Protein AF-A0A178F5A3-F1 (afdb_monomer)

Secondary structure (DSSP, 8-state):
----------------PPPPPP--TTPPPHHHHHHHHHHS-B-PPPP-TT--GGGS--S-EEETTEEHHHHHHHHHEEEEEE-TT--EEEEEEEETTTTEEESSGGGEEEEESS-HHHHHHHTGGGS-HHHHHHHHT--SSTTEEEEEHHHHHHHTT--TTT---S-GGGHHHHHHHHHHHHHHTT--B-HHHHHHHHT---------------TTEEE-------HHHHHHHHHGGGS--SS--EEEEE--TTSHHHHHHHHHH--SEEEEE-TTHHHHHHHHHHHHHSTT--EEEE---TTSTTHHHHHHHTTS-TTS---TT---SEEEEEEEEEETT----SSS-SSHHHHHHHHHHHTT-GGGGGSEEEEEEEEEHHHHHHHS-SSGGG--HHHHHHHHHEEEEEEEEE-TT--HHHHHH-HHHHHHHHHHHHHHTTTS-EEE-TT-SPPPPPBPPPPPPBTTB-------B--HHHHHHHHHHHHHHHHHTT--TTSPPPHHHHHHHHHHHHHHHHHHHHHHHHHHHHHHHHHHHHHHHHHHHHHHHHTTSSPPPPHHHHHHHHHHHHHHHHHHHHHHHTS-HHHHHHTHHHHHHHHHHHT--TT-TT---SSGGGG-SSPPEE--GGGSSSSS-EEEEEEEE-TT-HHHHHHHHHHHTT-HHHHHHHHHHHHHHHHTTTT-TT-BHHHHHHHHSTT--GGGHHHHSGGGTTTS--EEES-TTGGGG-EEEEEETTTTEEEEE-TTTTSS-BGGGS-HHHHHHHHHHHHHHHHHTT----HHHHH-GGGSHHHHHHHHTT-

Foldseek 3Di:
DDDDDDDDDDDDDDPPDPDDQQAAPDLDDLVVLVVLLVVFAADFFADLPPDDPVLQDAQPDPDDLGTLFLVQCVRRWAPFDADPNSHTPWTWHQALLARDIDTDCVQKDWAQLQDLSSQCRQPCVPPHSVLSNCSNRPRNARRIHIHGPVQRVVCHNDALLVDGRPNPVCQLSSLSRVSRSCSVSSGHDHPSNSCSSVVDDDDDDDDFPFLPPLQFEDEDPDDPDPPLVLLCVLCQVPAQAPDAAEEEEAACQLCPNVVSCCVRNVHQAYEAAHLPCVNNVVRVVCQVPPVVRRYDYDNHHLQDQCRLVVCVVVCVPVVQDQDPVFDLAEDSRYAYEEEPDDDDDDDDDLQVRLLCLLVCLLVCDRVSRSPHHWYKYKDFPVSVLDQFNPALVSDALNQLSLLQWFPAKAQAAFALVDCPRCQLQDDVLVSLLQNLLSVLSNVPHNYFYPPQDRDGFDWQDAQDQDPNDDADDDTGGDDPLSVVLVVLVVVLVVQVVVDDPVDDRDPVNVVSVVSNVVSSVVNRLVRLQVVLLVVLLVLVLVLLLLQVVLLCCLVPVDPQDFPVVLVVSVVSNVVSVVSSVVSVVVHDPCCSVPRSVSNNLSCCQQCNRPNCRVRHRQGSSSVHNHDHGYDAQCVDVVSGTMTIITTHTDSPRPLNVVCVVCVVVVNNVLSVQLVVQLSLLSNCRPPFQFAWPLVLCCLLPPPDAPQCCCVLQVLCSSQFGKDKDQDPVVCVQWPSWDDDPVRRIIIGGHRCRRVNHGNSRDRSVSSSSVSNSSSVVCVVVVHDPCSCVSSPVVSCPVPVVVVVVVD

InterPro domains:
  IPR011089 GmrSD restriction endonucleases, C-terminal domain [PF07510] (105-194)
  IPR029063 S-adenosyl-L-methionine-dependent methyltransferase superfamily [G3DSA:3.40.50.150] (225-450)

Organism: Trichophyton rubrum (NCBI:txid5551)

Mean predicted aligned error: 15.57 Å

Radius of gyration: 31.47 Å; Cα contacts (8 Å, |Δi|>4): 1248; chains: 1; bounding box: 114×74×81 Å

Sequence (807 aa):
MKYTFLAVLSAVTVLATPAPVPTPPNIPSASTAQSLLSGLTVRPQGPQDGYSRDKFPHWITISGTCNTRETVLRRDGTNVQVDGSCAAISGSWFSPYDGATWTAASDVDIDHVVPLSNAWKSGAASWTTSQRQSFANDLSNPQLIAVTDNVNQAKGDQGPESWKPPLQSYWCTYSRMWIKVKSVYKLSVTSAEKIGASGTYVPMGLDSYTLPPTSGYTINPGHALDERDDVLERLAPTLPNDKPVDIIDSYPGLGIWSSHFHEYVRPRRHILLEPNFRTYEAHLKPLLQSPGSRYVHVPLDPALDRTFSDLFKKGYLPEQTERTEGSTEVNDTLLVLANMTLLRSATKLRATDSRKYFESMLDQSYFHRYGLVRIIAIFPSSNLDAILPKSISRRRRTQALLECVASEANEVAGDTSETTHLTRRGLPVVQSSAERAAKRNEGVVVKVPPGREPIPLELAPKPVVVNGAQHSYVPRPIHDWHHEYIRAHRDLKKEEQKIDTTNPIPAKLKDLRKTFAALQKRYLYESSQIRSAHEADDRQCDIDNIEADLRKVMNGTLPVPSRRKAGKIIKNLALLKEERDIILSSLGKQFIRHHYPLFVNERRCVAGSQSSPSVEPLLLWDKRAYEPLHVEKHEFSPKTPCSIVDIRPNPNSYIFDAQRQYKAANESFKYISVLTTFRALLRMFIPYPKKSIEQVLRLLFASRPMADFPSAIPSLAEYATPKITVDAKEAASWKHVKTNNRRGVFVGYDMDCLAEATLQRIPSKLFWDIAVEWERWRHEKNLPDTLSKSLGGAFISDMNEAFEARR

Solvent-accessible surface area (backbone atoms only — not comparable to full-atom values): 44864 Å² total; per-residue (Å²): 141,82,88,80,86,81,82,81,81,83,81,79,80,76,82,76,73,78,75,82,73,61,68,56,40,75,62,51,54,72,69,56,27,50,55,44,51,69,69,40,54,72,42,76,72,45,70,69,78,89,71,52,73,78,60,32,55,58,57,52,72,74,55,89,62,27,24,40,60,42,50,42,49,52,59,36,25,46,81,56,40,59,52,94,64,35,48,66,76,39,36,37,34,59,12,65,41,68,73,47,75,43,55,54,63,86,56,45,32,74,38,46,64,64,20,70,64,40,41,32,18,24,52,51,68,80,47,53,55,70,56,32,22,50,62,61,56,33,76,72,43,33,33,48,43,50,27,45,36,69,62,48,60,72,42,59,61,57,48,56,56,81,40,71,53,80,26,64,90,36,43,66,56,50,30,24,20,41,38,45,44,30,49,78,70,68,26,41,34,29,68,59,38,48,31,38,48,68,72,62,89,77,90,81,87,76,83,72,60,71,70,76,82,58,63,42,61,48,74,57,95,73,79,94,62,61,82,71,50,57,60,47,62,71,46,50,91,74,52,67,75,91,57,77,25,35,34,45,28,32,44,47,61,65,30,63,69,54,49,58,52,40,69,70,55,57,41,71,31,37,35,36,27,33,61,61,42,82,84,27,36,90,50,42,47,60,54,50,67,38,89,88,44,42,46,41,83,39,81,39,46,77,85,44,87,57,37,50,53,49,42,55,78,70,54,77,53,77,89,57,64,76,38,93,85,41,42,57,49,74,27,72,48,42,40,34,41,34,48,63,59,75,80,73,72,99,70,91,75,85,66,55,64,68,39,50,58,54,50,22,58,78,66,23,31,64,77,17,21,55,10,34,49,38,37,40,34,37,32,34,49,89,51,34,40,43,52,60,25,83,32,62,91,46,57,33,44,52,25,42,53,41,64,51,46,30,71,44,51,34,52,58,30,22,49,44,81,72,56,72,50,51,68,57,36,35,58,71,47,52,51,54,38,50,51,50,14,26,58,68,26,56,93,44,82,48,75,42,56,79,90,22,62,57,59,76,61,53,54,45,75,75,75,80,70,57,96,82,48,84,72,86,71,64,86,38,71,51,51,76,66,51,59,49,43,54,49,35,48,54,52,36,54,62,50,60,73,66,65,56,96,88,56,83,83,53,69,69,53,56,51,31,51,52,52,34,51,52,44,49,50,49,50,53,48,54,35,48,46,53,51,44,47,50,56,26,42,52,35,48,44,54,49,47,28,52,37,52,52,46,48,31,28,59,74,61,81,34,76,70,58,52,57,71,54,42,55,50,51,52,52,48,51,52,48,39,51,50,55,24,51,56,42,54,69,75,41,54,69,68,46,58,74,65,46,47,61,39,40,50,49,34,38,50,41,54,58,34,33,87,78,45,69,82,50,72,40,70,44,54,52,54,63,24,57,63,82,39,31,33,46,60,28,79,84,40,88,70,70,44,52,36,29,35,34,44,36,35,55,28,56,85,17,71,66,48,50,46,47,54,51,26,48,77,69,74,35,52,68,58,46,53,52,30,53,49,45,26,57,57,58,46,55,46,38,74,89,40,42,79,40,30,45,42,66,52,47,53,44,69,45,68,92,59,64,56,33,54,43,37,71,77,36,60,81,46,41,84,56,37,51,52,48,73,46,65,48,67,75,72,51,66,78,36,30,77,63,40,64,36,89,92,65,51,29,38,34,28,24,37,77,63,24,32,58,87,29,31,56,59,79,53,58,50,66,55,48,43,51,49,18,49,47,47,58,50,50,34,59,78,66,72,49,75,98,44,64,46,62,53,75,42,59,85,80,41,67,78,54,53,62,67,50,65,76,70,110

Structure (mmCIF, N/CA/C/O backbone):
data_AF-A0A178F5A3-F1
#
_entry.id   AF-A0A178F5A3-F1
#
loop_
_atom_site.group_PDB
_atom_site.id
_atom_site.type_symbol
_atom_site.label_atom_id
_atom_site.label_alt_id
_atom_site.label_comp_id
_atom_site.label_asym_id
_atom_site.label_entity_id
_atom_site.label_seq_id
_atom_site.pdbx_PDB_ins_code
_atom_site.Cartn_x
_atom_site.Cartn_y
_atom_site.Cartn_z
_atom_site.occupancy
_atom_site.B_iso_or_equiv
_atom_site.auth_seq_id
_atom_site.auth_comp_id
_atom_site.auth_asym_id
_atom_site.auth_atom_id
_atom_site.pdbx_PDB_model_num
ATOM 1 N N . MET A 1 1 ? -75.100 -25.385 -7.638 1.00 44.16 1 MET A N 1
ATOM 2 C CA . MET A 1 1 ? -74.394 -25.880 -8.843 1.00 44.16 1 MET A CA 1
ATOM 3 C C . MET A 1 1 ? -73.766 -24.707 -9.570 1.00 44.16 1 MET A C 1
ATOM 5 O O . MET A 1 1 ? -74.512 -23.882 -10.072 1.00 44.16 1 MET A O 1
ATOM 9 N N . LYS A 1 2 ? -72.433 -24.620 -9.592 1.00 28.00 2 LYS A N 1
ATOM 10 C CA . LYS A 1 2 ? -71.625 -23.931 -10.613 1.00 28.00 2 LYS A CA 1
ATOM 11 C C . LYS A 1 2 ? -70.174 -24.372 -10.388 1.00 28.00 2 LYS A C 1
ATOM 13 O O . LYS A 1 2 ? -69.589 -24.062 -9.359 1.00 28.00 2 LYS A O 1
ATOM 18 N N . TYR A 1 3 ? -69.681 -25.201 -11.303 1.00 34.19 3 TYR A N 1
ATOM 19 C CA . TYR A 1 3 ? -68.307 -25.694 -11.357 1.00 34.19 3 TYR A CA 1
ATOM 20 C C . TYR A 1 3 ? -67.391 -24.568 -11.843 1.00 34.19 3 TYR A C 1
ATOM 22 O O . TYR A 1 3 ? -67.700 -23.938 -12.854 1.00 34.19 3 TYR A O 1
ATOM 30 N N . THR A 1 4 ? -66.263 -24.345 -11.171 1.00 36.75 4 THR A N 1
ATOM 31 C CA . THR A 1 4 ? -65.211 -23.436 -11.644 1.00 36.75 4 THR A CA 1
ATOM 32 C C . THR A 1 4 ? -64.006 -24.275 -12.059 1.00 36.75 4 THR A C 1
ATOM 34 O O . THR A 1 4 ? -63.312 -24.841 -11.219 1.00 36.75 4 THR A O 1
ATOM 37 N N . PHE A 1 5 ? -63.796 -24.395 -13.370 1.00 33.50 5 PHE A N 1
ATOM 38 C CA . PHE A 1 5 ? -62.590 -24.959 -13.976 1.00 33.50 5 PHE A CA 1
ATOM 39 C C . PHE A 1 5 ? -61.409 -24.003 -13.735 1.00 33.50 5 PHE A C 1
ATOM 41 O O . PHE A 1 5 ? -61.463 -22.850 -14.162 1.00 33.50 5 PHE A O 1
ATOM 48 N N . LEU A 1 6 ? -60.336 -24.472 -13.088 1.00 34.62 6 LEU A N 1
ATOM 49 C CA . LEU A 1 6 ? -59.034 -23.802 -13.127 1.00 34.62 6 LEU A CA 1
ATOM 50 C C . LEU A 1 6 ? -58.280 -24.275 -14.376 1.00 34.62 6 LEU A C 1
ATOM 52 O O . LEU A 1 6 ? -57.932 -25.448 -14.493 1.00 34.62 6 LEU A O 1
ATOM 56 N N . ALA A 1 7 ? -58.029 -23.353 -15.304 1.00 32.69 7 ALA A N 1
ATOM 57 C CA . ALA A 1 7 ? -57.145 -23.574 -16.439 1.00 32.69 7 ALA A CA 1
ATOM 58 C C . ALA A 1 7 ? -55.680 -23.557 -15.968 1.00 32.69 7 ALA A C 1
ATOM 60 O O . ALA A 1 7 ? -55.217 -22.583 -15.376 1.00 32.69 7 ALA A O 1
ATOM 61 N N . VAL A 1 8 ? -54.950 -24.639 -16.240 1.00 37.78 8 VAL A N 1
ATOM 62 C CA . VAL A 1 8 ? -53.498 -24.725 -16.048 1.00 37.78 8 VAL A CA 1
ATOM 63 C C . VAL A 1 8 ? -52.826 -24.016 -17.224 1.00 37.78 8 VAL A C 1
ATOM 65 O O . VAL A 1 8 ? -52.883 -24.497 -18.353 1.00 37.78 8 VAL A O 1
ATOM 68 N N . LEU A 1 9 ? -52.196 -22.867 -16.971 1.00 33.69 9 LEU A N 1
ATOM 69 C CA . LEU A 1 9 ? -51.326 -22.202 -17.942 1.00 33.69 9 LEU A CA 1
ATOM 70 C C . LEU A 1 9 ? -49.911 -22.788 -17.807 1.00 33.69 9 LEU A C 1
ATOM 72 O O . LEU A 1 9 ? -49.177 -22.462 -16.875 1.00 33.69 9 LEU A O 1
ATOM 76 N N . SER A 1 10 ? -49.522 -23.674 -18.722 1.00 33.84 10 SER A N 1
ATOM 77 C CA . SER A 1 10 ? -48.134 -24.126 -18.851 1.00 33.84 10 SER A CA 1
ATOM 78 C C . SER A 1 10 ? -47.282 -22.995 -19.433 1.00 33.84 10 SER A C 1
ATOM 80 O O . SER A 1 10 ? -47.349 -22.707 -20.626 1.00 33.84 10 SER A O 1
ATOM 82 N N . ALA A 1 11 ? -46.478 -22.341 -18.594 1.00 36.28 11 ALA A N 1
ATOM 83 C CA . ALA A 1 11 ? -45.467 -21.393 -19.047 1.00 36.28 11 ALA A CA 1
ATOM 84 C C . ALA A 1 11 ? -44.292 -22.161 -19.673 1.00 36.28 11 ALA A C 1
ATOM 86 O O . ALA A 1 11 ? -43.476 -22.756 -18.972 1.00 36.28 11 ALA A O 1
ATOM 87 N N . VAL A 1 12 ? -44.215 -22.158 -21.004 1.00 32.97 12 VAL A N 1
ATOM 88 C CA . VAL A 1 12 ? -43.033 -22.604 -21.747 1.00 32.97 12 VAL A CA 1
ATOM 89 C C . VAL A 1 12 ? -41.945 -21.544 -21.566 1.00 32.97 12 VAL A C 1
ATOM 91 O O . VAL A 1 12 ? -42.019 -20.458 -22.140 1.00 32.97 12 VAL A O 1
ATOM 94 N N . THR A 1 13 ? -40.935 -21.832 -20.748 1.00 38.12 13 THR A N 1
ATOM 95 C CA . THR A 1 13 ? -39.711 -21.029 -20.664 1.00 38.12 13 THR A CA 1
ATOM 96 C C . THR A 1 13 ? -38.868 -21.270 -21.910 1.00 38.12 13 THR A C 1
ATOM 98 O O . THR A 1 13 ? -38.119 -22.238 -22.011 1.00 38.12 13 THR A O 1
ATOM 101 N N . VAL A 1 14 ? -38.980 -20.364 -22.879 1.00 32.25 14 VAL A N 1
ATOM 102 C CA . VAL A 1 14 ? -38.004 -20.257 -23.966 1.00 32.25 14 VAL A CA 1
ATOM 103 C C . VAL A 1 14 ? -36.686 -19.789 -23.343 1.00 32.25 14 VAL A C 1
ATOM 105 O O . VAL A 1 14 ? -36.593 -18.666 -22.848 1.00 32.25 14 VAL A O 1
ATOM 108 N N . LEU A 1 15 ? -35.671 -20.657 -23.325 1.00 34.97 15 LEU A N 1
ATOM 109 C CA . LEU A 1 15 ? -34.290 -20.270 -23.034 1.00 34.97 15 LEU A CA 1
ATOM 110 C C . LEU A 1 15 ? -33.861 -19.258 -24.102 1.00 34.97 15 LEU A C 1
ATOM 112 O O . LEU A 1 15 ? -33.563 -19.631 -25.235 1.00 34.97 15 LEU A O 1
ATOM 116 N N . ALA A 1 16 ? -33.864 -17.974 -23.751 1.00 32.50 16 ALA A N 1
ATOM 117 C CA . ALA A 1 16 ? -33.280 -16.943 -24.591 1.00 32.50 16 ALA A CA 1
ATOM 118 C C . ALA A 1 16 ? -31.773 -17.208 -24.681 1.00 32.50 16 ALA A C 1
ATOM 120 O O . ALA A 1 16 ? -31.032 -17.021 -23.716 1.00 32.50 16 ALA A O 1
ATOM 121 N N . THR A 1 17 ? -31.316 -17.681 -25.838 1.00 31.41 17 THR A N 1
ATOM 122 C CA . THR A 1 17 ? -29.893 -17.695 -26.174 1.00 31.41 17 THR A CA 1
ATOM 123 C C . THR A 1 17 ? -29.376 -16.256 -26.082 1.00 31.41 17 THR A C 1
ATOM 125 O O . THR A 1 17 ? -30.000 -15.381 -26.692 1.00 31.41 17 THR A O 1
ATOM 128 N N . PRO A 1 18 ? -28.291 -15.967 -25.336 1.00 39.22 18 PRO A N 1
ATOM 129 C CA . PRO A 1 18 ? -27.741 -14.618 -25.282 1.00 39.22 18 PRO A CA 1
ATOM 130 C C . PRO A 1 18 ? -27.441 -14.152 -26.706 1.00 39.22 18 PRO A C 1
ATOM 132 O O . PRO A 1 18 ? -26.820 -14.880 -27.483 1.00 39.22 18 PRO A O 1
ATOM 135 N N . ALA A 1 19 ? -27.939 -12.965 -27.057 1.00 40.47 19 ALA A N 1
ATOM 136 C CA . ALA A 1 19 ? -27.693 -12.384 -28.366 1.00 40.47 19 ALA A CA 1
ATOM 137 C C . ALA A 1 19 ? -26.170 -12.305 -28.598 1.00 40.47 19 ALA A C 1
ATOM 139 O O . ALA A 1 19 ? -25.441 -11.917 -27.677 1.00 40.47 19 ALA A O 1
ATOM 140 N N . PRO A 1 20 ? -25.668 -12.699 -29.781 1.00 49.00 20 PRO A N 1
ATOM 141 C CA . PRO A 1 20 ? -24.248 -12.618 -30.078 1.00 49.00 20 PRO A CA 1
ATOM 142 C C . PRO A 1 20 ? -23.786 -11.167 -29.934 1.00 49.00 20 PRO A C 1
ATOM 144 O O . PRO A 1 20 ? -24.318 -10.267 -30.582 1.00 49.00 20 PRO A O 1
ATOM 147 N N . VAL A 1 21 ? -22.814 -10.946 -29.048 1.00 58.41 21 VAL A N 1
ATOM 148 C CA . VAL A 1 21 ? -22.187 -9.636 -28.858 1.00 58.41 21 VAL A CA 1
ATOM 149 C C . VAL A 1 21 ? -21.535 -9.231 -30.184 1.00 58.41 21 VAL A C 1
ATOM 151 O O . VAL A 1 21 ? -20.854 -10.068 -30.784 1.00 58.41 21 VAL A O 1
ATOM 154 N N . PRO A 1 22 ? -21.715 -7.988 -30.660 1.00 70.44 22 PRO A N 1
ATOM 155 C CA . PRO A 1 22 ? -20.997 -7.501 -31.828 1.00 70.44 22 PRO A CA 1
ATOM 156 C C . PRO A 1 22 ? -19.481 -7.639 -31.624 1.00 70.44 22 PRO A C 1
ATOM 158 O O . PRO A 1 22 ? -18.924 -7.124 -30.657 1.00 70.44 22 PRO A O 1
ATOM 161 N N . THR A 1 23 ? -18.806 -8.373 -32.509 1.00 74.94 23 THR A N 1
ATOM 162 C CA . THR A 1 23 ? -17.352 -8.596 -32.444 1.00 74.94 23 THR A CA 1
ATOM 163 C C . THR A 1 23 ? -16.684 -8.227 -33.764 1.00 74.94 23 THR A C 1
ATOM 165 O O . THR A 1 23 ? -17.307 -8.390 -34.818 1.00 74.94 23 THR A O 1
ATOM 168 N N . PRO A 1 24 ? -15.397 -7.830 -33.752 1.00 90.38 24 PRO A N 1
ATOM 169 C CA . PRO A 1 24 ? -14.644 -7.601 -34.978 1.00 90.38 24 PRO A CA 1
ATOM 170 C C . PRO A 1 24 ? -14.670 -8.819 -35.919 1.00 90.38 24 PRO A C 1
ATOM 172 O O . PRO A 1 24 ? -14.669 -9.963 -35.452 1.00 90.38 24 PRO A O 1
ATOM 175 N N . PRO A 1 25 ? -14.662 -8.610 -37.245 1.00 91.19 25 PRO A N 1
ATOM 176 C CA . PRO A 1 25 ? -14.792 -9.700 -38.203 1.00 91.19 25 PRO A CA 1
ATOM 177 C C . PRO A 1 25 ? -13.531 -10.571 -38.281 1.00 91.19 25 PRO A C 1
ATOM 179 O O . PRO A 1 25 ? -12.417 -10.142 -37.976 1.00 91.19 25 PRO A O 1
ATOM 182 N N . ASN A 1 26 ? -13.705 -11.804 -38.765 1.00 94.12 26 ASN A N 1
ATOM 183 C CA . ASN A 1 26 ? -12.620 -12.707 -39.175 1.00 94.12 26 ASN A CA 1
ATOM 184 C C . ASN A 1 26 ? -11.582 -13.062 -38.086 1.00 94.12 26 ASN A C 1
ATOM 186 O O . ASN A 1 26 ? -10.402 -13.283 -38.386 1.00 94.12 26 ASN A O 1
ATOM 190 N N . ILE A 1 27 ? -12.015 -13.186 -36.826 1.00 93.88 27 ILE A N 1
ATOM 191 C CA . ILE A 1 27 ? -11.194 -13.752 -35.743 1.00 93.88 27 ILE A CA 1
ATOM 192 C C . ILE A 1 27 ? -10.958 -15.252 -36.031 1.00 93.88 27 ILE A C 1
ATOM 194 O O . ILE A 1 27 ? -11.916 -16.027 -36.048 1.00 93.88 27 ILE A O 1
ATOM 198 N N . PRO A 1 28 ? -9.710 -15.712 -36.248 1.00 92.75 28 PRO A N 1
ATOM 199 C CA . PRO A 1 28 ? -9.427 -17.099 -36.635 1.00 92.75 28 PRO A CA 1
ATOM 200 C C . PRO A 1 28 ? -9.714 -18.055 -35.483 1.00 92.75 28 PRO A C 1
ATOM 202 O O . PRO A 1 28 ? -9.618 -17.632 -34.337 1.00 92.75 28 PRO A O 1
ATOM 205 N N . SER A 1 29 ? -9.990 -19.339 -35.739 1.00 89.38 29 SER A N 1
ATOM 206 C CA . SER A 1 29 ? -10.063 -20.370 -34.684 1.00 89.38 29 SER A CA 1
ATOM 207 C C . SER A 1 29 ? -8.754 -20.460 -33.873 1.00 89.38 29 SER A C 1
ATOM 209 O O . SER A 1 29 ? -7.717 -19.949 -34.299 1.00 89.38 29 SER A O 1
ATOM 211 N N . ALA A 1 30 ? -8.776 -21.104 -32.701 1.00 75.50 30 ALA A N 1
ATOM 212 C CA . ALA A 1 30 ? -7.571 -21.258 -31.8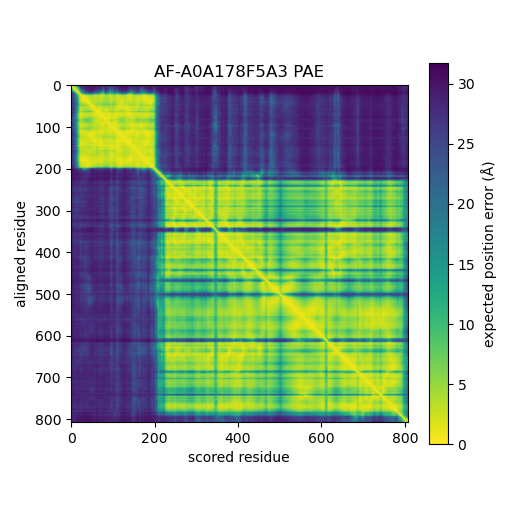81 1.00 75.50 30 ALA A CA 1
ATOM 213 C C . ALA A 1 30 ? -6.465 -22.054 -32.603 1.00 75.50 30 ALA A C 1
ATOM 215 O O . ALA A 1 30 ? -5.314 -21.623 -32.605 1.00 75.50 30 ALA A O 1
ATOM 216 N N . SER A 1 31 ? -6.815 -23.156 -33.275 1.00 77.88 31 SER A N 1
ATOM 217 C CA . SER A 1 31 ? -5.856 -23.965 -34.040 1.00 77.88 31 SER A CA 1
ATOM 218 C C . SER A 1 31 ? -5.288 -23.191 -35.228 1.00 77.88 31 SER A C 1
ATOM 220 O O . SER A 1 31 ? -4.077 -23.162 -35.427 1.00 77.88 31 SER A O 1
ATOM 222 N N . THR A 1 32 ? -6.137 -22.465 -35.965 1.00 89.94 32 THR A N 1
ATOM 223 C CA . THR A 1 32 ? -5.682 -21.581 -37.045 1.00 89.94 32 THR A CA 1
ATOM 224 C C . THR A 1 32 ? -4.741 -20.502 -36.511 1.00 89.94 32 THR A C 1
ATOM 226 O O . THR A 1 32 ? -3.692 -20.270 -37.101 1.00 89.94 32 THR A O 1
ATOM 229 N N . ALA A 1 33 ? -5.065 -19.857 -35.386 1.00 89.62 33 ALA A N 1
ATOM 230 C CA . ALA A 1 33 ? -4.193 -18.854 -34.780 1.00 89.62 33 ALA A CA 1
ATOM 231 C C . ALA A 1 33 ? -2.833 -19.441 -34.372 1.00 89.62 33 ALA A C 1
ATOM 233 O O . ALA A 1 33 ? -1.812 -18.806 -34.608 1.00 89.62 33 ALA A O 1
ATOM 234 N N . GLN A 1 34 ? -2.785 -20.660 -33.835 1.00 83.12 34 GLN A N 1
ATOM 235 C CA . GLN A 1 34 ? -1.518 -21.331 -33.527 1.00 83.12 34 GLN A CA 1
ATOM 236 C C . GLN A 1 34 ? -0.681 -21.583 -34.788 1.00 83.12 34 GLN A C 1
ATOM 238 O O . GLN A 1 34 ? 0.507 -21.263 -34.800 1.00 83.12 34 GLN A O 1
ATOM 243 N N . SER A 1 35 ? -1.287 -22.069 -35.876 1.00 90.44 35 SER A N 1
ATOM 244 C CA . SER A 1 35 ? -0.587 -22.238 -37.157 1.00 90.44 35 SER A CA 1
ATOM 245 C C . SER A 1 35 ? -0.064 -20.907 -37.708 1.00 90.44 35 SER A C 1
ATOM 247 O O . SER A 1 35 ? 1.090 -20.827 -38.130 1.00 90.44 35 SER A O 1
ATOM 249 N N . LEU A 1 36 ? -0.878 -19.845 -37.650 1.00 93.25 36 LEU A N 1
ATOM 250 C CA . LEU A 1 36 ? -0.469 -18.501 -38.068 1.00 93.25 36 LEU A CA 1
ATOM 251 C C . LEU A 1 36 ? 0.695 -17.987 -37.211 1.00 93.25 36 LEU A C 1
ATOM 253 O O . LEU A 1 36 ? 1.677 -17.502 -37.765 1.00 93.25 36 LEU A O 1
ATOM 257 N N . LEU A 1 37 ? 0.628 -18.140 -35.883 1.00 91.19 37 LEU A N 1
ATOM 258 C CA . LEU A 1 37 ? 1.678 -17.733 -34.944 1.00 91.19 37 LEU A CA 1
ATOM 259 C C . LEU A 1 37 ? 2.999 -18.464 -35.203 1.00 91.19 37 LEU A C 1
ATOM 261 O O . LEU A 1 37 ? 4.067 -17.847 -35.163 1.00 91.19 37 LEU A O 1
ATOM 265 N N . SER A 1 38 ? 2.939 -19.763 -35.499 1.00 87.00 38 SER A N 1
ATOM 266 C CA . SER A 1 38 ? 4.109 -20.553 -35.889 1.00 87.00 38 SER A CA 1
ATOM 267 C C . SER A 1 38 ? 4.771 -19.994 -37.148 1.00 87.00 38 SER A C 1
ATOM 269 O O . SER A 1 38 ? 5.995 -19.884 -37.169 1.00 87.00 38 SER A O 1
ATOM 271 N N . GLY A 1 39 ? 3.972 -19.554 -38.126 1.00 89.38 39 GLY A N 1
ATOM 272 C CA . GLY A 1 39 ? 4.436 -18.944 -39.375 1.00 89.38 39 GLY A CA 1
ATOM 273 C C . GLY A 1 39 ? 4.874 -17.476 -39.282 1.00 89.38 39 GLY A C 1
ATOM 274 O O . GLY A 1 39 ? 5.460 -16.966 -40.236 1.00 89.38 39 GLY A O 1
ATOM 275 N N . LEU A 1 40 ? 4.624 -16.775 -38.167 1.00 94.94 40 LEU A N 1
ATOM 276 C CA . LEU A 1 40 ? 5.084 -15.392 -38.004 1.00 94.94 40 LEU A CA 1
ATOM 277 C C . LEU A 1 40 ? 6.609 -15.330 -37.900 1.00 94.94 40 LEU A C 1
ATOM 279 O O . LEU A 1 40 ? 7.228 -16.031 -37.092 1.00 94.94 40 LEU A O 1
ATOM 283 N N . THR A 1 41 ? 7.204 -14.416 -38.668 1.00 94.94 41 THR A N 1
ATOM 284 C CA . THR A 1 41 ? 8.630 -14.105 -38.575 1.00 94.94 41 THR A CA 1
ATOM 285 C C . THR A 1 41 ? 8.947 -13.550 -37.193 1.00 94.94 41 THR A C 1
ATOM 287 O O . THR A 1 41 ? 8.464 -12.479 -36.814 1.00 94.94 41 THR A O 1
ATOM 290 N N . VAL A 1 42 ? 9.791 -14.271 -36.456 1.00 92.69 42 VAL A N 1
ATOM 291 C CA . VAL A 1 42 ? 10.281 -13.828 -35.153 1.00 92.69 42 VAL A CA 1
ATOM 292 C C . VAL A 1 42 ? 11.510 -12.954 -35.355 1.00 92.69 42 VAL A C 1
ATOM 294 O O . VAL A 1 42 ? 12.534 -13.430 -35.842 1.00 92.69 42 VAL A O 1
ATOM 297 N N . ARG A 1 43 ? 11.421 -11.679 -34.988 1.00 81.56 43 ARG A N 1
ATOM 298 C CA . ARG A 1 43 ? 12.562 -10.754 -34.957 1.00 81.56 43 ARG A CA 1
ATOM 299 C C . ARG A 1 43 ? 12.317 -9.645 -33.932 1.00 81.56 43 ARG A C 1
ATOM 301 O O . ARG A 1 43 ? 11.163 -9.393 -33.585 1.00 81.56 43 ARG A O 1
ATOM 308 N N . PRO A 1 44 ? 13.372 -8.975 -33.445 1.00 78.94 44 PRO A N 1
ATOM 309 C CA . PRO A 1 44 ? 13.216 -7.783 -32.620 1.00 78.94 44 PRO A CA 1
ATOM 310 C C . PRO A 1 44 ? 12.325 -6.729 -33.290 1.00 78.94 44 PRO A C 1
ATOM 312 O O . PRO A 1 44 ? 12.229 -6.672 -34.520 1.00 78.94 44 PRO A O 1
ATOM 315 N N . GLN A 1 45 ? 11.693 -5.889 -32.469 1.00 85.31 45 GLN A N 1
ATOM 316 C CA . GLN A 1 45 ? 11.014 -4.694 -32.957 1.00 85.31 45 GLN A CA 1
ATOM 317 C C . GLN A 1 45 ? 12.033 -3.800 -33.679 1.00 85.31 45 GLN A C 1
ATOM 319 O O . GLN A 1 45 ? 13.152 -3.599 -33.210 1.00 85.31 45 GLN A O 1
ATOM 324 N N . GLY A 1 46 ? 11.655 -3.293 -34.844 1.00 82.19 46 GLY A N 1
ATOM 325 C CA . GLY A 1 46 ? 12.399 -2.285 -35.584 1.00 82.19 46 GLY A CA 1
ATOM 326 C C . GLY A 1 46 ? 12.374 -0.922 -34.882 1.00 82.19 46 GLY A C 1
ATOM 327 O O . GLY A 1 46 ? 11.631 -0.721 -33.918 1.00 82.19 46 GLY A O 1
ATOM 328 N N . PRO A 1 47 ? 13.189 0.033 -35.352 1.00 84.12 47 PRO A N 1
ATOM 329 C CA . PRO A 1 47 ? 13.292 1.349 -34.735 1.00 84.12 47 PRO A CA 1
ATOM 330 C C . PRO A 1 47 ? 11.982 2.143 -34.845 1.00 84.12 47 PRO A C 1
ATOM 332 O O . PRO A 1 47 ? 11.224 2.012 -35.805 1.00 84.12 47 PRO A O 1
ATOM 335 N N . GLN A 1 48 ? 11.758 3.034 -33.877 1.00 88.75 48 GLN A N 1
ATOM 336 C CA . GLN A 1 48 ? 10.659 4.009 -33.893 1.00 88.75 48 GLN A CA 1
ATOM 337 C C . GLN A 1 48 ? 10.984 5.237 -34.771 1.00 88.75 48 GLN A C 1
ATOM 339 O O . GLN A 1 48 ? 10.135 6.098 -34.982 1.00 88.75 48 GLN A O 1
ATOM 344 N N . ASP A 1 49 ? 12.210 5.337 -35.291 1.00 86.69 49 ASP A N 1
ATOM 345 C CA . ASP A 1 49 ? 12.678 6.485 -36.068 1.00 86.69 49 ASP A CA 1
ATOM 346 C C . ASP A 1 49 ? 11.733 6.799 -37.234 1.00 86.69 49 ASP A C 1
ATOM 348 O O . ASP A 1 49 ? 11.333 5.925 -38.006 1.00 86.69 49 ASP A O 1
ATOM 352 N N . GLY A 1 50 ? 11.363 8.075 -37.352 1.00 87.12 50 GLY A N 1
ATOM 353 C CA . GLY A 1 50 ? 10.465 8.549 -38.398 1.00 87.12 50 GLY A CA 1
ATOM 354 C C . GLY A 1 50 ? 9.003 8.132 -38.228 1.00 87.12 50 GLY A C 1
ATOM 355 O O . GLY A 1 50 ? 8.201 8.478 -39.099 1.00 87.12 50 GLY A O 1
ATOM 356 N N . TYR A 1 51 ? 8.630 7.443 -37.147 1.00 94.25 51 TYR A N 1
ATOM 357 C CA . TYR A 1 51 ? 7.229 7.224 -36.817 1.00 94.25 51 TYR A CA 1
ATOM 358 C C . TYR A 1 51 ? 6.545 8.562 -36.518 1.00 94.25 51 TYR A C 1
ATOM 360 O O . TYR A 1 51 ? 6.988 9.342 -35.680 1.00 94.25 51 TYR A O 1
ATOM 368 N N . SER A 1 52 ? 5.429 8.798 -37.194 1.00 93.38 52 SER A N 1
ATOM 369 C CA . SER A 1 52 ? 4.402 9.744 -36.775 1.00 93.38 52 SER A CA 1
ATOM 370 C C . SER A 1 52 ? 3.063 9.072 -37.026 1.00 93.38 52 SER A C 1
ATOM 372 O O . SER A 1 52 ? 2.899 8.376 -38.035 1.00 93.38 52 SER A O 1
ATOM 374 N N . ARG A 1 53 ? 2.107 9.283 -36.120 1.00 91.88 53 ARG A N 1
ATOM 375 C CA . ARG A 1 53 ? 0.743 8.775 -36.286 1.00 91.88 53 ARG A CA 1
ATOM 376 C C . ARG A 1 53 ? 0.115 9.297 -37.584 1.00 91.88 53 ARG A C 1
ATOM 378 O O . ARG A 1 53 ? -0.590 8.547 -38.249 1.00 91.88 53 ARG A O 1
ATOM 385 N N . ASP A 1 54 ? 0.477 10.507 -38.010 1.00 92.81 54 ASP A N 1
ATOM 386 C CA . ASP A 1 54 ? -0.012 11.143 -39.243 1.00 92.81 54 ASP A CA 1
ATOM 387 C C . ASP A 1 54 ? 0.426 10.401 -40.516 1.00 92.81 54 ASP A C 1
ATOM 389 O O . ASP A 1 54 ? -0.192 10.530 -41.570 1.00 92.81 54 ASP A O 1
ATOM 393 N N . LYS A 1 55 ? 1.469 9.559 -40.434 1.00 94.94 55 LYS A N 1
ATOM 394 C CA . LYS A 1 55 ? 1.896 8.696 -41.552 1.00 94.94 55 LYS A CA 1
ATOM 395 C C . LYS A 1 55 ? 0.971 7.505 -41.785 1.00 94.94 55 LYS A C 1
ATOM 397 O O . LYS A 1 55 ? 1.145 6.794 -42.779 1.00 94.94 55 LYS A O 1
ATOM 402 N N . PHE A 1 56 ? 0.021 7.282 -40.885 1.00 97.88 56 PHE A N 1
ATOM 403 C CA . PHE A 1 56 ? -1.083 6.350 -41.027 1.00 97.88 56 PHE A CA 1
ATOM 404 C C . PHE A 1 56 ? -2.361 7.176 -41.175 1.00 97.88 56 PHE A C 1
ATOM 406 O O . PHE A 1 56 ? -3.027 7.398 -40.168 1.00 97.88 56 PHE A O 1
ATOM 413 N N . PRO A 1 57 ? -2.715 7.670 -42.377 1.00 97.50 57 PRO A N 1
ATOM 414 C CA . PRO A 1 57 ? -3.984 8.364 -42.559 1.00 97.50 57 PRO A CA 1
ATOM 415 C C . PRO A 1 57 ? -5.121 7.485 -42.032 1.00 97.50 57 PRO A C 1
ATOM 417 O O . PRO A 1 57 ? -5.320 6.369 -42.513 1.00 97.50 57 PRO A O 1
ATOM 420 N N . HIS A 1 58 ? -5.804 7.939 -40.985 1.00 91.69 58 HIS A N 1
ATOM 421 C CA . HIS A 1 58 ? -6.834 7.164 -40.309 1.00 91.69 58 HIS A CA 1
ATOM 422 C C . HIS A 1 58 ? -8.034 8.022 -39.966 1.00 91.69 58 HIS A C 1
ATOM 424 O O . HIS A 1 58 ? -7.941 9.239 -39.825 1.00 91.69 58 HIS A O 1
ATOM 430 N N . TRP A 1 59 ? -9.155 7.313 -39.916 1.00 95.62 59 TRP A N 1
ATOM 431 C CA . TRP A 1 59 ? -10.520 7.809 -40.008 1.00 95.62 59 TRP A CA 1
ATOM 432 C C . TRP A 1 59 ? -10.827 8.378 -41.394 1.00 95.62 59 TRP A C 1
ATOM 434 O O . TRP A 1 59 ? -11.398 9.455 -41.533 1.00 95.62 59 TRP A O 1
ATOM 444 N N . ILE A 1 60 ? -10.482 7.615 -42.440 1.00 96.44 60 ILE A N 1
ATOM 445 C CA . ILE A 1 60 ? -10.929 7.932 -43.803 1.00 96.44 60 ILE A CA 1
ATOM 446 C C . ILE A 1 60 ? -12.437 7.715 -43.932 1.00 96.44 60 ILE A C 1
ATOM 448 O O . ILE A 1 60 ? -13.019 6.896 -43.211 1.00 96.44 60 ILE A O 1
ATOM 452 N N . THR A 1 61 ? -13.054 8.429 -44.872 1.00 97.31 61 THR A N 1
ATOM 453 C CA . THR A 1 61 ? -14.457 8.216 -45.247 1.00 97.31 61 THR A CA 1
ATOM 454 C C . THR A 1 61 ? -14.619 6.834 -45.879 1.00 97.31 61 THR A C 1
ATOM 456 O O . THR A 1 61 ? -13.910 6.509 -46.829 1.00 97.31 61 THR A O 1
ATOM 459 N N . ILE A 1 62 ? -15.531 6.024 -45.340 1.00 96.25 62 ILE A N 1
ATOM 460 C CA . ILE A 1 62 ? -15.853 4.681 -45.844 1.00 96.25 62 ILE A CA 1
ATOM 461 C C . ILE A 1 62 ? -17.061 4.737 -46.780 1.00 96.25 62 ILE A C 1
ATOM 463 O O . ILE A 1 62 ? -17.047 4.131 -47.847 1.00 96.25 62 ILE A O 1
ATOM 467 N N . SER A 1 63 ? -18.105 5.471 -46.391 1.00 92.69 63 SER A N 1
ATOM 468 C CA . SER A 1 63 ? -19.312 5.678 -47.194 1.00 92.69 63 SER A CA 1
ATOM 469 C C . SER A 1 63 ? -20.043 6.937 -46.732 1.00 92.69 63 SER A C 1
ATOM 471 O O . SER A 1 63 ? -20.169 7.168 -45.529 1.00 92.69 63 SER A O 1
ATOM 473 N N . GLY A 1 64 ? -20.536 7.748 -47.673 1.00 93.31 64 GLY A N 1
ATOM 474 C CA . GLY A 1 64 ? -21.226 9.004 -47.363 1.00 93.31 64 GLY A CA 1
ATOM 475 C C . GLY A 1 64 ? -20.357 9.938 -46.516 1.00 93.31 64 GLY A C 1
ATOM 476 O O . GLY A 1 64 ? -19.235 10.248 -46.897 1.00 93.31 64 GLY A O 1
ATOM 477 N N . THR A 1 65 ? -20.868 10.364 -45.359 1.00 93.25 65 THR A N 1
ATOM 478 C CA . THR A 1 65 ? -20.135 11.163 -44.358 1.00 93.25 65 THR A CA 1
ATOM 479 C C . THR A 1 65 ? -19.478 10.311 -43.263 1.00 93.25 65 THR A C 1
ATOM 481 O O . THR A 1 65 ? -18.750 10.835 -42.425 1.00 93.25 65 THR A O 1
ATOM 484 N N . CYS A 1 66 ? -19.687 8.989 -43.266 1.00 94.44 66 CYS A N 1
ATOM 485 C CA . CYS A 1 66 ? -19.192 8.093 -42.227 1.00 94.44 66 CYS A CA 1
ATOM 486 C C . CYS A 1 66 ? -17.711 7.780 -42.414 1.00 94.44 66 CYS A C 1
ATOM 488 O O . CYS A 1 66 ? -17.304 7.124 -43.381 1.00 94.44 66 CYS A O 1
ATOM 490 N N . ASN A 1 67 ? -16.901 8.194 -41.444 1.00 97.19 67 ASN A N 1
ATOM 491 C CA . ASN A 1 67 ? -15.510 7.782 -41.374 1.00 97.19 67 ASN A CA 1
ATOM 492 C C . ASN A 1 67 ? -15.362 6.378 -40.756 1.00 97.19 67 ASN A C 1
ATOM 494 O O . ASN A 1 67 ? -16.318 5.753 -40.289 1.00 97.19 67 ASN A O 1
ATOM 498 N N . THR A 1 68 ? -14.138 5.862 -40.762 1.00 97.38 68 THR A N 1
ATOM 499 C CA . THR A 1 68 ? -13.836 4.525 -40.235 1.00 97.38 68 THR A CA 1
ATOM 500 C C . THR A 1 68 ? -14.154 4.395 -38.738 1.00 97.38 68 THR A C 1
ATOM 502 O O . THR A 1 68 ? -14.683 3.360 -38.340 1.00 97.38 68 THR A O 1
ATOM 505 N N . ARG A 1 69 ? -13.899 5.425 -37.914 1.00 96.50 69 ARG A N 1
ATOM 506 C CA . ARG A 1 69 ? -14.228 5.409 -36.475 1.00 96.50 69 ARG A CA 1
ATOM 507 C C . ARG A 1 69 ? -15.729 5.223 -36.270 1.00 96.50 69 ARG A C 1
ATOM 509 O O . ARG A 1 69 ? -16.135 4.298 -35.572 1.00 96.50 69 ARG A O 1
ATOM 516 N N . GLU A 1 70 ? -16.537 6.039 -36.940 1.00 96.31 70 GLU A N 1
ATOM 517 C CA . GLU A 1 70 ? -18.000 5.977 -36.838 1.00 96.31 70 GLU A CA 1
ATOM 518 C C . GLU A 1 70 ? -18.559 4.660 -37.392 1.00 96.31 70 GLU A C 1
ATOM 520 O O . GLU A 1 70 ? -19.522 4.103 -36.865 1.00 96.31 70 GLU A O 1
ATOM 525 N N . THR A 1 71 ? -17.903 4.097 -38.410 1.00 96.38 71 THR A N 1
ATOM 526 C CA . THR A 1 71 ? -18.249 2.773 -38.943 1.00 96.38 71 THR A CA 1
ATOM 527 C C . THR A 1 71 ? -18.034 1.673 -37.899 1.00 96.38 71 THR A C 1
ATOM 529 O O . THR A 1 71 ? -18.889 0.800 -37.751 1.00 96.38 71 THR A O 1
ATOM 532 N N . VAL A 1 72 ? -16.933 1.717 -37.137 1.00 96.56 72 VAL A N 1
ATOM 533 C CA . VAL A 1 72 ? -16.672 0.747 -36.058 1.00 96.56 72 VAL A CA 1
ATOM 534 C C . VAL A 1 72 ? -17.611 0.965 -34.876 1.00 96.56 72 VAL A C 1
ATOM 536 O O . VAL A 1 72 ? -18.146 -0.012 -34.362 1.00 96.56 72 VAL A O 1
ATOM 539 N N . LEU A 1 73 ? -17.880 2.214 -34.481 1.00 95.06 73 LEU A N 1
ATOM 540 C CA . LEU A 1 73 ? -18.851 2.506 -33.421 1.00 95.06 73 LEU A CA 1
ATOM 541 C C . LEU A 1 73 ? -20.238 1.965 -33.775 1.00 95.06 73 LEU A C 1
ATOM 543 O O . LEU A 1 73 ? -20.889 1.364 -32.927 1.00 95.06 73 LEU A O 1
ATOM 547 N N . ARG A 1 74 ? -20.683 2.100 -35.027 1.00 93.75 74 ARG A N 1
ATOM 548 C CA . ARG A 1 74 ? -21.951 1.505 -35.467 1.00 93.75 74 ARG A CA 1
ATOM 549 C C . ARG A 1 74 ? -21.908 -0.025 -35.501 1.00 93.75 74 ARG A C 1
ATOM 551 O O . ARG A 1 74 ? -22.908 -0.651 -35.176 1.00 93.75 74 ARG A O 1
ATOM 558 N N . ARG A 1 75 ? -20.780 -0.618 -35.908 1.00 94.38 75 ARG A N 1
ATOM 559 C CA . ARG A 1 75 ? -20.599 -2.077 -35.991 1.00 94.38 75 ARG A CA 1
ATOM 560 C C . ARG A 1 75 ? -20.616 -2.736 -34.613 1.00 94.38 75 ARG A C 1
ATOM 562 O O . ARG A 1 75 ? -21.265 -3.761 -34.454 1.00 94.38 75 ARG A O 1
ATOM 569 N N . ASP A 1 76 ? -19.890 -2.163 -33.658 1.00 94.69 76 ASP A N 1
ATOM 570 C CA . ASP A 1 76 ? -19.668 -2.756 -32.334 1.00 94.69 76 ASP A CA 1
ATOM 571 C C . ASP A 1 76 ? -20.701 -2.285 -31.291 1.00 94.69 76 ASP A C 1
ATOM 573 O O . ASP A 1 76 ? -20.739 -2.789 -30.169 1.00 94.69 76 ASP A O 1
ATOM 577 N N . GLY A 1 77 ? -21.545 -1.314 -31.650 1.00 91.19 77 GLY A N 1
ATOM 578 C CA . GLY A 1 77 ? -22.610 -0.788 -30.806 1.00 91.19 77 GLY A CA 1
ATOM 579 C C . GLY A 1 77 ? -23.988 -1.364 -31.131 1.00 91.19 77 GLY A C 1
ATOM 580 O O . GLY A 1 77 ? -24.285 -1.781 -32.246 1.00 91.19 77 GLY A O 1
ATOM 581 N N . THR A 1 78 ? -24.874 -1.336 -30.143 1.00 93.38 78 THR A N 1
ATOM 582 C CA . THR A 1 78 ? -26.292 -1.691 -30.258 1.00 93.38 78 THR A CA 1
ATOM 583 C C . THR A 1 78 ? -27.138 -0.421 -30.232 1.00 93.38 78 THR A C 1
ATOM 585 O O . THR A 1 78 ? -26.871 0.484 -29.442 1.00 93.38 78 THR A O 1
ATOM 588 N N . ASN A 1 79 ? -28.172 -0.347 -31.078 1.00 93.06 79 ASN A N 1
ATOM 589 C CA . ASN A 1 79 ? -29.088 0.801 -31.180 1.00 93.06 79 ASN A CA 1
ATOM 590 C C . ASN A 1 79 ? -28.387 2.152 -31.424 1.00 93.06 79 ASN A C 1
ATOM 592 O O . ASN A 1 79 ? -28.841 3.184 -30.932 1.00 93.06 79 ASN A O 1
ATOM 596 N N . VAL A 1 80 ? -27.282 2.150 -32.175 1.00 94.00 80 VAL A N 1
ATOM 597 C CA . VAL A 1 80 ? -26.505 3.366 -32.440 1.00 94.00 80 VAL A CA 1
ATOM 598 C C . VAL A 1 80 ? -27.278 4.307 -33.363 1.00 94.00 80 VAL A C 1
ATOM 600 O O . VAL A 1 80 ? -27.565 3.957 -34.508 1.00 94.00 80 VAL A O 1
ATOM 603 N N . GLN A 1 81 ? -27.578 5.510 -32.878 1.00 94.00 81 GLN A N 1
ATOM 604 C CA . GLN A 1 81 ? -28.114 6.614 -33.675 1.00 94.00 81 GLN A CA 1
ATOM 605 C C . GLN A 1 81 ? -26.990 7.585 -34.015 1.00 94.00 81 GLN A C 1
ATOM 607 O O . GLN A 1 81 ? -26.136 7.874 -33.173 1.00 94.00 81 GLN A O 1
ATOM 612 N N . VAL A 1 82 ? -27.011 8.112 -35.238 1.00 94.88 82 VAL A N 1
ATOM 613 C CA . VAL A 1 82 ? -26.024 9.082 -35.722 1.00 94.88 82 VAL A CA 1
ATOM 614 C C . VAL A 1 82 ? -26.691 10.376 -36.175 1.00 94.88 82 VAL A C 1
ATOM 616 O O . VAL A 1 82 ? -27.870 10.373 -36.529 1.00 94.88 82 VAL A O 1
ATOM 619 N N . ASP A 1 83 ? -25.934 11.468 -36.202 1.00 92.19 83 ASP A N 1
ATOM 620 C CA . ASP A 1 83 ? -26.364 12.725 -36.819 1.00 92.19 83 ASP A CA 1
ATOM 621 C C . ASP A 1 83 ? -26.060 12.788 -38.335 1.00 92.19 83 ASP A C 1
ATOM 623 O O . ASP A 1 83 ? -25.586 11.825 -38.946 1.00 92.19 83 ASP A O 1
ATOM 627 N N . GLY A 1 84 ? -26.322 13.941 -38.966 1.00 88.75 84 GLY A N 1
ATOM 628 C CA . GLY A 1 84 ? -26.056 14.167 -40.395 1.00 88.75 84 GLY A CA 1
ATOM 629 C C . GLY A 1 84 ? -24.572 14.103 -40.796 1.00 88.75 84 GLY A C 1
ATOM 630 O O . GLY A 1 84 ? -24.258 13.894 -41.969 1.00 88.75 84 GLY A O 1
ATOM 631 N N . SER A 1 85 ? -23.652 14.224 -39.835 1.00 90.31 85 SER A N 1
ATOM 632 C CA . SER A 1 85 ? -22.207 14.031 -40.024 1.00 90.31 85 SER A CA 1
ATOM 633 C C . SER A 1 85 ? -21.757 12.583 -39.784 1.00 90.31 85 SER A C 1
ATOM 635 O O . SER A 1 85 ? -20.574 12.277 -39.897 1.00 90.31 85 SER A O 1
ATOM 637 N N . CYS A 1 86 ? -22.709 11.684 -39.509 1.00 94.75 86 CYS A N 1
ATOM 638 C CA . CYS A 1 86 ? -22.500 10.295 -39.121 1.00 94.75 86 CYS A CA 1
ATOM 639 C C . CYS A 1 86 ? -21.836 10.105 -37.745 1.00 94.75 86 CYS A C 1
ATOM 641 O O . CYS A 1 86 ? -21.483 8.979 -37.398 1.00 94.75 86 CYS A O 1
ATOM 643 N N . ALA A 1 87 ? -21.721 11.158 -36.933 1.00 92.81 87 ALA A N 1
ATOM 644 C CA . ALA A 1 87 ? -21.221 11.036 -35.571 1.00 92.81 87 ALA A CA 1
ATOM 645 C C . ALA A 1 87 ? -22.250 10.313 -34.691 1.00 92.81 87 ALA A C 1
ATOM 647 O O . ALA A 1 87 ? -23.437 10.652 -34.711 1.00 92.81 87 ALA A O 1
ATOM 648 N N . ALA A 1 88 ? -21.814 9.315 -33.921 1.00 92.19 88 ALA A N 1
ATOM 649 C CA . ALA A 1 88 ? -22.674 8.622 -32.966 1.00 92.19 88 ALA A CA 1
ATOM 650 C C . ALA A 1 88 ? -23.159 9.570 -31.851 1.00 92.19 88 ALA A C 1
ATOM 652 O O . ALA A 1 88 ? -22.363 10.075 -31.062 1.00 92.19 88 ALA A O 1
ATOM 653 N N . ILE A 1 89 ? -24.478 9.770 -31.760 1.00 92.75 89 ILE A N 1
ATOM 654 C CA . ILE A 1 89 ? -25.123 10.632 -30.750 1.00 92.75 89 ILE A CA 1
ATOM 655 C C . ILE A 1 89 ? -25.773 9.835 -29.615 1.00 92.75 89 ILE A C 1
ATOM 657 O O . ILE A 1 89 ? -25.963 10.354 -28.519 1.00 92.75 89 ILE A O 1
ATOM 661 N N . SER A 1 90 ? -26.121 8.570 -29.858 1.00 91.75 90 SER A N 1
ATOM 662 C CA . SER A 1 90 ? -26.581 7.639 -28.823 1.00 91.75 90 SER A CA 1
ATOM 663 C C . SER A 1 90 ? -26.351 6.196 -29.260 1.00 91.75 90 SER A C 1
ATOM 665 O O . SER A 1 90 ? -26.171 5.928 -30.446 1.00 91.75 90 SER A O 1
ATOM 667 N N . GLY A 1 91 ? -26.335 5.272 -28.306 1.00 93.25 91 GLY A N 1
ATOM 668 C CA . GLY A 1 91 ? -26.132 3.847 -28.541 1.00 93.25 91 GLY A CA 1
ATOM 669 C C . GLY A 1 91 ? -25.734 3.135 -27.254 1.00 93.25 91 GLY A C 1
ATOM 670 O O . GLY A 1 91 ? -25.761 3.722 -26.173 1.00 93.25 91 GLY A O 1
ATOM 671 N N . SER A 1 92 ? -25.371 1.862 -27.367 1.00 93.31 92 SER A N 1
ATOM 672 C CA . SER A 1 92 ? -24.799 1.081 -26.273 1.00 93.31 92 SER A CA 1
ATOM 673 C C . SER A 1 92 ? -23.635 0.236 -26.783 1.00 93.31 92 SER A C 1
ATOM 675 O O . SER A 1 92 ? -23.798 -0.514 -27.740 1.00 93.31 92 SER A O 1
ATOM 677 N N . TRP A 1 93 ? -22.467 0.349 -26.158 1.00 94.25 93 TRP A N 1
ATOM 678 C CA . TRP A 1 93 ? -21.231 -0.318 -26.561 1.00 94.25 93 TRP A CA 1
ATOM 679 C C . TRP A 1 93 ? -20.718 -1.197 -25.436 1.00 94.25 93 TRP A C 1
ATOM 681 O O . TRP A 1 93 ? -20.381 -0.703 -24.361 1.00 94.25 93 TRP A O 1
ATOM 691 N N . PHE A 1 94 ? -20.635 -2.498 -25.688 1.00 91.75 94 PHE A N 1
ATOM 692 C CA . PHE A 1 94 ? -19.979 -3.433 -24.786 1.00 91.75 94 PHE A CA 1
ATOM 693 C C . PHE A 1 94 ? -18.481 -3.463 -25.097 1.00 91.75 94 PHE A C 1
ATOM 695 O O . PHE A 1 94 ? -18.090 -3.794 -26.212 1.00 91.75 94 PHE A O 1
ATOM 702 N N . SER A 1 95 ? -17.645 -3.138 -24.114 1.00 92.62 95 SER A N 1
ATOM 703 C CA . SER A 1 95 ? -16.191 -3.222 -24.212 1.00 92.62 95 SER A CA 1
ATOM 704 C C . SER A 1 95 ? -15.733 -4.623 -23.791 1.00 92.62 95 SER A C 1
ATOM 706 O O . SER A 1 95 ? -15.759 -4.967 -22.605 1.00 92.62 95 SER A O 1
ATOM 708 N N . PRO A 1 96 ? -15.257 -5.463 -24.724 1.00 89.69 96 PRO A N 1
ATOM 709 C CA . PRO A 1 96 ? -14.806 -6.806 -24.379 1.00 89.69 96 PRO A CA 1
ATOM 710 C C . PRO A 1 96 ? -13.464 -6.816 -23.640 1.00 89.69 96 PRO A C 1
ATOM 712 O O . PRO A 1 96 ? -13.031 -7.871 -23.180 1.00 89.69 96 PRO A O 1
ATOM 715 N N . TYR A 1 97 ? -12.784 -5.671 -23.514 1.00 87.25 97 TYR A N 1
ATOM 716 C CA . TYR A 1 97 ? -11.526 -5.603 -22.779 1.00 87.25 97 TYR A CA 1
ATOM 717 C C . TYR A 1 97 ? -11.705 -5.606 -21.265 1.00 87.25 97 TYR A C 1
ATOM 719 O O . TYR A 1 97 ? -10.816 -6.073 -20.562 1.00 87.25 97 TYR A O 1
ATOM 727 N N . ASP A 1 98 ? -12.827 -5.114 -20.757 1.00 82.25 98 ASP A N 1
ATOM 728 C CA . ASP A 1 98 ? -13.124 -5.006 -19.325 1.00 82.25 98 ASP A CA 1
ATOM 729 C C . ASP A 1 98 ? -14.518 -5.537 -18.955 1.00 82.25 98 ASP A C 1
ATOM 731 O O . ASP A 1 98 ? -14.832 -5.648 -17.769 1.00 82.25 98 ASP A O 1
ATOM 735 N N . GLY A 1 99 ? -15.330 -5.915 -19.947 1.00 82.88 99 GLY A N 1
ATOM 736 C CA . GLY A 1 99 ? -16.675 -6.455 -19.766 1.00 82.88 99 GLY A CA 1
ATOM 737 C C . GLY A 1 99 ? -17.715 -5.403 -19.377 1.00 82.88 99 GLY A C 1
ATOM 738 O O . GLY A 1 99 ? -18.787 -5.770 -18.894 1.00 82.88 99 GLY A O 1
ATOM 739 N N . ALA A 1 100 ? -17.405 -4.112 -19.532 1.00 78.94 100 ALA A N 1
ATOM 740 C CA . ALA A 1 100 ? -18.310 -3.010 -19.217 1.00 78.94 100 ALA A CA 1
ATOM 741 C C . ALA A 1 100 ? -19.145 -2.593 -20.438 1.00 78.94 100 ALA A C 1
ATOM 743 O O . ALA A 1 100 ? -18.770 -2.841 -21.580 1.00 78.94 100 ALA A O 1
ATOM 744 N N . THR A 1 101 ? -20.294 -1.957 -20.197 1.00 88.31 101 THR A N 1
ATOM 745 C CA . THR A 1 101 ? -21.152 -1.388 -21.249 1.00 88.31 101 THR A CA 1
ATOM 746 C C . THR A 1 101 ? -21.290 0.114 -21.051 1.00 88.31 101 THR A C 1
ATOM 748 O O . THR A 1 101 ? -21.562 0.558 -19.936 1.00 88.31 101 THR A O 1
ATOM 751 N N . TRP A 1 102 ? -21.151 0.876 -22.131 1.00 87.38 102 TRP A N 1
ATOM 752 C CA . TRP A 1 102 ? -21.200 2.337 -22.144 1.00 87.38 102 TRP A CA 1
ATOM 753 C C . TRP A 1 102 ? -22.303 2.833 -23.068 1.00 87.38 102 TRP A C 1
ATOM 755 O O . TRP A 1 102 ? -22.588 2.206 -24.084 1.00 87.38 102 TRP A O 1
ATOM 765 N N . THR A 1 103 ? -22.927 3.958 -22.730 1.00 90.00 103 THR A N 1
ATOM 766 C CA . THR A 1 103 ? -23.970 4.589 -23.561 1.00 90.00 103 THR A CA 1
ATOM 767 C C . THR A 1 103 ? -23.562 5.952 -24.110 1.00 90.00 103 THR A C 1
ATOM 769 O O . THR A 1 103 ? -24.231 6.485 -24.992 1.00 90.00 103 THR A O 1
ATOM 772 N N . ALA A 1 104 ? -22.463 6.520 -23.610 1.00 83.12 104 ALA A N 1
ATOM 773 C CA . ALA A 1 104 ? -21.850 7.718 -24.160 1.00 83.12 104 ALA A CA 1
ATOM 774 C C . ALA A 1 104 ? -20.726 7.316 -25.123 1.00 83.12 104 ALA A C 1
ATOM 776 O O . ALA A 1 104 ? -19.799 6.607 -24.739 1.00 83.12 104 ALA A O 1
ATOM 777 N N . ALA A 1 105 ? -20.786 7.793 -26.369 1.00 84.19 105 ALA A N 1
ATOM 778 C CA . ALA A 1 105 ? -19.760 7.504 -27.374 1.00 84.19 105 ALA A CA 1
ATOM 779 C C . ALA A 1 105 ? -18.378 8.089 -27.011 1.00 84.19 105 ALA A C 1
ATOM 781 O O . ALA A 1 105 ? -17.362 7.615 -27.513 1.00 84.19 105 ALA A O 1
ATOM 782 N N . SER A 1 106 ? -18.328 9.104 -26.137 1.00 83.38 106 SER A N 1
ATOM 783 C CA . SER A 1 106 ? -17.085 9.706 -25.633 1.00 83.38 106 SER A CA 1
ATOM 784 C C . SER A 1 106 ? -16.285 8.790 -24.707 1.00 83.38 106 SER A C 1
ATOM 786 O O . SER A 1 106 ? -15.076 8.960 -24.617 1.00 83.38 106 SER A O 1
ATOM 788 N N . ASP A 1 107 ? -16.940 7.827 -24.051 1.00 86.44 107 ASP A N 1
ATOM 789 C CA . ASP A 1 107 ? -16.301 6.881 -23.120 1.00 86.44 107 ASP A CA 1
ATOM 790 C C . ASP A 1 107 ? -15.765 5.632 -23.853 1.00 86.44 107 ASP A C 1
ATOM 792 O O . ASP A 1 107 ? -15.249 4.690 -23.245 1.00 86.44 107 ASP A O 1
ATOM 796 N N . VAL A 1 108 ? -15.906 5.613 -25.183 1.00 92.06 108 VAL A N 1
ATOM 797 C CA . VAL A 1 108 ? -15.546 4.500 -26.058 1.00 92.06 108 VAL A CA 1
ATOM 798 C C . VAL A 1 108 ? -14.504 4.966 -27.065 1.00 92.06 108 VAL A C 1
ATOM 800 O O . VAL A 1 108 ? -14.704 5.910 -27.832 1.00 92.06 108 VAL A O 1
ATOM 803 N N . ASP A 1 109 ? -13.391 4.249 -27.114 1.00 95.19 109 ASP A N 1
ATOM 804 C CA . ASP A 1 109 ? -12.369 4.402 -28.135 1.00 95.19 109 ASP A CA 1
ATOM 805 C C . ASP A 1 109 ? -12.378 3.246 -29.124 1.00 95.19 109 ASP A C 1
ATOM 807 O O . ASP A 1 109 ? -12.759 2.123 -28.809 1.00 95.19 109 ASP A O 1
ATOM 811 N N . ILE A 1 110 ? -11.895 3.524 -30.335 1.00 97.12 110 ILE A N 1
ATOM 812 C CA . ILE A 1 110 ? -11.582 2.482 -31.307 1.00 97.12 110 ILE A CA 1
ATOM 813 C C . ILE A 1 110 ? -10.107 2.119 -31.155 1.00 97.12 110 ILE A C 1
ATOM 815 O O . ILE A 1 110 ? -9.230 2.883 -31.569 1.00 97.12 110 ILE A O 1
ATOM 819 N N . ASP A 1 111 ? -9.842 0.965 -30.548 1.00 97.25 111 ASP A N 1
ATOM 820 C CA . ASP A 1 111 ? -8.496 0.419 -30.413 1.00 97.25 111 ASP A CA 1
ATOM 821 C C . ASP A 1 111 ? -8.011 -0.160 -31.742 1.00 97.25 111 ASP A C 1
ATOM 823 O O . ASP A 1 111 ? -8.728 -0.890 -32.431 1.00 97.25 111 ASP A O 1
ATOM 827 N N . HIS A 1 112 ? -6.748 0.125 -32.051 1.00 98.12 112 HIS A N 1
ATOM 828 C CA . HIS A 1 112 ? -5.961 -0.635 -33.011 1.00 98.12 112 HIS A CA 1
ATOM 829 C C . HIS A 1 112 ? -5.359 -1.832 -32.276 1.00 98.12 112 HIS A C 1
ATOM 831 O O . HIS A 1 112 ? -4.339 -1.694 -31.595 1.00 98.12 112 HIS A O 1
ATOM 837 N N . VAL A 1 113 ? -5.964 -3.010 -32.439 1.00 97.38 113 VAL A N 1
ATOM 838 C CA . VAL A 1 113 ? -5.596 -4.249 -31.735 1.00 97.38 113 VAL A CA 1
ATOM 839 C C . VAL A 1 113 ? -4.093 -4.472 -31.797 1.00 97.38 113 VAL A C 1
ATOM 841 O O . VAL A 1 113 ? -3.477 -4.614 -30.746 1.00 97.38 113 VAL A O 1
ATOM 844 N N . VAL A 1 114 ? -3.484 -4.366 -32.984 1.00 98.12 114 VAL A N 1
ATOM 845 C CA . VAL A 1 114 ? -2.048 -4.079 -33.117 1.00 98.12 114 VAL A CA 1
ATOM 846 C C . VAL A 1 114 ? -1.862 -2.559 -33.250 1.00 98.12 114 VAL A C 1
ATOM 848 O O . VAL A 1 114 ? -2.208 -2.011 -34.301 1.00 98.12 114 VAL A O 1
ATOM 851 N N . PRO A 1 115 ? -1.291 -1.857 -32.250 1.00 98.06 115 PRO A N 1
ATOM 852 C CA . PRO A 1 115 ? -1.135 -0.404 -32.294 1.00 98.06 115 PRO A CA 1
ATOM 853 C C . PRO A 1 115 ? -0.346 0.065 -33.516 1.00 98.06 115 PRO A C 1
ATOM 855 O O . PRO A 1 115 ? 0.616 -0.588 -33.922 1.00 98.06 115 PRO A O 1
ATOM 858 N N . LEU A 1 116 ? -0.672 1.245 -34.054 1.00 97.94 116 LEU A N 1
ATOM 859 C CA . LEU A 1 116 ? 0.024 1.825 -35.217 1.00 97.94 116 LEU A CA 1
ATOM 860 C C . LEU A 1 116 ? 1.546 1.922 -35.003 1.00 97.94 116 LEU A C 1
ATOM 862 O O . LEU A 1 116 ? 2.330 1.617 -35.902 1.00 97.94 116 LEU A O 1
ATOM 866 N N . SER A 1 117 ? 1.974 2.273 -33.787 1.00 96.75 117 SER A N 1
ATOM 867 C CA . SER A 1 117 ? 3.394 2.286 -33.425 1.00 96.75 117 SER A CA 1
ATOM 868 C C . SER A 1 117 ? 4.002 0.882 -33.361 1.00 96.75 117 SER A C 1
ATOM 870 O O . SER A 1 117 ? 5.127 0.685 -33.818 1.00 96.75 117 SER A O 1
ATOM 872 N N . ASN A 1 118 ? 3.281 -0.114 -32.844 1.00 97.56 118 ASN A N 1
ATOM 873 C CA . ASN A 1 118 ? 3.759 -1.495 -32.858 1.00 97.56 118 ASN A CA 1
ATOM 874 C C . ASN A 1 118 ? 3.876 -2.011 -34.304 1.00 97.56 118 ASN A C 1
ATOM 876 O O . ASN A 1 118 ? 4.874 -2.635 -34.666 1.00 97.56 118 ASN A O 1
ATOM 880 N N . ALA A 1 119 ? 2.912 -1.687 -35.169 1.00 97.88 119 ALA A N 1
ATOM 881 C CA . ALA A 1 119 ? 2.961 -2.007 -36.591 1.00 97.88 119 ALA A CA 1
ATOM 882 C C . ALA A 1 119 ? 4.173 -1.368 -37.281 1.00 97.88 119 ALA A C 1
ATOM 884 O O . ALA A 1 119 ? 4.874 -2.054 -38.021 1.00 97.88 119 ALA A O 1
ATOM 885 N N . TRP A 1 120 ? 4.471 -0.093 -36.995 1.00 98.12 120 TRP A N 1
ATOM 886 C CA . TRP A 1 120 ? 5.665 0.597 -37.503 1.00 98.12 120 TRP A CA 1
ATOM 887 C C . TRP A 1 120 ? 6.937 -0.191 -37.206 1.00 98.12 120 TRP A C 1
ATOM 889 O O . TRP A 1 120 ? 7.651 -0.587 -38.131 1.00 98.12 120 TRP A O 1
ATOM 899 N N . LYS A 1 121 ? 7.146 -0.498 -35.923 1.00 96.31 121 LYS A N 1
ATOM 900 C CA . LYS A 1 121 ? 8.302 -1.246 -35.430 1.00 96.31 121 LYS A CA 1
ATOM 901 C C . LYS A 1 121 ? 8.343 -2.674 -35.999 1.00 96.31 121 LYS A C 1
ATOM 903 O O . LYS A 1 121 ? 9.408 -3.188 -36.317 1.00 96.31 121 LYS A O 1
ATOM 908 N N . SER A 1 122 ? 7.201 -3.311 -36.244 1.00 95.75 122 SER A N 1
ATOM 909 C CA . SER A 1 122 ? 7.163 -4.700 -36.727 1.00 95.75 122 SER A CA 1
ATOM 910 C C . SER A 1 122 ? 7.163 -4.875 -38.251 1.00 95.75 122 SER A C 1
ATOM 912 O O . SER A 1 122 ? 7.251 -6.007 -38.737 1.00 95.75 122 SER A O 1
ATOM 914 N N . GLY A 1 123 ? 7.142 -3.791 -39.032 1.00 96.06 123 GLY A N 1
ATOM 915 C CA . GLY A 1 123 ? 7.305 -3.858 -40.490 1.00 96.06 123 GLY A CA 1
ATOM 916 C C . GLY A 1 123 ? 6.668 -2.723 -41.288 1.00 96.06 123 GLY A C 1
ATOM 917 O O . GLY A 1 123 ? 7.027 -2.543 -42.447 1.00 96.06 123 GLY A O 1
ATOM 918 N N . ALA A 1 124 ? 5.774 -1.928 -40.697 1.00 97.56 124 ALA A N 1
ATOM 919 C CA . ALA A 1 124 ? 5.052 -0.876 -41.415 1.00 97.56 124 ALA A CA 1
ATOM 920 C C . ALA A 1 124 ? 5.886 0.380 -41.725 1.00 97.56 124 ALA A C 1
ATOM 922 O O . ALA A 1 124 ? 5.447 1.249 -42.485 1.00 97.56 124 ALA A O 1
ATOM 923 N N . ALA A 1 125 ? 7.099 0.484 -41.175 1.00 96.44 125 ALA A N 1
ATOM 924 C CA . ALA A 1 125 ? 8.034 1.555 -41.510 1.00 96.44 125 ALA A CA 1
ATOM 925 C C . ALA A 1 125 ? 8.409 1.570 -43.005 1.00 96.44 125 ALA A C 1
ATOM 927 O O . ALA A 1 125 ? 8.530 2.642 -43.594 1.00 96.44 125 ALA A O 1
ATOM 928 N N . SER A 1 126 ? 8.531 0.397 -43.640 1.00 95.25 126 SER A N 1
ATOM 929 C CA . SER A 1 126 ? 8.865 0.271 -45.069 1.00 95.25 126 SER A CA 1
ATOM 930 C C . SER A 1 126 ? 7.651 0.333 -45.997 1.00 95.25 126 SER A C 1
ATOM 932 O O . SER A 1 126 ? 7.800 0.275 -47.216 1.00 95.25 126 SER A O 1
ATOM 934 N N . TRP A 1 127 ? 6.444 0.435 -45.444 1.00 98.12 127 TRP A N 1
ATOM 935 C CA . TRP A 1 127 ? 5.228 0.485 -46.241 1.00 98.12 127 TRP A CA 1
ATOM 936 C C . TRP A 1 127 ? 5.078 1.820 -46.975 1.00 98.12 127 TRP A C 1
ATOM 938 O O . TRP A 1 127 ? 5.557 2.873 -46.546 1.00 98.12 127 TRP A O 1
ATOM 948 N N . THR A 1 128 ? 4.332 1.793 -48.070 1.00 97.88 128 THR A N 1
ATOM 949 C CA . THR A 1 128 ? 3.769 3.002 -48.672 1.00 97.88 128 THR A CA 1
ATOM 950 C C . THR A 1 128 ? 2.713 3.612 -47.742 1.00 97.88 128 THR A C 1
ATOM 952 O O . THR A 1 128 ? 2.140 2.936 -46.881 1.00 97.88 128 THR A O 1
ATOM 955 N N . THR A 1 129 ? 2.406 4.899 -47.914 1.00 97.12 129 THR A N 1
ATOM 956 C CA . THR A 1 129 ? 1.330 5.551 -47.146 1.00 97.12 129 THR A CA 1
ATOM 957 C C . THR A 1 129 ? -0.022 4.873 -47.375 1.00 97.12 129 THR A C 1
ATOM 959 O O . THR A 1 129 ? -0.763 4.687 -46.416 1.00 97.12 129 THR A O 1
ATOM 962 N N . SER A 1 130 ? -0.301 4.394 -48.594 1.00 97.12 130 SER A N 1
ATOM 963 C CA . SER A 1 130 ? -1.529 3.645 -48.902 1.00 97.12 130 SER A CA 1
ATOM 964 C C . SER A 1 130 ? -1.650 2.347 -48.095 1.00 97.12 130 SER A C 1
ATOM 966 O O . SER A 1 130 ? -2.730 2.012 -47.617 1.00 97.12 130 SER A O 1
ATOM 968 N N . GLN A 1 131 ? -0.549 1.618 -47.893 1.00 97.94 131 GLN A N 1
ATOM 969 C CA . GLN A 1 131 ? -0.534 0.406 -47.064 1.00 97.94 131 GLN A CA 1
ATOM 970 C C . GLN A 1 131 ? -0.758 0.726 -45.579 1.00 97.94 131 GLN A C 1
ATOM 972 O O . GLN A 1 131 ? -1.537 0.044 -44.917 1.00 97.94 131 GLN A O 1
ATOM 977 N N . ARG A 1 132 ? -0.140 1.797 -45.060 1.00 98.44 132 ARG A N 1
ATOM 978 C CA . ARG A 1 132 ? -0.383 2.276 -43.686 1.00 98.44 132 ARG A CA 1
ATOM 979 C C . ARG A 1 132 ? -1.821 2.748 -43.476 1.00 98.44 132 ARG A C 1
ATOM 981 O O . ARG A 1 132 ? -2.418 2.404 -42.462 1.00 98.44 132 ARG A O 1
ATOM 988 N N . GLN A 1 133 ? -2.385 3.475 -44.439 1.00 98.19 133 GLN A N 1
ATOM 989 C CA . GLN A 1 133 ? -3.798 3.857 -44.443 1.00 98.19 133 GLN A CA 1
ATOM 990 C C . GLN A 1 133 ? -4.698 2.616 -44.458 1.00 98.19 133 GLN A C 1
ATOM 992 O O . GLN A 1 133 ? -5.634 2.532 -43.672 1.00 98.19 133 GLN A O 1
ATOM 997 N N . SER A 1 134 ? -4.387 1.618 -45.289 1.00 97.69 134 SER A N 1
ATOM 998 C CA . SER A 1 134 ? -5.164 0.372 -45.348 1.00 97.69 134 SER A CA 1
ATOM 999 C C . SER A 1 134 ? -5.131 -0.393 -44.020 1.00 97.69 134 SER A C 1
ATOM 1001 O O . SER A 1 134 ? -6.155 -0.902 -43.590 1.00 97.69 134 SER A O 1
ATOM 1003 N N . PHE A 1 135 ? -3.982 -0.442 -43.340 1.00 98.31 135 PHE A N 1
ATOM 1004 C CA . PHE A 1 135 ? -3.851 -1.046 -42.007 1.00 98.31 135 PHE A CA 1
ATOM 1005 C C . PHE A 1 135 ? -4.627 -0.289 -40.928 1.00 98.31 135 PHE A C 1
ATOM 1007 O O . PHE A 1 135 ? -5.301 -0.889 -40.094 1.00 98.31 135 PHE A O 1
ATOM 1014 N N . ALA A 1 136 ? -4.530 1.041 -40.927 1.00 98.00 136 ALA A N 1
ATOM 1015 C CA . ALA A 1 136 ? -5.147 1.860 -39.894 1.00 98.00 136 ALA A CA 1
ATOM 1016 C C . ALA A 1 136 ? -6.676 1.947 -40.019 1.00 98.00 136 ALA A C 1
ATOM 1018 O O . ALA A 1 136 ? -7.331 2.300 -39.039 1.00 98.00 136 ALA A O 1
ATOM 1019 N N . ASN A 1 137 ? -7.226 1.612 -41.192 1.00 98.25 137 ASN A N 1
ATOM 1020 C CA . ASN A 1 137 ? -8.662 1.602 -41.465 1.00 98.25 137 ASN A CA 1
ATOM 1021 C C . ASN A 1 137 ? -9.193 0.202 -41.829 1.00 98.25 137 ASN A C 1
ATOM 1023 O O . ASN A 1 137 ? -10.192 0.079 -42.535 1.00 98.25 137 ASN A O 1
ATOM 1027 N N . ASP A 1 138 ? -8.521 -0.861 -41.378 1.00 98.00 138 ASP A N 1
ATOM 1028 C CA . ASP A 1 138 ? -8.918 -2.233 -41.694 1.00 98.00 138 ASP A CA 1
ATOM 1029 C C . ASP A 1 138 ? -10.211 -2.636 -40.975 1.00 98.00 138 ASP A C 1
ATOM 1031 O O . ASP A 1 138 ? -10.236 -2.878 -39.767 1.00 98.00 138 ASP A O 1
ATOM 1035 N N . LEU A 1 139 ? -11.288 -2.733 -41.755 1.00 97.06 139 LEU A N 1
ATOM 1036 C CA . LEU A 1 139 ? -12.594 -3.227 -41.319 1.00 97.06 139 LEU A CA 1
ATOM 1037 C C . LEU A 1 139 ? -12.830 -4.700 -41.680 1.00 97.06 139 LEU A C 1
ATOM 1039 O O . LEU A 1 139 ? -13.866 -5.242 -41.312 1.00 97.06 139 LEU A O 1
ATOM 1043 N N . SER A 1 140 ? -11.910 -5.343 -42.406 1.00 96.62 140 SER A N 1
ATOM 1044 C CA . SER A 1 140 ? -12.044 -6.729 -42.872 1.00 96.62 140 SER A CA 1
ATOM 1045 C C . SER A 1 140 ? -11.393 -7.740 -41.928 1.00 96.62 140 SER A C 1
ATOM 1047 O O . SER A 1 140 ? -11.811 -8.895 -41.905 1.00 96.62 140 SER A O 1
ATOM 1049 N N . ASN A 1 141 ? -10.393 -7.347 -41.138 1.00 97.62 141 ASN A N 1
ATOM 1050 C CA . ASN A 1 141 ? -9.767 -8.195 -40.114 1.00 97.62 141 ASN A CA 1
ATOM 1051 C C . ASN A 1 141 ? -9.993 -7.608 -38.709 1.00 97.62 141 ASN A C 1
ATOM 1053 O O . ASN A 1 141 ? -10.468 -6.475 -38.586 1.00 97.62 141 ASN A O 1
ATOM 1057 N N . PRO A 1 142 ? -9.655 -8.332 -37.621 1.00 96.81 142 PRO A N 1
ATOM 1058 C CA . PRO A 1 142 ? -9.955 -7.868 -36.274 1.00 96.81 142 PRO A CA 1
ATOM 1059 C C . PRO A 1 142 ? -8.893 -6.878 -35.777 1.00 96.81 142 PRO A C 1
ATOM 1061 O O . PRO A 1 142 ? -8.255 -7.107 -34.754 1.00 96.81 142 PRO A O 1
ATOM 1064 N N . GLN A 1 143 ? -8.665 -5.810 -36.543 1.00 97.94 143 GLN A N 1
ATOM 1065 C CA . GLN A 1 143 ? -7.692 -4.763 -36.246 1.00 97.94 143 GLN A CA 1
ATOM 1066 C C . GLN A 1 143 ? -8.309 -3.584 -35.497 1.00 97.94 143 GLN A C 1
ATOM 1068 O O . GLN A 1 143 ? -7.620 -2.963 -34.698 1.00 97.94 143 GLN A O 1
ATOM 1073 N N . LEU A 1 144 ? -9.585 -3.282 -35.735 1.00 98.06 144 LEU A N 1
ATOM 1074 C CA . LEU A 1 144 ? -10.301 -2.200 -35.062 1.00 98.06 144 LEU A CA 1
ATOM 1075 C C . LEU A 1 144 ? -11.390 -2.764 -34.160 1.00 98.06 144 LEU A C 1
ATOM 1077 O O . LEU A 1 144 ? -12.149 -3.628 -34.607 1.00 98.06 144 LEU A O 1
ATOM 1081 N N . ILE A 1 145 ? -11.486 -2.270 -32.927 1.00 97.56 145 ILE A N 1
ATOM 1082 C CA . ILE A 1 145 ? -12.501 -2.688 -31.952 1.00 97.56 145 ILE A CA 1
ATOM 1083 C C . ILE A 1 145 ? -12.911 -1.534 -31.034 1.00 97.56 145 ILE A C 1
ATOM 1085 O O . ILE A 1 145 ? -12.051 -0.789 -30.571 1.00 97.56 145 ILE A O 1
ATOM 1089 N N . ALA A 1 146 ? -14.208 -1.391 -30.762 1.00 96.50 146 ALA A N 1
ATOM 1090 C CA . ALA A 1 146 ? -14.713 -0.447 -29.767 1.00 96.50 146 ALA A CA 1
ATOM 1091 C C . ALA A 1 146 ? -14.472 -0.968 -28.337 1.00 96.50 146 ALA A C 1
ATOM 1093 O O . ALA A 1 146 ? -14.901 -2.068 -27.984 1.00 96.50 146 ALA A O 1
ATOM 1094 N N . VAL A 1 147 ? -13.771 -0.192 -27.513 1.00 95.00 147 VAL A N 1
ATOM 1095 C CA . VAL A 1 147 ? -13.382 -0.546 -26.137 1.00 95.00 147 VAL A CA 1
ATOM 1096 C C . VAL A 1 147 ? -13.421 0.685 -25.232 1.00 95.00 147 VAL A C 1
ATOM 1098 O O . VAL A 1 147 ? -13.412 1.812 -25.716 1.00 95.00 147 VAL A O 1
ATOM 1101 N N . THR A 1 148 ? -13.437 0.485 -23.915 1.00 90.94 148 THR A N 1
ATOM 1102 C CA . THR A 1 148 ? -13.388 1.584 -22.937 1.00 90.94 148 THR A CA 1
ATOM 1103 C C . THR A 1 148 ? -12.145 2.459 -23.141 1.00 90.94 148 THR A C 1
ATOM 1105 O O . THR A 1 148 ? -11.024 1.945 -23.244 1.00 90.94 148 THR A O 1
ATOM 1108 N N . ASP A 1 149 ? -12.336 3.778 -23.156 1.00 79.62 149 ASP A N 1
ATOM 1109 C CA . ASP A 1 149 ? -11.305 4.785 -23.434 1.00 79.62 149 ASP A CA 1
ATOM 1110 C C . ASP A 1 149 ? -10.046 4.647 -22.552 1.00 79.62 149 ASP A C 1
ATOM 1112 O O . ASP A 1 149 ? -8.921 4.551 -23.045 1.00 79.62 149 ASP A O 1
ATOM 1116 N N . ASN A 1 150 ? -10.207 4.553 -21.235 1.00 69.75 150 ASN A N 1
ATOM 1117 C CA . ASN A 1 150 ? -9.113 4.504 -20.273 1.00 69.75 150 ASN A CA 1
ATOM 1118 C C . ASN A 1 150 ? -8.362 3.161 -20.312 1.00 69.75 150 ASN A C 1
ATOM 1120 O O . ASN A 1 150 ? -7.159 3.120 -20.045 1.00 69.75 150 ASN A O 1
ATOM 1124 N N . VAL A 1 151 ? -9.036 2.073 -20.698 1.00 75.44 151 VAL A N 1
ATOM 1125 C CA . VAL A 1 151 ? -8.434 0.749 -20.896 1.00 75.44 151 VAL A CA 1
ATOM 1126 C C . VAL A 1 151 ? -7.577 0.755 -22.159 1.00 75.44 151 VAL A C 1
ATOM 1128 O O . VAL A 1 151 ? -6.458 0.240 -22.141 1.00 75.44 151 VAL A O 1
ATOM 1131 N N . ASN A 1 152 ? -8.054 1.397 -23.227 1.00 89.56 152 ASN A N 1
ATOM 1132 C CA . ASN A 1 152 ? -7.283 1.612 -24.448 1.00 89.56 152 ASN A CA 1
ATOM 1133 C C . ASN A 1 152 ? -6.067 2.528 -24.217 1.00 89.56 152 ASN A C 1
ATOM 1135 O O . ASN A 1 152 ? -4.959 2.237 -24.665 1.00 89.56 152 ASN A O 1
ATOM 1139 N N . GLN A 1 153 ? -6.232 3.603 -23.443 1.00 80.88 153 GLN A N 1
ATOM 1140 C CA . GLN A 1 153 ? -5.120 4.475 -23.049 1.00 80.88 153 GLN A CA 1
ATOM 1141 C C . GLN A 1 153 ? -4.077 3.728 -22.207 1.00 80.88 153 GLN A C 1
ATOM 1143 O O . GLN A 1 153 ? -2.880 3.931 -22.403 1.00 80.88 153 GLN A O 1
ATOM 1148 N N . ALA A 1 154 ? -4.515 2.837 -21.310 1.00 64.00 154 ALA A N 1
ATOM 1149 C CA . ALA A 1 154 ? -3.622 1.993 -20.519 1.00 64.00 154 ALA A CA 1
ATOM 1150 C C . ALA A 1 154 ? -2.836 0.987 -21.378 1.00 64.00 154 ALA A C 1
ATOM 1152 O O . ALA A 1 154 ? -1.698 0.687 -21.032 1.00 64.00 154 ALA A O 1
ATOM 1153 N N . LYS A 1 155 ? -3.415 0.492 -22.482 1.00 88.50 155 LYS A N 1
ATOM 1154 C CA . LYS A 1 155 ? -2.733 -0.360 -23.473 1.00 88.50 155 LYS A CA 1
ATOM 1155 C C . LYS A 1 155 ? -1.635 0.388 -24.226 1.00 88.50 155 LYS A C 1
ATOM 1157 O O . LYS A 1 155 ? -0.550 -0.148 -24.441 1.00 88.50 155 LYS A O 1
ATOM 1162 N N . GLY A 1 156 ? -1.919 1.609 -24.679 1.00 89.88 156 GLY A N 1
ATOM 1163 C CA . GLY A 1 156 ? -0.973 2.403 -25.464 1.00 89.88 156 GLY A CA 1
ATOM 1164 C C . GLY A 1 156 ? -0.434 1.650 -26.692 1.00 89.88 156 GLY A C 1
ATOM 1165 O O . GLY A 1 156 ? -1.195 1.118 -27.500 1.00 89.88 156 GLY A O 1
ATOM 1166 N N . ASP A 1 157 ? 0.894 1.608 -26.852 1.00 86.44 157 ASP A N 1
ATOM 1167 C CA . ASP A 1 157 ? 1.573 0.882 -27.936 1.00 86.44 157 ASP A CA 1
ATOM 1168 C C . ASP A 1 157 ? 2.110 -0.507 -27.533 1.00 86.44 157 ASP A C 1
ATOM 1170 O O . ASP A 1 157 ? 2.878 -1.117 -28.291 1.00 86.44 157 ASP A O 1
ATOM 1174 N N . GLN A 1 158 ? 1.712 -1.003 -26.358 1.00 83.62 158 GLN A N 1
ATOM 1175 C CA . GLN A 1 158 ? 2.208 -2.245 -25.773 1.00 83.62 158 GLN A CA 1
ATOM 1176 C C . GLN A 1 158 ? 1.702 -3.482 -26.530 1.00 83.62 158 GLN A C 1
ATOM 1178 O O . GLN A 1 158 ? 0.584 -3.514 -27.052 1.00 83.62 158 GLN A O 1
ATOM 1183 N N . GLY A 1 159 ? 2.547 -4.513 -26.591 1.00 85.31 159 GLY A N 1
ATOM 1184 C CA . GLY A 1 159 ? 2.182 -5.832 -27.100 1.00 85.31 159 GLY A CA 1
ATOM 1185 C C . GLY A 1 159 ? 1.581 -6.752 -26.026 1.00 85.31 159 GLY A C 1
ATOM 1186 O O . GLY A 1 159 ? 1.586 -6.409 -24.840 1.00 85.31 159 GLY A O 1
ATOM 1187 N N . PRO A 1 160 ? 1.065 -7.936 -26.418 1.00 83.94 160 PRO A N 1
ATOM 1188 C CA . PRO A 1 160 ? 0.429 -8.916 -25.531 1.00 83.94 160 PRO A CA 1
ATOM 1189 C C . PRO A 1 160 ? 1.336 -9.466 -24.416 1.00 83.94 160 PRO A C 1
ATOM 1191 O O . PRO A 1 160 ? 0.845 -10.151 -23.519 1.00 83.94 160 PRO A O 1
ATOM 1194 N N . GLU A 1 161 ? 2.642 -9.243 -24.499 1.00 77.50 161 GLU A N 1
ATOM 1195 C CA . GLU A 1 161 ? 3.674 -9.559 -23.511 1.00 77.50 161 GLU A CA 1
ATOM 1196 C C . GLU A 1 161 ? 3.749 -8.540 -22.371 1.00 77.50 161 GLU A C 1
ATOM 1198 O O . GLU A 1 161 ? 4.063 -8.922 -21.251 1.00 77.50 161 GLU A O 1
ATOM 1203 N N . SER A 1 162 ? 3.431 -7.271 -22.638 1.00 61.06 162 SER A N 1
ATOM 1204 C CA . SER A 1 162 ? 3.500 -6.184 -21.652 1.00 61.06 162 SER A CA 1
ATOM 1205 C C . SER A 1 162 ? 2.122 -5.709 -21.198 1.00 61.06 162 SER A C 1
ATOM 1207 O O . SER A 1 162 ? 2.002 -5.094 -20.140 1.00 61.06 162 SER A O 1
ATOM 1209 N N . TRP A 1 163 ? 1.082 -5.978 -21.989 1.00 87.81 163 TRP A N 1
ATOM 1210 C CA . TRP A 1 163 ? -0.290 -5.606 -21.677 1.00 87.81 163 TRP A CA 1
ATOM 1211 C C . TRP A 1 163 ? -1.281 -6.622 -22.239 1.00 87.81 163 TRP A C 1
ATOM 1213 O O . TRP A 1 163 ? -1.169 -7.073 -23.379 1.00 87.81 163 TRP A O 1
ATOM 1223 N N . LYS A 1 164 ? -2.299 -6.961 -21.451 1.00 81.81 164 LYS A N 1
ATOM 1224 C CA . LYS A 1 164 ? -3.454 -7.748 -21.893 1.00 81.81 164 LYS A CA 1
ATOM 1225 C C . LYS A 1 164 ? -4.733 -7.073 -21.406 1.00 81.81 164 LYS A C 1
ATOM 1227 O O . LYS A 1 164 ? -4.684 -6.383 -20.385 1.00 81.81 164 LYS A O 1
ATOM 1232 N N . PRO A 1 165 ? -5.875 -7.310 -22.075 1.00 85.19 165 PRO A N 1
ATOM 1233 C CA . PRO A 1 165 ? -7.148 -6.789 -21.606 1.00 85.19 165 PRO A CA 1
ATOM 1234 C C . PRO A 1 165 ? -7.412 -7.162 -20.139 1.00 85.19 165 PRO A C 1
ATOM 1236 O O . PRO A 1 165 ? -7.162 -8.310 -19.767 1.00 85.19 165 PRO A O 1
ATOM 1239 N N . PRO A 1 166 ? -7.921 -6.247 -19.296 1.00 72.88 166 PRO A N 1
ATOM 1240 C CA . PRO A 1 166 ? -8.273 -6.558 -17.909 1.00 72.88 166 PRO A CA 1
ATOM 1241 C C . PRO A 1 166 ? -9.206 -7.772 -17.751 1.00 72.88 166 PRO A C 1
ATOM 1243 O O . PRO A 1 166 ? -9.097 -8.519 -16.779 1.00 72.88 166 PRO A O 1
ATOM 1246 N N . LEU A 1 167 ? -10.099 -8.004 -18.716 1.00 73.94 167 LEU A N 1
ATOM 1247 C CA . LEU A 1 167 ? -10.980 -9.163 -18.769 1.00 73.94 167 LEU A CA 1
ATOM 1248 C C . LEU A 1 167 ? -10.220 -10.397 -19.278 1.00 73.94 167 LEU A C 1
ATOM 1250 O O . LEU A 1 167 ? -10.040 -10.605 -20.480 1.00 73.94 167 LEU A O 1
ATOM 1254 N N . GLN A 1 168 ? -9.813 -11.258 -18.345 1.00 68.62 168 GLN A N 1
ATOM 1255 C CA . GLN A 1 168 ? -9.000 -12.442 -18.637 1.00 68.62 168 GLN A CA 1
ATOM 1256 C C . GLN A 1 168 ? -9.670 -13.443 -19.585 1.00 68.62 168 GLN A C 1
ATOM 1258 O O . GLN A 1 168 ? -8.994 -14.047 -20.420 1.00 68.62 168 GLN A O 1
ATOM 1263 N N . SER A 1 169 ? -10.996 -13.597 -19.515 1.00 71.75 169 SER A N 1
ATOM 1264 C CA . SER A 1 169 ? -11.738 -14.468 -20.438 1.00 71.75 169 SER A CA 1
ATOM 1265 C C . SER A 1 169 ? -11.606 -14.028 -21.901 1.00 71.75 169 SER A C 1
ATOM 1267 O O . SER A 1 169 ? -11.761 -14.851 -22.802 1.00 71.75 169 SER A O 1
ATOM 1269 N N . TYR A 1 170 ? -11.245 -12.765 -22.154 1.00 85.69 170 TYR A N 1
ATOM 1270 C CA . TYR A 1 170 ? -11.018 -12.242 -23.495 1.00 85.69 170 TYR A CA 1
ATOM 1271 C C . TYR A 1 170 ? -9.583 -12.445 -24.006 1.00 85.69 170 TYR A C 1
ATOM 1273 O O . TYR A 1 170 ? -9.321 -12.221 -25.186 1.00 85.69 170 TYR A O 1
ATOM 1281 N N . TRP A 1 171 ? -8.640 -12.914 -23.180 1.00 83.69 171 TRP A N 1
ATOM 1282 C CA . TRP A 1 171 ? -7.225 -13.035 -23.566 1.00 83.69 171 TRP A CA 1
ATOM 1283 C C . TRP A 1 171 ? -7.000 -13.942 -24.766 1.00 83.69 171 TRP A C 1
ATOM 1285 O O . TRP A 1 171 ? -6.237 -13.591 -25.662 1.00 83.69 171 TRP A O 1
ATOM 1295 N N . CYS A 1 172 ? -7.665 -15.097 -24.813 1.00 82.75 172 CYS A N 1
ATOM 1296 C CA . CYS A 1 172 ? -7.529 -16.009 -25.945 1.00 82.75 172 CYS A CA 1
ATOM 1297 C C . CYS A 1 172 ? -8.033 -15.358 -27.236 1.00 82.75 172 CYS A C 1
ATOM 1299 O O . CYS A 1 172 ? -7.382 -15.465 -28.273 1.00 82.75 172 CYS A O 1
ATOM 1301 N N . THR A 1 173 ? -9.165 -14.656 -27.172 1.00 89.19 173 THR A N 1
ATOM 1302 C CA . THR A 1 173 ? -9.727 -13.923 -28.310 1.00 89.19 173 THR A CA 1
ATOM 1303 C C . THR A 1 173 ? -8.793 -12.794 -28.740 1.00 89.19 173 THR A C 1
ATOM 1305 O O . THR A 1 173 ? -8.410 -12.747 -29.905 1.00 89.19 173 THR A O 1
ATOM 1308 N N . TYR A 1 174 ? -8.319 -11.971 -27.803 1.00 91.50 174 TYR A N 1
ATOM 1309 C CA . TYR A 1 174 ? -7.355 -10.899 -28.056 1.00 91.50 174 TYR A CA 1
ATOM 1310 C C . TYR A 1 174 ? -6.054 -11.411 -28.690 1.00 91.50 174 TYR A C 1
ATOM 1312 O O . TYR A 1 174 ? -5.625 -10.885 -29.715 1.00 91.50 174 TYR A O 1
ATOM 1320 N N . SER A 1 175 ? -5.463 -12.490 -28.165 1.00 90.88 175 SER A N 1
ATOM 1321 C CA . SER A 1 175 ? -4.276 -13.114 -28.763 1.00 90.88 175 SER A CA 1
ATOM 1322 C C . SER A 1 175 ? -4.551 -13.603 -30.186 1.00 90.88 175 SER A C 1
ATOM 1324 O O . SER A 1 175 ? -3.746 -13.359 -31.081 1.00 90.88 175 SER A O 1
ATOM 1326 N N . ARG A 1 176 ? -5.702 -14.241 -30.442 1.00 96.12 176 ARG A N 1
ATOM 1327 C CA . ARG A 1 176 ? -6.097 -14.690 -31.792 1.00 96.12 176 ARG A CA 1
ATOM 1328 C C . ARG A 1 176 ? -6.233 -13.514 -32.760 1.00 96.12 176 ARG A C 1
ATOM 1330 O O . ARG A 1 176 ? -5.790 -13.624 -33.903 1.00 96.12 176 ARG A O 1
ATOM 1337 N N . MET A 1 177 ? -6.798 -12.397 -32.305 1.00 97.19 177 MET A N 1
ATOM 1338 C CA . MET A 1 177 ? -6.909 -11.163 -33.086 1.00 97.19 177 MET A CA 1
ATOM 1339 C C . MET A 1 177 ? -5.527 -10.570 -33.386 1.00 97.19 177 MET A C 1
ATOM 1341 O O . MET A 1 177 ? -5.206 -10.335 -34.549 1.00 97.19 177 MET A O 1
ATOM 1345 N N . TRP A 1 178 ? -4.669 -10.432 -32.369 1.00 97.38 178 TRP A N 1
ATOM 1346 C CA . TRP A 1 178 ? -3.293 -9.948 -32.515 1.00 97.38 178 TRP A CA 1
ATOM 1347 C C . TRP A 1 178 ? -2.503 -10.773 -33.536 1.00 97.38 178 TRP A C 1
ATOM 1349 O O . TRP A 1 178 ? -1.912 -10.230 -34.470 1.00 97.38 178 TRP A O 1
ATOM 1359 N N . ILE A 1 179 ? -2.543 -12.103 -33.407 1.00 97.25 179 ILE A N 1
ATOM 1360 C CA . ILE A 1 179 ? -1.871 -13.037 -34.318 1.00 97.25 179 ILE A CA 1
ATOM 1361 C C . ILE A 1 179 ? -2.415 -12.898 -35.742 1.00 97.25 179 ILE A C 1
ATOM 1363 O O . ILE A 1 179 ? -1.634 -12.849 -36.696 1.00 97.25 179 ILE A O 1
ATOM 1367 N N . LYS A 1 180 ? -3.744 -12.821 -35.898 1.00 97.88 180 LYS A N 1
ATOM 1368 C CA . LYS A 1 180 ? -4.394 -12.663 -37.203 1.00 97.88 180 LYS A CA 1
ATOM 1369 C C . LYS A 1 180 ? -3.916 -11.404 -37.905 1.00 97.88 180 LYS A C 1
ATOM 1371 O O . LYS A 1 180 ? -3.483 -11.492 -39.051 1.00 97.88 180 LYS A O 1
ATOM 1376 N N . VAL A 1 181 ? -3.961 -10.263 -37.220 1.00 98.31 181 VAL A N 1
ATOM 1377 C CA . VAL A 1 181 ? -3.534 -8.978 -37.781 1.00 98.31 181 VAL A CA 1
ATOM 1378 C C . VAL A 1 181 ? -2.059 -9.031 -38.162 1.00 98.31 181 VAL A C 1
ATOM 1380 O O . VAL A 1 181 ? -1.703 -8.706 -39.295 1.00 98.31 181 VAL A O 1
ATOM 1383 N N . LYS A 1 182 ? -1.192 -9.504 -37.257 1.00 97.88 182 LYS A N 1
ATOM 1384 C CA . LYS A 1 182 ? 0.241 -9.641 -37.543 1.00 97.88 182 LYS A CA 1
ATOM 1385 C C . LYS A 1 182 ? 0.495 -10.502 -38.778 1.00 97.88 182 LYS A C 1
ATOM 1387 O O . LYS A 1 182 ? 1.327 -10.148 -39.609 1.00 97.88 182 LYS A O 1
ATOM 1392 N N . SER A 1 183 ? -0.255 -11.590 -38.931 1.00 97.81 183 SER A N 1
ATOM 1393 C CA . SER A 1 183 ? -0.114 -12.507 -40.060 1.00 97.81 183 SER A CA 1
ATOM 1394 C C . SER A 1 183 ? -0.582 -11.896 -41.381 1.00 97.81 183 SER A C 1
ATOM 1396 O O . SER A 1 183 ? 0.174 -11.914 -42.351 1.00 97.81 183 SER A O 1
ATOM 1398 N N . VAL A 1 184 ? -1.778 -11.298 -41.414 1.00 97.69 184 VAL A N 1
ATOM 1399 C CA . VAL A 1 184 ? -2.354 -10.671 -42.620 1.00 97.69 184 VAL A CA 1
ATOM 1400 C C . VAL A 1 184 ? -1.423 -9.603 -43.180 1.00 97.69 184 VAL A C 1
ATOM 1402 O O . VAL A 1 184 ? -1.148 -9.571 -44.379 1.00 97.69 184 VAL A O 1
ATOM 1405 N N . TYR A 1 185 ? -0.881 -8.768 -42.298 1.00 97.88 185 TYR A N 1
ATOM 1406 C CA . TYR A 1 185 ? -0.014 -7.664 -42.685 1.00 97.88 185 TYR A CA 1
ATOM 1407 C C . TYR A 1 185 ? 1.465 -8.042 -42.783 1.00 97.88 185 TYR A C 1
ATOM 1409 O O . TYR A 1 185 ? 2.302 -7.174 -43.024 1.00 97.88 185 TYR A O 1
ATOM 1417 N N . LYS A 1 186 ? 1.805 -9.328 -42.619 1.00 96.94 186 LYS A N 1
ATOM 1418 C CA . LYS A 1 186 ? 3.190 -9.830 -42.645 1.00 96.94 186 LYS A CA 1
ATOM 1419 C C . LYS A 1 186 ? 4.110 -9.051 -41.692 1.00 96.94 186 LYS A C 1
ATOM 1421 O O . LYS A 1 186 ? 5.280 -8.806 -41.987 1.00 96.94 186 LYS A O 1
ATOM 1426 N N . LEU A 1 187 ? 3.561 -8.639 -40.552 1.00 97.44 187 LEU A N 1
ATOM 1427 C CA . LEU A 1 187 ? 4.288 -7.980 -39.478 1.00 97.44 187 LEU A CA 1
ATOM 1428 C C . LEU A 1 187 ? 5.016 -9.033 -38.646 1.00 97.44 187 LEU A C 1
ATOM 1430 O O . LEU A 1 187 ? 4.496 -10.120 -38.385 1.00 97.44 187 LEU A O 1
ATOM 1434 N N . SER A 1 188 ? 6.214 -8.699 -38.185 1.00 96.19 188 SER A N 1
ATOM 1435 C CA . SER A 1 188 ? 6.951 -9.576 -37.286 1.00 96.19 188 SER A CA 1
ATOM 1436 C C . SER A 1 188 ? 6.420 -9.543 -35.857 1.00 96.19 188 SER A C 1
ATOM 1438 O O . SER A 1 188 ? 5.743 -8.600 -35.430 1.00 96.19 188 SER A O 1
ATOM 1440 N N . VAL A 1 189 ? 6.808 -10.559 -35.096 1.00 91.75 189 VAL A N 1
ATOM 1441 C CA . VAL A 1 189 ? 6.664 -10.595 -33.638 1.00 91.75 189 VAL A CA 1
ATOM 1442 C C . VAL A 1 189 ? 8.029 -10.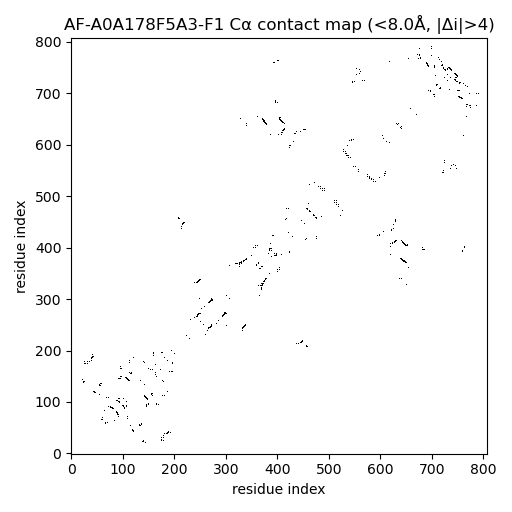763 -32.989 1.00 91.75 189 VAL A C 1
ATOM 1444 O O . VAL A 1 189 ? 8.908 -11.418 -33.547 1.00 91.75 189 VAL A O 1
ATOM 1447 N N . THR A 1 190 ? 8.222 -10.208 -31.802 1.00 87.12 190 THR A N 1
ATOM 1448 C CA . THR A 1 190 ? 9.368 -10.574 -30.964 1.00 87.12 190 THR A CA 1
ATOM 1449 C C . THR A 1 190 ? 9.170 -11.957 -30.350 1.00 87.12 190 THR A C 1
ATOM 1451 O O . THR A 1 190 ? 8.065 -12.499 -30.339 1.00 87.12 190 THR A O 1
ATOM 1454 N N . SER A 1 191 ? 10.233 -12.546 -29.799 1.00 71.81 191 SER A N 1
ATOM 1455 C CA . SER A 1 191 ? 10.097 -13.788 -29.029 1.00 71.81 191 SER A CA 1
ATOM 1456 C C . SER A 1 191 ? 9.175 -13.603 -27.819 1.00 71.81 191 SER A C 1
ATOM 1458 O O . SER A 1 191 ? 8.375 -14.488 -27.545 1.00 71.81 191 SER A O 1
ATOM 1460 N N . ALA A 1 192 ? 9.244 -12.450 -27.143 1.00 63.28 192 ALA A N 1
ATOM 1461 C CA . ALA A 1 192 ? 8.379 -12.125 -26.009 1.00 63.28 192 ALA A CA 1
ATOM 1462 C C . ALA A 1 192 ? 6.921 -11.933 -26.448 1.00 63.28 192 ALA A C 1
ATOM 1464 O O . ALA A 1 192 ? 6.036 -12.513 -25.837 1.00 63.28 192 ALA A O 1
ATOM 1465 N N . GLU A 1 193 ? 6.668 -11.232 -27.558 1.00 78.19 193 GLU A N 1
ATOM 1466 C CA . GLU A 1 193 ? 5.332 -11.109 -28.165 1.00 78.19 193 GLU A CA 1
ATOM 1467 C C . GLU A 1 193 ? 4.781 -12.473 -28.587 1.00 78.19 193 GLU A C 1
ATOM 1469 O O . GLU A 1 193 ? 3.606 -12.755 -28.368 1.00 78.19 193 GLU A O 1
ATOM 1474 N N . LYS A 1 194 ? 5.616 -13.340 -29.179 1.00 80.81 194 LYS A N 1
ATOM 1475 C CA . LYS A 1 194 ? 5.224 -14.701 -29.575 1.00 80.81 194 LYS A CA 1
ATOM 1476 C C . LYS A 1 194 ? 4.871 -15.543 -28.352 1.00 80.81 194 LYS A C 1
ATOM 1478 O O . LYS A 1 194 ? 3.840 -16.208 -28.370 1.00 80.81 194 LYS A O 1
ATOM 1483 N N . ILE A 1 195 ? 5.662 -15.448 -27.283 1.00 66.75 195 ILE A N 1
ATOM 1484 C CA . ILE A 1 195 ? 5.396 -16.073 -25.981 1.00 66.75 195 ILE A CA 1
ATOM 1485 C C . ILE A 1 195 ? 4.097 -15.528 -25.372 1.00 66.75 195 ILE A C 1
ATOM 1487 O O . ILE A 1 195 ? 3.178 -16.300 -25.101 1.00 66.75 195 ILE A O 1
ATOM 1491 N N . GLY A 1 196 ? 3.965 -14.208 -25.252 1.00 62.97 196 GLY A N 1
ATOM 1492 C CA . GLY A 1 196 ? 2.783 -13.526 -24.732 1.00 62.97 196 GLY A CA 1
ATOM 1493 C C . GLY A 1 196 ? 1.519 -13.843 -25.532 1.00 62.97 196 GLY A C 1
ATOM 1494 O O . GLY A 1 196 ? 0.452 -14.005 -24.941 1.00 62.97 196 GLY A O 1
ATOM 1495 N N . ALA A 1 197 ? 1.627 -13.999 -26.853 1.00 72.75 197 ALA A N 1
ATOM 1496 C CA . ALA A 1 197 ? 0.533 -14.422 -27.723 1.00 72.75 197 ALA A CA 1
ATOM 1497 C C . ALA A 1 197 ? 0.222 -15.930 -27.614 1.00 72.75 197 ALA A C 1
ATOM 1499 O O . ALA A 1 197 ? -0.939 -16.308 -27.761 1.00 72.75 197 ALA A O 1
ATOM 1500 N N . SER A 1 198 ? 1.224 -16.776 -27.331 1.00 65.62 198 SER A N 1
ATOM 1501 C CA . SER A 1 198 ? 1.080 -18.236 -27.164 1.00 65.62 198 SER A CA 1
ATOM 1502 C C . SER A 1 198 ? 0.603 -18.681 -25.775 1.00 65.62 198 SER A C 1
ATOM 1504 O O . SER A 1 198 ? 0.028 -19.758 -25.653 1.00 65.62 198 SER A O 1
ATOM 1506 N N . GLY A 1 199 ? 0.811 -17.865 -24.736 1.00 53.75 199 GLY A N 1
ATOM 1507 C CA . GLY A 1 199 ? 0.401 -18.165 -23.360 1.00 53.75 199 GLY A CA 1
ATOM 1508 C C . GLY A 1 199 ? 1.329 -19.098 -22.567 1.00 53.75 199 GLY A C 1
ATOM 1509 O O . GLY A 1 199 ? 0.972 -19.459 -21.451 1.00 53.75 199 GLY A O 1
ATOM 1510 N N . THR A 1 200 ? 2.502 -19.474 -23.090 1.00 36.12 200 THR A N 1
ATOM 1511 C CA . THR A 1 200 ? 3.476 -20.359 -22.416 1.00 36.12 200 THR A CA 1
ATOM 1512 C C . THR A 1 200 ? 4.660 -19.575 -21.849 1.00 36.12 200 THR A C 1
ATOM 1514 O O . THR A 1 200 ? 5.481 -19.076 -22.615 1.00 36.12 200 THR A O 1
ATOM 1517 N N . TYR A 1 201 ? 4.776 -19.480 -20.524 1.00 26.91 201 TYR A N 1
ATOM 1518 C CA . TYR A 1 201 ? 5.941 -18.898 -19.849 1.00 26.91 201 TYR A CA 1
ATOM 1519 C C . TYR A 1 201 ? 7.047 -19.958 -19.701 1.00 26.91 201 TYR A C 1
ATOM 1521 O O . TYR A 1 201 ? 6.777 -21.054 -19.221 1.00 26.91 201 TYR A O 1
ATOM 1529 N N . VAL A 1 202 ? 8.279 -19.645 -20.116 1.00 25.20 202 VAL A N 1
ATOM 1530 C CA . VAL A 1 202 ? 9.490 -20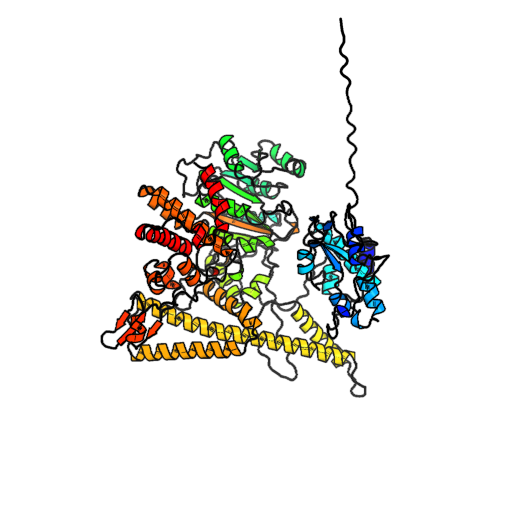.423 -19.791 1.00 25.20 202 VAL A CA 1
ATOM 1531 C C . VAL A 1 202 ? 10.602 -19.423 -19.462 1.00 25.20 202 VAL A C 1
ATOM 1533 O O . VAL A 1 202 ? 10.967 -18.640 -20.346 1.00 25.20 202 VAL A 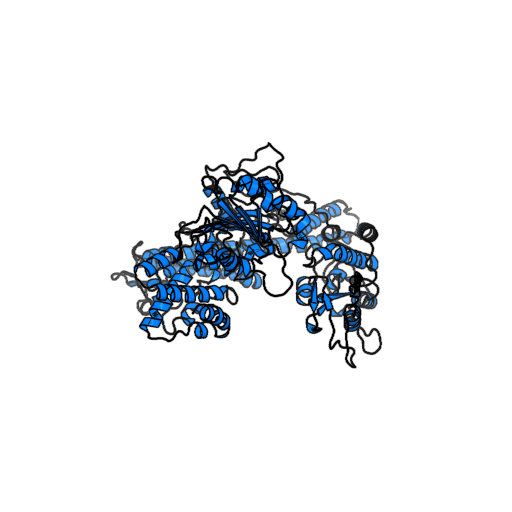O 1
ATOM 1536 N N . PRO A 1 203 ? 11.166 -19.422 -18.242 1.00 30.50 203 PRO A N 1
ATOM 1537 C CA . PRO A 1 203 ? 12.346 -18.629 -17.938 1.00 30.50 203 PRO A CA 1
ATOM 1538 C C . PRO A 1 203 ? 13.585 -19.299 -18.546 1.00 30.50 203 PRO A C 1
ATOM 1540 O O . PRO A 1 203 ? 13.864 -20.471 -18.302 1.00 30.50 203 PRO A O 1
ATOM 1543 N N . MET A 1 204 ? 14.339 -18.548 -19.347 1.00 24.33 204 MET A N 1
ATOM 1544 C CA . MET A 1 204 ? 15.673 -18.937 -19.805 1.00 24.33 204 MET A CA 1
ATOM 1545 C C . MET A 1 204 ? 16.684 -18.226 -18.903 1.00 24.33 204 MET A C 1
ATOM 1547 O O . MET A 1 204 ? 16.741 -16.999 -18.910 1.00 24.33 204 MET A O 1
ATOM 1551 N N . GLY A 1 205 ? 17.425 -19.000 -18.111 1.00 30.08 205 GLY A N 1
ATOM 1552 C CA . GLY A 1 205 ? 18.263 -18.488 -17.029 1.00 30.08 205 GLY A CA 1
ATOM 1553 C C . GLY A 1 205 ? 19.514 -17.720 -17.455 1.00 30.08 205 GLY A C 1
ATOM 1554 O O . GLY A 1 205 ? 19.963 -17.820 -18.597 1.00 30.08 205 GLY A O 1
ATOM 1555 N N . LEU A 1 206 ? 20.073 -17.005 -16.475 1.00 25.66 206 LEU A N 1
ATOM 1556 C CA . LEU A 1 206 ? 21.486 -16.675 -16.267 1.00 25.66 206 LEU A CA 1
ATOM 1557 C C . LEU A 1 206 ? 21.658 -16.234 -14.797 1.00 25.66 206 LEU A C 1
ATOM 1559 O O . LEU A 1 206 ? 20.848 -15.463 -14.295 1.00 25.66 206 LEU A O 1
ATOM 1563 N N . ASP A 1 207 ? 22.692 -16.763 -14.137 1.00 30.09 207 ASP A N 1
ATOM 1564 C CA . ASP A 1 207 ? 23.257 -16.416 -12.822 1.00 30.09 207 ASP A CA 1
ATOM 1565 C C . ASP A 1 207 ? 22.356 -15.643 -11.842 1.00 30.09 207 ASP A C 1
ATOM 1567 O O . ASP A 1 207 ? 22.361 -14.411 -11.763 1.00 30.09 207 ASP A O 1
ATOM 1571 N N . SER A 1 208 ? 21.637 -16.402 -11.013 1.00 32.44 208 SER A N 1
ATOM 1572 C CA . SER A 1 208 ? 20.928 -15.890 -9.847 1.00 32.44 208 SER A CA 1
ATOM 1573 C C . SER A 1 208 ? 21.924 -15.393 -8.799 1.00 32.44 208 SER A C 1
ATOM 1575 O O . SER A 1 208 ? 22.626 -16.184 -8.166 1.00 32.44 208 SER A O 1
ATOM 1577 N N . TYR A 1 209 ? 21.941 -14.088 -8.551 1.00 34.34 209 TYR A N 1
ATOM 1578 C CA . TYR A 1 209 ? 22.324 -13.604 -7.232 1.00 34.34 209 TYR A CA 1
ATOM 1579 C C . TYR A 1 209 ? 21.145 -13.879 -6.307 1.00 34.34 209 TYR A C 1
ATOM 1581 O O . TYR A 1 209 ? 20.131 -13.185 -6.350 1.00 34.34 209 TYR A O 1
ATOM 1589 N N . THR A 1 210 ? 21.267 -14.913 -5.485 1.00 35.03 210 THR A N 1
ATOM 1590 C CA . THR A 1 210 ? 20.379 -15.106 -4.348 1.00 35.03 210 THR A CA 1
ATOM 1591 C C . THR A 1 210 ? 20.482 -13.876 -3.447 1.00 35.03 210 THR A C 1
ATOM 1593 O O . THR A 1 210 ? 21.577 -13.433 -3.089 1.00 35.03 210 THR A O 1
ATOM 1596 N N . LEU A 1 211 ? 19.329 -13.308 -3.073 1.00 39.22 211 LEU A N 1
ATOM 1597 C CA . LEU A 1 211 ? 19.237 -12.525 -1.838 1.00 39.22 211 LEU A CA 1
ATOM 1598 C C . LEU A 1 211 ? 19.901 -13.356 -0.720 1.00 39.22 211 LEU A C 1
ATOM 1600 O O . LEU A 1 211 ? 19.857 -14.588 -0.815 1.00 39.22 211 LEU A O 1
ATOM 1604 N N . PRO A 1 212 ? 20.567 -12.734 0.273 1.00 34.44 212 PRO A N 1
ATOM 1605 C CA . PRO A 1 212 ? 21.322 -13.472 1.285 1.00 34.44 212 PRO A CA 1
ATOM 1606 C C . PRO A 1 212 ? 20.491 -14.655 1.792 1.00 34.44 212 PRO A C 1
ATOM 1608 O O . PRO A 1 212 ? 19.289 -14.463 2.010 1.00 34.44 212 PRO A O 1
ATOM 1611 N N . PRO A 1 213 ? 21.076 -15.866 1.921 1.00 35.16 213 PRO A N 1
ATOM 1612 C CA . PRO A 1 213 ? 20.338 -17.009 2.424 1.00 35.16 213 PRO A CA 1
ATOM 1613 C C . PRO A 1 213 ? 19.683 -16.572 3.721 1.00 35.16 213 PRO A C 1
ATOM 1615 O O . PRO A 1 213 ? 20.342 -16.092 4.647 1.00 35.16 213 PRO A O 1
ATOM 1618 N N . THR A 1 214 ? 18.363 -16.656 3.736 1.00 40.44 214 THR A N 1
ATOM 1619 C CA . THR A 1 214 ? 17.566 -16.351 4.901 1.00 40.44 214 THR A CA 1
ATOM 1620 C C . THR A 1 214 ? 17.937 -17.365 5.977 1.00 40.44 214 THR A C 1
ATOM 1622 O O . THR A 1 214 ? 17.438 -18.490 5.984 1.00 40.44 214 THR A O 1
ATOM 1625 N N . SER A 1 215 ? 18.876 -16.993 6.843 1.00 37.06 215 SER A N 1
ATOM 1626 C CA . SER A 1 215 ? 19.204 -17.734 8.057 1.00 37.06 215 SER A CA 1
ATOM 1627 C C . SER A 1 215 ? 17.896 -17.956 8.825 1.00 37.06 215 SER A C 1
ATOM 1629 O O . SER A 1 215 ? 17.293 -16.986 9.275 1.00 37.06 215 SER A O 1
ATOM 1631 N N . GLY A 1 216 ? 17.393 -19.197 8.866 1.00 42.56 216 GLY A N 1
ATOM 1632 C CA . GLY A 1 216 ? 16.149 -19.554 9.571 1.00 42.56 216 GLY A CA 1
ATOM 1633 C C . GLY A 1 216 ? 15.140 -20.434 8.817 1.00 42.56 216 GLY A C 1
ATOM 1634 O O . GLY A 1 216 ? 14.201 -20.925 9.440 1.00 42.56 216 GLY A O 1
ATOM 1635 N N . TYR A 1 217 ? 15.314 -20.685 7.515 1.00 48.88 217 TYR A N 1
ATOM 1636 C CA . TYR A 1 217 ? 14.383 -21.528 6.747 1.00 48.88 217 TYR A CA 1
ATOM 1637 C C . TYR A 1 217 ? 14.952 -22.928 6.511 1.00 48.88 217 TYR A C 1
ATOM 1639 O O . TYR A 1 217 ? 16.119 -23.084 6.155 1.00 48.88 217 TYR A O 1
ATOM 1647 N N . THR A 1 218 ? 14.116 -23.951 6.690 1.00 47.19 218 THR A N 1
ATOM 1648 C CA . THR A 1 218 ? 14.457 -25.344 6.363 1.00 47.19 218 THR A CA 1
ATOM 1649 C C . THR A 1 218 ? 13.487 -25.875 5.316 1.00 47.19 218 THR A C 1
ATOM 1651 O O . THR A 1 218 ? 12.273 -25.689 5.429 1.00 47.19 218 THR A O 1
ATOM 1654 N N . ILE A 1 219 ? 14.045 -26.509 4.283 1.00 47.12 219 ILE A N 1
ATOM 1655 C CA . ILE A 1 219 ? 13.297 -27.209 3.237 1.00 47.12 219 ILE A CA 1
ATOM 1656 C C . ILE A 1 219 ? 13.118 -28.651 3.716 1.00 47.12 219 ILE A C 1
ATOM 1658 O O . ILE A 1 219 ? 14.111 -29.325 3.990 1.00 47.12 219 ILE A O 1
ATOM 1662 N N . ASN A 1 220 ? 11.876 -29.125 3.831 1.00 47.19 220 ASN A N 1
ATOM 1663 C CA . ASN A 1 220 ? 11.586 -30.511 4.207 1.00 47.19 220 ASN A CA 1
ATOM 1664 C C . ASN A 1 220 ? 11.334 -31.364 2.955 1.00 47.19 220 ASN A C 1
ATOM 1666 O O . ASN A 1 220 ? 10.315 -31.175 2.293 1.00 47.19 220 ASN A O 1
ATOM 1670 N N . PRO A 1 221 ? 12.206 -32.333 2.628 1.00 38.41 221 PRO A N 1
ATOM 1671 C CA . PRO A 1 221 ? 11.947 -33.297 1.570 1.00 38.41 221 PRO A CA 1
ATOM 1672 C C . PRO A 1 221 ? 11.030 -34.403 2.109 1.00 38.41 221 PRO A C 1
ATOM 1674 O O . PRO A 1 221 ? 11.492 -35.449 2.558 1.00 38.41 221 PRO A O 1
ATOM 1677 N N . GLY A 1 222 ? 9.718 -34.175 2.118 1.00 34.44 222 GLY A N 1
ATOM 1678 C CA . GLY A 1 222 ? 8.774 -35.208 2.533 1.00 34.44 222 GLY A CA 1
ATOM 1679 C C . GLY A 1 222 ? 7.330 -34.730 2.567 1.00 34.44 222 GLY A C 1
ATOM 1680 O O . GLY A 1 222 ? 7.025 -33.788 3.283 1.00 34.44 222 GLY A O 1
ATOM 1681 N N . HIS A 1 223 ? 6.478 -35.479 1.862 1.00 34.72 223 HIS A N 1
ATOM 1682 C CA . HIS A 1 223 ? 5.023 -35.355 1.705 1.00 34.72 223 HIS A CA 1
ATOM 1683 C C . HIS A 1 223 ? 4.536 -34.391 0.612 1.00 34.72 223 HIS A C 1
ATOM 1685 O O . HIS A 1 223 ? 4.590 -33.177 0.739 1.00 34.72 223 HIS A O 1
ATOM 1691 N N . ALA A 1 224 ? 3.984 -34.983 -0.453 1.00 32.19 224 ALA A N 1
ATOM 1692 C CA . ALA A 1 224 ? 3.046 -34.327 -1.354 1.00 32.19 224 ALA A CA 1
ATOM 1693 C C . ALA A 1 224 ? 1.700 -34.203 -0.622 1.00 32.19 224 ALA A C 1
ATOM 1695 O O . ALA A 1 224 ? 0.863 -35.103 -0.695 1.00 32.19 224 ALA A O 1
ATOM 1696 N N . LEU A 1 225 ? 1.547 -33.152 0.179 1.00 40.00 225 LEU A N 1
ATOM 1697 C CA . LEU A 1 225 ? 0.235 -32.698 0.644 1.00 40.00 225 LEU A CA 1
ATOM 1698 C C . LEU A 1 225 ? -0.373 -31.807 -0.449 1.00 40.00 225 LEU A C 1
ATOM 1700 O O . LEU A 1 225 ? 0.351 -31.359 -1.341 1.00 40.00 225 LEU A O 1
ATOM 1704 N N . ASP A 1 226 ? -1.697 -31.621 -0.456 1.00 56.66 226 ASP A N 1
ATOM 1705 C CA . ASP A 1 226 ? -2.326 -30.696 -1.407 1.00 56.66 226 ASP A CA 1
ATOM 1706 C C . ASP A 1 226 ? -1.635 -29.340 -1.253 1.00 56.66 226 ASP A C 1
ATOM 1708 O O . ASP A 1 226 ? -1.394 -28.878 -0.144 1.00 56.66 226 ASP A O 1
ATOM 1712 N N . GLU A 1 227 ? -1.325 -28.701 -2.369 1.00 56.06 227 GLU A N 1
ATOM 1713 C CA . GLU A 1 227 ? -0.778 -27.353 -2.464 1.00 56.06 227 GLU A CA 1
ATOM 1714 C C . GLU A 1 227 ? -1.430 -26.358 -1.458 1.00 56.06 227 GLU A C 1
ATOM 1716 O O . GLU A 1 227 ? -0.780 -25.499 -0.857 1.00 56.06 227 GLU A O 1
ATOM 1721 N N . ARG A 1 228 ? -2.722 -26.525 -1.170 1.00 65.31 228 ARG A N 1
ATOM 1722 C CA . ARG A 1 228 ? -3.479 -25.705 -0.206 1.00 65.31 228 ARG A CA 1
ATOM 1723 C C . ARG A 1 228 ? -3.218 -26.022 1.275 1.00 65.31 228 ARG A C 1
ATOM 1725 O O . ARG A 1 228 ? -3.416 -25.145 2.121 1.00 65.31 228 ARG A O 1
ATOM 1732 N N . ASP A 1 229 ? -2.750 -27.223 1.598 1.00 74.12 229 ASP A N 1
ATOM 1733 C CA . ASP A 1 229 ? -2.408 -27.647 2.960 1.00 74.12 229 ASP A CA 1
ATOM 1734 C C . ASP A 1 229 ? -1.144 -26.946 3.473 1.00 74.12 229 ASP A C 1
ATOM 1736 O O . ASP A 1 229 ? -1.049 -26.663 4.667 1.00 74.12 229 ASP A O 1
ATOM 1740 N N . ASP A 1 230 ? -0.231 -26.553 2.580 1.00 86.19 230 ASP A N 1
ATOM 1741 C CA . ASP A 1 230 ? 0.997 -25.816 2.915 1.00 86.19 230 ASP A CA 1
ATOM 1742 C C . ASP A 1 230 ? 0.702 -24.480 3.617 1.00 86.19 230 ASP A C 1
ATOM 1744 O O . ASP A 1 230 ? 1.348 -24.091 4.598 1.00 86.19 230 ASP A O 1
ATOM 1748 N N . VAL A 1 231 ? -0.311 -23.759 3.125 1.00 87.62 231 VAL A N 1
ATOM 1749 C CA . VAL A 1 231 ? -0.749 -22.482 3.705 1.00 87.62 231 VAL A CA 1
ATOM 1750 C C . VAL A 1 231 ? -1.356 -22.705 5.087 1.00 87.62 231 VAL A C 1
ATOM 1752 O O . VAL A 1 231 ? -1.101 -21.925 6.011 1.00 87.62 231 VAL A O 1
ATOM 1755 N N . LEU A 1 232 ? -2.144 -23.770 5.250 1.00 87.50 232 LEU A N 1
ATOM 1756 C CA . LEU A 1 232 ? -2.697 -24.125 6.549 1.00 87.50 232 LEU A CA 1
ATOM 1757 C C . LEU A 1 232 ? -1.623 -24.583 7.527 1.00 87.50 232 LEU A C 1
ATOM 1759 O O . LEU A 1 232 ? -1.676 -24.150 8.671 1.00 87.50 232 LEU A O 1
ATOM 1763 N N . GLU A 1 233 ? -0.627 -25.368 7.112 1.00 87.25 233 GLU A N 1
ATOM 1764 C CA . GLU A 1 233 ? 0.496 -25.749 7.977 1.00 87.25 233 GLU A CA 1
ATOM 1765 C C . GLU A 1 233 ? 1.272 -24.508 8.445 1.00 87.25 233 GLU A C 1
ATOM 1767 O O . GLU A 1 233 ? 1.688 -24.427 9.603 1.00 87.25 233 GLU A O 1
ATOM 1772 N N . ARG A 1 234 ? 1.410 -23.486 7.590 1.00 88.94 234 ARG A N 1
ATOM 1773 C CA . ARG A 1 234 ? 2.026 -22.207 7.978 1.00 88.94 234 ARG A CA 1
ATOM 1774 C C . ARG A 1 234 ? 1.204 -21.449 9.026 1.00 88.94 234 ARG A C 1
ATOM 1776 O O . ARG A 1 234 ? 1.778 -20.810 9.907 1.00 88.94 234 ARG A O 1
ATOM 1783 N N . LEU A 1 235 ? -0.123 -21.488 8.932 1.00 90.31 235 LEU A N 1
ATOM 1784 C CA . LEU A 1 235 ? -1.039 -20.796 9.850 1.00 90.31 235 LEU A CA 1
ATOM 1785 C C . LEU A 1 235 ? -1.274 -21.560 11.157 1.00 90.31 235 LEU A C 1
ATOM 1787 O O . LEU A 1 235 ? -1.422 -20.943 12.218 1.00 90.31 235 LEU A O 1
ATOM 1791 N N . ALA A 1 236 ? -1.286 -22.886 11.064 1.00 88.31 236 ALA A N 1
ATOM 1792 C CA . ALA A 1 236 ? -1.627 -23.875 12.075 1.00 88.31 236 ALA A CA 1
ATOM 1793 C C . ALA A 1 236 ? -1.106 -23.563 13.486 1.00 88.31 236 ALA A C 1
ATOM 1795 O O . ALA A 1 236 ? -1.931 -23.518 14.399 1.00 88.31 236 ALA A O 1
ATOM 1796 N N . PRO A 1 237 ? 0.193 -23.248 13.694 1.00 86.94 237 PRO A N 1
ATOM 1797 C CA . PRO A 1 237 ? 0.738 -22.990 15.031 1.00 86.94 237 PRO A CA 1
ATOM 1798 C C . PRO A 1 237 ? 0.085 -21.820 15.769 1.00 86.94 237 PRO A C 1
ATOM 1800 O O . PRO A 1 237 ? 0.273 -21.660 16.969 1.00 86.94 237 PRO A O 1
ATOM 1803 N N . THR A 1 238 ? -0.629 -20.965 15.042 1.00 87.00 238 THR A N 1
ATOM 1804 C CA . THR A 1 238 ? -1.224 -19.744 15.580 1.00 87.00 238 THR A CA 1
ATOM 1805 C C . THR A 1 238 ? -2.742 -19.757 15.537 1.00 87.00 238 THR A C 1
ATOM 1807 O O . THR A 1 238 ? -3.349 -18.828 16.061 1.00 87.00 238 THR A O 1
ATOM 1810 N N . LEU A 1 239 ? -3.371 -20.730 14.869 1.00 87.88 239 LEU A N 1
ATOM 1811 C CA . LEU A 1 239 ? -4.829 -20.831 14.824 1.00 87.88 239 LEU A CA 1
ATOM 1812 C C . LEU A 1 239 ? -5.367 -21.226 16.210 1.00 87.88 239 LEU A C 1
ATOM 1814 O O . LEU A 1 239 ? -4.702 -21.984 16.915 1.00 87.88 239 LEU A O 1
ATOM 1818 N N . PRO A 1 240 ? -6.553 -20.736 16.615 1.00 79.88 240 PRO A N 1
ATOM 1819 C CA . PRO A 1 240 ? -7.117 -21.113 17.904 1.00 79.88 240 PRO A CA 1
ATOM 1820 C C . PRO A 1 240 ? -7.459 -22.609 17.892 1.00 79.88 240 PRO A C 1
ATOM 1822 O O . PRO A 1 240 ? -8.167 -23.073 16.996 1.00 79.88 240 PRO A O 1
ATOM 1825 N N . ASN A 1 241 ? -6.928 -23.363 18.857 1.00 76.81 241 ASN A N 1
ATOM 1826 C CA . ASN A 1 241 ? -7.088 -24.821 18.941 1.00 76.81 241 ASN A CA 1
ATOM 1827 C C . ASN A 1 241 ? -7.381 -25.341 20.362 1.00 76.81 241 ASN A C 1
ATOM 1829 O O . ASN A 1 241 ? -7.689 -26.519 20.529 1.00 76.81 241 ASN A O 1
ATOM 1833 N N . ASP A 1 242 ? -7.314 -24.477 21.374 1.00 82.06 242 ASP A N 1
ATOM 1834 C CA . ASP A 1 242 ? -7.538 -24.785 22.789 1.00 82.06 242 ASP A CA 1
ATOM 1835 C C . ASP A 1 242 ? -8.996 -24.566 23.221 1.00 82.06 242 ASP A C 1
ATOM 1837 O O . ASP A 1 242 ? -9.433 -25.082 24.252 1.00 82.06 242 ASP A O 1
ATOM 1841 N N . LYS A 1 243 ? -9.766 -23.818 22.425 1.00 84.88 243 LYS A N 1
ATOM 1842 C CA . LYS A 1 243 ? -11.163 -23.469 22.698 1.00 84.88 243 LYS A CA 1
ATOM 1843 C C . LYS A 1 243 ? -12.062 -23.800 21.509 1.00 84.88 243 LYS A C 1
ATOM 1845 O O . LYS A 1 243 ? -11.619 -23.750 20.364 1.00 84.88 243 LYS A O 1
ATOM 1850 N N . PRO A 1 244 ? -13.352 -24.093 21.744 1.00 91.56 244 PRO A N 1
ATOM 1851 C CA . PRO A 1 244 ? -14.318 -24.219 20.663 1.00 91.56 244 PRO A CA 1
ATOM 1852 C C . PRO A 1 244 ? -14.493 -22.886 19.905 1.00 91.56 244 PRO A C 1
ATOM 1854 O O . PRO A 1 244 ? -14.832 -21.871 20.512 1.00 91.56 244 PRO A O 1
ATOM 1857 N N . VAL A 1 245 ? -14.296 -22.904 18.582 1.00 94.69 245 VAL A N 1
ATOM 1858 C CA . VAL A 1 245 ? -14.334 -21.716 17.701 1.00 94.69 245 VAL A CA 1
ATOM 1859 C C . VAL A 1 245 ? -15.567 -21.730 16.800 1.00 94.69 245 VAL A C 1
ATOM 1861 O O . VAL A 1 245 ? -15.936 -22.781 16.282 1.00 94.69 245 VAL A O 1
ATOM 1864 N N . ASP A 1 246 ? -16.177 -20.573 16.555 1.00 96.31 246 ASP A N 1
ATOM 1865 C CA . ASP A 1 246 ? -17.094 -20.355 15.431 1.00 96.31 246 ASP A CA 1
ATOM 1866 C C . ASP A 1 246 ? -16.360 -19.684 14.262 1.00 96.31 246 ASP A C 1
ATOM 1868 O O . ASP A 1 246 ? -15.493 -18.834 14.466 1.00 96.31 246 ASP A O 1
ATOM 1872 N N . ILE A 1 247 ? -16.716 -20.036 13.027 1.00 97.44 247 ILE A N 1
ATOM 1873 C CA . ILE A 1 247 ? -16.179 -19.404 11.817 1.00 97.44 247 ILE A CA 1
ATOM 1874 C C . ILE A 1 247 ? -17.291 -18.636 11.108 1.00 97.44 247 ILE A C 1
ATOM 1876 O O . ILE A 1 247 ? -18.358 -19.189 10.839 1.00 97.44 247 ILE A O 1
ATOM 1880 N N . ILE A 1 248 ? -17.020 -17.376 10.768 1.00 97.25 248 ILE A N 1
ATOM 1881 C CA . ILE A 1 248 ? -17.781 -16.616 9.773 1.00 97.25 248 ILE A CA 1
ATOM 1882 C C . ILE A 1 248 ? -16.962 -16.609 8.486 1.00 97.25 248 ILE A C 1
ATOM 1884 O O . ILE A 1 248 ? -15.904 -15.988 8.433 1.00 97.25 248 ILE A O 1
ATOM 1888 N N . ASP A 1 249 ? -17.460 -17.269 7.448 1.00 96.25 249 ASP A N 1
ATOM 1889 C CA . ASP A 1 249 ? -16.821 -17.339 6.139 1.00 96.25 249 ASP A CA 1
ATOM 1890 C C . ASP A 1 249 ? -17.573 -16.458 5.141 1.00 96.25 249 ASP A C 1
ATOM 1892 O O . ASP A 1 249 ? -18.706 -16.739 4.735 1.00 96.25 249 ASP A O 1
ATOM 1896 N N . SER A 1 250 ? -16.956 -15.327 4.810 1.00 93.00 250 SER A N 1
ATOM 1897 C CA . SER A 1 250 ? -17.498 -14.327 3.901 1.00 93.00 250 SER A CA 1
ATOM 1898 C C . SER A 1 250 ? -17.088 -14.643 2.471 1.00 93.00 250 SER A C 1
ATOM 1900 O O . SER A 1 250 ? -15.909 -14.550 2.128 1.00 93.00 250 SER A O 1
ATOM 1902 N N . TYR A 1 251 ? -18.085 -14.931 1.632 1.00 89.81 251 TYR A N 1
ATOM 1903 C CA . TYR A 1 251 ? -17.916 -15.310 0.229 1.00 89.81 251 TYR A CA 1
ATOM 1904 C C . TYR A 1 251 ? -17.094 -16.590 -0.017 1.00 89.81 251 TYR A C 1
ATOM 1906 O O . TYR A 1 251 ? -16.129 -16.583 -0.789 1.00 89.81 251 TYR A O 1
ATOM 1914 N N . PRO A 1 252 ? -17.487 -17.727 0.570 1.00 88.31 252 PRO A N 1
ATOM 1915 C CA . PRO A 1 252 ? -16.755 -18.984 0.419 1.00 88.31 252 PRO A CA 1
ATOM 1916 C C . PRO A 1 252 ? -16.639 -19.454 -1.044 1.00 88.31 252 PRO A C 1
ATOM 1918 O O . PRO A 1 252 ? -15.724 -20.213 -1.381 1.00 88.31 252 PRO A O 1
ATOM 1921 N N . GLY A 1 253 ? -17.531 -19.014 -1.945 1.00 84.94 253 GLY A N 1
ATOM 1922 C CA . GLY A 1 253 ? -17.510 -19.398 -3.354 1.00 84.94 253 GLY A CA 1
ATOM 1923 C C . GLY A 1 253 ? -17.612 -20.914 -3.516 1.00 84.94 253 GLY A C 1
ATOM 1924 O O . GLY A 1 253 ? -18.581 -21.525 -3.080 1.00 84.94 253 GLY A O 1
ATOM 1925 N N . LEU A 1 254 ? -16.591 -21.543 -4.108 1.00 84.81 254 LEU A N 1
ATOM 1926 C CA . LEU A 1 254 ? -16.535 -23.005 -4.258 1.00 84.81 254 LEU A CA 1
ATOM 1927 C C . LEU A 1 254 ? -16.398 -23.763 -2.922 1.00 84.81 254 LEU A C 1
ATOM 1929 O O . LEU A 1 254 ? -16.505 -24.982 -2.919 1.00 84.81 254 LEU A O 1
ATOM 1933 N N . GLY A 1 255 ? -16.122 -23.082 -1.806 1.00 84.25 255 GLY A N 1
ATOM 1934 C CA . GLY A 1 255 ? -15.992 -23.711 -0.488 1.00 84.25 255 GLY A CA 1
ATOM 1935 C C . GLY A 1 255 ? -14.704 -24.509 -0.281 1.00 84.25 255 GLY A C 1
ATOM 1936 O O . GLY A 1 255 ? -14.576 -25.189 0.729 1.00 84.25 255 GLY A O 1
ATOM 1937 N N . ILE A 1 256 ? -13.747 -24.418 -1.211 1.00 82.56 256 ILE A N 1
ATOM 1938 C CA . ILE A 1 256 ? -12.459 -25.124 -1.135 1.00 82.56 256 ILE A CA 1
ATOM 1939 C C . ILE A 1 256 ? -11.685 -24.675 0.109 1.00 82.56 256 ILE A C 1
ATOM 1941 O O . ILE A 1 256 ? -11.327 -25.483 0.949 1.00 82.56 256 ILE A O 1
ATOM 1945 N N . TRP A 1 257 ? -11.472 -23.372 0.289 1.00 84.88 257 TRP A N 1
ATOM 1946 C CA . TRP A 1 257 ? -10.802 -22.875 1.496 1.00 84.88 257 TRP A CA 1
ATOM 1947 C C . TRP A 1 257 ? -11.610 -23.174 2.763 1.00 84.88 257 TRP A C 1
ATOM 1949 O O . TRP A 1 257 ? -11.048 -23.550 3.792 1.00 84.88 257 TRP A O 1
ATOM 1959 N N . SER A 1 258 ? -12.936 -23.087 2.666 1.00 89.31 258 SER A N 1
ATOM 1960 C CA . SER A 1 258 ? -13.858 -23.393 3.757 1.00 89.31 258 SER A CA 1
ATOM 1961 C C . SER A 1 258 ? -13.735 -24.841 4.243 1.00 89.31 258 SER A C 1
ATOM 1963 O O . SER A 1 258 ? -13.849 -25.074 5.446 1.00 89.31 258 SER A O 1
ATOM 1965 N N . SER A 1 259 ? -13.515 -25.820 3.355 1.00 89.31 259 SER A N 1
ATOM 1966 C CA . SER A 1 259 ? -13.339 -27.234 3.729 1.00 89.31 259 SER A CA 1
ATOM 1967 C C . SER A 1 259 ? -12.043 -27.472 4.486 1.00 89.31 259 SER A C 1
ATOM 1969 O O . SER A 1 259 ? -12.082 -27.978 5.606 1.00 89.31 259 SER A O 1
ATOM 1971 N N . HIS A 1 260 ? -10.923 -26.986 3.957 1.00 87.25 260 HIS A N 1
ATOM 1972 C CA . HIS A 1 260 ? -9.616 -27.170 4.587 1.00 87.25 260 HIS A CA 1
ATOM 1973 C C . HIS A 1 260 ? -9.561 -26.519 5.987 1.00 87.25 260 HIS A C 1
ATOM 1975 O O . HIS A 1 260 ? -9.168 -27.159 6.966 1.00 87.25 260 HIS A O 1
ATOM 1981 N N . PHE A 1 261 ? -10.035 -25.272 6.140 1.00 89.38 261 PHE A N 1
ATOM 1982 C CA . PHE A 1 261 ? -10.085 -24.624 7.462 1.00 89.38 261 PHE A CA 1
ATOM 1983 C C . PHE A 1 261 ? -11.029 -25.339 8.433 1.00 89.38 261 PHE A C 1
ATOM 1985 O O . PHE A 1 261 ? -10.735 -25.417 9.625 1.00 89.38 261 PHE A O 1
ATOM 1992 N N . HIS A 1 262 ? -12.162 -25.861 7.957 1.00 91.44 262 HIS A N 1
ATOM 1993 C CA . HIS A 1 262 ? -13.096 -26.592 8.811 1.00 91.44 262 HIS A CA 1
ATOM 1994 C C . HIS A 1 262 ? -12.493 -27.884 9.352 1.00 91.44 262 HIS A C 1
ATOM 1996 O O . HIS A 1 262 ? -12.671 -28.188 10.531 1.00 91.44 262 HIS A O 1
ATOM 2002 N N . GLU A 1 263 ? -11.807 -28.647 8.505 1.00 88.44 263 GLU A N 1
ATOM 2003 C CA . GLU A 1 263 ? -11.168 -29.905 8.893 1.00 88.44 263 GLU A CA 1
ATOM 2004 C C . GLU A 1 263 ? -10.069 -29.675 9.930 1.00 88.44 263 GLU A C 1
ATOM 2006 O O . GLU A 1 263 ? -9.990 -30.416 10.916 1.00 88.44 263 GLU A O 1
ATOM 2011 N N . TYR A 1 264 ? -9.288 -28.605 9.750 1.00 87.50 264 TYR A N 1
ATOM 2012 C CA . TYR A 1 264 ? -8.204 -28.243 10.655 1.00 87.50 264 TYR A CA 1
ATOM 2013 C C . TYR A 1 264 ? -8.707 -27.659 11.985 1.00 87.50 264 TYR A C 1
ATOM 2015 O O . TYR A 1 264 ? -8.419 -28.199 13.051 1.00 87.50 264 TYR A O 1
ATOM 2023 N N . VAL A 1 265 ? -9.487 -26.571 11.939 1.00 89.81 265 VAL A N 1
ATOM 2024 C CA . VAL A 1 265 ? -9.952 -25.834 13.135 1.00 89.81 265 VAL A CA 1
ATOM 2025 C C . VAL A 1 265 ? -11.018 -26.617 13.901 1.00 89.81 265 VAL A C 1
ATOM 2027 O O . VAL A 1 265 ? -11.189 -26.442 15.104 1.00 89.81 265 VAL A O 1
ATOM 2030 N N . ARG A 1 266 ? -11.760 -27.485 13.207 1.00 91.38 266 ARG A N 1
ATOM 2031 C CA . ARG A 1 266 ? -12.901 -28.237 13.736 1.00 91.38 266 ARG A CA 1
ATOM 2032 C C . ARG A 1 266 ? -13.888 -27.339 14.503 1.00 91.38 266 ARG A C 1
ATOM 2034 O O . ARG A 1 266 ? -14.185 -27.624 15.666 1.00 91.38 266 ARG A O 1
ATOM 2041 N N . PRO A 1 267 ? -14.456 -26.306 13.862 1.00 94.88 267 PRO A N 1
ATOM 2042 C CA . PRO A 1 267 ? -15.242 -25.285 14.547 1.00 94.88 267 PRO A CA 1
ATOM 2043 C C . PRO A 1 267 ? -16.564 -25.830 15.096 1.00 94.88 267 PRO A C 1
ATOM 2045 O O . PRO A 1 267 ? -17.160 -26.714 14.492 1.00 94.88 267 PRO A O 1
ATOM 2048 N N . ARG A 1 268 ? -17.090 -25.261 16.185 1.00 95.31 268 ARG A N 1
ATOM 2049 C CA . ARG A 1 268 ? -18.467 -25.519 16.654 1.00 95.31 268 ARG A CA 1
ATOM 2050 C C . ARG A 1 268 ? -19.486 -25.283 15.545 1.00 95.31 268 ARG A C 1
ATOM 2052 O O . ARG A 1 268 ? -20.402 -26.082 15.373 1.00 95.31 268 ARG A O 1
ATOM 2059 N N . ARG A 1 269 ? -19.293 -24.196 14.795 1.00 95.44 269 ARG A N 1
ATOM 2060 C CA . ARG A 1 269 ? -20.143 -23.761 13.690 1.00 95.44 269 ARG A CA 1
ATOM 2061 C C . ARG A 1 269 ? -19.305 -23.084 12.618 1.00 95.44 269 ARG A C 1
ATOM 2063 O O . ARG A 1 269 ? -18.420 -22.295 12.930 1.00 95.44 269 ARG A O 1
ATOM 2070 N N . HIS A 1 270 ? -19.614 -23.356 11.358 1.00 97.62 270 HIS A N 1
ATOM 2071 C CA . HIS A 1 270 ? -18.984 -22.716 10.209 1.00 97.62 270 HIS A CA 1
ATOM 2072 C C . HIS A 1 270 ? -20.064 -22.062 9.340 1.00 97.62 270 HIS A C 1
ATOM 2074 O O . HIS A 1 270 ? -20.746 -22.725 8.560 1.00 97.62 270 HIS A O 1
ATOM 2080 N N . ILE A 1 271 ? -20.251 -20.756 9.503 1.00 97.81 271 ILE A N 1
ATOM 2081 C CA . ILE A 1 271 ? -21.266 -19.979 8.791 1.00 97.81 271 ILE A CA 1
ATOM 2082 C C . ILE A 1 271 ? -20.736 -19.599 7.408 1.00 97.81 271 ILE A C 1
ATOM 2084 O O . ILE A 1 271 ? -19.742 -18.891 7.305 1.00 97.81 271 ILE A O 1
ATOM 2088 N N . LEU A 1 272 ? -21.433 -20.021 6.359 1.00 96.38 272 LEU A N 1
ATOM 2089 C CA . LEU A 1 272 ? -21.146 -19.702 4.963 1.00 96.38 272 LEU A CA 1
ATOM 2090 C C . LEU A 1 272 ? -22.036 -18.529 4.518 1.00 96.38 272 LEU A C 1
ATOM 2092 O O . LEU A 1 272 ? -23.226 -18.723 4.252 1.00 96.38 272 LEU A O 1
ATOM 2096 N N . LEU A 1 273 ? -21.478 -17.316 4.435 1.00 93.25 273 LEU A N 1
ATOM 2097 C CA . LEU A 1 273 ? -22.170 -16.125 3.926 1.00 93.25 273 LEU A CA 1
ATOM 2098 C C . LEU A 1 273 ? -22.000 -16.017 2.409 1.00 93.25 273 LEU A C 1
ATOM 2100 O O . LEU A 1 273 ? -21.131 -15.297 1.911 1.00 93.25 273 LEU A O 1
ATOM 2104 N N . GLU A 1 274 ? -22.836 -16.753 1.680 1.00 88.38 274 GLU A N 1
ATOM 2105 C CA . GLU A 1 274 ? -22.809 -16.792 0.217 1.00 88.38 274 GLU A CA 1
ATOM 2106 C C . GLU A 1 274 ? -24.148 -16.312 -0.365 1.00 88.38 274 GLU A C 1
ATOM 2108 O O . GLU A 1 274 ? -25.117 -17.085 -0.394 1.00 88.38 274 GLU A O 1
ATOM 2113 N N . PRO A 1 275 ? -24.241 -15.053 -0.839 1.00 84.25 275 PRO A N 1
ATOM 2114 C CA . PRO A 1 275 ? -25.465 -14.548 -1.453 1.00 84.25 275 PRO A CA 1
ATOM 2115 C C . PRO A 1 275 ? -25.752 -15.198 -2.817 1.00 84.25 275 PRO A C 1
ATOM 2117 O O . PRO A 1 275 ? -26.914 -15.300 -3.204 1.00 84.25 275 PRO A O 1
ATOM 2120 N N . ASN A 1 276 ? -24.735 -15.700 -3.529 1.00 81.25 276 ASN A N 1
ATOM 2121 C CA . ASN A 1 276 ? -24.885 -16.357 -4.830 1.00 81.25 276 ASN A CA 1
ATOM 2122 C C . ASN A 1 276 ? -24.944 -17.885 -4.704 1.00 81.25 276 ASN A C 1
ATOM 2124 O O . ASN A 1 276 ? -24.383 -18.606 -5.528 1.00 81.25 276 ASN A O 1
ATOM 2128 N N . PHE A 1 277 ? -25.636 -18.399 -3.682 1.00 81.19 277 PHE A N 1
ATOM 2129 C CA . PHE A 1 277 ? -25.632 -19.829 -3.355 1.00 81.19 277 PHE A CA 1
ATOM 2130 C C . PHE A 1 277 ? -25.971 -20.734 -4.541 1.00 81.19 277 PHE A C 1
ATOM 2132 O O . PHE A 1 277 ? -25.306 -21.741 -4.732 1.00 81.19 277 PHE A O 1
ATOM 2139 N N . ARG A 1 278 ? -26.936 -20.357 -5.392 1.00 79.06 278 ARG A N 1
ATOM 2140 C CA . ARG A 1 278 ? -27.308 -21.144 -6.586 1.00 79.06 278 ARG A CA 1
ATOM 2141 C C . ARG A 1 278 ? -26.130 -21.397 -7.530 1.00 79.06 278 ARG A C 1
ATOM 2143 O O . ARG A 1 278 ? -26.039 -22.471 -8.110 1.00 79.06 278 ARG A O 1
ATOM 2150 N N . THR A 1 279 ? -25.226 -20.429 -7.669 1.00 77.62 279 THR A N 1
ATOM 2151 C CA . THR A 1 279 ? -24.024 -20.554 -8.509 1.00 77.62 279 THR A CA 1
ATOM 2152 C C . THR A 1 279 ? -23.055 -21.592 -7.948 1.00 77.62 279 THR A C 1
ATOM 2154 O O . THR A 1 279 ? -22.392 -22.299 -8.702 1.00 77.62 279 THR A O 1
ATOM 2157 N N . TYR A 1 280 ? -22.985 -21.702 -6.623 1.00 82.44 280 TYR A N 1
ATOM 2158 C CA . TYR A 1 280 ? -22.029 -22.551 -5.916 1.00 82.44 280 TYR A CA 1
ATOM 2159 C C . TYR A 1 280 ? -22.664 -23.799 -5.290 1.00 82.44 280 TYR A C 1
ATOM 2161 O O . TYR A 1 280 ? -21.969 -24.581 -4.643 1.00 82.44 280 TYR A O 1
ATOM 2169 N N . GLU A 1 281 ? -23.962 -24.021 -5.508 1.00 81.94 281 GLU A N 1
ATOM 2170 C CA . GLU A 1 281 ? -24.757 -25.044 -4.822 1.00 81.94 281 GLU A CA 1
ATOM 2171 C C . GLU A 1 281 ? -24.133 -26.431 -4.972 1.00 81.94 281 GLU A C 1
ATOM 2173 O O . GLU A 1 281 ? -23.999 -27.147 -3.984 1.00 81.94 281 GLU A O 1
ATOM 2178 N N . ALA A 1 282 ? -23.679 -26.781 -6.178 1.00 82.12 282 ALA A N 1
ATOM 2179 C CA . ALA A 1 282 ? -23.053 -28.073 -6.455 1.00 82.12 282 ALA A CA 1
ATOM 2180 C C . ALA A 1 282 ? -21.829 -28.371 -5.564 1.00 82.12 282 ALA A C 1
ATOM 2182 O O . ALA A 1 282 ? -21.538 -29.535 -5.311 1.00 82.12 282 ALA A O 1
ATOM 2183 N N . HIS A 1 283 ? -21.142 -27.335 -5.071 1.00 86.69 283 HIS A N 1
ATOM 2184 C CA . HIS A 1 283 ? -19.944 -27.461 -4.240 1.00 86.69 283 HIS A CA 1
ATOM 2185 C C . HIS A 1 283 ? -20.247 -27.292 -2.745 1.00 86.69 283 HIS A C 1
ATOM 2187 O O . HIS A 1 283 ? -19.709 -28.023 -1.919 1.00 86.69 283 HIS A O 1
ATOM 2193 N N . LEU A 1 284 ? -21.140 -26.365 -2.381 1.00 88.06 284 LEU A N 1
ATOM 2194 C CA . LEU A 1 284 ? -21.450 -26.073 -0.977 1.00 88.06 284 LEU A CA 1
ATOM 2195 C C . LEU A 1 284 ? -22.474 -27.039 -0.370 1.00 88.06 284 LEU A C 1
ATOM 2197 O O . LEU A 1 284 ? -22.430 -27.323 0.825 1.00 88.06 284 LEU A O 1
ATOM 2201 N N . LYS A 1 285 ? -23.401 -27.571 -1.172 1.00 92.62 285 LYS A N 1
ATOM 2202 C CA . LYS A 1 285 ? -24.445 -28.487 -0.696 1.00 92.62 285 LYS A CA 1
ATOM 2203 C C . LYS A 1 285 ? -23.883 -29.796 -0.122 1.00 92.62 285 LYS A C 1
ATOM 2205 O O . LYS A 1 285 ? -24.352 -30.173 0.950 1.00 92.62 285 LYS A O 1
ATOM 2210 N N . PRO A 1 286 ? -22.863 -30.444 -0.724 1.00 92.81 286 PRO A N 1
ATOM 2211 C CA . PRO A 1 286 ? -22.191 -31.583 -0.097 1.00 92.81 286 PRO A CA 1
ATOM 2212 C C . PRO A 1 286 ? -21.629 -31.275 1.299 1.00 92.81 286 PRO A C 1
ATOM 2214 O O . PRO A 1 286 ? -21.774 -32.092 2.204 1.00 92.81 286 PRO A O 1
ATOM 2217 N N . LEU A 1 287 ? -21.052 -30.083 1.502 1.00 92.69 287 LEU A N 1
ATOM 2218 C CA . LEU A 1 287 ? -20.535 -29.659 2.809 1.00 92.69 287 LEU A CA 1
ATOM 2219 C C . LEU A 1 287 ? -21.663 -29.491 3.832 1.00 92.69 287 LEU A C 1
ATOM 2221 O O . LEU A 1 287 ? -21.528 -29.912 4.976 1.00 92.69 287 LEU A O 1
ATOM 2225 N N . LEU A 1 288 ? -22.790 -28.906 3.423 1.00 95.12 288 LEU A N 1
ATOM 2226 C CA . LEU A 1 288 ? -23.957 -28.674 4.284 1.00 95.12 288 LEU A CA 1
ATOM 2227 C C . LEU A 1 288 ? -24.699 -29.962 4.661 1.00 95.12 288 LEU A C 1
ATOM 2229 O O . LEU A 1 288 ? -25.285 -30.039 5.734 1.00 95.12 288 LEU A O 1
ATOM 2233 N N . GLN A 1 289 ? -24.713 -30.953 3.769 1.00 94.38 289 GLN A N 1
ATOM 2234 C CA . GLN A 1 289 ? -25.501 -32.180 3.924 1.00 94.38 289 GLN A CA 1
ATOM 2235 C C . GLN A 1 289 ? -24.703 -33.360 4.482 1.00 94.38 289 GLN A C 1
ATOM 2237 O O . GLN A 1 289 ? -25.279 -34.425 4.709 1.00 94.38 289 GLN A O 1
ATOM 2242 N N . SER A 1 290 ? -23.396 -33.200 4.695 1.00 90.94 290 SER A N 1
ATOM 2243 C CA . SER A 1 290 ? -22.577 -34.261 5.274 1.00 90.94 290 SER A CA 1
ATOM 2244 C C . SER A 1 290 ? -23.083 -34.643 6.680 1.00 90.94 290 SER A C 1
ATOM 2246 O O . SER A 1 290 ? -23.544 -33.781 7.437 1.00 90.94 290 SER A O 1
ATOM 2248 N N . PRO A 1 291 ? -23.052 -35.935 7.061 1.00 92.38 291 PRO A N 1
ATOM 2249 C CA . PRO A 1 291 ? -23.490 -36.360 8.387 1.00 92.38 291 PRO A CA 1
ATOM 2250 C C . PRO A 1 291 ? -22.726 -35.630 9.497 1.00 92.38 291 PRO A C 1
ATOM 2252 O O . PRO A 1 291 ? -21.498 -35.626 9.511 1.00 92.38 291 PRO A O 1
ATOM 2255 N N . GLY A 1 292 ? -23.453 -35.005 10.427 1.00 89.69 292 GLY A N 1
ATOM 2256 C CA . GLY A 1 292 ? -22.847 -34.211 11.501 1.00 89.69 292 GLY A CA 1
ATOM 2257 C C . GLY A 1 292 ? -22.231 -32.885 11.037 1.00 89.69 292 GLY A C 1
ATOM 2258 O O . GLY A 1 292 ? -21.436 -32.304 11.776 1.00 89.69 292 GLY A O 1
ATOM 2259 N N . SER A 1 293 ? -22.577 -32.408 9.834 1.00 93.31 293 SER A N 1
ATOM 2260 C CA . SER A 1 293 ? -22.096 -31.131 9.315 1.00 93.31 293 SER A CA 1
ATOM 2261 C C . SER A 1 293 ? -22.339 -29.994 10.302 1.00 93.31 293 SER A C 1
ATOM 2263 O O . SER A 1 293 ? -23.440 -29.808 10.821 1.00 93.31 293 SER A O 1
ATOM 2265 N N . ARG A 1 294 ? -21.292 -29.199 10.525 1.00 95.88 294 ARG A N 1
ATOM 2266 C CA . ARG A 1 294 ? -21.352 -27.955 11.308 1.00 95.88 294 ARG A CA 1
ATOM 2267 C C . ARG A 1 294 ? -21.414 -26.722 10.409 1.00 95.88 294 ARG A C 1
ATOM 2269 O O . ARG A 1 294 ? -21.305 -25.597 10.898 1.00 95.88 294 ARG A O 1
ATOM 2276 N N . TYR A 1 295 ? -21.545 -26.923 9.097 1.00 97.50 295 TYR A N 1
ATOM 2277 C CA . TYR A 1 295 ? -21.735 -25.835 8.154 1.00 97.50 295 TYR A CA 1
ATOM 2278 C C . TYR A 1 295 ? -23.162 -25.307 8.218 1.00 97.50 295 TYR A C 1
ATOM 2280 O O . TYR A 1 295 ? -24.125 -26.068 8.245 1.00 97.50 295 TYR A O 1
ATOM 2288 N N . VAL A 1 296 ? -23.296 -23.985 8.186 1.00 96.44 296 VAL A N 1
ATOM 2289 C CA . VAL A 1 296 ? -24.589 -23.303 8.146 1.00 96.44 296 VAL A CA 1
ATOM 2290 C C . VAL A 1 296 ? -24.544 -22.284 7.024 1.00 96.44 296 VAL A C 1
ATOM 2292 O O . VAL A 1 296 ? -23.792 -21.317 7.094 1.00 96.44 296 VAL A O 1
ATOM 2295 N N . HIS A 1 297 ? -25.346 -22.477 5.980 1.00 95.56 297 HIS A N 1
ATOM 2296 C CA . HIS A 1 297 ? -25.480 -21.461 4.941 1.00 95.56 297 HIS A CA 1
ATOM 2297 C C . HIS A 1 297 ? -26.425 -20.358 5.395 1.00 95.56 297 HIS A C 1
ATOM 2299 O O . HIS A 1 297 ? -27.536 -20.617 5.857 1.00 95.56 297 HIS A O 1
ATOM 2305 N N . VAL A 1 298 ? -25.974 -19.118 5.234 1.00 93.81 298 VAL A N 1
ATOM 2306 C CA . VAL A 1 298 ? -26.771 -17.929 5.494 1.00 93.81 298 VAL A CA 1
ATOM 2307 C C . VAL A 1 298 ? -26.763 -17.075 4.223 1.00 93.81 298 VAL A C 1
ATOM 2309 O O . VAL A 1 298 ? -25.709 -16.559 3.850 1.00 93.81 298 VAL A O 1
ATOM 2312 N N . PRO A 1 299 ? -27.914 -16.883 3.548 1.00 86.06 299 PRO A N 1
ATOM 2313 C CA . PRO A 1 299 ? -28.005 -16.160 2.277 1.00 86.06 299 PRO A CA 1
ATOM 2314 C C . PRO A 1 299 ? -27.988 -14.637 2.487 1.00 86.06 299 PRO A C 1
ATOM 2316 O O . PRO A 1 299 ? -28.842 -13.910 1.981 1.00 86.06 299 PRO A O 1
ATOM 2319 N N . LEU A 1 300 ? -27.052 -14.147 3.298 1.00 86.12 300 LEU A N 1
ATOM 2320 C CA . LEU A 1 300 ? -26.813 -12.726 3.504 1.00 86.12 300 LEU A CA 1
ATOM 2321 C C . LEU A 1 300 ? -25.566 -12.301 2.737 1.00 86.12 300 LEU A C 1
ATOM 2323 O O . LEU A 1 300 ? -24.668 -13.094 2.476 1.00 86.12 300 LEU A O 1
ATOM 2327 N N . ASP A 1 301 ? -25.531 -11.026 2.379 1.00 86.44 301 ASP A N 1
ATOM 2328 C CA . ASP A 1 301 ? -24.486 -10.439 1.555 1.00 86.44 301 ASP A CA 1
ATOM 2329 C C . ASP A 1 301 ? -23.458 -9.704 2.435 1.00 86.44 301 ASP A C 1
ATOM 2331 O O . ASP A 1 301 ? -23.796 -8.642 2.970 1.00 86.44 301 ASP A O 1
ATOM 2335 N N . PRO A 1 302 ? -22.211 -10.193 2.580 1.00 85.94 302 PRO A N 1
ATOM 2336 C CA . PRO A 1 302 ? -21.199 -9.543 3.417 1.00 85.94 302 PRO A CA 1
ATOM 2337 C C . PRO A 1 302 ? -20.874 -8.083 3.056 1.00 85.94 302 PRO A C 1
ATOM 2339 O O . PRO A 1 302 ? -20.273 -7.391 3.875 1.00 85.94 302 PRO A O 1
ATOM 2342 N N . ALA A 1 303 ? -21.237 -7.596 1.860 1.00 79.94 303 ALA A N 1
ATOM 2343 C CA . ALA A 1 303 ? -21.013 -6.201 1.463 1.00 79.94 303 ALA A CA 1
ATOM 2344 C C . ALA A 1 303 ? -22.036 -5.215 2.063 1.00 79.94 303 ALA A C 1
ATOM 2346 O O . ALA A 1 303 ? -21.780 -4.004 2.100 1.00 79.94 303 ALA A O 1
ATOM 2347 N N . LEU A 1 304 ? -23.194 -5.705 2.520 1.00 83.31 304 LEU A N 1
ATOM 2348 C CA . LEU A 1 304 ? -24.249 -4.876 3.105 1.00 83.31 304 LEU A CA 1
ATOM 2349 C C . LEU A 1 304 ? -23.992 -4.621 4.593 1.00 83.31 304 LEU A C 1
ATOM 2351 O O . LEU A 1 304 ? -23.811 -5.556 5.370 1.00 83.31 304 LEU A O 1
ATOM 2355 N N . ASP A 1 305 ? -24.104 -3.361 5.018 1.00 79.19 305 ASP A N 1
ATOM 2356 C CA . ASP A 1 305 ? -23.794 -2.954 6.398 1.00 79.19 305 ASP A CA 1
ATOM 2357 C C . ASP A 1 305 ? -24.670 -3.650 7.453 1.00 79.19 305 ASP A C 1
ATOM 2359 O O . ASP A 1 305 ? -24.244 -3.868 8.588 1.00 79.19 305 ASP A O 1
ATOM 2363 N N . ARG A 1 306 ? -25.897 -4.034 7.080 1.00 85.12 306 ARG A N 1
ATOM 2364 C CA . ARG A 1 306 ? -26.834 -4.732 7.971 1.00 85.12 306 ARG A CA 1
ATOM 2365 C C . ARG A 1 306 ? -26.519 -6.214 8.173 1.00 85.12 306 ARG A C 1
ATOM 2367 O O . ARG A 1 306 ? -26.996 -6.776 9.150 1.00 85.12 306 ARG A O 1
ATOM 2374 N N . THR A 1 307 ? -25.728 -6.850 7.308 1.00 88.25 307 THR A N 1
ATOM 2375 C CA . THR A 1 307 ? -25.574 -8.317 7.281 1.00 88.25 307 THR A CA 1
ATOM 2376 C C . THR A 1 307 ? -25.104 -8.892 8.609 1.00 88.25 307 THR A C 1
ATOM 2378 O O . THR A 1 307 ? -25.711 -9.825 9.128 1.00 88.25 307 THR A O 1
ATOM 2381 N N . PHE A 1 308 ? -24.079 -8.299 9.216 1.00 89.19 308 PHE A N 1
ATOM 2382 C CA . PHE A 1 308 ? -23.570 -8.770 10.505 1.00 89.19 308 PHE A CA 1
ATOM 2383 C C . PHE A 1 308 ? -24.520 -8.458 11.670 1.00 89.19 308 PHE A C 1
ATOM 2385 O O . PHE A 1 308 ? -24.603 -9.228 12.622 1.00 89.19 308 PHE A O 1
ATOM 2392 N N . SER A 1 309 ? -25.290 -7.369 11.572 1.00 86.38 309 SER A N 1
ATOM 2393 C CA . SER A 1 309 ? -26.367 -7.066 12.524 1.00 86.38 309 SER A CA 1
ATOM 2394 C C . SER A 1 309 ? -27.495 -8.098 12.425 1.00 86.38 309 SER A C 1
ATOM 2396 O O . SER A 1 309 ? -27.995 -8.569 13.442 1.00 86.38 309 SER A O 1
ATOM 2398 N N . ASP A 1 310 ? -27.856 -8.508 11.209 1.00 89.75 310 ASP A N 1
ATOM 2399 C CA . ASP A 1 310 ? -28.877 -9.525 10.962 1.00 89.75 310 ASP A CA 1
ATOM 2400 C C . ASP A 1 310 ? -28.419 -10.918 11.416 1.00 89.75 310 ASP A C 1
ATOM 2402 O O . ASP A 1 310 ? -29.240 -11.671 11.936 1.00 89.75 310 ASP A O 1
ATOM 2406 N N . LEU A 1 311 ? -27.129 -11.256 11.282 1.00 89.94 311 LEU A N 1
ATOM 2407 C CA . LEU A 1 311 ? -26.569 -12.495 11.842 1.00 89.94 311 LEU A CA 1
ATOM 2408 C C . LEU A 1 311 ? -26.792 -12.586 13.351 1.00 89.94 311 LEU A C 1
ATOM 2410 O O . LEU A 1 311 ? -27.229 -13.620 13.857 1.00 89.94 311 LEU A O 1
ATOM 2414 N N . PHE A 1 312 ? -26.521 -11.484 14.050 1.00 86.31 312 PHE A N 1
ATOM 2415 C CA . PHE A 1 312 ? -26.749 -11.370 15.484 1.00 86.31 312 PHE A CA 1
ATOM 2416 C C . PHE A 1 312 ? -28.240 -11.453 15.829 1.00 86.31 312 PHE A C 1
ATOM 2418 O O . PHE A 1 312 ? -28.649 -12.335 16.579 1.00 86.31 312 PHE A O 1
ATOM 2425 N N . LYS A 1 313 ? -29.073 -10.582 15.240 1.00 88.06 313 LYS A N 1
ATOM 2426 C CA . LYS A 1 313 ? -30.513 -10.497 15.550 1.00 88.06 313 LYS A CA 1
ATOM 2427 C C . LYS A 1 313 ? -31.259 -11.805 15.298 1.00 88.06 313 LYS A C 1
ATOM 2429 O O . LYS A 1 313 ? -32.267 -12.067 15.942 1.00 88.06 313 LYS A O 1
ATOM 2434 N N . LYS A 1 314 ? -30.782 -12.608 14.346 1.00 90.31 314 LYS A N 1
ATOM 2435 C CA . LYS A 1 314 ? -31.355 -13.916 14.005 1.00 90.31 314 LYS A CA 1
ATOM 2436 C C . LYS A 1 314 ? -30.761 -15.073 14.815 1.00 90.31 314 LYS A C 1
ATOM 2438 O O . LYS A 1 314 ? -31.133 -16.213 14.568 1.00 90.31 314 LYS A O 1
ATOM 2443 N N . GLY A 1 315 ? -29.861 -14.799 15.760 1.00 89.69 315 GLY A N 1
ATOM 2444 C CA . GLY A 1 315 ? -29.331 -15.797 16.687 1.00 89.69 315 GLY A CA 1
ATOM 2445 C C . GLY A 1 315 ? -28.413 -16.834 16.040 1.00 89.69 315 GLY A C 1
ATOM 2446 O O . GLY A 1 315 ? -28.369 -17.965 16.508 1.00 89.69 315 GLY A O 1
ATOM 2447 N N . TYR A 1 316 ? -27.677 -16.485 14.976 1.00 92.50 316 TYR A N 1
ATOM 2448 C CA . TYR A 1 316 ? -26.758 -17.430 14.316 1.00 92.50 316 TYR A CA 1
ATOM 2449 C C . TYR A 1 316 ? -25.480 -17.725 15.119 1.00 92.50 316 TYR A C 1
ATOM 2451 O O . TYR A 1 316 ? -24.754 -18.661 14.789 1.00 92.50 316 TYR A O 1
ATOM 2459 N N . LEU A 1 317 ? -25.197 -16.928 16.151 1.00 93.19 317 LEU A N 1
ATOM 2460 C CA . LEU A 1 317 ? -24.015 -17.035 17.010 1.00 93.19 317 LEU A CA 1
ATOM 2461 C C . LEU A 1 317 ? -24.416 -16.977 18.500 1.00 93.19 317 LEU A C 1
ATOM 2463 O O . LEU A 1 317 ? -24.025 -16.041 19.193 1.00 93.19 317 LEU A O 1
ATOM 2467 N N . PRO A 1 318 ? -25.231 -17.923 19.004 1.00 92.25 318 PRO A N 1
ATOM 2468 C CA . PRO A 1 318 ? -25.783 -17.857 20.360 1.00 92.25 318 PRO A CA 1
ATOM 2469 C C . PRO A 1 318 ? -24.730 -18.011 21.470 1.00 92.25 318 PRO A C 1
ATOM 2471 O O . PRO A 1 318 ? -24.968 -17.589 22.595 1.00 92.25 318 PRO A O 1
ATOM 2474 N N . GLU A 1 319 ? -23.566 -18.592 21.170 1.00 92.38 319 GLU A N 1
ATOM 2475 C CA . GLU A 1 319 ? -22.441 -18.730 22.102 1.00 92.38 319 GLU A CA 1
ATOM 2476 C C . GLU A 1 319 ? -21.565 -17.469 22.176 1.00 92.38 319 GLU A C 1
ATOM 2478 O O . GLU A 1 319 ? -20.677 -17.389 23.025 1.00 92.38 319 GLU A O 1
ATOM 2483 N N . GLN A 1 320 ? -21.780 -16.496 21.284 1.00 91.31 320 GLN A N 1
ATOM 2484 C CA . GLN A 1 320 ? -21.052 -15.232 21.287 1.00 91.31 320 GLN A CA 1
ATOM 2485 C C . GLN A 1 320 ? -21.801 -14.211 22.149 1.00 91.31 320 GLN A C 1
ATOM 2487 O O . GLN A 1 320 ? -22.944 -13.850 21.869 1.00 91.31 320 GLN A O 1
ATOM 2492 N N . THR A 1 321 ? -21.142 -13.708 23.191 1.00 86.25 321 THR A N 1
ATOM 2493 C CA . THR A 1 321 ? -21.737 -12.714 24.092 1.00 86.25 321 THR A CA 1
ATOM 2494 C C . THR A 1 321 ? -21.543 -11.311 23.537 1.00 86.25 321 THR A C 1
ATOM 2496 O O . THR A 1 321 ? -20.415 -10.818 23.444 1.00 86.25 321 THR A O 1
ATOM 2499 N N . GLU A 1 322 ? -22.646 -10.653 23.175 1.00 80.44 322 GLU A N 1
ATOM 2500 C CA . GLU A 1 322 ? -22.629 -9.239 22.805 1.00 80.44 322 GLU A CA 1
ATOM 2501 C C . GLU A 1 322 ? -22.099 -8.402 23.972 1.00 80.44 322 GLU A C 1
ATOM 2503 O O . GLU A 1 322 ? -22.581 -8.491 25.102 1.00 80.44 322 GLU A O 1
ATOM 2508 N N . ARG A 1 323 ? -21.099 -7.565 23.695 1.00 79.19 323 ARG A N 1
ATOM 2509 C CA . ARG A 1 323 ? -20.531 -6.663 24.693 1.00 79.19 323 ARG A CA 1
ATOM 2510 C C . ARG A 1 323 ? -21.201 -5.301 24.515 1.00 79.19 323 ARG A C 1
ATOM 2512 O O . ARG A 1 323 ? -20.910 -4.587 23.559 1.00 79.19 323 ARG A O 1
ATOM 2519 N N . THR A 1 324 ? -22.127 -4.967 25.414 1.00 66.44 324 THR A N 1
ATOM 2520 C CA . THR A 1 324 ? -23.037 -3.801 25.338 1.00 66.44 324 THR A CA 1
ATOM 2521 C C . THR A 1 324 ? -22.333 -2.452 25.186 1.00 66.44 324 THR A C 1
ATOM 2523 O O . THR A 1 324 ? -22.879 -1.543 24.571 1.00 66.44 324 THR A O 1
ATOM 2526 N N . GLU A 1 325 ? -21.105 -2.322 25.685 1.00 66.12 325 GLU A N 1
ATOM 2527 C CA . GLU A 1 325 ? -20.295 -1.102 25.568 1.00 66.12 325 GLU A CA 1
ATOM 2528 C C . GLU A 1 325 ? -19.130 -1.244 24.569 1.00 66.12 325 GLU A C 1
ATOM 2530 O O . GLU A 1 325 ? -18.173 -0.466 24.614 1.00 66.12 325 GLU A O 1
ATOM 2535 N N . GLY A 1 326 ? -19.179 -2.265 23.705 1.00 71.38 326 GLY A N 1
ATOM 2536 C CA . GLY A 1 326 ? -18.050 -2.703 22.888 1.00 71.38 326 GLY A CA 1
ATOM 2537 C C . GLY A 1 326 ? -16.914 -3.291 23.732 1.00 71.38 326 GLY A C 1
ATOM 2538 O O . GLY A 1 326 ? -16.903 -3.222 24.964 1.00 71.38 326 GLY A O 1
ATOM 2539 N N . SER A 1 327 ? -15.923 -3.898 23.080 1.00 81.88 327 SER A N 1
ATOM 2540 C CA . SER A 1 327 ? -14.700 -4.310 23.765 1.00 81.88 327 SER A CA 1
ATOM 2541 C C . SER A 1 327 ? -13.488 -4.280 22.862 1.00 81.88 327 SER A C 1
ATOM 2543 O O . SER A 1 327 ? -13.559 -4.545 21.665 1.00 81.88 327 SER A O 1
ATOM 2545 N N . THR A 1 328 ? -12.368 -3.966 23.494 1.00 88.62 328 THR A N 1
ATOM 2546 C CA . THR A 1 328 ? -11.043 -3.888 22.891 1.00 88.62 328 THR A CA 1
ATOM 2547 C C . THR A 1 328 ? -10.185 -5.108 23.227 1.00 88.62 328 THR A C 1
ATOM 2549 O O . THR A 1 328 ? -9.008 -5.142 22.882 1.00 88.62 328 THR A O 1
ATOM 2552 N N . GLU A 1 329 ? -10.760 -6.114 23.892 1.00 91.12 329 GLU A N 1
ATOM 2553 C CA . GLU A 1 329 ? -10.119 -7.410 24.113 1.00 91.12 329 GLU A CA 1
ATOM 2554 C C . GLU A 1 329 ? -10.248 -8.293 22.874 1.00 91.12 329 GLU A C 1
ATOM 2556 O O . GLU A 1 329 ? -11.222 -8.191 22.127 1.00 91.12 329 GLU A O 1
ATOM 2561 N N . VAL A 1 330 ? -9.287 -9.192 22.680 1.00 93.56 330 VAL A N 1
ATOM 2562 C CA . VAL A 1 330 ? -9.330 -10.182 21.599 1.00 93.56 330 VAL A CA 1
ATOM 2563 C C . VAL A 1 330 ? -10.405 -11.231 21.891 1.00 93.56 330 VAL A C 1
ATOM 2565 O O . VAL A 1 330 ? -10.532 -11.705 23.017 1.00 93.56 330 VAL A O 1
ATOM 2568 N N . ASN A 1 331 ? -11.166 -11.600 20.864 1.00 93.50 331 ASN A N 1
ATOM 2569 C CA . ASN A 1 331 ? -12.054 -12.752 20.863 1.00 93.50 331 ASN A CA 1
ATOM 2570 C C . ASN A 1 331 ? -11.382 -13.892 20.086 1.00 93.50 331 ASN A C 1
ATOM 2572 O O . ASN A 1 331 ? -11.266 -13.836 18.863 1.00 93.50 331 ASN A O 1
ATOM 2576 N N . ASP A 1 332 ? -10.940 -14.914 20.815 1.00 92.12 332 ASP A N 1
ATOM 2577 C CA . ASP A 1 332 ? -10.293 -16.122 20.293 1.00 92.12 332 ASP A CA 1
ATOM 2578 C C . ASP A 1 332 ? -11.274 -17.282 20.041 1.00 92.12 332 ASP A C 1
ATOM 2580 O O . ASP A 1 332 ? -10.877 -18.338 19.559 1.00 92.12 332 ASP A O 1
ATOM 2584 N N . THR A 1 333 ? -12.568 -17.074 20.303 1.00 94.31 333 THR A N 1
ATOM 2585 C CA . THR A 1 333 ? -13.643 -18.049 20.047 1.00 94.31 333 THR A CA 1
ATOM 2586 C C . THR A 1 333 ? -14.366 -17.814 18.718 1.00 94.31 333 THR A C 1
ATOM 2588 O O . THR A 1 333 ? -15.307 -18.536 18.387 1.00 94.31 333 THR A O 1
ATOM 2591 N N . LEU A 1 334 ? -13.949 -16.800 17.957 1.00 95.25 334 LEU A N 1
ATOM 2592 C CA . LEU A 1 334 ? -14.512 -16.432 16.663 1.00 95.25 334 LEU A CA 1
ATOM 2593 C C . LEU A 1 334 ? -13.374 -16.183 15.665 1.00 95.25 334 LEU A C 1
ATOM 2595 O O . LEU A 1 334 ? -12.407 -15.491 15.977 1.00 95.25 334 LEU A O 1
ATOM 2599 N N . LEU A 1 335 ? -13.499 -16.726 14.457 1.00 96.56 335 LEU A N 1
ATOM 2600 C CA . LEU A 1 335 ? -12.574 -16.509 13.345 1.00 96.56 335 LEU A CA 1
ATOM 2601 C C . LEU A 1 335 ? -13.350 -16.027 12.118 1.00 96.56 335 LEU A C 1
ATOM 2603 O O . LEU A 1 335 ? -14.420 -16.551 11.806 1.00 96.56 335 LEU A O 1
ATOM 2607 N N . VAL A 1 336 ? -12.802 -15.047 11.400 1.00 96.81 336 VAL A N 1
ATOM 2608 C CA . VAL A 1 336 ? -13.364 -14.596 10.123 1.00 96.81 336 VAL A CA 1
ATOM 2609 C C . VAL A 1 336 ? -12.474 -15.057 8.979 1.00 96.81 336 VAL A C 1
ATOM 2611 O O . VAL A 1 336 ? -11.303 -14.681 8.909 1.00 96.81 336 VAL A O 1
ATOM 2614 N N . LEU A 1 337 ? -13.055 -15.828 8.065 1.00 95.50 337 LEU A N 1
ATOM 2615 C CA . LEU A 1 337 ? -12.500 -16.078 6.740 1.00 95.50 337 LEU A CA 1
ATOM 2616 C C . LEU A 1 337 ? -13.165 -15.116 5.757 1.00 95.50 337 LEU A C 1
ATOM 2618 O O . LEU A 1 337 ? -14.366 -14.853 5.846 1.00 95.50 337 LEU A O 1
ATOM 2622 N N . ALA A 1 338 ? -12.390 -14.546 4.841 1.00 92.31 338 ALA A N 1
ATOM 2623 C CA . ALA A 1 338 ? -12.934 -13.613 3.867 1.00 92.31 338 ALA A CA 1
ATOM 2624 C C . ALA A 1 338 ? -12.296 -13.760 2.490 1.00 92.31 338 ALA A C 1
ATOM 2626 O O . ALA A 1 338 ? -11.120 -13.457 2.282 1.00 92.31 338 ALA A O 1
ATOM 2627 N N . ASN A 1 339 ? -13.102 -14.137 1.509 1.00 88.94 339 ASN A N 1
ATOM 2628 C CA . ASN A 1 339 ? -12.685 -14.114 0.123 1.00 88.94 339 ASN A CA 1
ATOM 2629 C C . ASN A 1 339 ? -13.007 -12.752 -0.510 1.00 88.94 339 ASN A C 1
ATOM 2631 O O . ASN A 1 339 ? -14.138 -12.463 -0.900 1.00 88.94 339 ASN A O 1
ATOM 2635 N N . MET A 1 340 ? -11.988 -11.908 -0.646 1.00 84.81 340 MET A N 1
ATOM 2636 C CA . MET A 1 340 ? -12.104 -10.554 -1.196 1.00 84.81 340 MET A CA 1
ATOM 2637 C C . MET A 1 340 ? -11.778 -10.512 -2.700 1.00 84.81 340 MET A C 1
ATOM 2639 O O . MET A 1 340 ? -11.456 -9.453 -3.243 1.00 84.81 340 MET A O 1
ATOM 2643 N N . THR A 1 341 ? -11.836 -11.662 -3.386 1.00 75.69 341 THR A N 1
ATOM 2644 C CA . THR A 1 341 ? -11.545 -11.787 -4.828 1.00 75.69 341 THR A CA 1
ATOM 2645 C C . THR A 1 341 ? -12.753 -11.558 -5.734 1.00 75.69 341 THR A C 1
ATOM 2647 O O . THR A 1 341 ? -12.590 -11.398 -6.945 1.00 75.69 341 THR A O 1
ATOM 2650 N N . LEU A 1 342 ? -13.967 -11.512 -5.176 1.00 62.28 342 LEU A N 1
ATOM 2651 C CA . LEU A 1 342 ? -15.187 -11.324 -5.955 1.00 62.28 342 LEU A CA 1
ATOM 2652 C C . LEU A 1 342 ? -15.221 -9.955 -6.644 1.00 62.28 342 LEU A C 1
ATOM 2654 O O . LEU A 1 342 ? -15.401 -8.906 -6.027 1.00 62.28 342 LEU A O 1
ATOM 2658 N N . LEU A 1 343 ? -15.117 -9.995 -7.973 1.00 49.47 343 LEU A N 1
ATOM 2659 C CA . LEU A 1 343 ? -15.440 -8.897 -8.874 1.00 49.47 343 LEU A CA 1
ATOM 2660 C C . LEU A 1 343 ? -16.958 -8.675 -8.865 1.00 49.47 343 LEU A C 1
ATOM 2662 O O . LEU A 1 343 ? -17.683 -9.246 -9.678 1.00 49.47 343 LEU A O 1
ATOM 2666 N N . ARG A 1 344 ? -17.461 -7.816 -7.974 1.00 44.62 344 ARG A N 1
ATOM 2667 C CA . ARG A 1 344 ? -18.755 -7.171 -8.228 1.00 44.62 344 ARG A CA 1
ATOM 2668 C C . ARG A 1 344 ? -18.558 -6.138 -9.336 1.00 44.62 344 ARG A C 1
ATOM 2670 O O . ARG A 1 344 ? -17.617 -5.346 -9.293 1.00 44.62 344 ARG A O 1
ATOM 2677 N N . SER A 1 345 ? -19.401 -6.222 -10.361 1.00 32.88 345 SER A N 1
ATOM 2678 C CA . SER A 1 345 ? -19.366 -5.432 -11.596 1.00 32.88 345 SER A CA 1
ATOM 2679 C C . SER A 1 345 ? -18.991 -3.962 -11.385 1.00 32.88 345 SER A C 1
ATOM 2681 O O . SER A 1 345 ? -19.479 -3.357 -10.439 1.00 32.88 345 SER A O 1
ATOM 2683 N N . ALA A 1 346 ? -18.172 -3.432 -12.303 1.00 32.84 346 ALA A N 1
ATOM 2684 C CA . ALA A 1 346 ? -17.929 -2.058 -12.793 1.00 32.84 346 ALA A CA 1
ATOM 2685 C C . ALA A 1 346 ? -18.385 -0.767 -12.051 1.00 32.84 346 ALA A C 1
ATOM 2687 O O . ALA A 1 346 ? -18.060 0.319 -12.519 1.00 32.84 346 ALA A O 1
ATOM 2688 N N . THR A 1 347 ? -19.025 -0.791 -10.886 1.00 31.95 347 THR A N 1
ATOM 2689 C CA . THR A 1 347 ? -19.431 0.399 -10.132 1.00 31.95 347 THR A CA 1
ATOM 2690 C C . THR A 1 347 ? -19.008 0.281 -8.660 1.00 31.95 347 THR A C 1
ATOM 2692 O O . THR A 1 347 ? -19.706 -0.282 -7.826 1.00 31.95 347 THR A O 1
ATOM 2695 N N . LYS A 1 348 ? -17.847 0.878 -8.347 1.00 36.16 348 LYS A N 1
ATOM 2696 C CA . LYS A 1 348 ? -17.477 1.473 -7.040 1.00 36.16 348 LYS A CA 1
ATOM 2697 C C . LYS A 1 348 ? -17.175 0.609 -5.787 1.00 36.16 348 LYS A C 1
ATOM 2699 O O . LYS A 1 348 ? -17.180 1.185 -4.706 1.00 36.16 348 LYS A O 1
ATOM 2704 N N . LEU A 1 349 ? -16.770 -0.666 -5.850 1.00 42.53 349 LEU A N 1
ATOM 2705 C CA . LEU A 1 349 ? -16.352 -1.409 -4.627 1.00 42.53 349 LEU A CA 1
ATOM 2706 C C . LEU A 1 349 ? -15.008 -2.161 -4.752 1.00 42.53 349 LEU A C 1
ATOM 2708 O O . LEU A 1 349 ? -14.957 -3.380 -4.703 1.00 42.53 349 LEU A O 1
ATOM 2712 N N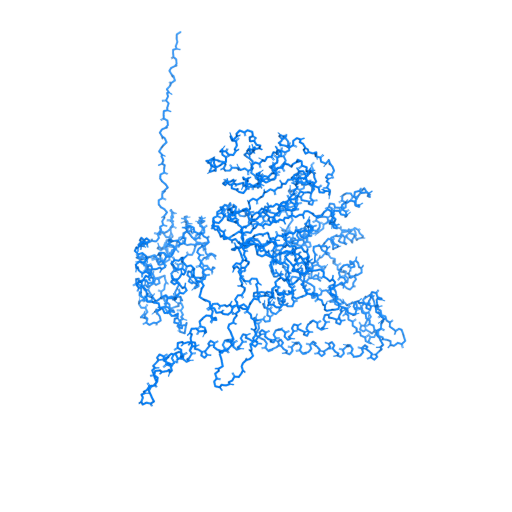 . ARG A 1 350 ? -13.885 -1.442 -4.935 1.00 49.03 350 ARG A N 1
ATOM 2713 C CA . ARG A 1 350 ? -12.539 -2.053 -5.130 1.00 49.03 350 ARG A CA 1
ATOM 2714 C C . ARG A 1 350 ? -11.553 -1.909 -3.950 1.00 49.03 350 ARG A C 1
ATOM 2716 O O . ARG A 1 350 ? -10.453 -2.440 -4.008 1.00 49.03 350 ARG A O 1
ATOM 2723 N N . ALA A 1 351 ? -11.933 -1.218 -2.872 1.00 47.91 351 ALA A N 1
ATOM 2724 C CA . ALA A 1 351 ? -11.141 -1.084 -1.629 1.00 47.91 351 ALA A CA 1
ATOM 2725 C C . ALA A 1 351 ? -11.998 -0.775 -0.381 1.00 47.91 351 ALA A C 1
ATOM 2727 O O . ALA A 1 351 ? -11.482 -0.593 0.721 1.00 47.91 351 ALA A O 1
ATOM 2728 N N . THR A 1 352 ? -13.309 -0.638 -0.567 1.00 55.50 352 THR A N 1
ATOM 2729 C CA . THR A 1 352 ? -14.266 -0.208 0.453 1.00 55.50 352 THR A CA 1
ATOM 2730 C C . THR A 1 352 ? -14.624 -1.332 1.416 1.00 55.50 352 THR A C 1
ATOM 2732 O O . THR A 1 352 ? -14.786 -1.048 2.595 1.00 55.50 352 THR A O 1
ATOM 2735 N N . ASP A 1 353 ? -14.674 -2.587 0.964 1.00 67.38 353 ASP A N 1
ATOM 2736 C CA . ASP A 1 353 ? -15.169 -3.702 1.786 1.00 67.38 353 ASP A CA 1
ATOM 2737 C C . ASP A 1 353 ? -14.162 -4.167 2.843 1.00 67.38 353 ASP A C 1
ATOM 2739 O O . ASP A 1 353 ? -14.509 -4.268 4.018 1.00 67.38 353 ASP A O 1
ATOM 2743 N N . SER A 1 354 ? -12.882 -4.322 2.487 1.00 78.62 354 SER A N 1
ATOM 2744 C CA . SER A 1 354 ? -11.831 -4.594 3.481 1.00 78.62 354 SER A CA 1
ATOM 2745 C C . SER A 1 354 ? -11.657 -3.433 4.461 1.00 78.62 354 SER A C 1
ATOM 2747 O O . SER A 1 354 ? -11.460 -3.647 5.656 1.00 78.62 354 SER A O 1
ATOM 2749 N N . ARG A 1 355 ? -11.821 -2.189 3.985 1.00 84.31 355 ARG A N 1
ATOM 2750 C CA . ARG A 1 355 ? -11.827 -1.014 4.860 1.00 84.31 355 ARG A CA 1
ATOM 2751 C C . ARG A 1 355 ? -12.962 -1.082 5.880 1.00 84.31 355 ARG A C 1
ATOM 2753 O O . ARG A 1 355 ? -12.698 -0.768 7.031 1.00 84.31 355 ARG A O 1
ATOM 2760 N N . LYS A 1 356 ? -14.176 -1.509 5.506 1.00 85.62 356 LYS A N 1
ATOM 2761 C CA . LYS A 1 356 ? -15.289 -1.669 6.463 1.00 85.62 356 LYS A CA 1
ATOM 2762 C C . LYS A 1 356 ? -14.926 -2.640 7.584 1.00 85.62 356 LYS A C 1
ATOM 2764 O O . LYS A 1 356 ? -15.213 -2.347 8.737 1.00 85.62 356 LYS A O 1
ATOM 2769 N N . TYR A 1 357 ? -14.245 -3.743 7.266 1.00 89.44 357 TYR A N 1
ATOM 2770 C CA . TYR A 1 357 ? -13.826 -4.725 8.272 1.00 89.44 357 TYR A CA 1
ATOM 2771 C C . TYR A 1 357 ? -12.842 -4.076 9.258 1.00 89.44 357 TYR A C 1
ATOM 2773 O O . TYR A 1 357 ? -13.037 -4.149 10.468 1.00 89.44 357 TYR A O 1
ATOM 2781 N N . PHE A 1 358 ? -11.856 -3.323 8.764 1.00 91.12 358 PHE A N 1
ATOM 2782 C CA . PHE A 1 358 ? -10.899 -2.616 9.625 1.00 91.12 358 PHE A CA 1
ATOM 2783 C C . PHE A 1 358 ? -11.538 -1.447 10.399 1.00 91.12 358 PHE A C 1
ATOM 2785 O O . PHE A 1 358 ? -11.239 -1.245 11.572 1.00 91.12 358 PHE A O 1
ATOM 2792 N N . GLU A 1 359 ? -12.445 -0.681 9.783 1.00 90.50 359 GLU A N 1
ATOM 2793 C CA . GLU A 1 359 ? -13.185 0.403 10.452 1.00 90.50 359 GLU A CA 1
ATOM 2794 C C . GLU A 1 359 ? -14.106 -0.157 11.540 1.00 90.50 359 GLU A C 1
ATOM 2796 O O . GLU A 1 359 ? -14.238 0.464 12.596 1.00 90.50 359 GLU A O 1
ATOM 2801 N N . SER A 1 360 ? -14.664 -1.354 11.336 1.00 91.12 360 SER A N 1
ATOM 2802 C CA . SER A 1 360 ? -15.512 -2.014 12.327 1.00 91.12 360 SER A CA 1
ATOM 2803 C C . SER A 1 360 ? -14.759 -2.438 13.593 1.00 91.12 360 SER A C 1
ATOM 2805 O O . SER A 1 360 ? -15.388 -2.503 14.647 1.00 91.12 360 SER A O 1
ATOM 2807 N N . MET A 1 361 ? -13.426 -2.613 13.545 1.00 92.62 361 MET A N 1
ATOM 2808 C CA . MET A 1 361 ? -12.595 -2.775 14.752 1.00 92.62 361 MET A CA 1
ATOM 2809 C C . MET A 1 361 ? -12.588 -1.505 15.608 1.00 92.62 361 MET A C 1
ATOM 2811 O O . MET A 1 361 ? -12.626 -1.600 16.831 1.00 92.62 361 MET A O 1
ATOM 2815 N N . LEU A 1 362 ? -12.558 -0.322 14.977 1.00 90.19 362 LEU A N 1
ATOM 2816 C CA . LEU A 1 362 ? -12.588 0.973 15.670 1.00 90.19 362 LEU A CA 1
ATOM 2817 C C . LEU A 1 362 ? -13.959 1.269 16.280 1.00 90.19 362 LEU A C 1
ATOM 2819 O O . LEU A 1 362 ? -14.024 1.839 17.361 1.00 90.19 362 LEU A O 1
ATOM 2823 N N . ASP A 1 363 ? -15.031 0.883 15.584 1.00 86.19 363 ASP A N 1
ATOM 2824 C CA . ASP A 1 363 ? -16.413 1.085 16.039 1.00 86.19 363 ASP A CA 1
ATOM 2825 C C . ASP A 1 363 ? -16.930 -0.036 16.956 1.00 86.19 363 ASP A C 1
ATOM 2827 O O . ASP A 1 363 ? -18.077 0.035 17.392 1.00 86.19 363 ASP A O 1
ATOM 2831 N N . GLN A 1 364 ? -16.147 -1.105 17.163 1.00 88.06 364 GLN A N 1
ATOM 2832 C CA . GLN A 1 364 ? -16.581 -2.360 17.800 1.00 88.06 364 GLN A CA 1
ATOM 2833 C C . GLN A 1 364 ? -17.945 -2.834 17.261 1.00 88.06 364 GLN A C 1
ATOM 2835 O O . GLN A 1 364 ? -18.867 -3.191 17.995 1.00 88.06 364 GLN A O 1
ATOM 2840 N N . SER A 1 365 ? -18.074 -2.804 15.933 1.00 88.56 365 SER A N 1
ATOM 2841 C CA . SER A 1 365 ? -19.286 -3.171 15.200 1.00 88.56 365 SER A CA 1
ATOM 2842 C C . SER A 1 365 ? -19.081 -4.458 14.398 1.00 88.56 365 SER A C 1
ATOM 2844 O O . SER A 1 365 ? -18.030 -5.089 14.468 1.00 88.56 365 SER A O 1
ATOM 2846 N N . TYR A 1 366 ? -20.103 -4.888 13.654 1.00 91.19 366 TYR A N 1
ATOM 2847 C CA . TYR A 1 366 ? -20.101 -6.166 12.931 1.00 91.19 366 TYR A CA 1
ATOM 2848 C C . TYR A 1 366 ? -19.730 -7.333 13.864 1.00 91.19 366 TYR A C 1
ATOM 2850 O O . TYR A 1 366 ? -20.233 -7.408 14.983 1.00 91.19 366 TYR A O 1
ATOM 2858 N N . PHE A 1 367 ? -18.851 -8.234 13.428 1.00 90.94 367 PHE A N 1
ATOM 2859 C CA . PHE A 1 367 ? -18.333 -9.335 14.237 1.00 90.94 367 PHE A CA 1
ATOM 2860 C C . PHE A 1 367 ? -17.378 -8.874 15.352 1.00 90.94 367 PHE A C 1
ATOM 2862 O O . PHE A 1 367 ? -17.146 -9.638 16.284 1.00 90.94 367 PHE A O 1
ATOM 2869 N N . HIS A 1 368 ? -16.891 -7.623 15.336 1.00 93.25 368 HIS A N 1
ATOM 2870 C CA . HIS A 1 368 ? -16.087 -7.069 16.434 1.00 93.25 368 HIS A CA 1
ATOM 2871 C C . HIS A 1 368 ? -16.898 -6.658 17.663 1.00 93.25 368 HIS A C 1
ATOM 2873 O O . HIS A 1 368 ? -16.331 -6.321 18.703 1.00 93.25 368 HIS A O 1
ATOM 2879 N N . ARG A 1 369 ? -18.230 -6.722 17.585 1.00 89.12 369 ARG A N 1
ATOM 2880 C CA . ARG A 1 369 ? -19.100 -6.476 18.739 1.00 89.12 369 ARG A CA 1
ATOM 2881 C C . ARG A 1 369 ? -18.901 -7.496 19.870 1.00 89.12 369 ARG A C 1
ATOM 2883 O O . ARG A 1 369 ? -19.177 -7.207 21.031 1.00 89.12 369 ARG A O 1
ATOM 2890 N N . TYR A 1 370 ? -18.379 -8.673 19.539 1.00 90.25 370 TYR A N 1
ATOM 2891 C CA . TYR A 1 370 ? -18.056 -9.730 20.498 1.00 90.25 370 TYR A CA 1
ATOM 2892 C C . TYR A 1 370 ? -16.623 -9.622 21.060 1.00 90.25 370 TYR A C 1
ATOM 2894 O O . TYR A 1 370 ? -16.201 -10.481 21.832 1.00 90.25 370 TYR A O 1
ATOM 2902 N N . GLY A 1 371 ? -15.867 -8.585 20.679 1.00 92.88 371 GLY A N 1
ATOM 2903 C CA . GLY A 1 371 ? -14.425 -8.433 20.910 1.00 92.88 371 GLY A CA 1
ATOM 2904 C C . GLY A 1 371 ? -13.652 -8.359 19.588 1.00 92.88 371 GLY A C 1
ATOM 2905 O O . GLY A 1 371 ? -14.210 -8.576 18.518 1.00 92.88 371 GLY A O 1
ATOM 2906 N N . LEU A 1 372 ? -12.361 -8.041 19.623 1.00 94.94 372 LEU A N 1
ATOM 2907 C CA . LEU A 1 372 ? -11.529 -7.931 18.426 1.00 94.94 372 LEU A CA 1
ATOM 2908 C C . LEU A 1 372 ? -11.265 -9.318 17.820 1.00 94.94 372 LEU A C 1
ATOM 2910 O O . LEU A 1 372 ? -10.749 -10.203 18.490 1.00 94.94 372 LEU A O 1
ATOM 2914 N N . VAL A 1 373 ? -11.584 -9.503 16.540 1.00 94.94 373 VAL A N 1
ATOM 2915 C CA . VAL A 1 373 ? -11.616 -10.817 15.874 1.00 94.94 373 VAL A CA 1
ATOM 2916 C C . VAL A 1 373 ? -10.484 -10.900 14.856 1.00 94.94 373 VAL A C 1
ATOM 2918 O O . VAL A 1 373 ? -10.220 -9.930 14.144 1.00 94.94 373 VAL A O 1
ATOM 2921 N N . ARG A 1 374 ? -9.823 -12.055 14.771 1.00 95.88 374 ARG A N 1
ATOM 2922 C CA . ARG A 1 374 ? -8.811 -12.335 13.744 1.00 95.88 374 ARG A CA 1
ATOM 2923 C C . ARG A 1 374 ? -9.460 -12.546 12.376 1.00 95.88 374 ARG A C 1
ATOM 2925 O O . ARG A 1 374 ? -10.484 -13.219 12.273 1.00 95.88 374 ARG A O 1
ATOM 2932 N N . ILE A 1 375 ? -8.839 -11.999 11.332 1.00 96.25 375 ILE A N 1
ATOM 2933 C CA . ILE A 1 375 ? -9.328 -12.091 9.952 1.00 96.25 375 ILE A CA 1
ATOM 2934 C C . ILE A 1 375 ? -8.252 -12.746 9.089 1.00 96.25 375 ILE A C 1
ATOM 2936 O O . ILE A 1 375 ? -7.129 -12.250 9.027 1.00 96.25 375 ILE A O 1
ATOM 2940 N N . ILE A 1 376 ? -8.603 -13.815 8.380 1.00 95.81 376 ILE A N 1
ATOM 2941 C CA . ILE A 1 376 ? -7.764 -14.404 7.332 1.00 95.81 376 ILE A CA 1
ATOM 2942 C C . ILE A 1 376 ? -8.465 -14.163 6.003 1.00 95.81 376 ILE A C 1
ATOM 2944 O O . ILE A 1 376 ? -9.606 -14.584 5.807 1.00 95.81 376 ILE A O 1
ATOM 2948 N N . ALA A 1 377 ? -7.805 -13.440 5.102 1.00 93.31 377 ALA A N 1
ATOM 2949 C CA . ALA A 1 377 ? -8.441 -12.955 3.887 1.00 93.31 377 ALA A CA 1
ATOM 2950 C C . ALA A 1 377 ? -7.620 -13.225 2.627 1.00 93.31 377 ALA A C 1
ATOM 2952 O O . ALA A 1 377 ? -6.398 -13.089 2.621 1.00 93.31 377 ALA A O 1
ATOM 2953 N N . ILE A 1 378 ? -8.320 -13.552 1.543 1.00 90.44 378 ILE A N 1
ATOM 2954 C CA . ILE A 1 378 ? -7.746 -13.718 0.207 1.00 90.44 378 ILE A CA 1
ATOM 2955 C C . ILE A 1 378 ? -7.999 -12.441 -0.583 1.00 90.44 378 ILE A C 1
ATOM 2957 O O . ILE A 1 378 ? -9.148 -12.041 -0.767 1.00 90.44 378 ILE A O 1
ATOM 2961 N N . PHE A 1 379 ? -6.941 -11.819 -1.088 1.00 88.44 379 PHE A N 1
ATOM 2962 C CA . PHE A 1 379 ? -7.012 -10.625 -1.924 1.00 88.44 379 PHE A CA 1
ATOM 2963 C C . PHE A 1 379 ? -6.458 -10.913 -3.318 1.00 88.44 379 PHE A C 1
ATOM 2965 O O . PHE A 1 379 ? -5.458 -11.616 -3.431 1.00 88.44 379 PHE A O 1
ATOM 2972 N N . PRO A 1 380 ? -7.016 -10.326 -4.391 1.00 85.69 380 PRO A N 1
ATOM 2973 C CA . PRO A 1 380 ? -6.294 -10.216 -5.652 1.00 85.69 380 PRO A CA 1
ATOM 2974 C C . PRO A 1 380 ? -4.973 -9.476 -5.419 1.00 85.69 380 PRO A C 1
ATOM 2976 O O . PRO A 1 380 ? -4.971 -8.420 -4.775 1.00 85.69 380 PRO A O 1
ATOM 2979 N N . SER A 1 381 ? -3.863 -9.971 -5.971 1.00 82.38 381 SER A N 1
ATOM 2980 C CA . SER A 1 381 ? -2.541 -9.352 -5.777 1.00 82.38 381 SER A CA 1
ATOM 2981 C C . SER A 1 381 ? -2.517 -7.892 -6.255 1.00 82.38 381 SER A C 1
ATOM 2983 O O . SER A 1 381 ? -1.864 -7.047 -5.649 1.00 82.38 381 SER A O 1
ATOM 2985 N N . SER A 1 382 ? -3.333 -7.545 -7.260 1.00 77.06 382 SER A N 1
ATOM 2986 C CA . SER A 1 382 ? -3.525 -6.164 -7.734 1.00 77.06 382 SER A CA 1
ATOM 2987 C C . SER A 1 382 ? -4.069 -5.201 -6.672 1.00 77.06 382 SER A C 1
ATOM 2989 O O . SER A 1 382 ? -3.825 -3.996 -6.746 1.00 77.06 382 SER A O 1
ATOM 2991 N N . ASN A 1 383 ? -4.828 -5.714 -5.700 1.00 79.31 383 ASN A N 1
ATOM 2992 C CA . ASN A 1 383 ? -5.477 -4.923 -4.656 1.00 79.31 383 ASN A CA 1
ATOM 2993 C C . ASN A 1 383 ? -4.667 -4.917 -3.356 1.00 79.31 383 ASN A C 1
ATOM 2995 O O . ASN A 1 383 ? -4.813 -3.986 -2.558 1.00 79.31 383 ASN A O 1
ATOM 2999 N N . LEU A 1 384 ? -3.804 -5.919 -3.151 1.00 84.25 384 LEU A N 1
ATOM 3000 C CA . LEU A 1 384 ? -2.973 -6.030 -1.954 1.00 84.25 384 LEU A CA 1
ATOM 3001 C C . LEU A 1 384 ? -2.104 -4.784 -1.751 1.00 84.25 384 LEU A C 1
ATOM 3003 O O . LEU A 1 384 ? -1.962 -4.314 -0.629 1.00 84.25 384 LEU A O 1
ATOM 3007 N N . ASP A 1 385 ? -1.633 -4.176 -2.838 1.00 80.81 385 ASP A N 1
ATOM 3008 C CA . ASP A 1 385 ? -0.855 -2.934 -2.854 1.00 80.81 385 ASP A CA 1
ATOM 3009 C C . ASP A 1 385 ? -1.498 -1.775 -2.061 1.00 80.81 385 ASP A C 1
ATOM 3011 O O . ASP A 1 385 ? -0.797 -0.897 -1.564 1.00 80.81 385 ASP A O 1
ATOM 3015 N N . ALA A 1 386 ? -2.831 -1.735 -1.944 1.00 78.94 386 ALA A N 1
ATOM 3016 C CA . ALA A 1 386 ? -3.545 -0.708 -1.180 1.00 78.94 386 ALA A CA 1
ATOM 3017 C C . ALA A 1 386 ? -3.741 -1.067 0.307 1.00 78.94 386 ALA A C 1
ATOM 3019 O O . ALA A 1 386 ? -4.026 -0.176 1.114 1.00 78.94 386 ALA A O 1
ATOM 3020 N N . ILE A 1 387 ? -3.615 -2.350 0.655 1.00 85.69 387 ILE A N 1
ATOM 3021 C CA . ILE A 1 387 ? -3.904 -2.929 1.976 1.00 85.69 387 ILE A CA 1
ATOM 3022 C C . ILE A 1 387 ? -2.599 -3.208 2.727 1.00 85.69 387 ILE A C 1
ATOM 3024 O O . ILE A 1 387 ? -2.406 -2.708 3.832 1.00 85.69 387 ILE A O 1
ATOM 3028 N N . LEU A 1 388 ? -1.695 -3.954 2.092 1.00 91.06 388 LEU A N 1
ATOM 3029 C CA . LEU A 1 388 ? -0.365 -4.322 2.566 1.00 91.06 388 LEU A CA 1
ATOM 3030 C C . LEU A 1 388 ? 0.701 -3.954 1.502 1.00 91.06 388 LEU A C 1
ATOM 3032 O O . LEU A 1 388 ? 1.356 -4.830 0.943 1.00 91.06 388 LEU A O 1
ATOM 3036 N N . PRO A 1 389 ? 0.868 -2.656 1.168 1.00 90.12 389 PRO A N 1
ATOM 3037 C CA . PRO A 1 389 ? 1.897 -2.161 0.258 1.00 90.12 389 PRO A CA 1
ATOM 3038 C C . PRO A 1 389 ? 3.298 -2.624 0.656 1.00 90.12 389 PRO A C 1
ATOM 3040 O O . PRO A 1 389 ? 3.730 -2.431 1.792 1.00 90.12 389 PRO A O 1
ATOM 3043 N N . LYS A 1 390 ? 4.054 -3.083 -0.343 1.00 89.69 390 LYS A N 1
ATOM 3044 C CA . LYS A 1 390 ? 5.489 -3.382 -0.228 1.00 89.69 390 LYS A CA 1
ATOM 3045 C C . LYS A 1 390 ? 6.377 -2.163 -0.494 1.00 89.69 390 LYS A C 1
ATOM 3047 O O . LYS A 1 390 ? 7.587 -2.290 -0.488 1.00 89.69 390 LYS A O 1
ATOM 3052 N N . SER A 1 391 ? 5.804 -0.991 -0.785 1.00 88.06 391 SER A N 1
ATOM 3053 C CA . SER A 1 391 ? 6.523 0.257 -1.088 1.00 88.06 391 SER A CA 1
ATOM 3054 C C . SER A 1 391 ? 5.788 1.448 -0.486 1.00 88.06 391 SER A C 1
ATOM 3056 O O . SER A 1 391 ? 4.562 1.555 -0.608 1.00 88.06 391 SER A O 1
ATOM 3058 N N . ILE A 1 392 ? 6.531 2.396 0.093 1.00 86.06 392 ILE A N 1
ATOM 3059 C CA . ILE A 1 392 ? 5.956 3.587 0.725 1.00 86.06 392 ILE A CA 1
ATOM 3060 C C . ILE A 1 392 ? 5.128 4.389 -0.273 1.00 86.06 392 ILE A C 1
ATOM 3062 O O . ILE A 1 392 ? 4.058 4.874 0.074 1.00 86.06 392 ILE A O 1
ATOM 3066 N N . SER A 1 393 ? 5.548 4.424 -1.543 1.00 83.75 393 SER A N 1
ATOM 3067 C CA . SER A 1 393 ? 4.861 5.105 -2.648 1.00 83.75 393 SER A CA 1
ATOM 3068 C C . SER A 1 393 ? 3.425 4.608 -2.884 1.00 83.75 393 SER A C 1
ATOM 3070 O O . SER A 1 393 ? 2.569 5.353 -3.387 1.00 83.75 393 SER A O 1
ATOM 3072 N N . ARG A 1 394 ? 3.141 3.364 -2.482 1.00 86.25 394 ARG A N 1
ATOM 3073 C CA . ARG A 1 394 ? 1.844 2.688 -2.600 1.00 86.25 394 ARG A CA 1
ATOM 3074 C C . ARG A 1 394 ? 1.028 2.742 -1.313 1.00 86.25 394 ARG A C 1
ATOM 3076 O O . ARG A 1 394 ? -0.135 2.376 -1.343 1.00 86.25 394 ARG A O 1
ATOM 3083 N N . ARG A 1 395 ? 1.563 3.309 -0.226 1.00 87.31 395 ARG A N 1
ATOM 3084 C CA . ARG A 1 395 ? 0.822 3.542 1.020 1.00 87.31 395 ARG A CA 1
ATOM 3085 C C . ARG A 1 395 ? -0.407 4.427 0.801 1.00 87.31 395 ARG A C 1
ATOM 3087 O O . ARG A 1 395 ? -0.308 5.496 0.188 1.00 87.31 395 ARG A O 1
ATOM 3094 N N . ARG A 1 396 ? -1.567 3.966 1.278 1.00 83.56 396 ARG A N 1
ATOM 3095 C CA . ARG A 1 396 ? -2.889 4.612 1.163 1.00 83.56 396 ARG A CA 1
ATOM 3096 C C . ARG A 1 396 ? -3.633 4.554 2.501 1.00 83.56 396 ARG A C 1
ATOM 3098 O O . ARG A 1 396 ? -3.183 3.906 3.440 1.00 83.56 396 ARG A O 1
ATOM 3105 N N . ARG A 1 397 ? -4.818 5.179 2.546 1.00 86.50 397 ARG A N 1
ATOM 3106 C CA . ARG A 1 397 ? -5.722 5.204 3.711 1.00 86.50 397 ARG A CA 1
ATOM 3107 C C . ARG A 1 397 ? -5.967 3.825 4.326 1.00 86.50 397 ARG A C 1
ATOM 3109 O O . ARG A 1 397 ? -5.965 3.717 5.543 1.00 86.50 397 ARG A O 1
ATOM 3116 N N . THR A 1 398 ? -6.216 2.802 3.508 1.00 86.62 398 THR A N 1
ATOM 3117 C CA . THR A 1 398 ? -6.565 1.464 4.009 1.00 86.62 398 THR A CA 1
ATOM 3118 C C . THR A 1 398 ? -5.417 0.843 4.798 1.00 86.62 398 THR A C 1
ATOM 3120 O O . THR A 1 398 ? -5.650 0.338 5.889 1.00 86.62 398 THR A O 1
ATOM 3123 N N . GLN A 1 399 ? -4.179 0.962 4.312 1.00 88.81 399 GLN A N 1
ATOM 3124 C CA . GLN A 1 399 ? -3.010 0.520 5.067 1.00 88.81 399 GLN A CA 1
ATOM 3125 C C . GLN A 1 399 ? -2.788 1.361 6.335 1.00 88.81 399 GLN A C 1
ATOM 3127 O O . GLN A 1 399 ? -2.539 0.786 7.388 1.00 88.81 399 GLN A O 1
ATOM 3132 N N . ALA A 1 400 ? -2.934 2.691 6.272 1.00 88.69 400 ALA A N 1
ATOM 3133 C CA . ALA A 1 400 ? -2.774 3.543 7.456 1.00 88.69 400 ALA A CA 1
ATOM 3134 C C . ALA A 1 400 ? -3.810 3.213 8.545 1.00 88.69 400 ALA A C 1
ATOM 3136 O O . ALA A 1 400 ? -3.507 3.271 9.728 1.00 88.69 400 ALA A O 1
ATOM 3137 N N . LEU A 1 401 ? -5.026 2.831 8.146 1.00 91.62 401 LEU A N 1
ATOM 3138 C CA . LEU A 1 401 ? -6.043 2.310 9.053 1.00 91.62 401 LEU A CA 1
ATOM 3139 C C . LEU A 1 401 ? -5.646 0.943 9.628 1.00 91.62 401 LEU A C 1
ATOM 3141 O O . LEU A 1 401 ? -5.799 0.724 10.826 1.00 91.62 401 LEU A O 1
ATOM 3145 N N . LEU A 1 402 ? -5.135 0.038 8.789 1.00 92.50 402 LEU A N 1
ATOM 3146 C CA . LEU A 1 402 ? -4.698 -1.290 9.215 1.00 92.50 402 LEU A CA 1
ATOM 3147 C C . LEU A 1 402 ? -3.570 -1.208 10.259 1.00 92.50 402 LEU A C 1
ATOM 3149 O O . LEU A 1 402 ? -3.629 -1.925 11.249 1.00 92.50 402 LEU A O 1
ATOM 3153 N N . GLU A 1 403 ? -2.617 -0.276 10.106 1.00 89.50 403 GLU A N 1
ATOM 3154 C CA . GLU A 1 403 ? -1.577 0.021 11.114 1.00 89.50 403 GLU A CA 1
ATOM 3155 C C . GLU A 1 403 ? -2.156 0.345 12.499 1.00 89.50 403 GLU A C 1
ATOM 3157 O O . GLU A 1 403 ? -1.503 0.103 13.510 1.00 89.50 403 GLU A O 1
ATOM 3162 N N . CYS A 1 404 ? -3.347 0.949 12.561 1.00 91.00 404 CYS A N 1
ATOM 3163 C CA . CYS A 1 404 ? -3.970 1.305 13.833 1.00 91.00 404 CYS A CA 1
ATOM 3164 C C . CYS A 1 404 ? -4.543 0.092 14.545 1.00 91.00 404 CYS A C 1
ATOM 3166 O O . CYS A 1 404 ? -4.502 0.030 15.767 1.00 91.00 404 CYS A O 1
ATOM 3168 N N . VAL A 1 405 ? -5.179 -0.805 13.798 1.00 93.31 405 VAL A N 1
ATOM 3169 C CA . VAL A 1 405 ? -6.067 -1.819 14.376 1.00 93.31 405 VAL A CA 1
ATOM 3170 C C . VAL A 1 405 ? -5.447 -3.207 14.402 1.00 93.31 405 VAL A C 1
ATOM 3172 O O . VAL A 1 405 ? -5.904 -4.043 15.176 1.00 93.31 405 VAL A O 1
ATOM 3175 N N . ALA A 1 406 ? -4.405 -3.447 13.604 1.00 94.00 406 ALA A N 1
ATOM 3176 C CA . ALA A 1 406 ? -3.710 -4.722 13.532 1.00 94.00 406 ALA A CA 1
ATOM 3177 C C . ALA A 1 406 ? -2.315 -4.644 14.159 1.00 94.00 406 ALA A C 1
ATOM 3179 O O . ALA A 1 406 ? -1.592 -3.663 13.985 1.00 94.00 406 ALA A O 1
ATOM 3180 N N . SER A 1 407 ? -1.942 -5.685 14.902 1.00 90.38 407 SER A N 1
ATOM 3181 C CA . SER A 1 407 ? -0.593 -5.836 15.464 1.00 90.38 407 SER A CA 1
ATOM 3182 C C . SER A 1 407 ? 0.323 -6.434 14.407 1.00 90.38 407 SER A C 1
ATOM 3184 O O . SER A 1 407 ? 1.479 -6.043 14.273 1.00 90.38 407 SER A O 1
ATOM 3186 N N . GLU A 1 408 ? -0.245 -7.338 13.611 1.00 90.00 408 GLU A N 1
ATOM 3187 C CA . GLU A 1 408 ? 0.406 -8.048 12.528 1.00 90.00 408 GLU A CA 1
ATOM 3188 C C . GLU A 1 408 ? -0.550 -8.162 11.337 1.00 90.00 408 GLU A C 1
ATOM 3190 O O . GLU A 1 408 ? -1.747 -8.421 11.491 1.00 90.00 408 GLU A O 1
ATOM 3195 N N . ALA A 1 409 ? 0.005 -7.993 10.139 1.00 93.69 409 ALA A N 1
ATOM 3196 C CA . ALA A 1 409 ? -0.643 -8.327 8.878 1.00 93.69 409 ALA A CA 1
ATOM 3197 C C . ALA A 1 409 ? 0.387 -9.056 8.010 1.00 93.69 409 ALA A C 1
ATOM 3199 O O . ALA A 1 409 ? 1.224 -8.419 7.368 1.00 93.69 409 ALA A O 1
ATOM 3200 N N . ASN A 1 410 ? 0.369 -10.387 8.053 1.00 92.94 410 ASN A N 1
ATOM 3201 C CA . ASN A 1 410 ? 1.357 -11.223 7.375 1.00 92.94 410 ASN A CA 1
ATOM 3202 C C . ASN A 1 410 ? 0.777 -11.743 6.058 1.00 92.94 410 ASN A C 1
ATOM 3204 O O . ASN A 1 410 ? -0.273 -12.383 6.057 1.00 92.94 410 ASN A O 1
ATOM 3208 N N . GLU A 1 411 ? 1.463 -11.491 4.941 1.00 94.38 411 GLU A N 1
ATOM 3209 C CA . GLU A 1 411 ? 1.208 -12.220 3.695 1.00 94.38 411 GLU A CA 1
ATOM 3210 C C . GLU A 1 411 ? 1.739 -13.645 3.887 1.00 94.38 411 GLU A C 1
ATOM 3212 O O . GLU A 1 411 ? 2.945 -13.875 3.931 1.00 94.38 411 GLU A O 1
ATOM 3217 N N . VAL A 1 412 ? 0.832 -14.594 4.094 1.00 93.94 412 VAL A N 1
ATOM 3218 C CA . VAL A 1 412 ? 1.159 -16.000 4.361 1.00 93.94 412 VAL A CA 1
ATOM 3219 C C . VAL A 1 412 ? 1.617 -16.680 3.079 1.00 93.94 412 VAL A C 1
ATOM 3221 O O . VAL A 1 412 ? 2.594 -17.427 3.071 1.00 93.94 412 VAL A O 1
ATOM 3224 N N . ALA A 1 413 ? 0.902 -16.386 1.999 1.00 93.00 413 ALA A N 1
ATOM 3225 C CA . ALA A 1 413 ? 1.092 -16.943 0.674 1.00 93.00 413 ALA A CA 1
ATOM 3226 C C . ALA A 1 413 ? 0.743 -15.866 -0.361 1.00 93.00 413 ALA A C 1
ATOM 3228 O O . ALA A 1 413 ? -0.202 -15.104 -0.143 1.00 93.00 413 ALA A O 1
ATOM 3229 N N . GLY A 1 414 ? 1.471 -15.785 -1.470 1.00 91.94 414 GLY A N 1
ATOM 3230 C CA . GLY A 1 414 ? 1.216 -14.793 -2.513 1.00 91.94 414 GLY A CA 1
ATOM 3231 C C . GLY A 1 414 ? 2.015 -15.037 -3.787 1.00 91.94 414 GLY A C 1
ATOM 3232 O O . GLY A 1 414 ? 3.020 -15.746 -3.781 1.00 91.94 414 GLY A O 1
ATOM 3233 N N . ASP A 1 415 ? 1.561 -14.450 -4.893 1.00 86.75 415 ASP A N 1
ATOM 3234 C CA . ASP A 1 415 ? 2.312 -14.463 -6.150 1.00 86.75 415 ASP A CA 1
ATOM 3235 C C . ASP A 1 415 ? 3.595 -13.626 -5.997 1.00 86.75 415 ASP A C 1
ATOM 3237 O O . ASP A 1 415 ? 3.589 -12.392 -6.061 1.00 86.75 415 ASP A O 1
ATOM 3241 N N . THR A 1 416 ? 4.714 -14.313 -5.766 1.00 85.56 416 THR A N 1
ATOM 3242 C CA . THR A 1 416 ? 6.033 -13.686 -5.603 1.00 85.56 416 THR A CA 1
ATOM 3243 C C . THR A 1 416 ? 6.740 -13.394 -6.932 1.00 85.56 416 THR A C 1
ATOM 3245 O O . THR A 1 416 ? 7.900 -12.992 -6.906 1.00 85.56 416 THR A O 1
ATOM 3248 N N . SER A 1 417 ? 6.098 -13.607 -8.088 1.00 78.12 417 SER A N 1
ATOM 3249 C CA . SER A 1 417 ? 6.668 -13.239 -9.397 1.00 78.12 417 SER A CA 1
ATOM 3250 C C . SER A 1 417 ? 6.604 -11.728 -9.658 1.00 78.12 417 SER A C 1
ATOM 3252 O O . SER A 1 417 ? 7.336 -11.196 -10.496 1.00 78.12 417 SER A O 1
ATOM 3254 N N . GLU A 1 418 ? 5.746 -11.013 -8.924 1.00 72.94 418 GLU A N 1
ATOM 3255 C CA . GLU A 1 418 ? 5.595 -9.564 -9.007 1.00 72.94 418 GLU A CA 1
ATOM 3256 C C . GLU A 1 418 ? 6.839 -8.859 -8.451 1.00 72.94 418 GLU A C 1
ATOM 3258 O O . GLU A 1 418 ? 7.147 -8.938 -7.262 1.00 72.94 418 GLU A O 1
ATOM 3263 N N . THR A 1 419 ? 7.544 -8.118 -9.305 1.00 70.75 419 THR A N 1
ATOM 3264 C CA . THR A 1 419 ? 8.808 -7.457 -8.946 1.00 70.75 419 THR A CA 1
ATOM 3265 C C . THR A 1 419 ? 8.774 -5.933 -9.077 1.00 70.75 419 THR A C 1
ATOM 3267 O O . THR A 1 419 ? 9.770 -5.269 -8.780 1.00 70.75 419 THR A O 1
ATOM 3270 N N . THR A 1 420 ? 7.646 -5.316 -9.455 1.00 72.00 420 THR A N 1
ATOM 3271 C CA . THR A 1 420 ? 7.574 -3.860 -9.688 1.00 72.00 420 THR A CA 1
ATOM 3272 C C . THR A 1 420 ? 7.898 -3.068 -8.426 1.00 72.00 420 THR A C 1
ATOM 3274 O O . THR A 1 420 ? 8.494 -1.987 -8.493 1.00 72.00 420 THR A O 1
ATOM 3277 N N . HIS A 1 421 ? 7.517 -3.580 -7.254 1.00 78.56 421 HIS A N 1
ATOM 3278 C CA . HIS A 1 421 ? 7.856 -2.941 -5.987 1.00 78.56 421 HIS A CA 1
ATOM 3279 C C . HIS A 1 421 ? 9.376 -2.892 -5.745 1.00 78.56 421 HIS A C 1
ATOM 3281 O O . HIS A 1 421 ? 9.857 -1.890 -5.218 1.00 78.56 421 HIS A O 1
ATOM 3287 N N . LEU A 1 422 ? 10.146 -3.885 -6.205 1.00 80.25 422 LEU A N 1
ATOM 3288 C CA . LEU A 1 422 ? 11.601 -3.954 -6.018 1.00 80.25 422 LEU A CA 1
ATOM 3289 C C . LEU A 1 422 ? 12.316 -2.766 -6.670 1.00 80.25 422 LEU A C 1
ATOM 3291 O O . LEU A 1 422 ? 13.176 -2.139 -6.051 1.00 80.25 422 LEU A O 1
ATOM 3295 N N . THR A 1 423 ? 11.902 -2.389 -7.882 1.00 75.12 423 THR A N 1
ATOM 3296 C CA . THR A 1 423 ? 12.442 -1.213 -8.582 1.00 75.12 423 THR A CA 1
ATOM 3297 C C . THR A 1 423 ? 12.116 0.089 -7.849 1.00 75.12 423 THR A C 1
ATOM 3299 O O . THR A 1 423 ? 12.951 0.989 -7.798 1.00 75.12 423 THR A O 1
ATOM 3302 N N . ARG A 1 424 ? 10.924 0.198 -7.243 1.00 79.19 424 ARG A N 1
ATOM 3303 C CA . ARG A 1 424 ? 10.516 1.394 -6.478 1.00 79.19 424 ARG A CA 1
ATOM 3304 C C . ARG A 1 424 ? 11.293 1.539 -5.172 1.00 79.19 424 ARG A C 1
ATOM 3306 O O . ARG A 1 424 ? 11.593 2.663 -4.782 1.00 79.19 424 ARG A O 1
ATOM 3313 N N . ARG A 1 425 ? 11.584 0.419 -4.504 1.00 82.31 425 ARG A N 1
ATOM 3314 C CA . ARG A 1 425 ? 12.303 0.401 -3.223 1.00 82.31 425 ARG A CA 1
ATOM 3315 C C . ARG A 1 425 ? 13.800 0.615 -3.367 1.00 82.31 425 ARG A C 1
ATOM 3317 O O . ARG A 1 425 ? 14.411 1.232 -2.503 1.00 82.31 425 ARG A O 1
ATOM 3324 N N . GLY A 1 426 ? 14.378 0.087 -4.441 1.00 79.25 426 GLY A N 1
ATOM 3325 C CA . GLY A 1 426 ? 15.821 -0.066 -4.554 1.00 79.25 426 GLY A CA 1
ATOM 3326 C C . GLY A 1 426 ? 16.317 -1.288 -3.778 1.00 79.25 426 GLY A C 1
ATOM 3327 O O . GLY A 1 426 ? 15.806 -1.642 -2.712 1.00 79.25 426 GLY A O 1
ATOM 3328 N N . LEU A 1 427 ? 17.335 -1.944 -4.333 1.00 80.06 427 LEU A N 1
ATOM 3329 C CA . LEU A 1 427 ? 17.852 -3.211 -3.818 1.00 80.06 427 LEU A CA 1
ATOM 3330 C C . LEU A 1 427 ? 18.331 -3.147 -2.350 1.00 80.06 427 LEU A C 1
ATOM 3332 O O . LEU A 1 427 ? 17.984 -4.065 -1.608 1.00 80.06 427 LEU A O 1
ATOM 3336 N N . PRO A 1 428 ? 19.027 -2.087 -1.880 1.00 79.06 428 PRO A N 1
ATOM 3337 C CA . PRO A 1 428 ? 19.466 -2.017 -0.483 1.00 79.06 428 PRO A CA 1
ATOM 3338 C C . PRO A 1 428 ? 18.309 -2.052 0.526 1.00 79.06 428 PRO A C 1
ATOM 3340 O O . PRO A 1 428 ? 18.397 -2.713 1.558 1.00 79.06 428 PRO A O 1
ATOM 3343 N N . VAL A 1 429 ? 17.192 -1.383 0.219 1.00 83.25 429 VAL A N 1
ATOM 3344 C CA . VAL A 1 429 ? 16.007 -1.368 1.093 1.00 83.25 429 VAL A CA 1
ATOM 3345 C C . VAL A 1 429 ? 15.309 -2.727 1.084 1.00 83.25 429 VAL A C 1
ATOM 3347 O O . VAL A 1 429 ? 14.871 -3.199 2.133 1.00 83.25 429 VAL A O 1
ATOM 3350 N N . VAL A 1 430 ? 15.228 -3.379 -0.081 1.00 85.44 430 VAL A N 1
ATOM 3351 C CA . VAL A 1 430 ? 14.690 -4.744 -0.204 1.00 85.44 430 VAL A CA 1
ATOM 3352 C C . VAL A 1 430 ? 15.500 -5.716 0.653 1.00 85.44 430 VAL A C 1
ATOM 3354 O O . VAL A 1 430 ? 14.916 -6.450 1.446 1.00 85.44 430 VAL A O 1
ATOM 3357 N N . GLN A 1 431 ? 16.829 -5.680 0.535 1.00 83.38 431 GLN A N 1
ATOM 3358 C CA . GLN A 1 431 ? 17.736 -6.531 1.308 1.00 83.38 431 GLN A CA 1
ATOM 3359 C C . GLN A 1 431 ? 17.595 -6.274 2.808 1.00 83.38 431 GLN A C 1
ATOM 3361 O O . GLN A 1 431 ? 17.330 -7.209 3.555 1.00 83.38 431 GLN A O 1
ATOM 3366 N N . SER A 1 432 ? 17.636 -5.009 3.239 1.00 83.94 432 SER A N 1
ATOM 3367 C CA . SER A 1 432 ? 17.459 -4.655 4.653 1.00 83.94 432 SER A CA 1
ATOM 3368 C C . SER A 1 432 ? 16.106 -5.118 5.212 1.00 83.94 432 SER A C 1
ATOM 3370 O O . SER A 1 432 ? 16.025 -5.595 6.344 1.00 83.94 432 SER A O 1
ATOM 3372 N N . SER A 1 433 ? 15.031 -5.014 4.426 1.00 86.75 433 SER A N 1
ATOM 3373 C CA . SER A 1 433 ? 13.704 -5.503 4.816 1.00 86.75 433 SER A CA 1
ATOM 3374 C C . SER A 1 433 ? 13.675 -7.028 4.979 1.00 86.75 433 SER A C 1
ATOM 3376 O O . SER A 1 433 ? 13.128 -7.527 5.963 1.00 86.75 433 SER A O 1
ATOM 3378 N N . ALA A 1 434 ? 14.276 -7.772 4.045 1.00 85.94 434 ALA A N 1
ATOM 3379 C CA . ALA A 1 434 ? 14.376 -9.232 4.105 1.00 85.94 434 ALA A CA 1
ATOM 3380 C C . ALA A 1 434 ? 15.249 -9.712 5.278 1.00 85.94 434 ALA A C 1
ATOM 3382 O O . ALA A 1 434 ? 14.852 -10.610 6.016 1.00 85.94 434 ALA A O 1
ATOM 3383 N N . GLU A 1 435 ? 16.391 -9.065 5.521 1.00 85.00 435 GLU A N 1
ATOM 3384 C CA . GLU A 1 435 ? 17.270 -9.348 6.665 1.00 85.00 435 GLU A CA 1
ATOM 3385 C C . GLU A 1 435 ? 16.556 -9.126 8.003 1.00 85.00 435 GLU A C 1
ATOM 3387 O O . GLU A 1 435 ? 16.704 -9.922 8.928 1.00 85.00 435 GLU A O 1
ATOM 3392 N N . ARG A 1 436 ? 15.732 -8.074 8.110 1.00 85.69 436 ARG A N 1
ATOM 3393 C CA . ARG A 1 436 ? 14.909 -7.820 9.304 1.00 85.69 436 ARG A CA 1
ATOM 3394 C C . ARG A 1 436 ? 13.884 -8.927 9.534 1.00 85.69 436 ARG A C 1
ATOM 3396 O O . ARG A 1 436 ? 13.711 -9.332 10.679 1.00 85.69 436 ARG A O 1
ATOM 3403 N N . ALA A 1 437 ? 13.223 -9.409 8.482 1.00 86.06 437 ALA A N 1
ATOM 3404 C CA . ALA A 1 437 ? 12.307 -10.544 8.586 1.00 86.06 437 ALA A CA 1
ATOM 3405 C C . ALA A 1 437 ? 13.055 -11.819 9.016 1.00 86.06 437 ALA A C 1
ATOM 3407 O O . ALA A 1 437 ? 12.673 -12.455 9.993 1.00 86.06 437 ALA A O 1
ATOM 3408 N N . ALA A 1 438 ? 14.187 -12.134 8.376 1.00 84.12 438 ALA A N 1
ATOM 3409 C CA . ALA A 1 438 ? 15.021 -13.280 8.747 1.00 84.12 438 ALA A CA 1
ATOM 3410 C C . ALA A 1 438 ? 15.472 -13.217 10.216 1.00 84.12 438 ALA A C 1
ATOM 3412 O O . ALA A 1 438 ? 15.319 -14.191 10.945 1.00 84.12 438 ALA A O 1
ATOM 3413 N N . LYS A 1 439 ? 15.925 -12.047 10.685 1.00 84.50 439 LYS A N 1
ATOM 3414 C CA . LYS A 1 439 ? 16.328 -11.835 12.082 1.00 84.50 439 LYS A CA 1
ATOM 3415 C C . LYS A 1 439 ? 15.181 -12.041 13.077 1.00 84.50 439 LYS A C 1
ATOM 3417 O O . LYS A 1 439 ? 15.414 -12.548 14.166 1.00 84.50 439 LYS A O 1
ATOM 3422 N N . ARG A 1 440 ? 13.941 -11.664 12.734 1.00 83.31 440 ARG A N 1
ATOM 3423 C CA . ARG A 1 440 ? 12.776 -11.915 13.609 1.00 83.31 440 ARG A CA 1
ATOM 3424 C C . ARG A 1 440 ? 12.484 -13.403 13.787 1.00 83.31 440 ARG A C 1
ATOM 3426 O O . ARG A 1 440 ? 11.972 -13.778 14.835 1.00 83.31 440 ARG A O 1
ATOM 3433 N N . ASN A 1 441 ? 12.820 -14.223 12.794 1.00 78.56 441 ASN A N 1
ATOM 3434 C CA . ASN A 1 441 ? 12.667 -15.677 12.858 1.00 78.56 441 ASN A CA 1
ATOM 3435 C C . ASN A 1 441 ? 13.943 -16.397 13.300 1.00 78.56 441 ASN A C 1
ATOM 3437 O O . ASN A 1 441 ? 14.006 -17.621 13.214 1.00 78.56 441 ASN A O 1
ATOM 3441 N N . GLU A 1 442 ? 14.977 -15.688 13.746 1.00 78.69 442 GLU A N 1
ATOM 3442 C CA . GLU A 1 442 ? 16.191 -16.342 14.221 1.00 78.69 442 GLU A CA 1
ATOM 3443 C C . GLU A 1 442 ? 15.844 -17.245 15.420 1.00 78.69 442 GLU A C 1
ATOM 3445 O O . GLU A 1 442 ? 15.294 -16.793 16.422 1.00 78.69 442 GLU A O 1
ATOM 3450 N N . GLY A 1 443 ? 16.093 -18.552 15.288 1.00 68.00 443 GLY A N 1
ATOM 3451 C CA . GLY A 1 443 ? 15.703 -19.561 16.284 1.00 68.00 443 GLY A CA 1
ATOM 3452 C C . GLY A 1 443 ? 14.278 -20.121 16.146 1.00 68.00 443 GLY A C 1
ATOM 3453 O O . GLY A 1 443 ? 13.941 -21.074 16.846 1.00 68.00 443 GLY A O 1
ATOM 3454 N N . VAL A 1 444 ? 13.460 -19.605 15.222 1.00 71.56 444 VAL A N 1
ATOM 3455 C CA . VAL A 1 444 ? 12.149 -20.164 14.855 1.00 71.56 444 VAL A CA 1
ATOM 3456 C C . VAL A 1 444 ? 12.261 -20.813 13.479 1.00 71.56 444 VAL A C 1
ATOM 3458 O O . VAL A 1 444 ? 12.540 -20.149 12.486 1.00 71.56 444 VAL A O 1
ATOM 3461 N N . VAL A 1 445 ? 12.018 -22.122 13.397 1.00 67.06 445 VAL A N 1
ATOM 3462 C CA . VAL A 1 445 ? 12.061 -22.837 12.116 1.00 67.06 445 VAL A CA 1
ATOM 3463 C C . VAL A 1 445 ? 10.818 -22.492 11.299 1.00 67.06 445 VAL A C 1
ATOM 3465 O O . VAL A 1 445 ? 9.753 -23.085 11.484 1.00 67.06 445 VAL A O 1
ATOM 3468 N N . VAL A 1 446 ? 10.945 -21.539 10.375 1.00 76.50 446 VAL A N 1
ATOM 3469 C CA . VAL A 1 446 ? 9.895 -21.271 9.388 1.00 76.50 446 VAL A CA 1
ATOM 3470 C C . VAL A 1 446 ? 10.039 -22.278 8.255 1.00 76.50 446 VAL A C 1
ATOM 3472 O O . VAL A 1 446 ? 10.965 -22.216 7.447 1.00 76.50 446 VAL A O 1
ATOM 3475 N N . LYS A 1 447 ? 9.116 -23.237 8.212 1.00 81.56 447 LYS A N 1
ATOM 3476 C CA . LYS A 1 447 ? 9.065 -24.256 7.163 1.00 81.56 447 LYS A CA 1
ATOM 3477 C C . LYS A 1 447 ? 8.619 -23.643 5.840 1.00 81.56 447 LYS A C 1
ATOM 3479 O O . LYS A 1 447 ? 7.599 -22.948 5.791 1.00 81.56 447 LYS A O 1
ATOM 3484 N N . VAL A 1 448 ? 9.356 -23.928 4.772 1.00 85.56 448 VAL A N 1
ATOM 3485 C CA . VAL A 1 448 ? 8.943 -23.658 3.388 1.00 85.56 448 VAL A CA 1
ATOM 3486 C C . VAL A 1 448 ? 8.886 -25.007 2.674 1.00 85.56 448 VAL A C 1
ATOM 3488 O O . VAL A 1 448 ? 9.931 -25.645 2.525 1.00 85.56 448 VAL A O 1
ATOM 3491 N N . PRO A 1 449 ? 7.685 -25.481 2.307 1.00 84.31 449 PRO A N 1
ATOM 3492 C CA . PRO A 1 449 ? 7.537 -26.705 1.532 1.00 84.31 449 PRO A CA 1
ATOM 3493 C C . PRO A 1 449 ? 8.247 -26.599 0.172 1.00 84.31 449 PRO A C 1
ATOM 3495 O O . PRO A 1 449 ? 8.284 -25.507 -0.405 1.00 84.31 449 PRO A O 1
ATOM 3498 N N . PRO A 1 450 ? 8.810 -27.702 -0.354 1.00 82.38 450 PRO A N 1
ATOM 3499 C CA . PRO A 1 450 ? 9.410 -27.709 -1.685 1.00 82.38 450 PRO A CA 1
ATOM 3500 C C . PRO A 1 450 ? 8.419 -27.241 -2.757 1.00 82.38 450 PRO A C 1
ATOM 3502 O O . PRO A 1 450 ? 7.294 -27.729 -2.814 1.00 82.38 450 PRO A O 1
ATOM 3505 N N . GLY A 1 451 ? 8.836 -26.318 -3.625 1.00 82.69 451 GLY A N 1
ATOM 3506 C CA . GLY A 1 451 ? 7.987 -25.726 -4.665 1.00 82.69 451 GLY A CA 1
ATOM 3507 C C . GLY A 1 451 ? 7.225 -24.474 -4.219 1.00 82.69 451 GLY A C 1
ATOM 3508 O O . GLY A 1 451 ? 6.598 -23.819 -5.049 1.00 82.69 451 GLY A O 1
ATOM 3509 N N . ARG A 1 452 ? 7.303 -24.107 -2.933 1.00 86.50 452 ARG A N 1
ATOM 3510 C CA . ARG A 1 452 ? 6.714 -22.881 -2.369 1.00 86.50 452 ARG A CA 1
ATOM 3511 C C . ARG A 1 452 ? 7.736 -21.782 -2.101 1.00 86.50 452 ARG A C 1
ATOM 3513 O O . ARG A 1 452 ? 7.405 -20.778 -1.463 1.00 86.50 452 ARG A O 1
ATOM 3520 N N . GLU A 1 453 ? 8.981 -21.960 -2.522 1.00 87.25 453 GLU A N 1
ATOM 3521 C CA . GLU A 1 453 ? 10.023 -20.962 -2.340 1.00 87.25 453 GLU A CA 1
ATOM 3522 C C . GLU A 1 453 ? 9.676 -19.669 -3.096 1.00 87.25 453 GLU A C 1
ATOM 3524 O O . GLU A 1 453 ? 9.229 -19.728 -4.244 1.00 87.25 453 GLU A O 1
ATOM 3529 N N . PRO A 1 454 ? 9.908 -18.484 -2.500 1.00 84.69 454 PRO A N 1
ATOM 3530 C CA . PRO A 1 454 ? 9.782 -17.231 -3.229 1.00 84.69 454 PRO A CA 1
ATOM 3531 C C . PRO A 1 454 ? 10.638 -17.241 -4.499 1.00 84.69 454 PRO A C 1
ATOM 3533 O O . PRO A 1 454 ? 11.822 -17.586 -4.457 1.00 84.69 454 PRO A O 1
ATOM 3536 N N . ILE A 1 455 ? 10.053 -16.808 -5.617 1.00 83.12 455 ILE A N 1
ATOM 3537 C CA . ILE A 1 455 ? 10.768 -16.663 -6.891 1.00 83.12 455 ILE A CA 1
ATOM 3538 C C . ILE A 1 455 ? 12.003 -15.765 -6.687 1.00 83.12 455 ILE A C 1
ATOM 3540 O O . ILE A 1 455 ? 11.857 -14.617 -6.251 1.00 83.12 455 ILE A O 1
ATOM 3544 N N . PRO A 1 456 ? 13.219 -16.251 -7.006 1.00 77.88 456 PRO A N 1
ATOM 3545 C CA . PRO A 1 456 ? 14.437 -15.472 -6.836 1.00 77.88 456 PRO A CA 1
ATOM 3546 C C . PRO A 1 456 ? 14.433 -14.182 -7.660 1.00 77.88 456 PRO A C 1
ATOM 3548 O O . PRO A 1 456 ? 14.025 -14.162 -8.821 1.00 77.88 456 PRO A O 1
ATOM 3551 N N . LEU A 1 457 ? 14.962 -13.105 -7.075 1.00 76.81 457 LEU A N 1
ATOM 3552 C CA . LEU A 1 457 ? 15.159 -11.846 -7.784 1.00 76.81 457 LEU A CA 1
ATOM 3553 C C . LEU A 1 457 ? 16.233 -11.994 -8.869 1.00 76.81 457 LEU A C 1
ATOM 3555 O O . LEU A 1 457 ? 17.414 -12.167 -8.569 1.00 76.81 457 LEU A O 1
ATOM 3559 N N . GLU A 1 458 ? 15.839 -11.831 -10.129 1.00 79.25 458 GLU A N 1
ATOM 3560 C CA . GLU A 1 458 ? 16.782 -11.739 -11.242 1.00 79.25 458 GLU A CA 1
ATOM 3561 C C . GLU A 1 458 ? 17.374 -10.320 -11.338 1.00 79.25 458 GLU A C 1
ATOM 3563 O O . GLU A 1 458 ? 16.658 -9.312 -11.378 1.00 79.25 458 GLU A O 1
ATOM 3568 N N . LEU A 1 459 ? 18.707 -10.227 -11.364 1.00 83.12 459 LEU A N 1
ATOM 3569 C CA . LEU A 1 459 ? 19.423 -8.956 -11.471 1.00 83.12 459 LEU A CA 1
ATOM 3570 C C . LEU A 1 459 ? 19.774 -8.622 -12.920 1.00 83.12 459 LEU A C 1
ATOM 3572 O O . LEU A 1 459 ? 20.000 -9.489 -13.760 1.00 83.12 459 LEU A O 1
ATOM 3576 N N . ALA A 1 460 ? 19.889 -7.326 -13.199 1.00 84.62 460 ALA A N 1
ATOM 3577 C CA . ALA A 1 460 ? 20.437 -6.841 -14.453 1.00 84.62 460 ALA A CA 1
ATOM 3578 C C . ALA A 1 460 ? 21.836 -7.441 -14.705 1.00 84.62 460 ALA A C 1
ATOM 3580 O O . ALA A 1 460 ? 22.668 -7.462 -13.795 1.00 84.62 460 ALA A O 1
ATOM 3581 N N . PRO A 1 461 ? 22.146 -7.867 -15.942 1.00 87.50 461 PRO A N 1
ATOM 3582 C CA . PRO A 1 461 ? 23.447 -8.438 -16.276 1.00 87.50 461 PRO A CA 1
ATOM 3583 C C . PRO A 1 461 ? 24.548 -7.401 -16.069 1.00 87.50 461 PRO A C 1
ATOM 3585 O O . PRO A 1 461 ? 24.302 -6.205 -16.239 1.00 87.50 461 PRO A O 1
ATOM 3588 N N . LYS A 1 462 ? 25.780 -7.833 -15.782 1.00 87.25 462 LYS A N 1
ATOM 3589 C CA . LYS A 1 462 ? 26.933 -6.918 -15.758 1.00 87.25 462 LYS A CA 1
ATOM 3590 C C . LYS A 1 462 ? 27.116 -6.248 -17.131 1.00 87.25 462 LYS A C 1
ATOM 3592 O O . LYS A 1 462 ? 26.872 -6.894 -18.155 1.00 87.25 462 LYS A O 1
ATOM 3597 N N . PRO A 1 463 ? 27.551 -4.973 -17.179 1.00 86.44 463 PRO A N 1
ATOM 3598 C CA . PRO A 1 463 ? 27.848 -4.323 -18.443 1.00 86.44 463 PRO A CA 1
ATOM 3599 C C . PRO A 1 463 ? 28.954 -5.096 -19.162 1.00 86.44 463 PRO A C 1
ATOM 3601 O O . PRO A 1 463 ? 29.985 -5.436 -18.583 1.00 86.44 463 PRO A O 1
ATOM 3604 N N . VAL A 1 464 ? 28.730 -5.364 -20.440 1.00 85.38 464 VAL A N 1
ATOM 3605 C CA . VAL A 1 464 ? 29.717 -5.946 -21.341 1.00 85.38 464 VAL A CA 1
ATOM 3606 C C . VAL A 1 464 ? 30.921 -5.013 -21.434 1.00 85.38 464 VAL A C 1
ATOM 3608 O O . VAL A 1 464 ? 30.776 -3.820 -21.714 1.00 85.38 464 VAL A O 1
ATOM 3611 N N . VAL A 1 465 ? 32.109 -5.584 -21.251 1.00 80.75 465 VAL A N 1
ATOM 3612 C CA . VAL A 1 465 ? 33.388 -4.905 -21.468 1.00 80.75 465 VAL A CA 1
ATOM 3613 C C . VAL A 1 465 ? 33.650 -4.811 -22.969 1.00 80.75 465 VAL A C 1
ATOM 3615 O O . VAL A 1 465 ? 33.718 -5.829 -23.659 1.00 80.75 465 VAL A O 1
ATOM 3618 N N . VAL A 1 466 ? 33.806 -3.588 -23.474 1.00 72.69 466 VAL A N 1
ATOM 3619 C CA . VAL A 1 466 ? 34.159 -3.307 -24.873 1.00 72.69 466 VAL A CA 1
ATOM 3620 C C . VAL A 1 466 ? 35.520 -2.624 -24.885 1.00 72.69 466 VAL A C 1
ATOM 3622 O O . VAL A 1 466 ? 35.721 -1.658 -24.156 1.00 72.69 466 VAL A O 1
ATOM 3625 N N . ASN A 1 467 ? 36.461 -3.126 -25.690 1.00 71.06 467 ASN A N 1
ATOM 3626 C CA . ASN A 1 467 ? 37.815 -2.565 -25.834 1.00 71.06 467 ASN A CA 1
ATOM 3627 C C . ASN A 1 467 ? 38.576 -2.384 -24.503 1.00 71.06 467 ASN A C 1
ATOM 3629 O O . ASN A 1 467 ? 39.323 -1.425 -24.339 1.00 71.06 467 ASN A O 1
ATOM 3633 N N . GLY A 1 468 ? 38.349 -3.266 -23.524 1.00 70.88 468 GLY A N 1
ATOM 3634 C CA . GLY A 1 468 ? 38.976 -3.168 -22.201 1.00 70.88 468 GLY A CA 1
ATOM 3635 C C . GLY A 1 468 ? 38.432 -2.045 -21.306 1.00 70.88 468 GLY A C 1
ATOM 3636 O O . GLY A 1 468 ? 38.934 -1.867 -20.199 1.00 70.88 468 GLY A O 1
ATOM 3637 N N . ALA A 1 469 ? 37.399 -1.307 -21.731 1.00 72.25 469 ALA A N 1
ATOM 3638 C CA . ALA A 1 469 ? 36.778 -0.275 -20.909 1.00 72.25 469 ALA A CA 1
ATOM 3639 C C . ALA A 1 469 ? 36.029 -0.908 -19.727 1.00 72.25 469 ALA A C 1
ATOM 3641 O O . ALA A 1 469 ? 35.028 -1.610 -19.897 1.00 72.25 469 ALA A O 1
ATOM 3642 N N . GLN A 1 470 ? 36.514 -0.650 -18.514 1.00 70.62 470 GLN A N 1
ATOM 3643 C CA . GLN A 1 470 ? 35.860 -1.099 -17.294 1.00 70.62 470 GLN A CA 1
ATOM 3644 C C . GLN A 1 470 ? 34.680 -0.174 -16.974 1.00 70.62 470 GLN A C 1
ATOM 3646 O O . GLN A 1 470 ? 34.837 1.032 -16.790 1.00 70.62 470 GLN A O 1
ATOM 3651 N N . HIS A 1 471 ? 33.480 -0.744 -16.907 1.00 76.19 471 HIS A N 1
ATOM 3652 C CA . HIS A 1 471 ? 32.262 -0.017 -16.570 1.00 76.19 471 HIS A CA 1
ATOM 3653 C C . HIS A 1 471 ? 31.798 -0.382 -15.160 1.00 76.19 471 HIS A C 1
ATOM 3655 O O . HIS A 1 471 ? 31.766 -1.554 -14.789 1.00 76.19 471 HIS A O 1
ATOM 3661 N N . SER A 1 472 ? 31.410 0.623 -14.374 1.00 74.25 472 SER A N 1
ATOM 3662 C CA . SER A 1 472 ? 30.835 0.405 -13.044 1.00 74.25 472 SER A CA 1
ATOM 3663 C C . SER A 1 472 ? 29.467 -0.278 -13.171 1.00 74.25 472 SER A C 1
ATOM 3665 O O . SER A 1 472 ? 28.580 0.195 -13.885 1.00 74.25 472 SER A O 1
ATOM 3667 N N . TYR A 1 473 ? 29.325 -1.415 -12.491 1.00 83.25 473 TYR A N 1
ATOM 3668 C CA . TYR A 1 473 ? 28.089 -2.181 -12.383 1.00 83.25 473 TYR A CA 1
ATOM 3669 C C . TYR A 1 473 ? 27.318 -1.742 -11.139 1.00 83.25 473 TYR A C 1
ATOM 3671 O O . TYR A 1 473 ? 27.879 -1.715 -10.045 1.00 83.25 473 TYR A O 1
ATOM 3679 N N . VAL A 1 474 ? 26.031 -1.439 -11.310 1.00 82.69 474 VAL A N 1
ATOM 3680 C CA . VAL A 1 474 ? 25.109 -1.177 -10.202 1.00 82.69 474 VAL A CA 1
ATOM 3681 C C . VAL A 1 474 ? 24.047 -2.279 -10.191 1.00 82.69 474 VAL A C 1
ATOM 3683 O O . VAL A 1 474 ? 23.237 -2.323 -11.130 1.00 82.69 474 VAL A O 1
ATOM 3686 N N . PRO A 1 475 ? 24.048 -3.161 -9.170 1.00 82.69 475 PRO A N 1
ATOM 3687 C CA . PRO A 1 475 ? 23.029 -4.190 -9.001 1.00 82.69 475 PRO A CA 1
ATOM 3688 C C . PRO A 1 475 ? 21.625 -3.585 -8.948 1.00 82.69 475 PRO A C 1
ATOM 3690 O O . PRO A 1 475 ? 21.367 -2.649 -8.190 1.00 82.69 475 PRO A O 1
ATOM 3693 N N . ARG A 1 476 ? 20.715 -4.114 -9.766 1.00 80.44 476 ARG A N 1
ATOM 3694 C CA . ARG A 1 476 ? 19.313 -3.680 -9.844 1.00 80.44 476 ARG A CA 1
ATOM 3695 C C . ARG A 1 476 ? 18.445 -4.797 -10.424 1.00 80.44 476 ARG A C 1
ATOM 3697 O O . ARG A 1 476 ? 18.996 -5.618 -11.157 1.00 80.44 476 ARG A O 1
ATOM 3704 N N . PRO A 1 477 ? 17.128 -4.814 -10.158 1.00 80.12 477 PRO A N 1
ATOM 3705 C CA . PRO A 1 477 ? 16.216 -5.751 -10.804 1.00 80.12 477 PRO A CA 1
ATOM 3706 C C . PRO A 1 477 ? 16.350 -5.726 -12.329 1.00 80.12 477 PRO A C 1
ATOM 3708 O O . PRO A 1 477 ? 16.518 -4.658 -12.944 1.00 80.12 477 PRO A O 1
ATOM 3711 N N . ILE A 1 478 ? 16.287 -6.904 -12.943 1.00 79.88 478 ILE A N 1
ATOM 3712 C CA . ILE A 1 478 ? 16.267 -7.015 -14.396 1.00 79.88 478 ILE A CA 1
ATOM 3713 C C . ILE A 1 478 ? 15.012 -6.332 -14.966 1.00 79.88 478 ILE A C 1
ATOM 3715 O O . ILE A 1 478 ? 14.025 -6.093 -14.284 1.00 79.88 478 ILE A O 1
ATOM 3719 N N . HIS A 1 479 ? 15.100 -5.929 -16.225 1.00 78.69 479 HIS A N 1
ATOM 3720 C CA . HIS A 1 479 ? 14.055 -5.240 -16.977 1.00 78.69 479 HIS A CA 1
ATOM 3721 C C . HIS A 1 479 ? 14.103 -5.819 -18.389 1.00 78.69 479 HIS A C 1
ATOM 3723 O O . HIS A 1 479 ? 15.184 -6.206 -18.838 1.00 78.69 479 HIS A O 1
ATOM 3729 N N . ASP A 1 480 ? 12.993 -5.800 -19.123 1.00 77.62 480 ASP A N 1
ATOM 3730 C CA . ASP A 1 480 ? 12.892 -6.445 -20.443 1.00 77.62 480 ASP A CA 1
ATOM 3731 C C . ASP A 1 480 ? 14.001 -6.036 -21.427 1.00 77.62 480 ASP A C 1
ATOM 3733 O O . ASP A 1 480 ? 14.551 -6.861 -22.164 1.00 77.62 480 ASP A O 1
ATOM 3737 N N . TRP A 1 481 ? 14.398 -4.761 -21.398 1.00 83.12 481 TRP A N 1
ATOM 3738 C CA . TRP A 1 481 ? 15.450 -4.226 -22.264 1.00 83.12 481 TRP A CA 1
ATOM 3739 C C . TRP A 1 481 ? 16.847 -4.785 -21.933 1.00 83.12 481 TRP A C 1
ATOM 3741 O O . TRP A 1 481 ? 17.716 -4.825 -22.803 1.00 83.12 481 TRP A O 1
ATOM 3751 N N . HIS A 1 482 ? 17.086 -5.271 -20.711 1.00 86.06 482 HIS A N 1
ATOM 3752 C CA . HIS A 1 482 ? 18.331 -5.962 -20.373 1.00 86.06 482 HIS A CA 1
ATOM 3753 C C . HIS A 1 482 ? 18.452 -7.289 -21.135 1.00 86.06 482 HIS A C 1
ATOM 3755 O O . HIS A 1 482 ? 19.535 -7.616 -21.620 1.00 86.06 482 HIS A O 1
ATOM 3761 N N . HIS A 1 483 ? 17.354 -8.031 -21.322 1.00 85.44 483 HIS A N 1
ATOM 3762 C CA . HIS A 1 483 ? 17.377 -9.231 -22.163 1.00 85.44 483 HIS A CA 1
ATOM 3763 C C . HIS A 1 483 ? 17.673 -8.882 -23.629 1.00 85.44 483 HIS A C 1
ATOM 3765 O O . HIS A 1 483 ? 18.362 -9.632 -24.325 1.00 85.44 483 HIS A O 1
ATOM 3771 N N . GLU A 1 484 ? 17.188 -7.733 -24.108 1.00 87.31 484 GLU A N 1
ATOM 3772 C CA . GLU A 1 484 ? 17.551 -7.198 -25.424 1.00 87.31 484 GLU A CA 1
ATOM 3773 C C . GLU A 1 484 ? 19.043 -6.856 -25.509 1.00 87.31 484 GLU A C 1
ATOM 3775 O O . GLU A 1 484 ? 19.696 -7.252 -26.470 1.00 87.31 484 GLU A O 1
ATOM 3780 N N . TYR A 1 485 ? 19.609 -6.219 -24.481 1.00 87.81 485 TYR A N 1
ATOM 3781 C CA . TYR A 1 485 ? 21.040 -5.921 -24.384 1.00 87.81 485 TYR A CA 1
ATOM 3782 C C . TYR A 1 485 ? 21.914 -7.183 -24.467 1.00 87.81 485 TYR A C 1
ATOM 3784 O O . TYR A 1 485 ? 22.864 -7.225 -25.253 1.00 87.81 485 TYR A O 1
ATOM 3792 N N . ILE A 1 486 ? 21.556 -8.242 -23.728 1.00 87.50 486 ILE A N 1
ATOM 3793 C CA . ILE A 1 486 ? 22.262 -9.536 -23.765 1.00 87.50 486 ILE A CA 1
ATOM 3794 C C . ILE A 1 486 ? 22.170 -10.164 -25.159 1.00 87.50 486 ILE A C 1
ATOM 3796 O O . ILE A 1 486 ? 23.180 -10.626 -25.699 1.00 87.50 486 ILE A O 1
ATOM 3800 N N . ARG A 1 487 ? 20.971 -10.183 -25.760 1.00 89.56 487 ARG A N 1
ATOM 3801 C CA . ARG A 1 487 ? 20.770 -10.721 -27.115 1.00 89.56 487 ARG A CA 1
ATOM 3802 C C . ARG A 1 487 ? 21.571 -9.944 -28.155 1.00 89.56 487 ARG A C 1
ATOM 3804 O O . ARG A 1 487 ? 22.306 -10.565 -28.914 1.00 89.56 487 ARG A O 1
ATOM 3811 N N . ALA A 1 488 ? 21.498 -8.614 -28.139 1.00 88.69 488 ALA A N 1
ATOM 3812 C CA . ALA A 1 488 ? 22.221 -7.753 -29.070 1.00 88.69 488 ALA A CA 1
ATOM 3813 C C . ALA A 1 488 ? 23.737 -7.979 -28.991 1.00 88.69 488 ALA A C 1
ATOM 3815 O O . ALA A 1 488 ? 24.392 -8.079 -30.026 1.00 88.69 488 ALA A O 1
ATOM 3816 N N . HIS A 1 489 ? 24.294 -8.137 -27.784 1.00 90.31 489 HIS A N 1
ATOM 3817 C CA . HIS A 1 489 ? 25.711 -8.462 -27.619 1.00 90.31 489 HIS A CA 1
ATOM 3818 C C . HIS A 1 489 ? 26.077 -9.836 -28.195 1.00 90.31 489 HIS A C 1
ATOM 3820 O O . HIS A 1 489 ? 27.082 -9.984 -28.892 1.00 90.31 489 HIS A O 1
ATOM 3826 N N . ARG A 1 490 ? 25.261 -10.852 -27.896 1.00 91.06 490 ARG A N 1
ATOM 3827 C CA . ARG A 1 490 ? 25.470 -12.224 -28.371 1.00 91.06 490 ARG A CA 1
ATOM 3828 C C . ARG A 1 490 ? 25.440 -12.292 -29.896 1.00 91.06 490 ARG A C 1
ATOM 3830 O O . ARG A 1 490 ? 26.309 -12.925 -30.491 1.00 91.06 490 ARG A O 1
ATOM 3837 N N . ASP A 1 491 ? 24.458 -11.646 -30.512 1.00 89.94 491 ASP A N 1
ATOM 3838 C CA . ASP A 1 491 ? 24.292 -11.631 -31.963 1.00 89.94 491 ASP A CA 1
ATOM 3839 C C . ASP A 1 491 ? 25.406 -10.825 -32.638 1.00 89.94 491 ASP A C 1
ATOM 3841 O O . ASP A 1 491 ? 25.940 -11.272 -33.652 1.00 89.94 491 ASP A O 1
ATOM 3845 N N . LEU A 1 492 ? 25.828 -9.705 -32.036 1.00 89.75 492 LEU A N 1
ATOM 3846 C CA . LEU A 1 492 ? 26.990 -8.941 -32.488 1.00 89.75 492 LEU A CA 1
ATOM 3847 C C . LEU A 1 492 ? 28.250 -9.818 -32.529 1.00 89.75 492 LEU A C 1
ATOM 3849 O O . LEU A 1 492 ? 28.864 -9.927 -33.585 1.00 89.75 492 LEU A O 1
ATOM 3853 N N . LYS A 1 493 ? 28.581 -10.522 -31.437 1.00 89.00 493 LYS A N 1
ATOM 3854 C CA . LYS A 1 493 ? 29.744 -11.429 -31.393 1.00 89.00 493 LYS A CA 1
ATOM 3855 C C . LYS A 1 493 ? 29.690 -12.516 -32.466 1.00 89.00 493 LYS A C 1
ATOM 3857 O O . LYS A 1 493 ? 30.701 -12.802 -33.101 1.00 89.00 493 LYS A O 1
ATOM 3862 N N . LYS A 1 494 ? 28.518 -13.121 -32.674 1.00 89.19 494 LYS A N 1
ATOM 3863 C CA . LYS A 1 494 ? 28.329 -14.170 -33.687 1.00 89.19 494 LYS A CA 1
ATOM 3864 C C . LYS A 1 494 ? 28.542 -13.662 -35.110 1.00 89.19 494 LYS A C 1
ATOM 3866 O O . LYS A 1 494 ? 29.035 -14.411 -35.943 1.00 89.19 494 LYS A O 1
ATOM 3871 N N . GLU A 1 495 ? 28.133 -12.433 -35.412 1.00 87.62 495 GLU A N 1
ATOM 3872 C CA . GLU A 1 495 ? 28.345 -11.843 -36.738 1.00 87.62 495 GLU A CA 1
ATOM 3873 C C . GLU A 1 495 ? 29.775 -11.311 -36.909 1.00 87.62 495 GLU A C 1
ATOM 3875 O O . GLU A 1 495 ? 30.321 -11.407 -38.003 1.00 87.62 495 GLU A O 1
ATOM 3880 N N . GLU A 1 496 ? 30.424 -10.831 -35.843 1.00 86.94 496 GLU A N 1
ATOM 3881 C CA . GLU A 1 496 ? 31.833 -10.412 -35.887 1.00 86.94 496 GLU A CA 1
ATOM 3882 C C . GLU A 1 496 ? 32.792 -11.573 -36.174 1.00 86.94 496 GLU A C 1
ATOM 3884 O O . GLU A 1 496 ? 33.787 -11.390 -36.868 1.00 86.94 496 GLU A O 1
ATOM 3889 N N . GLN A 1 497 ? 32.461 -12.785 -35.727 1.00 85.38 497 GLN A N 1
ATOM 3890 C CA . GLN A 1 497 ? 33.227 -13.999 -36.033 1.00 85.38 497 GLN A CA 1
ATOM 3891 C C . GLN A 1 497 ? 33.166 -14.423 -37.508 1.00 85.38 497 GLN A C 1
ATOM 3893 O O . GLN A 1 497 ? 33.984 -15.226 -37.941 1.00 85.38 497 GLN A O 1
ATOM 3898 N N . LYS A 1 498 ? 32.201 -13.910 -38.280 1.00 82.88 498 LYS A N 1
ATOM 3899 C CA . LYS A 1 498 ? 32.032 -14.231 -39.707 1.00 82.88 498 LYS A CA 1
ATOM 3900 C C . LYS A 1 498 ? 32.755 -13.245 -40.626 1.00 82.88 498 LYS A C 1
ATOM 3902 O O . LYS A 1 498 ? 32.619 -13.350 -41.842 1.00 82.88 498 LYS A O 1
ATOM 3907 N N . ILE A 1 499 ? 33.449 -12.251 -40.063 1.00 77.81 499 ILE A N 1
ATOM 3908 C CA . ILE A 1 499 ? 34.137 -11.224 -40.843 1.00 77.81 499 ILE A CA 1
ATOM 3909 C C . ILE A 1 499 ? 35.360 -11.843 -41.521 1.00 77.81 499 ILE A C 1
ATOM 3911 O O . ILE A 1 499 ? 36.303 -12.263 -40.857 1.00 77.81 499 ILE A O 1
ATOM 3915 N N . ASP A 1 500 ? 35.349 -11.819 -42.849 1.00 72.88 500 ASP A N 1
ATOM 3916 C CA . ASP A 1 500 ? 36.538 -11.950 -43.685 1.00 72.88 500 ASP A CA 1
ATOM 3917 C C . ASP A 1 500 ? 37.097 -10.540 -43.945 1.00 72.88 500 ASP A C 1
ATOM 3919 O O . ASP A 1 500 ? 36.356 -9.641 -44.356 1.00 72.88 500 ASP A O 1
ATOM 3923 N N . THR A 1 501 ? 38.388 -10.321 -43.678 1.00 64.62 501 THR A N 1
ATOM 3924 C CA . THR A 1 501 ? 39.064 -9.013 -43.787 1.00 64.62 501 THR A CA 1
ATOM 3925 C C . THR A 1 501 ? 39.139 -8.476 -45.217 1.00 64.62 501 THR A C 1
ATOM 3927 O O . THR A 1 501 ? 39.513 -7.320 -45.413 1.00 64.62 501 THR A O 1
ATOM 3930 N N . THR A 1 502 ? 38.766 -9.283 -46.210 1.00 64.81 502 THR A N 1
ATOM 3931 C CA . THR A 1 502 ? 38.806 -8.933 -47.634 1.00 64.81 502 THR A CA 1
ATOM 3932 C C . THR A 1 502 ? 37.494 -8.363 -48.192 1.00 64.81 502 THR A C 1
ATOM 3934 O O . THR A 1 502 ? 37.501 -7.816 -49.293 1.00 64.81 502 THR A O 1
ATOM 3937 N N . ASN A 1 503 ? 36.378 -8.422 -47.447 1.00 69.06 503 ASN A N 1
ATOM 3938 C CA . ASN A 1 503 ? 35.046 -8.028 -47.931 1.00 69.06 503 ASN A CA 1
ATOM 3939 C C . ASN A 1 50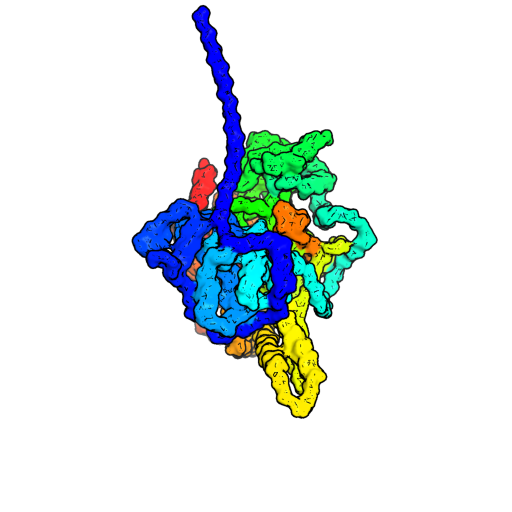3 ? 34.436 -6.815 -47.190 1.00 69.06 503 ASN A C 1
ATOM 3941 O O . ASN A 1 503 ? 34.761 -6.557 -46.028 1.00 69.06 503 ASN A O 1
ATOM 3945 N N . PRO A 1 504 ? 33.496 -6.072 -47.819 1.00 70.81 504 PRO A N 1
ATOM 3946 C CA . PRO A 1 504 ? 32.766 -4.989 -47.160 1.00 70.81 504 PRO A CA 1
ATOM 3947 C C . PRO A 1 504 ? 31.978 -5.477 -45.936 1.00 70.81 504 PRO A C 1
ATOM 3949 O O . PRO A 1 504 ? 31.335 -6.525 -45.968 1.00 70.81 504 PRO A O 1
ATOM 3952 N N . ILE A 1 505 ? 31.976 -4.675 -44.866 1.00 73.56 505 ILE A N 1
ATOM 3953 C CA . ILE A 1 505 ? 31.273 -4.983 -43.610 1.00 73.56 505 ILE A CA 1
ATOM 3954 C C . ILE A 1 505 ? 29.772 -5.220 -43.888 1.00 73.56 505 ILE A C 1
ATOM 3956 O O . ILE A 1 505 ? 29.106 -4.309 -44.393 1.00 73.56 505 ILE A O 1
ATOM 3960 N N . PRO A 1 506 ? 29.195 -6.380 -43.510 1.00 79.81 506 PRO A N 1
ATOM 3961 C CA . PRO A 1 506 ? 27.779 -6.666 -43.737 1.00 79.81 506 PRO A CA 1
ATOM 3962 C C . PRO A 1 506 ? 26.844 -5.633 -43.084 1.00 79.81 506 PRO A C 1
ATOM 3964 O O . PRO A 1 506 ? 27.037 -5.251 -41.928 1.00 79.81 506 PRO A O 1
ATOM 3967 N N . ALA A 1 507 ? 25.768 -5.234 -43.773 1.00 82.06 507 ALA A N 1
ATOM 3968 C CA . ALA A 1 507 ? 24.779 -4.276 -43.249 1.00 82.06 507 ALA A CA 1
ATOM 3969 C C . ALA A 1 507 ? 24.188 -4.715 -41.893 1.00 82.06 507 ALA A C 1
ATOM 3971 O O . ALA A 1 507 ? 24.091 -3.918 -40.963 1.00 82.06 507 ALA A O 1
ATOM 3972 N N . LYS A 1 508 ? 23.918 -6.019 -41.744 1.00 84.56 508 LYS A N 1
ATOM 3973 C CA . LYS A 1 508 ? 23.464 -6.636 -40.488 1.00 84.56 508 LYS A CA 1
ATOM 3974 C C . LYS A 1 508 ? 24.427 -6.379 -39.321 1.00 84.56 508 LYS A C 1
ATOM 3976 O O . LYS A 1 508 ? 23.984 -6.110 -38.208 1.00 84.56 508 LYS A O 1
ATOM 3981 N N . LEU A 1 509 ? 25.737 -6.440 -39.567 1.00 85.31 509 LEU A N 1
ATOM 3982 C CA . LEU A 1 509 ? 26.756 -6.176 -38.551 1.00 85.31 509 LEU A CA 1
ATOM 3983 C C . LEU A 1 509 ? 26.782 -4.688 -38.162 1.00 85.31 509 LEU A C 1
ATOM 3985 O O . LEU A 1 509 ? 26.906 -4.362 -36.982 1.00 85.31 509 LEU A O 1
ATOM 3989 N N . LYS A 1 510 ? 26.602 -3.778 -39.127 1.00 86.12 510 LYS A N 1
ATOM 3990 C CA . LYS A 1 510 ? 26.479 -2.335 -38.858 1.00 86.12 510 LYS A CA 1
ATOM 3991 C C . LYS A 1 510 ? 25.266 -2.024 -37.971 1.00 86.12 510 LYS A C 1
ATOM 3993 O O . LYS A 1 510 ? 25.398 -1.264 -37.011 1.00 86.12 510 LYS A O 1
ATOM 3998 N N . ASP A 1 511 ? 24.123 -2.647 -38.250 1.00 88.75 511 ASP A N 1
ATOM 3999 C CA . ASP A 1 511 ? 22.900 -2.474 -37.461 1.00 88.75 511 ASP A CA 1
ATOM 4000 C C . ASP A 1 511 ? 23.049 -3.043 -36.046 1.00 88.75 511 ASP A C 1
ATOM 4002 O O . ASP A 1 511 ? 22.724 -2.361 -35.075 1.00 88.75 511 ASP A O 1
ATOM 4006 N N . LEU A 1 512 ? 23.626 -4.242 -35.901 1.00 89.69 512 LEU A N 1
ATOM 4007 C CA . LEU A 1 512 ? 23.911 -4.835 -34.590 1.00 89.69 512 LEU A CA 1
ATOM 4008 C C . LEU A 1 512 ? 24.862 -3.968 -33.760 1.00 89.69 512 LEU A C 1
ATOM 4010 O O . LEU A 1 512 ? 24.610 -3.767 -32.572 1.00 89.69 512 LEU A O 1
ATOM 4014 N N . ARG A 1 513 ? 25.905 -3.392 -34.376 1.00 91.50 513 ARG A N 1
ATOM 4015 C CA . ARG A 1 513 ? 26.802 -2.434 -33.709 1.00 91.50 513 ARG A CA 1
ATOM 4016 C C . ARG A 1 513 ? 26.048 -1.200 -33.223 1.00 91.50 513 ARG A C 1
ATOM 4018 O O . ARG A 1 513 ? 26.235 -0.802 -32.077 1.00 91.50 513 ARG A O 1
ATOM 4025 N N . LYS A 1 514 ? 25.172 -0.617 -34.052 1.00 93.06 514 LYS A N 1
ATOM 4026 C CA . LYS A 1 514 ? 24.356 0.552 -33.677 1.00 93.06 514 LYS A CA 1
ATOM 4027 C C . LYS A 1 514 ? 23.402 0.226 -32.523 1.00 93.06 514 LYS A C 1
ATOM 4029 O O . LYS A 1 514 ? 23.360 0.974 -31.547 1.00 93.06 514 LYS A O 1
ATOM 4034 N N . THR A 1 515 ? 22.669 -0.883 -32.613 1.00 91.94 515 THR A N 1
ATOM 4035 C CA . THR A 1 515 ? 21.711 -1.318 -31.585 1.00 91.94 515 THR A CA 1
ATOM 4036 C C . THR A 1 515 ? 22.410 -1.620 -30.266 1.00 91.94 515 THR A C 1
ATOM 4038 O O . THR A 1 515 ? 22.016 -1.095 -29.225 1.00 91.94 515 THR A O 1
ATOM 4041 N N . PHE A 1 516 ? 23.491 -2.403 -30.298 1.00 92.75 516 PHE A N 1
ATOM 4042 C CA . PHE A 1 516 ? 24.265 -2.703 -29.099 1.00 92.75 516 PHE A CA 1
ATOM 4043 C C . PHE A 1 516 ? 24.876 -1.435 -28.489 1.00 92.75 516 PHE A C 1
ATOM 4045 O O . PHE A 1 516 ? 24.765 -1.250 -27.282 1.00 92.75 516 PHE A O 1
ATOM 4052 N N . ALA A 1 517 ? 25.424 -0.516 -29.294 1.00 91.56 517 ALA A N 1
ATOM 4053 C CA . ALA A 1 517 ? 25.949 0.757 -28.796 1.00 91.56 517 ALA A CA 1
ATOM 4054 C C . ALA A 1 517 ? 24.861 1.627 -28.138 1.00 91.56 517 ALA A C 1
ATOM 4056 O O . ALA A 1 517 ? 25.110 2.243 -27.102 1.00 91.56 517 ALA A O 1
ATOM 4057 N N . ALA A 1 518 ? 23.643 1.658 -28.690 1.00 93.56 518 ALA A N 1
ATOM 4058 C CA . ALA A 1 518 ? 22.517 2.378 -28.094 1.00 93.56 518 ALA A CA 1
ATOM 4059 C C . ALA A 1 518 ? 22.080 1.759 -26.754 1.00 93.56 518 ALA A C 1
ATOM 4061 O O . ALA A 1 518 ? 21.920 2.481 -25.767 1.00 93.56 518 ALA A O 1
ATOM 4062 N N . LEU A 1 519 ? 21.949 0.430 -26.694 1.00 92.75 519 LEU A N 1
ATOM 4063 C CA . LEU A 1 519 ? 21.601 -0.297 -25.468 1.00 92.75 519 LEU A CA 1
ATOM 4064 C C . LEU A 1 519 ? 22.707 -0.196 -24.413 1.00 92.75 519 LEU A C 1
ATOM 4066 O O . LEU A 1 519 ? 22.413 -0.002 -23.237 1.00 92.75 519 LEU A O 1
ATOM 4070 N N . GLN A 1 520 ? 23.977 -0.250 -24.819 1.00 91.44 520 GLN A N 1
ATOM 4071 C CA . GLN A 1 520 ? 25.117 -0.031 -23.933 1.00 91.44 520 GLN A CA 1
ATOM 4072 C C . GLN A 1 520 ? 25.122 1.403 -23.398 1.00 91.44 520 GLN A C 1
ATOM 4074 O O . GLN A 1 520 ? 25.254 1.601 -22.195 1.00 91.44 520 GLN A O 1
ATOM 4079 N N . LYS A 1 521 ? 24.898 2.412 -24.250 1.00 91.38 521 LYS A N 1
ATOM 4080 C CA . LYS A 1 521 ? 24.782 3.812 -23.819 1.00 91.38 521 LYS A CA 1
ATOM 4081 C C . LYS A 1 521 ? 23.649 3.995 -22.810 1.00 91.38 521 LYS A C 1
ATOM 4083 O O . LYS A 1 521 ? 23.857 4.646 -21.789 1.00 91.38 521 LYS A O 1
ATOM 4088 N N . ARG A 1 522 ? 22.480 3.397 -23.062 1.00 91.62 522 ARG A N 1
ATOM 4089 C CA . ARG A 1 522 ? 21.359 3.374 -22.111 1.00 91.62 522 ARG A CA 1
ATOM 4090 C C . ARG A 1 522 ? 21.762 2.713 -20.797 1.00 91.62 522 ARG A C 1
ATOM 4092 O O . ARG A 1 522 ? 21.534 3.299 -19.746 1.00 91.62 522 ARG A O 1
ATOM 4099 N N . TYR A 1 523 ? 22.396 1.543 -20.855 1.00 90.25 523 TYR A N 1
ATOM 4100 C CA . TYR A 1 523 ? 22.846 0.824 -19.667 1.00 90.25 523 TYR A CA 1
ATOM 4101 C C . TYR A 1 523 ? 23.768 1.684 -18.807 1.00 90.25 523 TYR A C 1
ATOM 4103 O O . TYR A 1 523 ? 23.575 1.786 -17.593 1.00 90.25 523 TYR A O 1
ATOM 4111 N N . LEU A 1 524 ? 24.769 2.306 -19.430 1.00 89.38 524 LEU A N 1
ATOM 4112 C CA . LEU A 1 524 ? 25.740 3.147 -18.737 1.00 89.38 524 LEU A CA 1
ATOM 4113 C C . LEU A 1 524 ? 25.087 4.412 -18.176 1.00 89.38 524 LEU A C 1
ATOM 4115 O O . LEU A 1 524 ? 25.407 4.806 -17.056 1.00 89.38 524 LEU A O 1
ATOM 4119 N N . TYR A 1 525 ? 24.141 5.004 -18.910 1.00 88.94 525 TYR A N 1
ATOM 4120 C CA . TYR A 1 525 ? 23.359 6.140 -18.434 1.00 88.94 525 TYR A CA 1
ATOM 4121 C C . TYR A 1 525 ? 22.522 5.768 -17.206 1.00 88.94 525 TYR A C 1
ATOM 4123 O O . TYR A 1 525 ? 22.693 6.389 -16.164 1.00 88.94 525 TYR A O 1
ATOM 4131 N N . GLU A 1 526 ? 21.689 4.724 -17.278 1.00 86.94 526 GLU A N 1
ATOM 4132 C CA . GLU A 1 526 ? 20.867 4.278 -16.142 1.00 86.94 526 GLU A CA 1
ATOM 4133 C C . GLU A 1 526 ? 21.730 3.888 -14.933 1.00 86.94 526 GLU A C 1
ATOM 4135 O O . GLU A 1 526 ? 21.431 4.293 -13.811 1.00 86.94 526 GLU A O 1
ATOM 4140 N N . SER A 1 527 ? 22.848 3.186 -15.150 1.00 87.81 527 SER A N 1
ATOM 4141 C CA . SER A 1 527 ? 23.782 2.837 -14.069 1.00 87.81 527 SER A CA 1
ATOM 4142 C C . SER A 1 527 ? 24.398 4.082 -13.430 1.00 87.81 527 SER A C 1
ATOM 4144 O O . SER A 1 527 ? 24.537 4.138 -12.212 1.00 87.81 527 SER A O 1
ATOM 4146 N N . SER A 1 528 ? 24.734 5.100 -14.230 1.00 88.00 528 SER A N 1
ATOM 4147 C CA . SER A 1 528 ? 25.226 6.373 -13.704 1.00 88.00 528 SER A CA 1
ATOM 4148 C C . SER A 1 528 ? 24.157 7.117 -12.914 1.00 88.00 528 SER A C 1
ATOM 4150 O O . SER A 1 528 ? 24.459 7.618 -11.841 1.00 88.00 528 SER A O 1
ATOM 4152 N N . GLN A 1 529 ? 22.920 7.171 -13.414 1.00 87.69 529 GLN A N 1
ATOM 4153 C CA . GLN A 1 529 ? 21.814 7.841 -12.727 1.00 87.69 529 GLN A CA 1
ATOM 4154 C C . GLN A 1 529 ? 21.513 7.178 -11.378 1.00 87.69 529 GLN A C 1
ATOM 4156 O O . GLN A 1 529 ? 21.392 7.877 -10.379 1.00 87.69 529 GLN A O 1
ATOM 4161 N N . ILE A 1 530 ? 21.447 5.842 -11.323 1.00 85.56 530 ILE A N 1
ATOM 4162 C CA . ILE A 1 530 ? 21.190 5.108 -10.073 1.00 85.56 530 ILE A CA 1
ATOM 4163 C C . ILE A 1 530 ? 22.353 5.282 -9.092 1.00 85.56 530 ILE A C 1
ATOM 4165 O O . ILE A 1 530 ? 22.112 5.546 -7.919 1.00 85.56 530 ILE A O 1
ATOM 4169 N N . ARG A 1 531 ? 23.606 5.188 -9.558 1.00 87.56 531 ARG A N 1
ATOM 4170 C CA . ARG A 1 531 ? 24.782 5.411 -8.703 1.00 87.56 531 ARG A CA 1
ATOM 4171 C C . ARG A 1 531 ? 24.767 6.810 -8.091 1.00 87.56 531 ARG A C 1
ATOM 4173 O O . ARG A 1 531 ? 24.827 6.929 -6.876 1.00 87.56 531 ARG A O 1
ATOM 4180 N N . SER A 1 532 ? 24.622 7.845 -8.915 1.00 90.00 532 SER A N 1
ATOM 4181 C CA . SER A 1 532 ? 24.563 9.227 -8.435 1.00 90.00 532 SER A CA 1
ATOM 4182 C C . SER A 1 532 ? 23.350 9.463 -7.528 1.00 90.00 532 SER A C 1
ATOM 4184 O O . SER A 1 532 ? 23.441 10.194 -6.551 1.00 90.00 532 SER A O 1
ATOM 4186 N N . ALA A 1 533 ? 22.219 8.801 -7.778 1.00 88.38 533 ALA A N 1
ATOM 4187 C CA . ALA A 1 533 ? 21.076 8.862 -6.873 1.00 88.38 533 ALA A CA 1
ATOM 4188 C C . ALA A 1 533 ? 21.371 8.236 -5.502 1.00 88.38 533 ALA A C 1
ATOM 4190 O O . ALA A 1 533 ? 20.979 8.817 -4.495 1.00 88.38 533 ALA A O 1
ATOM 4191 N N . HIS A 1 534 ? 22.068 7.096 -5.453 1.00 85.19 534 HIS A N 1
ATOM 4192 C CA . HIS A 1 534 ? 22.515 6.497 -4.194 1.00 85.19 534 HIS A CA 1
ATOM 4193 C C . HIS A 1 534 ? 23.530 7.390 -3.473 1.00 85.19 534 HIS A C 1
ATOM 4195 O O . HIS A 1 534 ? 23.396 7.590 -2.275 1.00 85.19 534 HIS A O 1
ATOM 4201 N N . GLU A 1 535 ? 24.480 7.993 -4.192 1.00 88.88 535 GLU A N 1
ATOM 4202 C CA . GLU A 1 535 ? 25.442 8.937 -3.607 1.00 88.88 535 GLU A CA 1
ATOM 4203 C C . GLU A 1 535 ? 24.736 10.162 -2.998 1.00 88.88 535 GLU A C 1
ATOM 4205 O O . GLU A 1 535 ? 25.071 10.580 -1.891 1.00 88.88 535 GLU A O 1
ATOM 4210 N N . ALA A 1 536 ? 23.728 10.721 -3.678 1.00 91.12 536 ALA A N 1
ATOM 4211 C CA . ALA A 1 536 ? 22.918 11.816 -3.138 1.00 91.12 536 ALA A CA 1
ATOM 4212 C C . ALA A 1 536 ? 22.087 11.382 -1.915 1.00 91.12 536 ALA A C 1
ATOM 4214 O O . ALA A 1 536 ? 21.982 12.133 -0.945 1.00 91.12 536 ALA A O 1
ATOM 4215 N N . ASP A 1 537 ? 21.522 10.173 -1.947 1.00 87.44 537 ASP A N 1
ATOM 4216 C CA . ASP A 1 537 ? 20.775 9.573 -0.835 1.00 87.44 537 ASP A CA 1
ATOM 4217 C C . ASP A 1 537 ? 21.682 9.326 0.386 1.00 87.44 537 ASP A C 1
ATOM 4219 O O . ASP A 1 537 ? 21.287 9.606 1.514 1.00 87.44 537 ASP A O 1
ATOM 4223 N N . ASP A 1 538 ? 22.939 8.924 0.180 1.00 87.00 538 ASP A N 1
ATOM 4224 C CA . ASP A 1 538 ? 23.932 8.782 1.252 1.00 87.00 538 ASP A CA 1
ATOM 4225 C C . ASP A 1 538 ? 24.232 10.134 1.922 1.00 87.00 538 ASP A C 1
ATOM 4227 O O . ASP A 1 538 ? 24.195 10.235 3.150 1.00 87.00 538 ASP A O 1
ATOM 4231 N N . ARG A 1 539 ? 24.410 11.213 1.140 1.00 92.00 539 ARG A N 1
ATOM 4232 C CA . ARG A 1 539 ? 24.541 12.573 1.705 1.00 92.00 539 ARG A CA 1
ATOM 4233 C C . ARG A 1 539 ? 23.279 13.000 2.447 1.00 92.00 539 ARG A C 1
ATOM 4235 O O . ARG A 1 539 ? 23.370 13.654 3.485 1.00 92.00 539 ARG A O 1
ATOM 4242 N N . GLN A 1 540 ? 22.099 12.622 1.954 1.00 90.44 540 GLN A N 1
ATOM 4243 C CA . GLN A 1 540 ? 20.845 12.879 2.659 1.00 90.44 540 GLN A CA 1
ATOM 4244 C C . GLN A 1 540 ? 20.779 12.133 3.998 1.00 90.44 540 GLN A C 1
ATOM 4246 O O . GLN A 1 540 ? 20.344 12.724 4.987 1.00 90.44 540 GLN A O 1
ATOM 4251 N N . CYS A 1 541 ? 21.252 10.887 4.069 1.00 86.69 541 CYS A N 1
ATOM 4252 C CA . CYS A 1 541 ? 21.365 10.150 5.327 1.00 86.69 541 CYS A CA 1
ATOM 4253 C C . CYS A 1 541 ? 22.301 10.842 6.323 1.00 86.69 541 CYS A C 1
ATOM 4255 O O . CYS A 1 541 ? 21.969 10.927 7.505 1.00 86.69 541 CYS A O 1
ATOM 4257 N N . ASP A 1 542 ? 23.436 11.371 5.867 1.00 90.00 542 ASP A N 1
ATOM 4258 C CA . ASP A 1 542 ? 24.364 12.106 6.733 1.00 90.00 542 ASP A CA 1
ATOM 4259 C C . ASP A 1 542 ? 23.736 13.390 7.295 1.00 90.00 542 ASP A C 1
ATOM 4261 O O . ASP A 1 542 ? 23.898 13.701 8.479 1.00 90.00 542 ASP A O 1
ATOM 4265 N N . ILE A 1 543 ? 22.956 14.107 6.480 1.00 91.56 543 ILE A N 1
ATOM 4266 C CA . ILE A 1 543 ? 22.168 15.268 6.923 1.00 91.56 543 ILE A CA 1
ATOM 4267 C C . ILE A 1 543 ? 21.149 14.840 7.986 1.00 91.56 543 ILE A C 1
ATOM 4269 O O . ILE A 1 543 ? 21.105 15.429 9.068 1.00 91.56 543 ILE A O 1
ATOM 4273 N N . ASP A 1 544 ? 20.379 13.784 7.714 1.00 88.19 544 ASP A N 1
ATOM 4274 C CA . ASP A 1 544 ? 19.362 13.260 8.630 1.00 88.19 544 ASP A CA 1
ATOM 4275 C C . ASP A 1 544 ? 19.979 12.813 9.969 1.00 88.19 544 ASP A C 1
ATOM 4277 O O . ASP A 1 544 ? 19.386 13.021 11.031 1.00 88.19 544 ASP A O 1
ATOM 4281 N N . ASN A 1 545 ? 21.191 12.245 9.938 1.00 88.69 545 ASN A N 1
ATOM 4282 C CA . ASN A 1 545 ? 21.935 11.836 11.128 1.00 88.69 545 ASN A CA 1
ATOM 4283 C C . ASN A 1 545 ? 22.302 13.029 12.015 1.00 88.69 545 ASN A C 1
ATOM 4285 O O . ASN A 1 545 ? 22.118 12.966 13.234 1.00 88.69 545 ASN A O 1
ATOM 4289 N N . ILE A 1 546 ? 22.788 14.116 11.409 1.00 92.94 546 ILE A N 1
ATOM 4290 C CA . ILE A 1 546 ? 23.107 15.356 12.124 1.00 92.94 546 ILE A CA 1
ATOM 4291 C C . ILE A 1 546 ? 21.833 15.973 12.704 1.00 92.94 546 ILE A C 1
ATOM 4293 O O . ILE A 1 546 ? 21.823 16.385 13.865 1.00 92.94 546 ILE A O 1
ATOM 4297 N N . GLU A 1 547 ? 20.750 16.022 11.930 1.00 91.50 547 GLU A N 1
ATOM 4298 C CA . GLU A 1 547 ? 19.460 16.521 12.407 1.00 91.50 547 GLU A CA 1
ATOM 4299 C C . GLU A 1 547 ? 18.940 15.703 13.593 1.00 91.50 547 GLU A C 1
ATOM 4301 O O . GLU A 1 547 ? 18.479 16.277 14.577 1.00 91.50 547 GLU A O 1
ATOM 4306 N N . ALA A 1 548 ? 19.064 14.375 13.567 1.00 88.75 548 ALA A N 1
ATOM 4307 C CA . ALA A 1 548 ? 18.685 13.525 14.693 1.00 88.75 548 ALA A CA 1
ATOM 4308 C C . ALA A 1 548 ? 19.515 13.820 15.957 1.00 88.75 548 ALA A C 1
ATOM 4310 O O . ALA A 1 548 ? 18.958 13.890 17.054 1.00 88.75 548 ALA A O 1
ATOM 4311 N N . ASP A 1 549 ? 20.817 14.079 15.829 1.00 91.81 549 ASP A N 1
ATOM 4312 C CA . ASP A 1 549 ? 21.643 14.501 16.966 1.00 91.81 549 ASP A CA 1
ATOM 4313 C C . ASP A 1 549 ? 21.261 15.896 17.481 1.00 91.81 549 ASP A C 1
ATOM 4315 O O . ASP A 1 549 ? 21.261 16.135 18.690 1.00 91.81 549 ASP A O 1
ATOM 4319 N N . LEU A 1 550 ? 20.855 16.816 16.604 1.00 93.94 550 LEU A N 1
ATOM 4320 C CA . LEU A 1 550 ? 20.302 18.107 17.022 1.00 93.94 550 LEU A CA 1
ATOM 4321 C C . LEU A 1 550 ? 18.958 17.945 17.753 1.00 93.94 550 LEU A C 1
ATOM 4323 O O . LEU A 1 550 ? 18.738 18.625 18.756 1.00 93.94 550 LEU A O 1
ATOM 4327 N N . ARG A 1 551 ? 18.091 17.005 17.349 1.00 91.69 551 ARG A N 1
ATOM 4328 C CA . ARG A 1 551 ? 16.871 16.657 18.112 1.00 91.69 551 ARG A CA 1
ATOM 4329 C C . ARG A 1 551 ? 17.217 16.131 19.511 1.00 91.69 551 ARG A C 1
ATOM 4331 O O . ARG A 1 551 ? 16.565 16.507 20.484 1.00 91.69 551 ARG A O 1
ATOM 4338 N N . LYS A 1 552 ? 18.290 15.341 19.645 1.00 91.38 552 LYS A N 1
ATOM 4339 C CA . LYS A 1 552 ? 18.817 14.904 20.953 1.00 91.38 552 LYS A CA 1
ATOM 4340 C C . LYS A 1 552 ? 19.367 16.066 21.788 1.00 91.38 552 LYS A C 1
ATOM 4342 O O . LYS A 1 552 ? 19.302 16.025 23.010 1.00 91.38 552 LYS A O 1
ATOM 4347 N N . VAL A 1 553 ? 19.889 17.126 21.168 1.00 93.56 553 VAL A N 1
ATOM 4348 C CA . VAL A 1 553 ? 20.230 18.359 21.901 1.00 93.56 553 VAL A CA 1
ATOM 4349 C C . VAL A 1 553 ? 18.965 19.045 22.417 1.00 93.56 553 VAL A C 1
ATOM 4351 O O . VAL A 1 553 ? 18.896 19.443 23.580 1.00 93.56 553 VAL A O 1
ATOM 4354 N N . MET A 1 554 ? 17.941 19.146 21.570 1.00 91.38 554 MET A N 1
ATOM 4355 C CA . MET A 1 554 ? 16.667 19.796 21.893 1.00 91.38 554 MET A CA 1
ATOM 4356 C C . MET A 1 554 ? 15.939 19.132 23.065 1.00 91.38 554 MET A C 1
ATOM 4358 O O . MET A 1 554 ? 15.432 19.829 23.946 1.00 91.38 554 MET A O 1
ATOM 4362 N N . ASN A 1 555 ? 15.927 17.799 23.118 1.00 90.00 555 ASN A N 1
ATOM 4363 C CA . ASN A 1 555 ? 15.300 17.051 24.211 1.00 90.00 555 ASN A CA 1
ATOM 4364 C C . ASN A 1 555 ? 16.204 16.882 25.452 1.00 90.00 555 ASN A C 1
ATOM 4366 O O . ASN A 1 555 ? 15.771 16.306 26.444 1.00 90.00 555 ASN A O 1
ATOM 4370 N N . GLY A 1 556 ? 17.435 17.408 25.423 1.00 90.50 556 GLY A N 1
ATOM 4371 C CA . GLY A 1 556 ? 18.373 17.380 26.549 1.00 90.50 556 GLY A CA 1
ATOM 4372 C C . GLY A 1 556 ? 19.223 16.112 26.673 1.00 90.50 556 GLY A C 1
ATOM 4373 O O . GLY A 1 556 ? 20.054 16.045 27.574 1.00 90.50 556 GLY A O 1
ATOM 4374 N N . THR A 1 557 ? 19.074 15.141 25.768 1.00 93.38 557 THR A N 1
ATOM 4375 C CA . THR A 1 557 ? 19.904 13.920 25.733 1.00 93.38 557 THR A CA 1
ATOM 4376 C C . THR A 1 557 ? 21.364 14.232 25.398 1.00 93.38 557 THR A C 1
ATOM 4378 O O . THR A 1 557 ? 22.277 13.576 25.894 1.00 93.38 557 THR A O 1
ATOM 4381 N N . LEU A 1 558 ? 21.604 15.244 24.559 1.00 93.62 558 LEU A N 1
ATOM 4382 C CA . LEU A 1 558 ? 22.938 15.747 24.237 1.00 93.62 558 LEU A CA 1
ATOM 4383 C C . LEU A 1 558 ? 23.106 17.199 24.710 1.00 93.62 558 LEU A C 1
ATOM 4385 O O . LEU A 1 558 ? 22.169 17.995 24.641 1.00 93.62 558 LEU A O 1
ATOM 4389 N N . PRO A 1 559 ? 24.309 17.598 25.158 1.00 93.94 559 PRO A N 1
ATOM 4390 C CA . PRO A 1 559 ? 24.561 18.978 25.543 1.00 93.94 559 PRO A CA 1
ATOM 4391 C C . PRO A 1 559 ? 24.589 19.897 24.316 1.00 93.94 559 PRO A C 1
ATOM 4393 O O . PRO A 1 559 ? 25.053 19.510 23.239 1.00 93.94 559 PRO A O 1
ATOM 4396 N N . VAL A 1 560 ? 24.185 21.159 24.503 1.00 95.44 560 VAL A N 1
ATOM 4397 C CA . VAL A 1 560 ? 24.319 22.192 23.464 1.00 95.44 560 VAL A CA 1
ATOM 4398 C C . VAL A 1 560 ? 25.786 22.286 23.028 1.00 95.44 560 VAL A C 1
ATOM 4400 O O . VAL A 1 560 ? 26.670 22.462 23.879 1.00 95.44 560 VAL A O 1
ATOM 4403 N N . PRO A 1 561 ? 26.089 22.175 21.721 1.00 94.62 561 PRO A N 1
ATOM 4404 C CA . PRO A 1 561 ? 27.462 22.139 21.258 1.00 94.62 561 PRO A CA 1
ATOM 4405 C C . PRO A 1 561 ? 28.198 23.441 21.579 1.00 94.62 561 PRO A C 1
ATOM 4407 O O . PRO A 1 561 ? 27.665 24.549 21.550 1.00 94.62 561 PRO A O 1
ATOM 4410 N N . SER A 1 562 ? 29.490 23.300 21.852 1.00 93.06 562 SER A N 1
ATOM 4411 C CA . SER A 1 562 ? 30.412 24.424 21.997 1.00 93.06 562 SER A CA 1
ATOM 4412 C C . SER A 1 562 ? 30.450 25.255 20.699 1.00 93.06 562 SER A C 1
ATOM 4414 O O . SER A 1 562 ? 30.347 24.676 19.623 1.00 93.06 562 SER A O 1
ATOM 4416 N N . ARG A 1 563 ? 30.674 26.581 20.750 1.00 92.88 563 ARG A N 1
ATOM 4417 C CA . ARG A 1 563 ? 30.744 27.445 19.539 1.00 92.88 563 ARG A CA 1
ATOM 4418 C C . ARG A 1 563 ? 31.645 26.890 18.430 1.00 92.88 563 ARG A C 1
ATOM 4420 O O . ARG A 1 563 ? 31.269 26.906 17.264 1.00 92.88 563 ARG A O 1
ATOM 4427 N N . ARG A 1 564 ? 32.803 26.325 18.796 1.00 92.44 564 ARG A N 1
ATOM 4428 C CA . ARG A 1 564 ? 33.718 25.667 17.847 1.00 92.44 564 ARG A CA 1
ATOM 4429 C C . ARG A 1 564 ? 33.090 24.421 17.215 1.00 92.44 564 ARG A C 1
ATOM 4431 O O . ARG A 1 564 ? 33.244 24.217 16.017 1.00 92.44 564 ARG A O 1
ATOM 4438 N N . LYS A 1 565 ? 32.400 23.586 18.002 1.00 94.12 565 LYS A N 1
ATOM 4439 C CA . LYS A 1 565 ? 31.708 22.383 17.506 1.00 94.12 565 LYS A CA 1
ATOM 4440 C C . LYS A 1 565 ? 30.496 22.762 16.647 1.00 94.12 565 LYS A C 1
ATOM 4442 O O . LYS A 1 565 ? 30.351 22.213 15.566 1.00 94.12 565 LYS A O 1
ATOM 4447 N N . ALA A 1 566 ? 29.702 23.743 17.075 1.00 94.56 566 ALA A N 1
ATOM 4448 C CA . ALA A 1 566 ? 28.579 24.294 16.318 1.00 94.56 566 ALA A CA 1
ATOM 4449 C C . ALA A 1 566 ? 29.022 24.814 14.944 1.00 94.56 566 ALA A C 1
ATOM 4451 O O . ALA A 1 566 ? 28.453 24.425 13.933 1.00 94.56 566 ALA A O 1
ATOM 4452 N N . GLY A 1 567 ? 30.111 25.592 14.889 1.00 94.38 567 GLY A N 1
ATOM 4453 C CA . GLY A 1 567 ? 30.680 26.058 13.623 1.00 94.38 567 GLY A CA 1
ATOM 4454 C C . GLY A 1 567 ? 31.128 24.922 12.695 1.00 94.38 567 GLY A C 1
ATOM 4455 O O . GLY A 1 567 ? 30.993 25.048 11.484 1.00 94.38 567 GLY A O 1
ATOM 4456 N N . LYS A 1 568 ? 31.616 23.795 13.236 1.00 96.31 568 LYS A N 1
ATOM 4457 C CA . LYS A 1 568 ? 31.913 22.595 12.432 1.00 96.31 568 LYS A CA 1
ATOM 4458 C C . LYS A 1 568 ? 30.641 21.928 11.907 1.00 96.31 568 LYS A C 1
ATOM 4460 O O . LYS A 1 568 ? 30.610 21.566 10.741 1.00 96.31 568 LYS A O 1
ATOM 4465 N N . ILE A 1 569 ? 29.610 21.792 12.744 1.00 96.56 569 ILE A N 1
ATOM 4466 C CA . ILE A 1 569 ? 28.323 21.191 12.358 1.00 96.56 569 ILE A CA 1
ATOM 4467 C C . ILE A 1 569 ? 27.660 22.009 11.245 1.00 96.56 569 ILE A C 1
ATOM 4469 O O . ILE A 1 569 ? 27.273 21.434 10.237 1.00 96.56 569 ILE A O 1
ATOM 4473 N N . ILE A 1 570 ? 27.590 23.338 11.391 1.00 96.25 570 ILE A N 1
ATOM 4474 C CA . ILE A 1 570 ? 27.008 24.243 10.384 1.00 96.25 570 ILE A CA 1
ATOM 4475 C C . ILE A 1 570 ? 27.741 24.103 9.047 1.00 96.25 570 ILE A C 1
ATOM 4477 O O . ILE A 1 570 ? 27.104 23.902 8.017 1.00 96.25 570 ILE A O 1
ATOM 4481 N N . LYS A 1 571 ? 29.080 24.156 9.065 1.00 96.81 571 LYS A N 1
ATOM 4482 C CA . LYS A 1 571 ? 29.898 23.984 7.855 1.00 96.81 571 LYS A CA 1
ATOM 4483 C C . LYS A 1 571 ? 29.688 22.615 7.212 1.00 96.81 571 LYS A C 1
ATOM 4485 O O . LYS A 1 571 ? 29.562 22.542 6.000 1.00 96.81 571 LYS A O 1
ATOM 4490 N N . ASN A 1 572 ? 29.626 21.556 8.018 1.00 97.44 572 ASN A N 1
ATOM 4491 C CA . ASN A 1 572 ? 29.405 20.203 7.518 1.00 97.44 572 ASN A CA 1
ATOM 4492 C C . ASN A 1 572 ? 28.013 20.044 6.890 1.00 97.44 572 ASN A C 1
ATOM 4494 O O . ASN A 1 572 ? 27.896 19.506 5.801 1.00 97.44 572 ASN A O 1
ATOM 4498 N N . LEU A 1 573 ? 26.960 20.560 7.536 1.00 96.19 573 LEU A N 1
ATOM 4499 C CA . LEU A 1 573 ? 25.602 20.551 6.983 1.00 96.19 573 LEU A CA 1
ATOM 4500 C C . LEU A 1 573 ? 25.515 21.315 5.661 1.00 96.19 573 LEU A C 1
ATOM 4502 O O . LEU A 1 573 ? 24.854 20.846 4.740 1.00 96.19 573 LEU A O 1
ATOM 4506 N N . ALA A 1 574 ? 26.155 22.484 5.574 1.00 96.31 574 ALA A N 1
ATOM 4507 C CA . ALA A 1 574 ? 26.202 23.261 4.340 1.00 96.31 574 ALA A CA 1
ATOM 4508 C C . ALA A 1 574 ? 26.917 22.484 3.225 1.00 96.31 574 ALA A C 1
ATOM 4510 O O . ALA A 1 574 ? 26.366 22.365 2.137 1.00 96.31 574 ALA A O 1
ATOM 4511 N N . LEU A 1 575 ? 28.075 21.888 3.533 1.00 97.62 575 LEU A N 1
ATOM 4512 C CA . LEU A 1 575 ? 28.845 21.081 2.587 1.00 97.62 575 LEU A CA 1
ATOM 4513 C C . LEU A 1 575 ? 28.055 19.862 2.097 1.00 97.62 575 LEU A C 1
ATOM 4515 O O . LEU A 1 575 ? 27.934 19.668 0.898 1.00 97.62 575 LEU A O 1
ATOM 4519 N N . LEU A 1 576 ? 27.456 19.079 3.000 1.00 97.50 576 LEU A N 1
ATOM 4520 C CA . LEU A 1 576 ? 26.665 17.900 2.629 1.00 97.50 576 LEU A CA 1
ATOM 4521 C C . LEU A 1 576 ? 25.458 18.264 1.754 1.00 97.50 576 LEU A C 1
ATOM 4523 O O . LEU A 1 576 ? 25.141 17.543 0.809 1.00 97.50 576 LEU A O 1
ATOM 4527 N N . LYS A 1 577 ? 24.782 19.382 2.057 1.00 96.12 577 LYS A N 1
ATOM 4528 C CA . LYS A 1 577 ? 23.675 19.897 1.236 1.00 96.12 577 LYS A CA 1
ATOM 4529 C C . LYS A 1 577 ? 24.162 20.316 -0.147 1.00 96.12 577 LYS A C 1
ATOM 4531 O O . LYS A 1 577 ? 23.545 19.933 -1.132 1.00 96.12 577 LYS A O 1
ATOM 4536 N N . GLU A 1 578 ? 25.271 21.045 -0.216 1.00 97.31 578 GLU A N 1
ATOM 4537 C CA . GLU A 1 578 ? 25.885 21.468 -1.475 1.00 97.31 578 GLU A CA 1
ATOM 4538 C C . GLU A 1 578 ? 26.325 20.266 -2.322 1.00 97.31 578 GLU A C 1
ATOM 4540 O O . GLU A 1 578 ? 25.949 20.172 -3.486 1.00 97.31 578 GLU A O 1
ATOM 4545 N N . GLU A 1 579 ? 27.037 19.299 -1.740 1.00 97.31 579 GLU A N 1
ATOM 4546 C CA . GLU A 1 579 ? 27.454 18.066 -2.418 1.00 97.31 579 GLU A CA 1
ATOM 4547 C C . GLU A 1 579 ? 26.251 17.278 -2.946 1.00 97.31 579 GLU A C 1
ATOM 4549 O O . GLU A 1 579 ? 26.237 16.875 -4.111 1.00 97.31 579 GLU A O 1
ATOM 4554 N N . ARG A 1 580 ? 25.212 17.098 -2.119 1.00 95.94 580 ARG A N 1
ATOM 4555 C CA . ARG A 1 580 ? 23.954 16.469 -2.535 1.00 95.94 580 ARG A CA 1
ATOM 4556 C C . ARG A 1 580 ? 23.343 17.218 -3.717 1.00 95.94 580 ARG A C 1
ATOM 4558 O O . ARG A 1 580 ? 22.984 16.588 -4.706 1.00 95.94 580 ARG A O 1
ATOM 4565 N N . ASP A 1 581 ? 23.225 18.539 -3.636 1.00 95.19 581 ASP A N 1
ATOM 4566 C CA . ASP A 1 581 ? 22.567 19.353 -4.662 1.00 95.19 581 ASP A CA 1
ATOM 4567 C C . ASP A 1 581 ? 23.367 19.377 -5.976 1.00 95.19 581 ASP A C 1
ATOM 4569 O O . ASP A 1 581 ? 22.775 19.311 -7.057 1.00 95.19 581 ASP A O 1
ATOM 4573 N N . ILE A 1 582 ? 24.703 19.355 -5.904 1.00 95.69 582 ILE A N 1
ATOM 4574 C CA . ILE A 1 582 ? 25.591 19.164 -7.060 1.00 95.69 582 ILE A CA 1
ATOM 4575 C C . ILE A 1 582 ? 25.324 17.806 -7.714 1.00 95.69 582 ILE A C 1
ATOM 4577 O O . ILE A 1 582 ? 25.106 17.747 -8.927 1.00 95.69 582 ILE A O 1
ATOM 4581 N N . ILE A 1 583 ? 25.277 16.719 -6.938 1.00 94.69 583 ILE A N 1
ATOM 4582 C CA . ILE A 1 583 ? 24.987 15.382 -7.476 1.00 94.69 583 ILE A CA 1
ATOM 4583 C C . ILE A 1 583 ? 23.591 15.359 -8.106 1.00 94.69 583 ILE A C 1
ATOM 4585 O O . ILE A 1 583 ? 23.433 14.898 -9.238 1.00 94.69 583 ILE A O 1
ATOM 4589 N N . LEU A 1 584 ? 22.583 15.916 -7.431 1.00 93.19 584 LEU A N 1
ATOM 4590 C CA . LEU A 1 584 ? 21.221 16.009 -7.954 1.00 93.19 584 LEU A CA 1
ATOM 4591 C C . LEU A 1 584 ? 21.161 16.805 -9.259 1.00 93.19 584 LEU A C 1
ATOM 4593 O O . LEU A 1 584 ? 20.429 16.408 -10.160 1.00 93.19 584 LEU A O 1
ATOM 4597 N N . SER A 1 585 ? 21.957 17.865 -9.415 1.00 92.44 585 SER A N 1
ATOM 4598 C CA . SER A 1 585 ? 22.012 18.644 -10.660 1.00 92.44 585 SER A CA 1
ATOM 4599 C C . SER A 1 585 ? 22.514 17.839 -11.870 1.00 92.44 585 SER A C 1
ATOM 4601 O O . SER A 1 585 ? 22.176 18.169 -13.008 1.00 92.44 585 SER A O 1
ATOM 4603 N N . SER A 1 586 ? 23.262 16.752 -11.635 1.00 90.31 586 SER A N 1
ATOM 4604 C CA . SER A 1 586 ? 23.728 15.825 -12.679 1.00 90.31 586 SER A CA 1
ATOM 4605 C C . SER A 1 586 ? 22.668 14.802 -13.117 1.00 90.31 586 SER A C 1
ATOM 4607 O O . SER A 1 586 ? 22.814 14.136 -14.150 1.00 90.31 586 SER A O 1
ATOM 4609 N N . LEU A 1 587 ? 21.588 14.659 -12.344 1.00 90.94 587 LEU A N 1
ATOM 4610 C CA . LEU A 1 587 ? 20.510 13.723 -12.633 1.00 90.94 587 LEU A CA 1
ATOM 4611 C C . LEU A 1 587 ? 19.514 14.304 -13.644 1.00 90.94 587 LEU A C 1
ATOM 4613 O O . LEU A 1 587 ? 19.274 15.508 -13.737 1.00 90.94 587 LEU A O 1
ATOM 4617 N N . GLY A 1 588 ? 18.861 13.424 -14.402 1.00 89.62 588 GLY A N 1
ATOM 4618 C CA . GLY A 1 588 ? 17.778 13.814 -15.297 1.00 89.62 588 GLY A CA 1
ATOM 4619 C C . GLY A 1 588 ? 16.592 14.393 -14.518 1.00 89.62 588 GLY A C 1
ATOM 4620 O O . GLY A 1 588 ? 16.158 13.828 -13.516 1.00 89.62 588 GLY A O 1
ATOM 4621 N N . LYS A 1 589 ? 15.985 15.481 -15.012 1.00 87.06 589 LYS A N 1
ATOM 4622 C CA . LYS A 1 589 ? 14.850 16.160 -14.344 1.00 87.06 589 LYS A CA 1
ATOM 4623 C C . LYS A 1 589 ? 13.695 15.216 -13.988 1.00 87.06 589 LYS A C 1
ATOM 4625 O O . LYS A 1 589 ? 13.110 15.322 -12.913 1.00 87.06 589 LYS A O 1
ATOM 4630 N N . GLN A 1 590 ? 13.371 14.274 -14.876 1.00 81.25 590 GLN A N 1
ATOM 4631 C CA . GLN A 1 590 ? 12.334 13.268 -14.625 1.00 81.25 590 GLN A CA 1
ATOM 4632 C C . GLN A 1 590 ? 12.739 12.299 -13.504 1.00 81.25 590 GLN A C 1
ATOM 4634 O O . GLN A 1 590 ? 11.903 11.906 -12.690 1.00 81.25 590 GLN A O 1
ATOM 4639 N N . PHE A 1 591 ? 14.023 11.949 -13.422 1.00 83.88 591 PHE A N 1
ATOM 4640 C CA . PHE A 1 591 ? 14.560 11.107 -12.360 1.00 83.88 591 PHE A CA 1
ATOM 4641 C C . PHE A 1 591 ? 14.452 11.807 -11.000 1.00 83.88 591 PHE A C 1
ATOM 4643 O O . PHE A 1 591 ? 13.893 11.239 -10.064 1.00 83.88 591 PHE A O 1
ATOM 4650 N N . ILE A 1 592 ? 14.871 13.073 -10.918 1.00 86.25 592 ILE A N 1
ATOM 4651 C CA . ILE A 1 592 ? 14.759 13.897 -9.703 1.00 86.25 592 ILE A CA 1
ATOM 4652 C C . ILE A 1 592 ? 13.296 14.045 -9.274 1.00 86.25 592 ILE A C 1
ATOM 4654 O O . ILE A 1 592 ? 12.975 13.936 -8.097 1.00 86.25 592 ILE A O 1
ATOM 4658 N N . ARG A 1 593 ? 12.373 14.266 -10.216 1.00 81.50 593 ARG A N 1
ATOM 4659 C CA . ARG A 1 593 ? 10.959 14.496 -9.884 1.00 81.50 593 ARG A CA 1
ATOM 4660 C C . ARG A 1 593 ? 10.227 13.235 -9.416 1.00 81.50 593 ARG A C 1
ATOM 4662 O O . ARG A 1 593 ? 9.297 13.336 -8.613 1.00 81.50 593 ARG A O 1
ATOM 4669 N N . HIS A 1 594 ? 10.592 12.065 -9.943 1.00 79.12 594 HIS A N 1
ATOM 4670 C CA . HIS A 1 594 ? 9.792 10.846 -9.781 1.00 79.12 594 HIS A CA 1
ATOM 4671 C C . HIS A 1 594 ? 10.487 9.698 -9.045 1.00 79.12 594 HIS A C 1
ATOM 4673 O O . HIS A 1 594 ? 9.776 8.916 -8.425 1.00 79.12 594 HIS A O 1
ATOM 4679 N N . HIS A 1 595 ? 11.817 9.594 -9.088 1.00 79.94 595 HIS A N 1
ATOM 4680 C CA . HIS A 1 595 ? 12.559 8.440 -8.563 1.00 79.94 595 HIS A CA 1
ATOM 4681 C C . HIS A 1 595 ? 13.339 8.782 -7.295 1.00 79.94 595 HIS A C 1
ATOM 4683 O O . HIS A 1 595 ? 13.163 8.114 -6.282 1.00 79.94 595 HIS A O 1
ATOM 4689 N N . TYR A 1 596 ? 14.133 9.857 -7.306 1.00 85.31 596 TYR A N 1
ATOM 4690 C CA . TYR A 1 596 ? 14.971 10.212 -6.155 1.00 85.31 596 TYR A CA 1
ATOM 4691 C C . TYR A 1 596 ? 14.180 10.387 -4.837 1.00 85.31 596 TYR A C 1
ATOM 4693 O O . TYR A 1 596 ? 14.548 9.757 -3.846 1.00 85.31 596 TYR A O 1
ATOM 4701 N N . PRO A 1 597 ? 13.034 11.106 -4.802 1.00 83.38 597 PRO A N 1
ATOM 4702 C CA . PRO A 1 597 ? 12.227 11.212 -3.590 1.00 83.38 597 PRO A CA 1
ATOM 4703 C C . PRO A 1 597 ? 11.704 9.863 -3.091 1.00 83.38 597 PRO A C 1
ATOM 4705 O O . PRO A 1 597 ? 11.428 9.725 -1.905 1.00 83.38 597 PRO A O 1
ATOM 4708 N N . LEU A 1 598 ? 11.529 8.873 -3.975 1.00 81.00 598 LEU A N 1
ATOM 4709 C CA . LEU A 1 598 ? 11.102 7.537 -3.566 1.00 81.00 598 LEU A CA 1
ATOM 4710 C C . LEU A 1 598 ? 12.224 6.816 -2.824 1.00 81.00 598 LEU A C 1
ATOM 4712 O O . LEU A 1 598 ? 11.955 6.316 -1.740 1.00 81.00 598 LEU A O 1
ATOM 4716 N N . PHE A 1 599 ? 13.460 6.833 -3.335 1.00 79.94 599 PHE A N 1
ATOM 4717 C CA . PHE A 1 599 ? 14.599 6.195 -2.660 1.00 79.94 599 PHE A CA 1
ATOM 4718 C C . PHE A 1 599 ? 14.819 6.749 -1.253 1.00 79.94 599 PHE A C 1
ATOM 4720 O O . PHE A 1 599 ? 14.833 5.981 -0.290 1.00 79.94 599 PHE A O 1
ATOM 4727 N N . VAL A 1 600 ? 14.848 8.079 -1.129 1.00 82.50 600 VAL A N 1
ATOM 4728 C CA . VAL A 1 600 ? 14.994 8.759 0.166 1.00 82.50 600 VAL A CA 1
ATOM 4729 C C . VAL A 1 600 ? 13.871 8.354 1.125 1.00 82.50 600 VAL A C 1
ATOM 4731 O O . VAL A 1 600 ? 14.108 8.058 2.297 1.00 82.50 600 VAL A O 1
ATOM 4734 N N . ASN A 1 601 ? 12.626 8.311 0.644 1.00 84.50 601 ASN A N 1
ATOM 4735 C CA . ASN A 1 601 ? 11.481 7.970 1.487 1.00 84.50 601 ASN A CA 1
ATOM 4736 C C . ASN A 1 601 ? 11.476 6.497 1.908 1.00 84.50 601 ASN A C 1
ATOM 4738 O O . ASN A 1 601 ? 11.178 6.207 3.063 1.00 84.50 601 ASN A O 1
ATOM 4742 N N . GLU A 1 602 ? 11.796 5.578 0.999 1.00 85.94 602 GLU A N 1
ATOM 4743 C CA . GLU A 1 602 ? 11.874 4.142 1.288 1.00 85.94 602 GLU A CA 1
ATOM 4744 C C . GLU A 1 602 ? 12.952 3.867 2.336 1.00 85.94 602 GLU A C 1
ATOM 4746 O O . GLU A 1 602 ? 12.679 3.209 3.340 1.00 85.94 602 GLU A O 1
ATOM 4751 N N . ARG A 1 603 ? 14.146 4.451 2.171 1.00 82.94 603 ARG A N 1
ATOM 4752 C CA . ARG A 1 603 ? 15.238 4.295 3.135 1.00 82.94 603 ARG A CA 1
ATOM 4753 C C . ARG A 1 603 ? 14.868 4.863 4.505 1.00 82.94 603 ARG A C 1
ATOM 4755 O O . ARG A 1 603 ? 14.982 4.147 5.497 1.00 82.94 603 ARG A O 1
ATOM 4762 N N . ARG A 1 604 ? 14.340 6.092 4.572 1.00 82.12 604 ARG A N 1
ATOM 4763 C CA . ARG A 1 604 ? 13.894 6.713 5.836 1.00 82.12 604 ARG A CA 1
ATOM 4764 C C . ARG A 1 604 ? 12.837 5.880 6.566 1.00 82.12 604 ARG A C 1
ATOM 4766 O O . ARG A 1 604 ? 12.886 5.786 7.785 1.00 82.12 604 ARG A O 1
ATOM 4773 N N . CYS A 1 605 ? 11.893 5.281 5.838 1.00 83.06 605 CYS A N 1
ATOM 4774 C CA . CYS A 1 605 ? 10.794 4.512 6.429 1.00 83.06 605 CYS A CA 1
ATOM 4775 C C . CYS A 1 605 ? 11.160 3.073 6.827 1.00 83.06 605 CYS A C 1
ATOM 4777 O O . CYS A 1 605 ? 10.407 2.480 7.597 1.00 83.06 605 CYS A O 1
ATOM 4779 N N . VAL A 1 606 ? 12.254 2.503 6.306 1.00 80.50 606 VAL A N 1
ATOM 4780 C CA . VAL A 1 606 ? 12.672 1.113 6.593 1.00 80.50 606 VAL A CA 1
ATOM 4781 C C . VAL A 1 606 ? 13.927 1.048 7.459 1.00 80.50 606 VAL A C 1
ATOM 4783 O O . VAL A 1 606 ? 13.990 0.256 8.398 1.00 80.50 606 VAL A O 1
ATOM 4786 N N . ALA A 1 607 ? 14.940 1.850 7.137 1.00 66.50 607 ALA A N 1
ATOM 4787 C CA . ALA A 1 607 ? 16.238 1.823 7.803 1.00 66.50 607 ALA A CA 1
ATOM 4788 C C . ALA A 1 607 ? 16.356 2.855 8.936 1.00 66.50 607 ALA A C 1
ATOM 4790 O O . ALA A 1 607 ? 17.191 2.672 9.819 1.00 66.50 607 ALA A O 1
ATOM 4791 N N . GLY A 1 608 ? 15.521 3.902 8.931 1.00 62.22 608 GLY A N 1
ATOM 4792 C CA . GLY A 1 608 ? 15.700 5.064 9.803 1.00 62.22 608 GLY A CA 1
ATOM 4793 C C . GLY A 1 608 ? 16.984 5.839 9.471 1.00 62.22 608 GLY A C 1
ATOM 4794 O O . GLY A 1 608 ? 17.627 5.597 8.447 1.00 62.22 608 GLY A O 1
ATOM 4795 N N . SER A 1 609 ? 17.369 6.785 10.331 1.00 52.38 609 SER A N 1
ATOM 4796 C CA . SER A 1 609 ? 18.725 7.353 10.311 1.00 52.38 609 SER A CA 1
ATOM 4797 C C . SER A 1 609 ? 19.677 6.426 11.086 1.00 52.38 609 SER A C 1
ATOM 4799 O O . SER A 1 609 ? 19.255 5.764 12.035 1.00 52.38 609 SER A O 1
ATOM 4801 N N . GLN A 1 610 ? 20.971 6.388 10.742 1.00 46.91 610 GLN A N 1
ATOM 4802 C CA . GLN A 1 610 ? 21.967 5.571 11.465 1.00 46.91 610 GLN A CA 1
ATOM 4803 C C . GLN A 1 610 ? 22.047 5.924 12.961 1.00 46.91 610 GLN A C 1
ATOM 4805 O O . GLN A 1 610 ? 22.414 5.088 13.784 1.00 46.91 610 GLN A O 1
ATOM 4810 N N . SER A 1 611 ? 21.691 7.159 13.323 1.00 38.44 611 SER A N 1
ATOM 4811 C CA . SER A 1 611 ? 21.662 7.663 14.700 1.00 38.44 611 SER A CA 1
ATOM 4812 C C . SER A 1 611 ? 20.320 7.472 15.428 1.00 38.44 611 SER A C 1
ATOM 4814 O O . SER A 1 611 ? 20.249 7.779 16.625 1.00 38.44 611 SER A O 1
ATOM 4816 N N . SER A 1 612 ? 19.295 6.948 14.744 1.00 43.12 612 SER A N 1
ATOM 4817 C CA . SER A 1 612 ? 18.015 6.488 15.304 1.00 43.12 612 SER A CA 1
ATOM 4818 C C . SER A 1 612 ? 17.657 5.078 14.782 1.00 43.12 612 SER A C 1
ATOM 4820 O O . SER A 1 612 ? 16.620 4.881 14.147 1.00 43.12 612 SER A O 1
ATOM 4822 N N . PRO A 1 613 ? 18.507 4.059 15.026 1.00 40.00 613 PRO A N 1
ATOM 4823 C CA . PRO A 1 613 ? 18.300 2.694 14.527 1.00 40.00 613 PRO A CA 1
ATOM 4824 C C . PRO A 1 613 ? 17.108 1.971 15.185 1.00 40.00 613 PRO A C 1
ATOM 4826 O O . PRO A 1 613 ? 16.757 0.864 14.781 1.00 40.00 613 PRO A O 1
ATOM 4829 N N . SER A 1 614 ? 16.485 2.587 16.197 1.00 41.56 614 SER A N 1
ATOM 4830 C CA . SER A 1 614 ? 15.323 2.077 16.930 1.00 41.56 614 SER A CA 1
ATOM 4831 C C . SER A 1 614 ? 13.977 2.386 16.269 1.00 41.56 614 SER A C 1
ATOM 4833 O O . SER A 1 614 ? 12.946 2.018 16.827 1.00 41.56 614 SER A O 1
ATOM 4835 N N . VAL A 1 615 ? 13.951 3.080 15.126 1.00 60.50 615 VAL A N 1
ATOM 4836 C CA . VAL A 1 615 ? 12.693 3.380 14.430 1.00 60.50 615 VAL A CA 1
ATOM 4837 C C . VAL A 1 615 ? 12.178 2.096 13.789 1.00 60.50 615 VAL A C 1
ATOM 4839 O O . VAL A 1 615 ? 12.787 1.548 12.866 1.00 60.50 615 VAL A O 1
ATOM 4842 N N . GLU A 1 616 ? 11.065 1.585 14.312 1.00 75.19 616 GLU A N 1
ATOM 4843 C CA . GLU A 1 616 ? 10.357 0.488 13.670 1.00 75.19 616 GLU A CA 1
ATOM 4844 C C . GLU A 1 616 ? 9.994 0.869 12.229 1.00 75.19 616 GLU A C 1
ATOM 4846 O O . GLU A 1 616 ? 9.546 1.995 11.991 1.00 75.19 616 GLU A O 1
ATOM 4851 N N . PRO A 1 617 ? 10.123 -0.060 11.265 1.00 86.50 617 PRO A N 1
ATOM 4852 C CA . PRO A 1 617 ? 9.691 0.204 9.905 1.00 86.50 617 PRO A CA 1
ATOM 4853 C C . PRO A 1 617 ? 8.230 0.654 9.851 1.00 86.50 617 PRO A C 1
ATOM 4855 O O . PRO A 1 617 ? 7.379 0.096 10.542 1.00 86.50 617 PRO A O 1
ATOM 4858 N N . LEU A 1 618 ? 7.918 1.640 9.011 1.00 87.12 618 LEU A N 1
ATOM 4859 C CA . LEU A 1 618 ? 6.564 2.196 8.949 1.00 87.12 618 LEU A CA 1
ATOM 4860 C C . LEU A 1 618 ? 5.542 1.196 8.379 1.00 87.12 618 LEU A C 1
ATOM 4862 O O . LEU A 1 618 ? 4.436 1.073 8.902 1.00 87.12 618 LEU A O 1
ATOM 4866 N N . LEU A 1 619 ? 5.888 0.486 7.301 1.00 90.12 619 LEU A N 1
ATOM 4867 C CA . LEU A 1 619 ? 4.956 -0.437 6.651 1.00 90.12 619 LEU A CA 1
ATOM 4868 C C . LEU A 1 619 ? 4.874 -1.758 7.417 1.00 90.12 619 LEU A C 1
ATOM 4870 O O . LEU A 1 619 ? 5.896 -2.358 7.736 1.00 90.12 619 LEU A O 1
ATOM 4874 N N . LEU A 1 620 ? 3.654 -2.275 7.598 1.00 91.31 620 LEU A N 1
ATOM 4875 C CA . LEU A 1 620 ? 3.419 -3.612 8.162 1.00 91.31 620 LEU A CA 1
ATOM 4876 C C . LEU A 1 620 ? 4.153 -4.716 7.379 1.00 91.31 620 LEU A C 1
ATOM 4878 O O . LEU A 1 620 ? 4.646 -5.660 7.984 1.00 91.31 620 LEU A O 1
ATOM 4882 N N . TRP A 1 621 ? 4.326 -4.555 6.060 1.00 91.94 621 TRP A N 1
ATOM 4883 C CA . TRP A 1 621 ? 5.141 -5.455 5.234 1.00 91.94 621 TRP A CA 1
ATOM 4884 C C . TRP A 1 621 ? 6.584 -5.600 5.745 1.00 91.94 621 TRP A C 1
ATOM 4886 O O . TRP A 1 621 ? 7.142 -6.695 5.784 1.00 91.94 621 TRP A O 1
ATOM 4896 N N . ASP A 1 622 ? 7.200 -4.504 6.185 1.00 90.31 622 ASP A N 1
ATOM 4897 C CA . ASP A 1 622 ? 8.559 -4.509 6.736 1.00 90.31 622 ASP A CA 1
ATOM 4898 C C . ASP A 1 622 ? 8.611 -5.023 8.177 1.00 90.31 622 ASP A C 1
ATOM 4900 O O . ASP A 1 622 ? 9.693 -5.278 8.716 1.00 90.31 622 ASP A O 1
ATOM 4904 N N . LYS A 1 623 ? 7.442 -5.198 8.799 1.00 88.88 623 LYS A N 1
ATOM 4905 C CA . LYS A 1 623 ? 7.254 -5.839 10.101 1.00 88.88 623 LYS A CA 1
ATOM 4906 C C . LYS A 1 623 ? 6.953 -7.337 10.002 1.00 88.88 623 LYS A C 1
ATOM 4908 O O . LYS A 1 623 ? 6.879 -7.976 11.046 1.00 88.88 623 LYS A O 1
ATOM 4913 N N . ARG A 1 624 ? 6.844 -7.899 8.787 1.00 89.56 624 ARG A N 1
ATOM 4914 C CA . ARG A 1 624 ? 6.545 -9.325 8.578 1.00 89.56 624 ARG A CA 1
ATOM 4915 C C . ARG A 1 624 ? 7.504 -10.226 9.351 1.00 89.56 624 ARG A C 1
ATOM 4917 O O . ARG A 1 624 ? 8.699 -9.925 9.463 1.00 89.56 624 ARG A O 1
ATOM 4924 N N . ALA A 1 625 ? 6.963 -11.328 9.855 1.00 84.19 625 ALA A N 1
ATOM 4925 C CA . ALA A 1 625 ? 7.769 -12.375 10.462 1.00 84.19 625 ALA A CA 1
ATOM 4926 C C . ALA A 1 625 ? 8.589 -13.080 9.379 1.00 84.19 625 ALA A C 1
ATOM 4928 O O . ALA A 1 625 ? 9.803 -13.127 9.475 1.00 84.19 625 ALA A O 1
ATOM 4929 N N . TYR A 1 626 ? 7.958 -13.541 8.301 1.00 88.62 626 TYR A N 1
ATOM 4930 C CA . TYR A 1 626 ? 8.570 -14.378 7.263 1.00 88.62 626 TYR A CA 1
ATOM 4931 C C . TYR A 1 626 ? 8.241 -13.901 5.845 1.00 88.62 626 TYR A C 1
ATOM 4933 O O . TYR A 1 626 ? 7.355 -13.069 5.651 1.00 88.62 626 TYR A O 1
ATOM 4941 N N . GLU A 1 627 ? 8.939 -14.459 4.853 1.00 90.25 627 GLU A N 1
ATOM 4942 C CA . GLU A 1 627 ? 8.561 -14.331 3.445 1.00 90.25 627 GLU A CA 1
ATOM 4943 C C . GLU A 1 627 ? 7.334 -15.205 3.119 1.00 90.25 627 GLU A C 1
ATOM 4945 O O . GLU A 1 627 ? 7.186 -16.305 3.684 1.00 90.25 627 GLU A O 1
ATOM 4950 N N . PRO A 1 628 ? 6.441 -14.728 2.230 1.00 92.44 628 PRO A N 1
ATOM 4951 C CA . PRO A 1 628 ? 5.260 -15.477 1.819 1.00 92.44 628 PRO A CA 1
ATOM 4952 C C . PRO A 1 628 ? 5.650 -16.749 1.063 1.00 92.44 628 PRO A C 1
ATOM 4954 O O . PRO A 1 628 ? 6.627 -16.762 0.317 1.00 92.44 628 PRO A O 1
ATOM 4957 N N . LEU A 1 629 ? 4.850 -17.803 1.220 1.00 92.81 629 LEU A N 1
ATOM 4958 C CA . LEU A 1 629 ? 4.898 -18.959 0.326 1.00 92.81 629 LEU A CA 1
ATOM 4959 C C . LEU A 1 629 ? 4.520 -18.521 -1.094 1.00 92.81 629 LEU A C 1
ATOM 4961 O O . LEU A 1 629 ? 3.545 -17.785 -1.270 1.00 92.81 629 LEU A O 1
ATOM 4965 N N . HIS A 1 630 ? 5.261 -18.979 -2.099 1.00 91.69 630 HIS A N 1
ATOM 4966 C CA . HIS A 1 630 ? 4.872 -18.760 -3.485 1.00 91.69 630 HIS A CA 1
ATOM 4967 C C . HIS A 1 630 ? 3.581 -19.527 -3.793 1.00 91.69 630 HIS A C 1
ATOM 4969 O O . HIS A 1 630 ? 3.443 -20.700 -3.436 1.00 91.69 630 HIS A O 1
ATOM 4975 N N . VAL A 1 631 ? 2.627 -18.842 -4.421 1.00 87.62 631 VAL A N 1
ATOM 4976 C CA . VAL A 1 631 ? 1.380 -19.434 -4.914 1.00 87.62 631 VAL A CA 1
ATOM 4977 C C . VAL A 1 631 ? 1.105 -18.956 -6.330 1.00 87.62 631 VAL A C 1
ATOM 4979 O O . VAL A 1 631 ? 1.412 -17.820 -6.700 1.00 87.62 631 VAL A O 1
ATOM 4982 N N . GLU A 1 632 ? 0.457 -19.810 -7.102 1.00 84.31 632 GLU A N 1
ATOM 4983 C CA . GLU A 1 632 ? 0.123 -19.588 -8.493 1.00 84.31 632 GLU A CA 1
ATOM 4984 C C . GLU A 1 632 ? -1.362 -19.266 -8.667 1.00 84.31 632 GLU A C 1
ATOM 4986 O O . GLU A 1 632 ? -2.250 -19.740 -7.956 1.00 84.31 632 GLU A O 1
ATOM 4991 N N . LYS A 1 633 ? -1.681 -18.493 -9.708 1.00 81.31 633 LYS A N 1
ATOM 4992 C CA . LYS A 1 633 ? -3.062 -18.045 -9.975 1.00 81.31 633 LYS A CA 1
ATOM 4993 C C . LYS A 1 633 ? -4.084 -19.176 -10.133 1.00 81.31 633 LYS A C 1
ATOM 4995 O O . LYS A 1 633 ? -5.279 -18.927 -10.038 1.00 81.31 633 LYS A O 1
ATOM 5000 N N . HIS A 1 634 ? -3.652 -20.388 -10.481 1.00 81.31 634 HIS A N 1
ATOM 5001 C CA . HIS A 1 634 ? -4.554 -21.506 -10.759 1.00 81.31 634 HIS A CA 1
ATOM 5002 C C . HIS A 1 634 ? -5.044 -22.219 -9.491 1.00 81.31 634 HIS A C 1
ATOM 5004 O O . HIS A 1 634 ? -6.030 -22.950 -9.582 1.00 81.31 634 HIS A O 1
ATOM 5010 N N . GLU A 1 635 ? -4.415 -21.950 -8.344 1.00 80.88 635 GLU A N 1
ATOM 5011 C CA . GLU A 1 635 ? -4.803 -22.444 -7.016 1.00 80.88 635 GLU A CA 1
ATOM 5012 C C . GLU A 1 635 ? -6.043 -21.719 -6.454 1.00 80.88 635 GLU A C 1
ATOM 5014 O O . GLU A 1 635 ? -6.664 -22.168 -5.490 1.00 80.88 635 GLU A O 1
ATOM 5019 N N . PHE A 1 636 ? -6.441 -20.601 -7.071 1.00 78.88 636 PHE A N 1
ATOM 5020 C CA . PHE A 1 636 ? -7.549 -19.760 -6.624 1.00 78.88 636 PHE A CA 1
ATOM 5021 C C . PHE A 1 636 ? -8.751 -19.815 -7.568 1.00 78.88 636 PHE A C 1
ATOM 5023 O O . PHE A 1 636 ? -8.656 -20.121 -8.760 1.00 78.88 636 PHE A O 1
ATOM 5030 N N . SER A 1 637 ? -9.914 -19.458 -7.023 1.00 69.50 637 SER A N 1
ATOM 5031 C CA . SER A 1 637 ? -11.140 -19.238 -7.785 1.00 69.50 637 SER A CA 1
ATOM 5032 C C . SER A 1 637 ? -11.711 -17.856 -7.441 1.00 69.50 637 SER A C 1
ATOM 5034 O O . SER A 1 637 ? -12.159 -17.677 -6.306 1.00 69.50 637 SER A O 1
ATOM 5036 N N . PRO A 1 638 ? -11.741 -16.895 -8.391 1.00 68.62 638 PRO A N 1
ATOM 5037 C CA . PRO A 1 638 ? -11.308 -17.002 -9.792 1.00 68.62 638 PRO A CA 1
ATOM 5038 C C . PRO A 1 638 ? -9.788 -17.194 -9.947 1.00 68.62 638 PRO A C 1
ATOM 5040 O O . PRO A 1 638 ? -9.028 -16.833 -9.054 1.00 68.62 638 PRO A O 1
ATOM 5043 N N . LYS A 1 639 ? -9.351 -17.737 -11.098 1.00 75.06 639 LYS A N 1
ATOM 5044 C CA . LYS A 1 639 ? -7.938 -18.058 -11.402 1.00 75.06 639 LYS A CA 1
ATOM 5045 C C . LYS A 1 639 ? -7.076 -16.820 -11.698 1.00 75.06 639 LYS A C 1
ATOM 5047 O O . LYS A 1 639 ? -6.558 -16.651 -12.808 1.00 75.06 639 LYS A O 1
ATOM 5052 N N . THR A 1 640 ? -6.967 -15.935 -10.718 1.00 76.19 640 THR A N 1
ATOM 5053 C CA . THR A 1 640 ? -6.196 -14.689 -10.756 1.00 76.19 640 THR A CA 1
ATOM 5054 C C . THR A 1 640 ? -5.063 -14.750 -9.729 1.00 76.19 640 THR A C 1
ATOM 5056 O O . THR A 1 640 ? -5.202 -15.467 -8.740 1.00 76.19 640 THR A O 1
ATOM 5059 N N . PRO A 1 641 ? -3.951 -14.015 -9.922 1.00 83.88 641 PRO A N 1
ATOM 5060 C CA . PRO A 1 641 ? -2.957 -13.841 -8.870 1.00 83.88 641 PRO A CA 1
ATOM 5061 C C . PRO A 1 641 ? -3.613 -13.340 -7.584 1.00 83.88 641 PRO A C 1
ATOM 5063 O O . PRO A 1 641 ? -4.339 -12.333 -7.597 1.00 83.88 641 PRO A O 1
ATOM 5066 N N . CYS A 1 642 ? -3.376 -14.064 -6.496 1.00 86.56 642 CYS A N 1
ATOM 5067 C CA . CYS A 1 642 ? -3.935 -13.783 -5.187 1.00 86.56 642 CYS A CA 1
ATOM 5068 C C . CYS A 1 642 ? -2.863 -13.854 -4.105 1.00 86.56 642 CYS A C 1
ATOM 5070 O O . CYS A 1 642 ? -1.811 -14.468 -4.274 1.00 86.56 642 CYS A O 1
ATOM 5072 N N . SER A 1 643 ? -3.185 -13.234 -2.979 1.00 91.44 643 SER A N 1
ATOM 5073 C CA . SER A 1 643 ? -2.411 -13.291 -1.752 1.00 91.44 643 SER A CA 1
ATOM 5074 C C . SER A 1 643 ? -3.332 -13.575 -0.576 1.00 91.44 643 SER A C 1
ATOM 5076 O O . SER A 1 643 ? -4.442 -13.042 -0.497 1.00 91.44 643 SER A O 1
ATOM 5078 N N . ILE A 1 644 ? -2.858 -14.398 0.348 1.00 93.69 644 ILE A N 1
ATOM 5079 C CA . ILE A 1 644 ? -3.545 -14.781 1.577 1.00 93.69 644 ILE A CA 1
ATOM 5080 C C . ILE A 1 644 ? -2.893 -14.014 2.717 1.00 93.69 644 ILE A C 1
ATOM 5082 O O . ILE A 1 644 ? -1.686 -14.118 2.936 1.00 93.69 644 ILE A O 1
ATOM 5086 N N . VAL A 1 645 ? -3.688 -13.227 3.433 1.00 94.69 645 VAL A N 1
ATOM 5087 C CA . VAL A 1 645 ? -3.207 -12.333 4.486 1.00 94.69 645 VAL A CA 1
ATOM 5088 C C . VAL A 1 645 ? -3.846 -12.709 5.813 1.00 94.69 645 VAL A C 1
ATOM 5090 O O . VAL A 1 645 ? -5.071 -12.749 5.930 1.00 94.69 645 VAL A O 1
ATOM 5093 N N . ASP A 1 646 ? -3.005 -12.944 6.814 1.00 95.69 646 ASP A N 1
ATOM 5094 C CA . ASP A 1 646 ? -3.391 -13.133 8.210 1.00 95.69 646 ASP A CA 1
ATOM 5095 C C . ASP A 1 646 ? -3.336 -11.793 8.946 1.00 95.69 646 ASP A C 1
ATOM 5097 O O . ASP A 1 646 ? -2.258 -11.218 9.111 1.00 95.69 646 ASP A O 1
ATOM 5101 N N . ILE A 1 647 ? -4.495 -11.289 9.369 1.00 95.75 647 ILE A N 1
ATOM 5102 C CA . ILE A 1 647 ? -4.654 -9.999 10.039 1.00 95.75 647 ILE A CA 1
ATOM 5103 C C . ILE A 1 647 ? -5.044 -10.244 11.492 1.00 95.75 647 ILE A C 1
ATOM 5105 O O . ILE A 1 647 ? -6.155 -10.700 11.795 1.00 95.75 647 ILE A O 1
ATOM 5109 N N . ARG A 1 648 ? -4.138 -9.889 12.405 1.00 94.75 648 ARG A N 1
ATOM 5110 C CA . ARG A 1 648 ? -4.337 -10.052 13.847 1.00 94.75 648 ARG A CA 1
ATOM 5111 C C . ARG A 1 648 ? -4.651 -8.715 14.502 1.00 94.75 648 ARG A C 1
ATOM 5113 O O . ARG A 1 648 ? -3.899 -7.761 14.294 1.00 94.75 648 ARG A O 1
ATOM 5120 N N . PRO A 1 649 ? -5.728 -8.623 15.295 1.00 95.44 649 PRO A N 1
ATOM 5121 C CA . PRO A 1 649 ? -6.073 -7.384 15.970 1.00 95.44 649 PRO A CA 1
ATOM 5122 C C . PRO A 1 649 ? -5.023 -6.991 17.016 1.00 95.44 649 PRO A C 1
ATOM 5124 O O . PRO A 1 649 ? -4.431 -7.845 17.674 1.00 95.44 649 PRO A O 1
ATOM 5127 N N . ASN A 1 650 ? -4.837 -5.685 17.206 1.00 94.81 650 ASN A N 1
ATOM 5128 C CA . ASN A 1 650 ? -3.970 -5.116 18.232 1.00 94.81 650 ASN A CA 1
ATOM 5129 C C . ASN A 1 650 ? -4.791 -4.596 19.423 1.00 94.81 650 ASN A C 1
ATOM 5131 O O . ASN A 1 650 ? -5.169 -3.426 19.397 1.00 94.81 650 ASN A O 1
ATOM 5135 N N . PRO A 1 651 ? -5.039 -5.380 20.488 1.00 94.25 651 PRO A N 1
ATOM 5136 C CA . PRO A 1 651 ? -5.751 -4.887 21.678 1.00 94.25 651 PRO A CA 1
ATOM 5137 C C . PRO A 1 651 ? -5.001 -3.763 22.422 1.00 94.25 651 PRO A C 1
ATOM 5139 O O . PRO A 1 651 ? -5.615 -2.974 23.150 1.00 94.25 651 PRO A O 1
ATOM 5142 N N . ASN A 1 652 ? -3.686 -3.655 22.196 1.00 94.38 652 ASN A N 1
ATOM 5143 C CA . ASN A 1 652 ? -2.775 -2.669 22.784 1.00 94.38 652 ASN A CA 1
ATOM 5144 C C . ASN A 1 652 ? -2.521 -1.482 21.836 1.00 94.38 652 ASN A C 1
ATOM 5146 O O . ASN A 1 652 ? -1.497 -0.805 21.920 1.00 94.38 652 ASN A O 1
ATOM 5150 N N . SER A 1 653 ? -3.415 -1.254 20.871 1.00 93.81 653 SER A N 1
ATOM 5151 C CA . SER A 1 653 ? -3.339 -0.077 20.012 1.00 93.81 653 SER A CA 1
ATOM 5152 C C . SER A 1 653 ? -3.584 1.198 20.811 1.00 93.81 653 SER A C 1
ATOM 5154 O O . SER A 1 653 ? -4.506 1.264 21.626 1.00 93.81 653 SER A O 1
ATOM 5156 N N . TYR A 1 654 ? -2.849 2.256 20.466 1.00 92.81 654 TYR A N 1
ATOM 5157 C CA . TYR A 1 654 ? -3.011 3.587 21.049 1.00 92.81 654 TYR A CA 1
ATOM 5158 C C . TYR A 1 654 ? -4.451 4.127 20.939 1.00 92.81 654 TYR A C 1
ATOM 5160 O O . TYR A 1 654 ? -4.869 4.920 21.780 1.00 92.81 654 TYR A O 1
ATOM 5168 N N . ILE A 1 655 ? -5.229 3.708 19.928 1.00 93.06 655 ILE A N 1
ATOM 5169 C CA . ILE A 1 655 ? -6.639 4.115 19.798 1.00 93.06 655 ILE A CA 1
ATOM 5170 C C . ILE A 1 655 ? -7.513 3.415 20.839 1.00 93.06 655 ILE A C 1
ATOM 5172 O O . ILE A 1 655 ? -8.414 4.039 21.399 1.00 93.06 655 ILE A O 1
ATOM 5176 N N . PHE A 1 656 ? -7.264 2.135 21.104 1.00 93.50 656 PHE A N 1
ATOM 5177 C CA . PHE A 1 656 ? -8.025 1.373 22.091 1.00 93.50 656 PHE A CA 1
ATOM 5178 C C . PHE A 1 656 ? -7.618 1.738 23.520 1.00 93.50 656 PHE A C 1
ATOM 5180 O O . PHE A 1 656 ? -8.482 1.816 24.391 1.00 93.50 656 PHE A O 1
ATOM 5187 N N . ASP A 1 657 ? -6.343 2.062 23.750 1.00 93.94 657 ASP A N 1
ATOM 5188 C CA . ASP A 1 657 ? -5.895 2.691 24.996 1.00 93.94 657 ASP A CA 1
ATOM 5189 C C . ASP A 1 657 ? -6.619 4.014 25.239 1.00 93.94 657 ASP A C 1
ATOM 5191 O O . ASP A 1 657 ? -7.194 4.213 26.309 1.00 93.94 657 ASP A O 1
ATOM 5195 N N . ALA A 1 658 ? -6.661 4.891 24.231 1.00 93.50 658 ALA A N 1
ATOM 5196 C CA . ALA A 1 658 ? -7.385 6.151 24.332 1.00 93.50 658 ALA A CA 1
ATOM 5197 C C . ALA A 1 658 ? -8.876 5.913 24.603 1.00 93.50 658 ALA A C 1
ATOM 5199 O O . ALA A 1 658 ? -9.445 6.548 25.485 1.00 93.50 658 ALA A O 1
ATOM 5200 N N . GLN A 1 659 ? -9.507 4.961 23.910 1.00 92.25 659 GLN A N 1
ATOM 5201 C CA . GLN A 1 659 ? -10.906 4.606 24.151 1.00 92.25 659 GLN A CA 1
ATOM 5202 C C . GLN A 1 659 ? -11.152 4.210 25.610 1.00 92.25 659 GLN A C 1
ATOM 5204 O O . GLN A 1 659 ? -12.076 4.727 26.237 1.00 92.25 659 GLN A O 1
ATOM 5209 N N . ARG A 1 660 ? -10.312 3.324 26.162 1.00 91.94 660 ARG A N 1
ATOM 5210 C CA . ARG A 1 660 ? -10.389 2.902 27.567 1.00 91.94 660 ARG A CA 1
ATOM 5211 C C . ARG A 1 660 ? -10.214 4.088 28.517 1.00 91.94 660 ARG A C 1
ATOM 5213 O O . ARG A 1 660 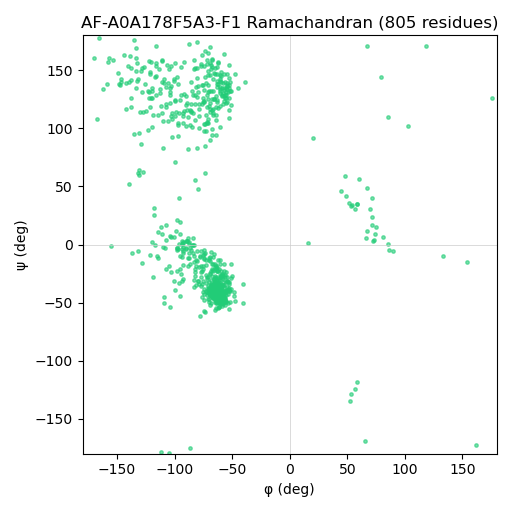? -10.986 4.211 29.464 1.00 91.94 660 ARG A O 1
ATOM 5220 N N . GLN A 1 661 ? -9.265 4.983 28.242 1.00 94.00 661 GLN A N 1
ATOM 5221 C CA . GLN A 1 661 ? -9.011 6.182 29.051 1.00 94.00 661 GLN A CA 1
ATOM 5222 C C . GLN A 1 661 ? -10.192 7.164 29.036 1.00 94.00 661 GLN A C 1
ATOM 5224 O O . GLN A 1 661 ? -10.666 7.558 30.099 1.00 94.00 661 GLN A O 1
ATOM 5229 N N . TYR A 1 662 ? -10.715 7.519 27.858 1.00 92.81 662 TYR A N 1
ATOM 5230 C CA . TYR A 1 662 ? -11.884 8.401 27.741 1.00 92.81 662 TYR A CA 1
ATOM 5231 C C . TYR A 1 662 ? -13.122 7.785 28.394 1.00 92.81 662 TYR A C 1
ATOM 5233 O O . TYR A 1 662 ? -13.877 8.492 29.055 1.00 92.81 662 TYR A O 1
ATOM 5241 N N . LYS A 1 663 ? -13.319 6.470 28.257 1.00 90.50 663 LYS A N 1
ATOM 5242 C CA . LYS A 1 663 ? -14.413 5.757 28.923 1.00 90.50 663 LYS A CA 1
ATOM 5243 C C . LYS A 1 663 ? -14.276 5.813 30.446 1.00 90.50 663 LYS A C 1
ATOM 5245 O O . LYS A 1 663 ? -15.238 6.166 31.118 1.00 90.50 663 LYS A O 1
ATOM 5250 N N . ALA A 1 664 ? -13.085 5.541 30.985 1.00 93.25 664 ALA A N 1
ATOM 5251 C CA . ALA A 1 664 ? -12.810 5.630 32.422 1.00 93.25 664 ALA A CA 1
ATOM 5252 C C . ALA A 1 664 ? -12.994 7.055 32.978 1.00 93.25 664 ALA A C 1
ATOM 5254 O O . ALA A 1 664 ? -13.389 7.220 34.128 1.00 93.25 664 ALA A O 1
ATOM 5255 N N . ALA A 1 665 ? -12.758 8.079 32.153 1.00 95.31 665 ALA A N 1
ATOM 5256 C CA . ALA A 1 665 ? -12.990 9.482 32.490 1.00 95.31 665 ALA A CA 1
ATOM 5257 C C . ALA A 1 665 ? -14.447 9.953 32.288 1.00 95.31 665 ALA A C 1
ATOM 5259 O O . ALA A 1 665 ? -14.742 11.117 32.542 1.00 95.31 665 ALA A O 1
ATOM 5260 N N . ASN A 1 666 ? -15.361 9.086 31.831 1.00 93.75 666 ASN A N 1
ATOM 5261 C CA . ASN A 1 666 ? -16.731 9.442 31.438 1.00 93.75 666 ASN A CA 1
ATOM 5262 C C . ASN A 1 666 ? -16.803 10.497 30.306 1.00 93.75 666 ASN A C 1
ATOM 5264 O O . ASN A 1 666 ? -17.690 11.348 30.254 1.00 93.75 666 ASN A O 1
ATOM 5268 N N . GLU A 1 667 ? -15.855 10.436 29.370 1.00 92.69 667 GLU A N 1
ATOM 5269 C CA . GLU A 1 667 ? -15.669 11.377 28.261 1.00 92.69 667 GLU A CA 1
ATOM 5270 C C . GLU A 1 667 ? -15.819 10.707 26.880 1.00 92.69 667 GLU A C 1
ATOM 5272 O O . GLU A 1 667 ? -15.207 11.124 25.893 1.00 92.69 667 GLU A O 1
ATOM 5277 N N . SER A 1 668 ? -16.657 9.673 26.766 1.00 88.62 668 SER A N 1
ATOM 5278 C CA . SER A 1 668 ? -16.849 8.899 25.525 1.00 88.62 668 SER A CA 1
ATOM 5279 C C . SER A 1 668 ? -17.203 9.761 24.303 1.00 88.62 668 SER A C 1
ATOM 5281 O O . SER A 1 668 ? -16.778 9.459 23.188 1.00 88.62 668 SER A O 1
ATOM 5283 N N . PHE A 1 669 ? -17.918 10.876 24.488 1.00 87.62 669 PHE A N 1
ATOM 5284 C CA . PHE A 1 669 ? -18.214 11.812 23.397 1.00 87.62 669 PHE A CA 1
ATOM 5285 C C . PHE A 1 669 ? -16.950 12.480 22.830 1.00 87.62 669 PHE A C 1
ATOM 5287 O O . PHE A 1 669 ? -16.832 12.648 21.616 1.00 87.62 669 PHE A O 1
ATOM 5294 N N . LYS A 1 670 ? -15.966 12.811 23.681 1.00 89.75 670 LYS A N 1
ATOM 5295 C CA . LYS A 1 670 ? -14.684 13.368 23.224 1.00 89.75 670 LYS A CA 1
ATOM 5296 C C . LYS A 1 670 ? -13.910 12.344 22.402 1.00 89.75 670 LYS A C 1
ATOM 5298 O O . LYS A 1 670 ? -13.385 12.704 21.353 1.00 89.75 670 LYS A O 1
ATOM 5303 N N . TYR A 1 671 ? -13.909 11.074 22.814 1.00 90.88 671 TYR A N 1
ATOM 5304 C CA . TYR A 1 671 ? -13.318 9.993 22.020 1.00 90.88 671 TYR A CA 1
ATOM 5305 C C . TYR A 1 671 ? -13.941 9.903 20.621 1.00 90.88 671 TYR A C 1
ATOM 5307 O O . TYR A 1 671 ? -13.214 9.863 19.631 1.00 90.88 671 TYR A O 1
ATOM 5315 N N . ILE A 1 672 ? -15.276 9.936 20.522 1.00 88.75 672 ILE A N 1
ATOM 5316 C CA . ILE A 1 672 ? -15.989 9.899 19.234 1.00 88.75 672 ILE A CA 1
ATOM 5317 C C . ILE A 1 672 ? -15.621 11.112 18.365 1.00 88.75 672 ILE A C 1
ATOM 5319 O O . ILE A 1 672 ? -15.410 10.957 17.159 1.00 88.75 672 ILE A O 1
ATOM 5323 N N . SER A 1 673 ? -15.490 12.298 18.966 1.00 87.62 673 SER A N 1
ATOM 5324 C CA . SER A 1 673 ? -15.059 13.521 18.275 1.00 87.62 673 SER A CA 1
ATOM 5325 C C . SER A 1 673 ? -13.633 13.390 17.720 1.00 87.62 673 SER A C 1
ATOM 5327 O O . SER A 1 673 ? -13.402 13.593 16.529 1.00 87.62 673 SER A O 1
ATOM 5329 N N . VAL A 1 674 ? -12.680 12.933 18.542 1.00 92.25 674 VAL A N 1
ATOM 5330 C CA . VAL A 1 674 ? -11.290 12.686 18.116 1.00 92.25 674 VAL A CA 1
ATOM 5331 C C . VAL A 1 674 ? -11.232 11.622 17.018 1.00 92.25 674 VAL A C 1
ATOM 5333 O O . VAL A 1 674 ? -10.567 11.825 16.003 1.00 92.25 674 VAL A O 1
ATOM 5336 N N . LEU A 1 675 ? -11.949 10.505 17.176 1.00 91.00 675 LEU A N 1
ATOM 5337 C CA . LEU A 1 675 ? -12.009 9.422 16.190 1.00 91.00 675 LEU A CA 1
ATOM 5338 C C . LEU A 1 675 ? -12.578 9.903 14.849 1.00 91.00 675 LEU A C 1
ATOM 5340 O O . LEU A 1 675 ? -12.102 9.506 13.781 1.00 91.00 675 LEU A O 1
ATOM 5344 N N . THR A 1 676 ? -13.571 10.785 14.899 1.00 87.31 676 THR A N 1
ATOM 5345 C CA . THR A 1 676 ? -14.161 11.429 13.724 1.00 87.31 676 THR A CA 1
ATOM 5346 C C . THR A 1 676 ? -13.136 12.295 12.997 1.00 87.31 676 THR A C 1
ATOM 5348 O O . THR A 1 676 ? -12.914 12.115 11.794 1.00 87.31 676 THR A O 1
ATOM 5351 N N . THR A 1 677 ? -12.438 13.160 13.733 1.00 88.69 677 THR A N 1
ATOM 5352 C CA . THR A 1 677 ? -11.363 13.993 13.187 1.00 88.69 677 THR A CA 1
ATOM 5353 C C . THR A 1 677 ? -10.246 13.136 12.595 1.00 88.69 677 THR A C 1
ATOM 5355 O O . THR A 1 677 ? -9.831 13.344 11.455 1.00 88.69 677 THR A O 1
ATOM 5358 N N . PHE A 1 678 ? -9.818 12.096 13.306 1.00 91.44 678 PHE A N 1
ATOM 5359 C CA . PHE A 1 678 ? -8.818 11.139 12.843 1.00 91.44 678 PHE A CA 1
ATOM 5360 C C . PHE A 1 678 ? -9.203 10.491 11.501 1.00 91.44 678 PHE A C 1
ATOM 5362 O O . PHE A 1 678 ? -8.410 10.483 10.553 1.00 91.44 678 PHE A O 1
ATOM 5369 N N . ARG A 1 679 ? -10.443 10.002 11.369 1.00 87.88 679 ARG A N 1
ATOM 5370 C CA . ARG A 1 679 ? -10.958 9.420 10.116 1.00 87.88 679 ARG A CA 1
ATOM 5371 C C . ARG A 1 679 ? -10.965 10.422 8.966 1.00 87.88 679 ARG A C 1
ATOM 5373 O O . ARG A 1 679 ? -10.678 10.037 7.829 1.00 87.88 679 ARG A O 1
ATOM 5380 N N . ALA A 1 680 ? -11.286 11.683 9.242 1.00 84.56 680 ALA A N 1
ATOM 5381 C CA . ALA A 1 680 ? -11.241 12.747 8.247 1.00 84.56 680 ALA A CA 1
ATOM 5382 C C . ALA A 1 680 ? -9.802 13.026 7.785 1.00 84.56 680 ALA A C 1
ATOM 5384 O O . ALA A 1 680 ? -9.555 13.119 6.583 1.00 84.56 680 ALA A O 1
ATOM 5385 N N . LEU A 1 681 ? -8.828 13.047 8.699 1.00 87.06 681 LEU A N 1
ATOM 5386 C CA . LEU A 1 681 ? -7.415 13.210 8.344 1.00 87.06 681 LEU A CA 1
ATOM 5387 C C . LEU A 1 681 ? -6.900 12.047 7.483 1.00 87.06 681 LEU A C 1
ATOM 5389 O O . LEU A 1 681 ? -6.228 12.273 6.474 1.00 87.06 681 LEU A O 1
ATOM 5393 N N . LEU A 1 682 ? -7.286 10.804 7.788 1.00 86.62 682 LEU A N 1
ATOM 5394 C CA . LEU A 1 682 ? -6.930 9.649 6.956 1.00 86.62 682 LEU A CA 1
ATOM 5395 C C . LEU A 1 682 ? -7.500 9.725 5.524 1.00 86.62 682 LEU A C 1
ATOM 5397 O O . LEU A 1 682 ? -6.951 9.104 4.609 1.00 86.62 682 LEU A O 1
ATOM 5401 N N . ARG A 1 683 ? -8.577 10.485 5.270 1.00 80.31 683 ARG A N 1
ATOM 5402 C CA . ARG A 1 683 ? -9.107 10.697 3.903 1.00 80.31 683 ARG A CA 1
ATOM 5403 C C . ARG A 1 683 ? -8.151 11.497 3.018 1.00 80.31 683 ARG A C 1
ATOM 5405 O O . ARG A 1 683 ? -8.187 11.324 1.800 1.00 80.31 683 ARG A O 1
ATOM 5412 N N . MET A 1 684 ? -7.244 12.287 3.597 1.00 77.69 684 MET A N 1
ATOM 5413 C CA . MET A 1 684 ? -6.292 13.116 2.846 1.00 77.69 684 MET A CA 1
ATOM 5414 C C . MET A 1 684 ? -5.291 12.300 2.005 1.00 77.69 684 MET A C 1
ATOM 5416 O O . MET A 1 684 ? -4.736 12.830 1.042 1.00 77.69 684 MET A O 1
ATOM 5420 N N . PHE A 1 685 ? -5.110 11.003 2.297 1.00 71.50 685 PHE A N 1
ATOM 5421 C CA . PHE A 1 685 ? -4.273 10.094 1.500 1.00 71.50 685 PHE A CA 1
ATOM 5422 C C . PHE A 1 685 ? -4.723 9.941 0.041 1.00 71.50 685 PHE A C 1
ATOM 5424 O O . PHE A 1 685 ? -3.898 9.594 -0.801 1.00 71.50 685 PHE A O 1
ATOM 5431 N N . ILE A 1 686 ? -6.014 10.133 -0.257 1.00 63.66 686 ILE A N 1
ATOM 5432 C CA . ILE A 1 686 ? -6.572 9.882 -1.594 1.00 63.66 686 ILE A CA 1
ATOM 5433 C C . ILE A 1 686 ? -6.152 10.989 -2.578 1.00 63.66 686 ILE A C 1
ATOM 5435 O O . ILE A 1 686 ? -5.507 10.666 -3.574 1.00 63.66 686 ILE A O 1
ATOM 5439 N N . PRO A 1 687 ? -6.440 12.277 -2.317 1.00 58.25 687 PRO A N 1
ATOM 5440 C CA . PRO A 1 687 ? -6.053 13.347 -3.235 1.00 58.25 687 PRO A CA 1
ATOM 5441 C C . PRO A 1 687 ? -4.597 13.816 -3.079 1.00 58.25 687 PRO A C 1
ATOM 5443 O O . PRO A 1 687 ? -4.023 14.316 -4.045 1.00 58.25 687 PRO A O 1
ATOM 5446 N N . TYR A 1 688 ? -3.977 13.682 -1.894 1.00 70.75 688 TYR A N 1
ATOM 5447 C CA . TYR A 1 688 ? -2.730 14.401 -1.594 1.00 70.75 688 TYR A CA 1
ATOM 5448 C C . TYR A 1 688 ? -1.663 13.593 -0.827 1.00 70.75 688 TYR A C 1
ATOM 5450 O O . TYR A 1 688 ? -1.118 14.090 0.158 1.00 70.75 688 TYR A O 1
ATOM 5458 N N . PRO A 1 689 ? -1.259 12.388 -1.270 1.00 67.44 689 PRO A N 1
ATOM 5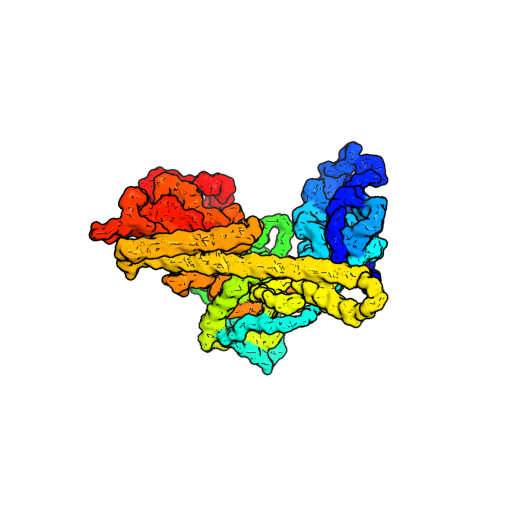459 C CA . PRO A 1 689 ? -0.281 11.575 -0.533 1.00 67.44 689 PRO A CA 1
ATOM 5460 C C . PRO A 1 689 ? 1.080 12.271 -0.327 1.00 67.44 689 PRO A C 1
ATOM 5462 O O . PRO A 1 689 ? 1.782 11.989 0.639 1.00 67.44 689 PRO A O 1
ATOM 5465 N N . LYS A 1 690 ? 1.447 13.212 -1.207 1.00 74.94 690 LYS A N 1
ATOM 5466 C CA . LYS A 1 690 ? 2.716 13.959 -1.156 1.00 74.94 690 LYS A CA 1
ATOM 5467 C C . LYS A 1 690 ? 2.632 15.300 -0.416 1.00 74.94 690 LYS A C 1
ATOM 5469 O O . LYS A 1 690 ? 3.619 16.027 -0.400 1.00 74.94 690 LYS A O 1
ATOM 5474 N N . LYS A 1 691 ? 1.474 15.653 0.154 1.00 84.44 691 LYS A N 1
ATOM 5475 C CA . LYS A 1 691 ? 1.301 16.912 0.894 1.00 84.44 691 LYS A CA 1
ATOM 5476 C C . LYS A 1 691 ? 2.208 16.930 2.118 1.00 84.44 691 LYS A C 1
ATOM 5478 O O . LYS A 1 691 ? 2.343 15.894 2.780 1.00 84.44 691 LYS A O 1
ATOM 5483 N N . SER A 1 692 ? 2.797 18.084 2.421 1.00 88.56 692 SER A N 1
ATOM 5484 C CA . SER A 1 692 ? 3.578 18.219 3.646 1.00 88.56 692 SER A CA 1
ATOM 5485 C C . SER A 1 692 ? 2.670 18.315 4.873 1.00 88.56 692 SER A C 1
ATOM 5487 O O . SER A 1 692 ? 1.521 18.758 4.788 1.00 88.56 692 SER A O 1
ATOM 5489 N N . ILE A 1 693 ? 3.186 17.903 6.028 1.00 89.25 693 ILE A N 1
ATOM 5490 C CA . ILE A 1 693 ? 2.507 18.035 7.316 1.00 89.25 693 ILE A CA 1
ATOM 5491 C C . ILE A 1 693 ? 2.276 19.501 7.638 1.00 89.25 693 ILE A C 1
ATOM 5493 O O . ILE A 1 693 ? 1.182 19.853 8.063 1.00 89.25 693 ILE A O 1
ATOM 5497 N N . GLU A 1 694 ? 3.237 20.370 7.333 1.00 92.06 694 GLU A N 1
ATOM 5498 C CA . GLU A 1 694 ? 3.049 21.816 7.428 1.00 92.06 694 GLU A CA 1
ATOM 5499 C C . GLU A 1 694 ? 1.786 22.285 6.687 1.00 92.06 694 GLU A C 1
ATOM 5501 O O . GLU A 1 694 ? 0.949 22.983 7.258 1.00 92.06 694 GLU A O 1
ATOM 5506 N N . GLN A 1 695 ? 1.599 21.870 5.431 1.00 89.44 695 GLN A N 1
ATOM 5507 C CA . GLN A 1 695 ? 0.422 22.257 4.652 1.00 89.44 695 GLN A CA 1
ATOM 5508 C C . GLN A 1 695 ? -0.886 21.720 5.248 1.00 89.44 695 GLN A C 1
ATOM 5510 O O . GLN A 1 695 ? -1.932 22.333 5.054 1.00 89.44 695 GLN A O 1
ATOM 5515 N N . VAL A 1 696 ? -0.860 20.579 5.940 1.00 89.00 696 VAL A N 1
ATOM 5516 C CA . VAL A 1 696 ? -2.033 20.045 6.648 1.00 89.00 696 VAL A CA 1
ATOM 5517 C C . VAL A 1 696 ? -2.309 20.837 7.920 1.00 89.00 696 VAL A C 1
ATOM 5519 O O . VAL A 1 696 ? -3.435 21.275 8.139 1.00 89.00 696 VAL A O 1
ATOM 5522 N N . LEU A 1 697 ? -1.283 21.087 8.731 1.00 92.06 697 LEU A N 1
ATOM 5523 C CA . LEU A 1 697 ? -1.416 21.830 9.979 1.00 92.06 697 LEU A CA 1
ATOM 5524 C C . LEU A 1 697 ? -1.853 23.275 9.740 1.00 92.06 697 LEU A C 1
ATOM 5526 O O . LEU A 1 697 ? -2.678 23.774 10.493 1.00 92.06 697 LEU A O 1
ATOM 5530 N N . ARG A 1 698 ? -1.386 23.926 8.668 1.00 89.75 698 ARG A N 1
ATOM 5531 C CA . ARG A 1 698 ? -1.843 25.272 8.280 1.00 89.75 698 ARG A CA 1
ATOM 5532 C C . ARG A 1 698 ? -3.329 25.326 7.920 1.00 89.75 698 ARG A C 1
ATOM 5534 O O . ARG A 1 698 ? -3.947 26.364 8.131 1.00 89.75 698 ARG A O 1
ATOM 5541 N N . LEU A 1 699 ? -3.893 24.241 7.381 1.00 86.12 699 LEU A N 1
ATOM 5542 C CA . LEU A 1 699 ? -5.328 24.161 7.080 1.00 86.12 699 LEU A CA 1
ATOM 5543 C C . LEU A 1 699 ? -6.172 23.992 8.340 1.00 86.12 699 LEU A C 1
ATOM 5545 O O . LEU A 1 699 ? -7.260 24.550 8.427 1.00 86.12 699 LEU A O 1
ATOM 5549 N N . LEU A 1 700 ? -5.681 23.209 9.297 1.00 86.56 700 LEU A N 1
ATOM 5550 C CA . LEU A 1 700 ? -6.384 22.952 10.547 1.00 86.56 700 LEU A CA 1
ATOM 5551 C C . LEU A 1 700 ? -6.230 24.154 11.488 1.00 86.56 700 LEU A C 1
ATOM 5553 O O . LEU A 1 700 ? -7.189 24.841 11.812 1.00 86.56 700 LEU A O 1
ATOM 5557 N N . PHE A 1 701 ? -5.002 24.479 11.863 1.00 89.94 701 PHE A N 1
ATOM 5558 C CA . PHE A 1 701 ? -4.673 25.426 12.921 1.00 89.94 701 PHE A CA 1
ATOM 5559 C C . PHE A 1 701 ? -4.297 26.794 12.349 1.00 89.94 701 PHE A C 1
ATOM 5561 O O . PHE A 1 701 ? -3.130 27.205 12.369 1.00 89.94 701 PHE A O 1
ATOM 5568 N N . ALA A 1 702 ? -5.295 27.504 11.825 1.00 83.50 702 ALA A N 1
ATOM 5569 C CA . ALA A 1 702 ? -5.096 28.842 11.284 1.00 83.50 702 ALA A CA 1
ATOM 5570 C C . ALA A 1 702 ? -4.348 29.742 12.288 1.00 83.50 702 ALA A C 1
ATOM 5572 O O . ALA A 1 702 ? -4.680 29.798 13.474 1.00 83.50 702 ALA A O 1
ATOM 5573 N N . SER A 1 703 ? -3.318 30.437 11.801 1.00 83.69 703 SER A N 1
ATOM 5574 C CA . SER A 1 703 ? -2.495 31.382 12.573 1.00 83.69 703 SER A CA 1
ATOM 5575 C C . SER A 1 703 ? -1.637 30.786 13.699 1.00 83.69 703 SER A C 1
ATOM 5577 O O . SER A 1 703 ? -0.984 31.547 14.414 1.00 83.69 703 SER A O 1
ATOM 5579 N N . ARG A 1 704 ? -1.569 29.456 13.863 1.00 91.00 704 ARG A N 1
ATOM 5580 C CA . ARG A 1 704 ? -0.630 28.836 14.810 1.00 91.00 704 ARG A CA 1
ATOM 5581 C C . ARG A 1 704 ? 0.769 28.693 14.188 1.00 91.00 704 ARG A C 1
ATOM 5583 O O . ARG A 1 704 ? 0.884 28.138 13.092 1.00 91.00 704 ARG A O 1
ATOM 5590 N N . PRO A 1 705 ? 1.842 29.149 14.860 1.00 91.88 705 PRO A N 1
ATOM 5591 C CA . PRO A 1 705 ? 3.207 28.977 14.370 1.00 91.88 705 PRO A CA 1
ATOM 5592 C C . PRO A 1 705 ? 3.613 27.506 14.210 1.00 91.88 705 PRO A C 1
ATOM 5594 O O . PRO A 1 705 ? 3.397 26.698 15.110 1.00 91.88 705 PRO A O 1
ATOM 5597 N N . MET A 1 706 ? 4.256 27.155 13.087 1.00 93.25 706 MET A N 1
ATOM 5598 C CA . MET A 1 706 ? 4.708 25.775 12.830 1.00 93.25 706 MET A CA 1
ATOM 5599 C C . MET A 1 706 ? 5.706 25.277 13.883 1.00 93.25 706 MET A C 1
ATOM 5601 O O . MET A 1 706 ? 5.667 24.117 14.284 1.00 93.25 706 MET A O 1
ATOM 5605 N N . ALA A 1 707 ? 6.547 26.178 14.389 1.00 93.12 707 ALA A N 1
ATOM 5606 C CA . ALA A 1 707 ? 7.546 25.881 15.406 1.00 93.12 707 ALA A CA 1
ATOM 5607 C C . ALA A 1 707 ? 6.952 25.465 16.773 1.00 93.12 707 ALA A C 1
ATOM 5609 O O . ALA A 1 707 ? 7.662 24.867 17.580 1.00 93.12 707 ALA A O 1
ATOM 5610 N N . ASP A 1 708 ? 5.664 25.732 17.033 1.00 92.69 708 ASP A N 1
ATOM 5611 C CA . ASP A 1 708 ? 4.991 25.340 18.282 1.00 92.69 708 ASP A CA 1
ATOM 5612 C C . ASP A 1 708 ? 4.502 23.875 18.257 1.00 92.69 708 ASP A C 1
ATOM 5614 O O . ASP A 1 708 ? 4.270 23.270 19.308 1.00 92.69 708 ASP A O 1
ATOM 5618 N N . PHE A 1 709 ? 4.335 23.279 17.070 1.00 94.38 709 PHE A N 1
ATOM 5619 C CA . PHE A 1 709 ? 3.752 21.940 16.930 1.00 94.38 709 PHE A CA 1
ATOM 5620 C C . PHE A 1 709 ? 4.591 20.806 17.508 1.00 94.38 709 PHE A C 1
ATOM 5622 O O . PHE A 1 709 ? 3.990 19.947 18.147 1.00 94.38 709 PHE A O 1
ATOM 5629 N N . PRO A 1 710 ? 5.930 20.779 17.365 1.00 92.12 710 PRO A N 1
ATOM 5630 C CA . PRO A 1 710 ? 6.747 19.729 17.970 1.00 92.12 710 PRO A CA 1
ATOM 5631 C C . PRO A 1 710 ? 6.570 19.581 19.486 1.00 92.12 710 PRO A C 1
ATOM 5633 O O . PRO A 1 710 ? 6.831 18.507 20.011 1.00 92.12 710 PRO A O 1
ATOM 5636 N N . SER A 1 711 ? 6.121 20.624 20.193 1.00 90.38 711 SER A N 1
ATOM 5637 C CA . SER A 1 711 ? 5.833 20.534 21.633 1.00 90.38 711 SER A CA 1
ATOM 5638 C C . SER A 1 711 ? 4.360 20.373 21.951 1.00 90.38 711 SER A C 1
ATOM 5640 O O . SER A 1 711 ? 4.019 19.722 22.933 1.00 90.38 711 SER A O 1
ATOM 5642 N N . ALA A 1 712 ? 3.480 20.943 21.128 1.00 93.25 712 ALA A N 1
ATOM 5643 C CA . ALA A 1 712 ? 2.049 20.692 21.240 1.00 93.25 712 ALA A CA 1
ATOM 5644 C C . ALA A 1 712 ? 1.705 19.219 20.985 1.00 93.25 712 ALA A C 1
ATOM 5646 O O . ALA A 1 712 ? 0.831 18.664 21.644 1.00 93.25 712 ALA A O 1
ATOM 5647 N N . ILE A 1 713 ? 2.425 18.607 20.044 1.00 94.31 713 ILE A N 1
ATOM 5648 C CA . ILE A 1 713 ? 2.302 17.226 19.595 1.00 94.31 713 ILE A CA 1
ATOM 5649 C C . ILE A 1 713 ? 3.716 16.622 19.643 1.00 94.31 713 ILE A C 1
ATOM 5651 O O . ILE A 1 713 ? 4.429 16.650 18.640 1.00 94.31 713 ILE A O 1
ATOM 5655 N N . PRO A 1 714 ? 4.163 16.086 20.793 1.00 91.06 714 PRO A N 1
ATOM 5656 C CA . PRO A 1 714 ? 5.531 15.585 20.962 1.00 91.06 714 PRO A CA 1
ATOM 5657 C C . PRO A 1 714 ? 5.969 14.547 19.919 1.00 91.06 714 PRO A C 1
ATOM 5659 O O . PRO A 1 714 ? 7.133 14.515 19.523 1.00 91.06 714 PRO A O 1
ATOM 5662 N N . SER A 1 715 ? 5.037 13.736 19.414 1.00 88.50 715 SER A N 1
ATOM 5663 C CA . SER A 1 715 ? 5.292 12.758 18.350 1.00 88.50 715 SER A CA 1
ATOM 5664 C C . SER A 1 715 ? 5.639 13.391 16.992 1.00 88.50 715 SER A C 1
ATOM 5666 O O . SER A 1 715 ? 6.223 12.718 16.147 1.00 88.50 715 SER A O 1
ATOM 5668 N N . LEU A 1 716 ? 5.362 14.686 16.771 1.00 89.50 716 LEU A N 1
ATOM 5669 C CA . LEU A 1 716 ? 5.818 15.414 15.576 1.00 89.50 716 LEU A CA 1
ATOM 5670 C C . LEU A 1 716 ? 7.305 15.770 15.628 1.00 89.50 716 LEU A C 1
ATOM 5672 O O . LEU A 1 716 ? 7.897 16.008 14.576 1.00 89.50 716 LEU A O 1
ATOM 5676 N N . ALA A 1 717 ? 7.921 15.814 16.813 1.00 88.69 717 ALA A N 1
ATOM 5677 C CA . ALA A 1 717 ? 9.297 16.281 16.967 1.00 88.69 717 ALA A CA 1
ATOM 5678 C C . ALA A 1 717 ? 10.317 15.421 16.201 1.00 88.69 717 ALA A C 1
ATOM 5680 O O . ALA A 1 717 ? 11.307 15.949 15.701 1.00 88.69 717 ALA A O 1
ATOM 5681 N N . GLU A 1 718 ? 10.060 14.119 16.053 1.00 86.12 718 GLU A N 1
ATOM 5682 C CA . GLU A 1 718 ? 10.905 13.210 15.267 1.00 86.12 718 GLU A CA 1
ATOM 5683 C C . GLU A 1 718 ? 10.939 13.580 13.774 1.00 86.12 718 GLU A C 1
ATOM 5685 O O . GLU A 1 718 ? 11.960 13.418 13.107 1.00 86.12 718 GLU A O 1
ATOM 5690 N N . TYR A 1 719 ? 9.843 14.144 13.264 1.00 88.00 719 TYR A N 1
ATOM 5691 C CA . TYR A 1 719 ? 9.681 14.520 11.859 1.00 88.00 719 TYR A CA 1
ATOM 5692 C C . TYR A 1 719 ? 10.013 15.990 11.587 1.00 88.00 719 TYR A C 1
ATOM 5694 O O . TYR A 1 719 ? 10.092 16.386 10.424 1.00 88.00 719 TYR A O 1
ATOM 5702 N N . ALA A 1 720 ? 10.205 16.793 12.636 1.00 90.44 720 ALA A N 1
ATOM 5703 C CA . ALA A 1 720 ? 10.561 18.198 12.523 1.00 90.44 720 ALA A CA 1
ATOM 5704 C C . ALA A 1 720 ? 12.067 18.369 12.287 1.00 90.44 720 ALA A C 1
ATOM 5706 O O . ALA A 1 720 ? 12.883 17.729 12.951 1.00 90.44 720 ALA A O 1
ATOM 5707 N N . THR A 1 721 ? 12.467 19.238 11.366 1.00 92.00 721 THR A N 1
ATOM 5708 C CA . THR A 1 721 ? 13.871 19.555 11.080 1.00 92.00 721 THR A CA 1
ATOM 5709 C C . THR A 1 721 ? 14.384 20.624 12.051 1.00 92.00 721 THR A C 1
ATOM 5711 O O . THR A 1 721 ? 13.908 21.763 12.010 1.00 92.00 721 THR A O 1
ATOM 5714 N N . PRO A 1 722 ? 15.340 20.296 12.943 1.00 93.06 722 PRO A N 1
ATOM 5715 C CA . PRO A 1 722 ? 15.971 21.285 13.808 1.00 93.06 722 PRO A CA 1
ATOM 5716 C C . PRO A 1 722 ? 17.013 22.109 13.042 1.00 93.06 722 PRO A C 1
ATOM 5718 O O . PRO A 1 722 ? 17.647 21.631 12.100 1.00 93.06 722 PRO A O 1
ATOM 5721 N N . LYS A 1 723 ? 17.252 23.336 13.505 1.00 93.06 723 LYS A N 1
ATOM 5722 C CA . LYS A 1 723 ? 18.309 24.222 13.003 1.00 93.06 723 LYS A CA 1
ATOM 5723 C C . LYS A 1 723 ? 19.276 24.594 14.126 1.00 93.06 723 LYS A C 1
ATOM 5725 O O . LYS A 1 723 ? 18.936 24.537 15.308 1.00 93.06 723 LYS A O 1
ATOM 5730 N N . ILE A 1 724 ? 20.496 24.970 13.747 1.00 95.12 724 ILE A N 1
ATOM 5731 C CA . ILE A 1 724 ? 21.521 25.506 14.647 1.00 95.12 724 ILE A CA 1
ATOM 5732 C C . ILE A 1 724 ? 22.058 26.819 14.080 1.00 95.12 724 ILE A C 1
ATOM 5734 O O . ILE A 1 724 ? 22.431 26.878 12.912 1.00 95.12 724 ILE A O 1
ATOM 5738 N N . THR A 1 725 ? 22.126 27.854 14.915 1.00 93.00 725 THR A N 1
ATOM 5739 C CA . THR A 1 725 ? 22.708 29.153 14.558 1.00 93.00 725 THR A CA 1
ATOM 5740 C C . THR A 1 725 ? 23.545 29.723 15.705 1.00 93.00 725 THR A C 1
ATOM 5742 O O . THR A 1 725 ? 23.466 29.289 16.858 1.00 93.00 725 THR A O 1
ATOM 5745 N N . VAL A 1 726 ? 24.405 30.681 15.372 1.00 91.88 726 VAL A N 1
ATOM 5746 C CA . VAL A 1 726 ? 25.149 31.521 16.323 1.00 91.88 726 VAL A CA 1
ATOM 5747 C C . VAL A 1 726 ? 24.665 32.972 16.312 1.00 91.88 726 VAL A C 1
ATOM 5749 O O . VAL A 1 726 ? 25.177 33.788 17.078 1.00 91.88 726 VAL A O 1
ATOM 5752 N N . ASP A 1 727 ? 23.706 33.297 15.443 1.00 90.75 727 ASP A N 1
ATOM 5753 C CA . ASP A 1 727 ? 23.070 34.605 15.386 1.00 90.75 727 ASP A CA 1
ATOM 5754 C C . ASP A 1 727 ? 21.820 34.608 16.273 1.00 90.75 727 ASP A C 1
ATOM 5756 O O . ASP A 1 727 ? 20.836 33.912 16.024 1.00 90.75 727 ASP A O 1
ATOM 5760 N N . ALA A 1 728 ? 21.864 35.414 17.332 1.00 89.38 728 ALA A N 1
ATOM 5761 C CA . ALA A 1 728 ? 20.741 35.568 18.246 1.00 89.38 728 ALA A CA 1
ATOM 5762 C C . ALA A 1 728 ? 19.516 36.216 17.576 1.00 89.38 728 ALA A C 1
ATOM 5764 O O . ALA A 1 728 ? 18.397 35.957 18.011 1.00 89.38 728 ALA A O 1
ATOM 5765 N N . LYS A 1 729 ? 19.704 37.040 16.533 1.00 90.31 729 LYS A N 1
ATOM 5766 C CA . LYS A 1 729 ? 18.596 37.641 15.774 1.00 90.31 729 LYS A CA 1
ATOM 5767 C C . LYS A 1 729 ? 17.888 36.597 14.925 1.00 90.31 729 LYS A C 1
ATOM 5769 O O . LYS A 1 729 ? 16.664 36.567 14.919 1.00 90.31 729 LYS A O 1
ATOM 5774 N N . GLU A 1 730 ? 18.647 35.727 14.262 1.00 91.81 730 GLU A N 1
ATOM 5775 C CA . GLU A 1 730 ? 18.090 34.596 13.512 1.00 91.81 730 GLU A CA 1
ATOM 5776 C C . GLU A 1 730 ? 17.337 33.639 14.447 1.00 91.81 730 GLU A C 1
ATOM 5778 O O . GLU A 1 730 ? 16.212 33.244 14.161 1.00 91.81 730 GLU A O 1
ATOM 5783 N N . ALA A 1 731 ? 17.912 33.334 15.615 1.00 91.19 731 ALA A N 1
ATOM 5784 C CA . ALA A 1 731 ? 17.283 32.459 16.603 1.00 91.19 731 ALA A CA 1
ATOM 5785 C C . ALA A 1 731 ? 16.043 33.066 17.285 1.00 91.19 731 ALA A C 1
ATOM 5787 O O . ALA A 1 731 ? 15.305 32.338 17.949 1.00 91.19 731 ALA A O 1
ATOM 5788 N N . ALA A 1 732 ? 15.810 34.379 17.169 1.00 89.00 732 ALA A N 1
ATOM 5789 C CA . ALA A 1 732 ? 14.766 35.074 17.922 1.00 89.00 732 ALA A CA 1
ATOM 5790 C C . ALA A 1 732 ? 13.345 34.601 17.570 1.00 89.00 732 ALA A C 1
ATOM 5792 O O . ALA A 1 732 ? 12.456 34.661 18.419 1.00 89.00 732 ALA A O 1
ATOM 5793 N N . SER A 1 733 ? 13.123 34.121 16.341 1.00 86.81 733 SER A N 1
ATOM 5794 C CA . SER A 1 733 ? 11.831 33.579 15.897 1.00 86.81 733 SER A CA 1
ATOM 5795 C C . SER A 1 733 ? 11.651 32.088 16.199 1.00 86.81 733 SER A C 1
ATOM 5797 O O . SER A 1 733 ? 10.540 31.571 16.057 1.00 86.81 733 SER A O 1
ATOM 5799 N N . TRP A 1 734 ? 12.713 31.385 16.599 1.00 91.81 734 TRP A N 1
ATOM 5800 C CA . TRP A 1 734 ? 12.678 29.939 16.802 1.00 91.81 734 TRP A CA 1
ATOM 5801 C C . TRP A 1 734 ? 11.994 29.573 18.123 1.00 91.81 734 TRP A C 1
ATOM 5803 O O . TRP A 1 734 ? 11.983 30.334 19.093 1.00 91.81 734 TRP A O 1
ATOM 5813 N N . LYS A 1 735 ? 11.447 28.359 18.192 1.00 90.06 735 LYS A N 1
ATOM 5814 C CA . LYS A 1 735 ? 10.817 27.808 19.401 1.00 90.06 735 LYS A CA 1
ATOM 5815 C C . LYS A 1 735 ? 11.637 26.672 19.997 1.00 90.06 735 LYS A C 1
ATOM 5817 O O . LYS A 1 735 ? 12.450 26.035 19.325 1.00 90.06 735 LYS A O 1
ATOM 5822 N N . HIS A 1 736 ? 11.409 26.440 21.293 1.00 86.56 736 HIS A N 1
ATOM 5823 C CA . HIS A 1 736 ? 12.074 25.410 22.104 1.00 86.56 736 HIS A CA 1
ATOM 5824 C C . HIS A 1 736 ? 13.603 25.519 22.129 1.00 86.56 736 HIS A C 1
ATOM 5826 O O . HIS A 1 736 ? 14.304 24.524 22.280 1.00 86.56 736 HIS A O 1
ATOM 5832 N N . VAL A 1 737 ? 14.112 26.747 22.006 1.00 91.12 737 VAL A N 1
ATOM 5833 C CA . VAL A 1 737 ? 15.533 27.011 21.794 1.00 91.12 737 VAL A CA 1
ATOM 5834 C C . VAL A 1 737 ? 16.375 26.544 22.982 1.00 91.12 737 VAL A C 1
ATOM 5836 O O . VAL A 1 737 ? 16.199 26.999 24.114 1.00 91.12 737 VAL A O 1
ATOM 5839 N N . LYS A 1 738 ? 17.341 25.664 22.717 1.00 93.56 738 LYS A N 1
ATOM 5840 C CA . LYS A 1 738 ? 18.412 25.325 23.657 1.00 93.56 738 LYS A CA 1
ATOM 5841 C C . LYS A 1 738 ? 19.626 26.187 23.352 1.00 93.56 738 LYS A C 1
ATOM 5843 O O . LYS A 1 738 ? 20.078 26.251 22.210 1.00 93.56 738 LYS A O 1
ATOM 5848 N N . THR A 1 739 ? 20.160 26.838 24.382 1.00 91.81 739 THR A N 1
ATOM 5849 C CA . THR A 1 739 ? 21.294 27.752 24.234 1.00 91.81 739 THR A CA 1
ATOM 5850 C C . THR A 1 739 ? 22.421 27.466 25.211 1.00 91.81 739 THR A C 1
ATOM 5852 O O . THR A 1 739 ? 22.216 27.008 26.335 1.00 91.81 739 THR A O 1
ATOM 5855 N N . ASN A 1 740 ? 23.639 27.760 24.767 1.00 88.50 740 ASN A N 1
ATOM 5856 C CA . ASN A 1 740 ? 24.788 27.892 25.642 1.00 88.50 740 ASN A CA 1
ATOM 5857 C C . ASN A 1 740 ? 24.993 29.380 25.949 1.00 88.50 740 ASN A C 1
ATOM 5859 O O . ASN A 1 740 ? 25.684 30.079 25.201 1.00 88.50 740 ASN A O 1
ATOM 5863 N N . ASN A 1 741 ? 24.418 29.840 27.065 1.00 75.31 741 ASN A N 1
ATOM 5864 C CA . ASN A 1 741 ? 24.423 31.243 27.507 1.00 75.31 741 ASN A CA 1
ATOM 5865 C C . ASN A 1 741 ? 25.818 31.892 27.519 1.00 75.31 741 ASN A C 1
ATOM 5867 O O . ASN A 1 741 ? 25.936 33.095 27.332 1.00 75.31 741 ASN A O 1
ATOM 5871 N N . ARG A 1 742 ? 26.894 31.109 27.691 1.00 70.50 742 ARG A N 1
ATOM 5872 C CA . ARG A 1 742 ? 28.276 31.621 27.697 1.00 70.50 742 ARG A CA 1
ATOM 5873 C C . ARG A 1 742 ? 28.885 31.803 26.304 1.00 70.50 742 ARG A C 1
ATOM 5875 O O . ARG A 1 742 ? 29.952 32.395 26.188 1.00 70.50 742 ARG A O 1
ATOM 5882 N N . ARG A 1 743 ? 28.291 31.228 25.253 1.00 76.69 743 ARG A N 1
ATOM 5883 C CA . ARG A 1 743 ? 28.894 31.162 23.906 1.00 76.69 743 ARG A CA 1
ATOM 5884 C C . ARG A 1 743 ? 27.999 31.659 22.763 1.00 76.69 743 ARG A C 1
ATOM 5886 O O . ARG A 1 743 ? 28.539 31.891 21.676 1.00 76.69 743 ARG A O 1
ATOM 5893 N N . GLY A 1 744 ? 26.687 31.805 22.989 1.00 84.06 744 GLY A N 1
ATOM 5894 C CA . GLY A 1 744 ? 25.717 32.295 21.997 1.00 84.06 744 GLY A CA 1
ATOM 5895 C C . GLY A 1 744 ? 25.430 31.303 20.864 1.00 84.06 744 GLY A C 1
ATOM 5896 O O . GLY A 1 744 ? 25.396 31.700 19.708 1.00 84.06 744 GLY A O 1
ATOM 5897 N N . VAL A 1 745 ? 25.319 30.006 21.174 1.00 95.50 745 VAL A N 1
ATOM 5898 C CA . VAL A 1 745 ? 24.907 28.960 20.215 1.00 95.50 745 VAL A CA 1
ATOM 5899 C C . VAL A 1 745 ? 23.465 28.591 20.511 1.00 95.50 745 VAL A C 1
ATOM 5901 O O . VAL A 1 745 ? 23.170 28.283 21.664 1.00 95.50 745 VAL A O 1
ATOM 590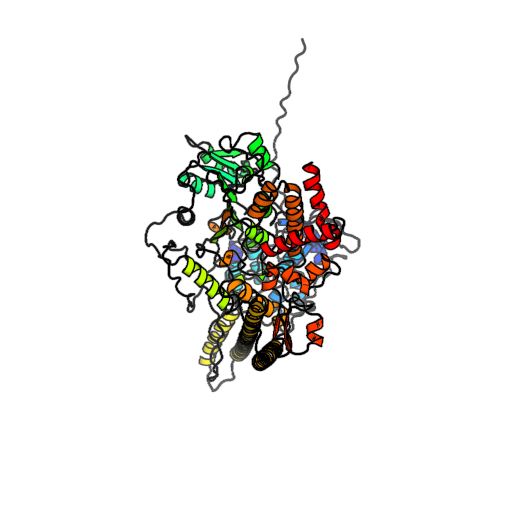4 N N . PHE A 1 746 ? 22.621 28.557 19.486 1.00 95.19 746 PHE A N 1
ATOM 5905 C CA . PHE A 1 746 ? 21.190 28.297 19.586 1.00 95.19 746 PHE A CA 1
ATOM 5906 C C . PHE A 1 746 ? 20.818 27.103 18.711 1.00 95.19 746 PHE A C 1
ATOM 5908 O O . PHE A 1 746 ? 21.222 27.032 17.552 1.00 95.19 746 PHE A O 1
ATOM 5915 N N . VAL A 1 747 ? 20.052 26.167 19.262 1.00 95.88 747 VAL A N 1
ATOM 5916 C CA . VAL A 1 747 ? 19.448 25.048 18.527 1.00 95.88 747 VAL A CA 1
ATOM 5917 C C . VAL A 1 747 ? 17.944 25.130 18.741 1.00 95.88 747 VAL A C 1
ATOM 5919 O O . VAL A 1 747 ? 17.529 25.314 19.884 1.00 95.88 747 VAL A O 1
ATOM 5922 N N . GLY A 1 748 ? 17.140 25.049 17.682 1.00 94.69 748 GLY A N 1
ATOM 5923 C CA . GLY A 1 748 ? 15.694 25.275 17.765 1.00 94.69 748 GLY A CA 1
ATOM 5924 C C . GLY A 1 748 ? 14.912 24.797 16.544 1.00 94.69 748 GLY A C 1
ATOM 5925 O O . GLY A 1 748 ? 15.494 24.321 15.568 1.00 94.69 748 GLY A O 1
ATOM 5926 N N . TYR A 1 749 ? 13.587 24.947 16.608 1.00 95.06 749 TYR A N 1
ATOM 5927 C CA . TYR A 1 749 ? 12.691 24.770 15.462 1.00 95.06 749 TYR A CA 1
ATOM 5928 C C . TYR A 1 749 ? 12.237 26.123 14.923 1.00 95.06 749 TYR A C 1
ATOM 5930 O O . TYR A 1 749 ? 11.832 26.995 15.691 1.00 95.06 749 TYR A O 1
ATOM 5938 N N . ASP A 1 750 ? 12.274 26.263 13.605 1.00 92.75 750 ASP A N 1
ATOM 5939 C CA . ASP A 1 750 ? 11.828 27.449 12.875 1.00 92.75 750 ASP A CA 1
ATOM 5940 C C . ASP A 1 750 ? 10.466 27.197 12.190 1.00 92.75 750 ASP A C 1
ATOM 5942 O O . ASP A 1 750 ? 9.869 26.125 12.323 1.00 92.75 750 ASP A O 1
ATOM 5946 N N . MET A 1 751 ? 9.944 28.193 11.477 1.00 91.12 751 MET A N 1
ATOM 5947 C CA . MET A 1 751 ? 8.604 28.212 10.881 1.00 91.12 751 MET A CA 1
ATOM 5948 C C . MET A 1 751 ? 8.391 27.249 9.704 1.00 91.12 751 MET A C 1
ATOM 5950 O O . MET A 1 751 ? 7.249 27.062 9.288 1.00 91.12 751 MET A O 1
ATOM 5954 N N . ASP A 1 752 ? 9.458 26.650 9.185 1.00 90.88 752 ASP A N 1
ATOM 5955 C CA . ASP A 1 752 ? 9.488 25.681 8.082 1.00 90.88 752 ASP A CA 1
ATOM 5956 C C . ASP A 1 752 ? 9.877 24.265 8.551 1.00 90.88 752 ASP A C 1
ATOM 5958 O O . ASP A 1 752 ? 10.106 23.371 7.736 1.00 90.88 752 ASP A O 1
ATOM 5962 N N . CYS A 1 753 ? 9.952 24.024 9.868 1.00 92.44 753 CYS A N 1
ATOM 5963 C CA . CYS A 1 753 ? 10.498 22.780 10.419 1.00 92.44 753 CYS A CA 1
ATOM 5964 C C . CYS A 1 753 ? 9.720 21.511 10.025 1.00 92.44 753 CYS A C 1
ATOM 5966 O O . CYS A 1 753 ? 10.235 20.415 10.203 1.00 92.44 753 CYS A O 1
ATOM 5968 N N . LEU A 1 754 ? 8.508 21.627 9.475 1.00 91.56 754 LEU A N 1
ATOM 5969 C CA . LEU A 1 754 ? 7.663 20.504 9.049 1.00 91.56 754 LEU A CA 1
ATOM 5970 C C . LEU A 1 754 ? 7.439 20.450 7.525 1.00 91.56 754 LEU A C 1
ATOM 5972 O O . LEU A 1 754 ? 6.601 19.670 7.060 1.00 91.56 754 LEU A O 1
ATOM 5976 N N . ALA A 1 755 ? 8.179 21.241 6.742 1.00 90.00 755 ALA A N 1
ATOM 5977 C CA . ALA A 1 755 ? 8.034 21.314 5.287 1.00 90.00 755 ALA A CA 1
ATOM 5978 C C . ALA A 1 755 ? 8.383 19.988 4.583 1.00 90.00 755 ALA A C 1
ATOM 5980 O O . ALA A 1 755 ? 7.717 19.595 3.626 1.00 90.00 755 ALA A O 1
ATOM 5981 N N . GLU A 1 756 ? 9.386 19.270 5.095 1.00 83.94 756 GLU A N 1
ATOM 5982 C CA . GLU A 1 756 ? 9.899 18.019 4.516 1.00 83.94 756 GLU A CA 1
ATOM 5983 C C . GLU A 1 756 ? 9.131 16.770 4.992 1.00 83.94 756 GLU A C 1
ATOM 5985 O O . GLU A 1 756 ? 9.230 15.685 4.404 1.00 83.94 756 GLU A O 1
ATOM 5990 N N . ALA A 1 757 ? 8.355 16.876 6.075 1.00 84.88 757 ALA A N 1
ATOM 5991 C CA . ALA A 1 757 ? 7.505 15.798 6.572 1.00 84.88 757 ALA A CA 1
ATOM 5992 C C . ALA A 1 757 ? 6.290 15.651 5.654 1.00 84.88 757 ALA A C 1
ATOM 5994 O O . ALA A 1 757 ? 5.548 16.607 5.474 1.00 84.88 757 ALA A O 1
ATOM 5995 N N . THR A 1 758 ? 6.054 14.470 5.077 1.00 85.44 758 THR A N 1
ATOM 5996 C CA . THR A 1 758 ? 4.910 14.234 4.178 1.00 85.44 758 THR A CA 1
ATOM 5997 C C . THR A 1 758 ? 3.923 13.252 4.786 1.00 85.44 758 THR A C 1
ATOM 5999 O O . THR A 1 758 ? 4.311 12.356 5.536 1.00 85.44 758 THR A O 1
ATOM 6002 N N . LEU A 1 759 ? 2.644 13.383 4.419 1.00 84.50 759 LEU A N 1
ATOM 6003 C CA . LEU A 1 759 ? 1.563 12.503 4.886 1.00 84.50 759 LEU A CA 1
ATOM 6004 C C . LEU A 1 759 ? 1.884 11.015 4.711 1.00 84.50 759 LEU A C 1
ATOM 6006 O O . LEU A 1 759 ? 1.579 10.194 5.573 1.00 84.50 759 LEU A O 1
ATOM 6010 N N . GLN A 1 760 ? 2.538 10.663 3.606 1.00 83.38 760 GLN A N 1
ATOM 6011 C CA . GLN A 1 760 ? 2.893 9.282 3.316 1.00 83.38 760 GLN A CA 1
ATOM 6012 C C . GLN A 1 760 ? 3.909 8.692 4.303 1.00 83.38 760 GLN A C 1
ATOM 6014 O O . GLN A 1 760 ? 3.856 7.489 4.539 1.00 83.38 760 GLN A O 1
ATOM 6019 N N . ARG A 1 761 ? 4.792 9.512 4.892 1.00 84.06 761 ARG A N 1
ATOM 6020 C CA . ARG A 1 761 ? 5.929 9.080 5.730 1.00 84.06 761 ARG A CA 1
ATOM 6021 C C . ARG A 1 761 ? 5.630 9.028 7.223 1.00 84.06 761 ARG A C 1
ATOM 6023 O O . ARG A 1 761 ? 6.497 8.613 7.983 1.00 84.06 761 ARG A O 1
ATOM 6030 N N . ILE A 1 762 ? 4.449 9.472 7.644 1.00 86.25 762 ILE A N 1
ATOM 6031 C CA . ILE A 1 762 ? 4.097 9.532 9.063 1.00 86.25 762 ILE A CA 1
ATOM 6032 C C . ILE A 1 762 ? 3.207 8.347 9.478 1.00 86.25 762 ILE A C 1
ATOM 6034 O O . ILE A 1 762 ? 2.338 7.929 8.698 1.00 86.25 762 ILE A O 1
ATOM 6038 N N . PRO A 1 763 ? 3.396 7.797 10.690 1.00 89.56 763 PRO A N 1
ATOM 6039 C CA . PRO A 1 763 ? 2.591 6.702 11.213 1.00 89.56 763 PRO A CA 1
ATOM 6040 C C . PRO A 1 763 ? 1.166 7.159 11.474 1.00 89.56 763 PRO A C 1
ATOM 6042 O O . PRO A 1 763 ? 0.914 8.329 11.772 1.00 89.56 763 PRO A O 1
ATOM 6045 N N . SER A 1 764 ? 0.229 6.218 11.408 1.00 90.06 764 SER A N 1
ATOM 6046 C CA . SER A 1 764 ? -1.175 6.469 11.728 1.00 90.06 764 SER A CA 1
ATOM 6047 C C . SER A 1 764 ? -1.379 7.116 13.107 1.00 90.06 764 SER A C 1
ATOM 6049 O O . SER A 1 764 ? -2.214 8.010 13.249 1.00 90.06 764 SER A O 1
ATOM 6051 N N . LYS A 1 765 ? -0.536 6.784 14.094 1.00 91.50 765 LYS A N 1
ATOM 6052 C CA . LYS A 1 765 ? -0.516 7.431 15.415 1.00 91.50 765 LYS A CA 1
ATOM 6053 C C . LYS A 1 765 ? -0.377 8.953 15.352 1.00 91.50 765 LYS A C 1
ATOM 6055 O O . LYS A 1 765 ? -1.034 9.655 16.112 1.00 91.50 765 LYS A O 1
ATOM 6060 N N . LEU A 1 766 ? 0.422 9.481 14.430 1.00 91.62 766 LEU A N 1
ATOM 6061 C CA . LEU A 1 766 ? 0.636 10.922 14.342 1.00 91.62 766 LEU A CA 1
ATOM 6062 C C . LEU A 1 766 ? -0.628 11.661 13.888 1.00 91.62 766 LEU A C 1
ATOM 6064 O O . LEU A 1 766 ? -0.914 12.753 14.364 1.00 91.62 766 LEU A O 1
ATOM 6068 N N . PHE A 1 767 ? -1.427 11.041 13.018 1.00 92.31 767 PHE A N 1
ATOM 6069 C CA . PHE A 1 767 ? -2.737 11.572 12.640 1.00 92.31 767 PHE A CA 1
ATOM 6070 C C . PHE A 1 767 ? -3.695 11.611 13.828 1.00 92.31 767 PHE A C 1
ATOM 6072 O O . PHE A 1 767 ? -4.488 12.542 13.943 1.00 92.31 767 PHE A O 1
ATOM 6079 N N . TRP A 1 768 ? -3.628 10.611 14.708 1.00 95.06 768 TRP A N 1
ATOM 6080 C CA . TRP A 1 768 ? -4.418 10.597 15.933 1.00 95.06 768 TRP A CA 1
ATOM 6081 C C . TRP A 1 768 ? -3.987 11.703 16.887 1.00 95.06 768 TRP A C 1
ATOM 6083 O O . TRP A 1 768 ? -4.834 12.446 17.369 1.00 95.06 768 TRP A O 1
ATOM 6093 N N . ASP A 1 769 ? -2.684 11.882 17.095 1.00 95.50 769 ASP A N 1
ATOM 6094 C CA . ASP A 1 769 ? -2.179 12.938 17.973 1.00 95.50 769 ASP A CA 1
ATOM 6095 C C . ASP A 1 769 ? -2.523 14.343 17.417 1.00 95.50 769 ASP A C 1
ATOM 6097 O O . ASP A 1 769 ? -2.883 15.240 18.179 1.00 95.50 769 ASP A O 1
ATOM 6101 N N . ILE A 1 770 ? -2.527 14.524 16.086 1.00 94.81 770 ILE A N 1
ATOM 6102 C CA . ILE A 1 770 ? -3.049 15.738 15.427 1.00 94.81 770 ILE A CA 1
ATOM 6103 C C . ILE A 1 770 ? -4.554 15.907 15.671 1.00 94.81 770 ILE A C 1
ATOM 6105 O O . ILE A 1 770 ? -5.002 17.027 15.912 1.00 94.81 770 ILE A O 1
ATOM 6109 N N . ALA A 1 771 ? -5.340 14.828 15.616 1.00 94.25 771 ALA A N 1
ATOM 6110 C CA . ALA A 1 771 ? -6.774 14.880 15.888 1.00 94.25 771 ALA A CA 1
ATOM 6111 C C . ALA A 1 771 ? -7.069 15.263 17.347 1.00 94.25 771 ALA A C 1
ATOM 6113 O O . ALA A 1 771 ? -7.928 16.106 17.593 1.00 94.25 771 ALA A O 1
ATOM 6114 N N . VAL A 1 772 ? -6.322 14.708 18.305 1.00 95.44 772 VAL A N 1
ATOM 6115 C CA . VAL A 1 772 ? -6.402 15.091 19.724 1.00 95.44 772 VAL A CA 1
ATOM 6116 C C . VAL A 1 772 ? -6.087 16.578 19.893 1.00 95.44 772 VAL A C 1
ATOM 6118 O O . VAL A 1 772 ? -6.837 17.298 20.552 1.00 95.44 772 VAL A O 1
ATOM 6121 N N . GLU A 1 773 ? -5.016 17.060 19.257 1.00 95.44 773 GLU A N 1
ATOM 6122 C CA . GLU A 1 773 ? -4.635 18.471 19.337 1.00 95.44 773 GLU A CA 1
ATOM 6123 C C . GLU A 1 773 ? -5.662 19.398 18.690 1.00 95.44 773 GLU A C 1
ATOM 6125 O O . GLU A 1 773 ? -5.910 20.493 19.195 1.00 95.44 773 GLU A O 1
ATOM 6130 N N . TRP A 1 774 ? -6.272 18.969 17.586 1.00 92.81 774 TRP A N 1
ATOM 6131 C CA . TRP A 1 774 ? -7.342 19.704 16.923 1.00 92.81 774 TRP A CA 1
ATOM 6132 C C . TRP A 1 774 ? -8.540 19.891 17.851 1.00 92.81 774 TRP A C 1
ATOM 6134 O O . TRP A 1 774 ? -8.990 21.021 18.040 1.00 92.81 774 TRP A O 1
ATOM 6144 N N . GLU A 1 775 ? -9.011 18.809 18.476 1.00 91.19 775 GLU A N 1
ATOM 6145 C CA . GLU A 1 775 ? -10.139 18.855 19.409 1.00 91.19 775 GLU A CA 1
ATOM 6146 C C . GLU A 1 775 ? -9.842 19.732 20.632 1.00 91.19 775 GLU A C 1
ATOM 6148 O O . GLU A 1 775 ? -10.700 20.505 21.062 1.00 91.19 775 GLU A O 1
ATOM 6153 N N . ARG A 1 776 ? -8.613 19.676 21.162 1.00 92.56 776 ARG A N 1
ATOM 6154 C CA . ARG A 1 776 ? -8.182 20.560 22.252 1.00 92.56 776 ARG A CA 1
ATOM 6155 C C . ARG A 1 776 ? -8.179 22.025 21.812 1.00 92.56 776 ARG A C 1
ATOM 6157 O O . ARG A 1 776 ? -8.831 22.864 22.431 1.00 92.56 776 ARG A O 1
ATOM 6164 N N . TRP A 1 777 ? -7.472 22.333 20.727 1.00 90.88 777 TRP A N 1
ATOM 6165 C CA . TRP A 1 777 ? -7.262 23.702 20.260 1.00 90.88 777 TRP A CA 1
ATOM 6166 C C . TRP A 1 777 ? -8.562 24.380 19.824 1.00 90.88 777 TRP A C 1
ATOM 6168 O O . TRP A 1 777 ? -8.796 25.540 20.164 1.00 90.88 777 TRP A O 1
ATOM 6178 N N . ARG A 1 778 ? -9.442 23.666 19.107 1.00 87.88 778 ARG A N 1
ATOM 6179 C CA . ARG A 1 778 ? -10.734 24.226 18.684 1.00 87.88 778 ARG A CA 1
ATOM 6180 C C . ARG A 1 778 ? -11.598 24.598 19.887 1.00 87.88 778 ARG A C 1
ATOM 6182 O O . ARG A 1 778 ? -12.268 25.624 19.849 1.00 87.88 778 ARG A O 1
ATOM 6189 N N . HIS A 1 779 ? -11.551 23.798 20.954 1.00 87.50 779 HIS A N 1
ATOM 6190 C CA . HIS A 1 779 ? -12.294 24.064 22.180 1.00 87.50 779 HIS A CA 1
ATOM 6191 C C . HIS A 1 779 ? -11.715 25.278 22.917 1.00 87.50 779 HIS A C 1
ATOM 6193 O O . HIS A 1 779 ? -12.456 26.188 23.274 1.00 87.50 779 HIS A O 1
ATOM 6199 N N . GLU A 1 780 ? -10.389 25.349 23.075 1.00 88.81 780 GLU A N 1
ATOM 6200 C CA . GLU A 1 780 ? -9.698 26.505 23.674 1.00 88.81 780 GLU A CA 1
ATOM 6201 C C . GLU A 1 780 ? -9.979 27.822 22.936 1.00 88.81 780 GLU A C 1
ATOM 6203 O O . GLU A 1 780 ? -10.045 28.886 23.550 1.00 88.81 780 GLU A O 1
ATOM 6208 N N . LYS A 1 781 ? -10.133 27.765 21.610 1.00 86.69 781 LYS A N 1
ATOM 6209 C CA . LYS A 1 781 ? -10.412 28.930 20.762 1.00 86.69 781 LYS A CA 1
ATOM 6210 C C . LYS A 1 781 ? -11.899 29.180 20.519 1.00 86.69 781 LYS A C 1
ATOM 6212 O O . LYS A 1 781 ? -12.222 30.118 19.795 1.00 86.69 781 LYS A O 1
ATOM 6217 N N . ASN A 1 782 ? -12.783 28.378 21.118 1.00 84.56 782 ASN A N 1
ATOM 6218 C CA . ASN A 1 782 ? -14.230 28.425 20.908 1.00 84.56 782 ASN A CA 1
ATOM 6219 C C . ASN A 1 782 ? -14.615 28.440 19.414 1.00 84.56 782 ASN A C 1
ATOM 6221 O O . ASN A 1 782 ? -15.458 29.219 18.965 1.00 84.56 782 ASN A O 1
ATOM 6225 N N . LEU A 1 783 ? -13.930 27.617 18.619 1.00 80.44 783 LEU A N 1
ATOM 6226 C CA . LEU A 1 783 ? -14.155 27.524 17.183 1.00 80.44 783 LEU A CA 1
ATOM 6227 C C . LEU A 1 783 ? -15.288 26.533 16.887 1.00 80.44 783 LEU A C 1
ATOM 6229 O O . LEU A 1 783 ? -15.342 25.460 17.500 1.00 80.44 783 LEU A O 1
ATOM 6233 N N . PRO A 1 784 ? -16.172 26.846 15.920 1.00 73.50 784 PRO A N 1
ATOM 6234 C CA . PRO A 1 784 ? -17.167 25.890 15.454 1.00 73.50 784 PRO A CA 1
ATOM 6235 C C . PRO A 1 784 ? -16.487 24.666 14.833 1.00 73.50 784 PRO A C 1
ATOM 6237 O O . PRO A 1 784 ? -15.352 24.753 14.360 1.00 73.50 784 PRO A O 1
ATOM 6240 N N . ASP A 1 785 ? -17.191 23.533 14.788 1.00 72.00 785 ASP A N 1
ATOM 6241 C CA . ASP A 1 785 ? -16.715 22.369 14.039 1.00 72.00 785 ASP A CA 1
ATOM 6242 C C . ASP A 1 785 ? -16.734 22.680 12.535 1.00 72.00 785 ASP A C 1
ATOM 6244 O O . ASP A 1 785 ? -17.752 22.606 11.844 1.00 72.00 785 ASP A O 1
ATOM 6248 N N . THR A 1 786 ? -15.586 23.133 12.043 1.00 68.12 786 THR A N 1
ATOM 6249 C CA . THR A 1 786 ? -15.353 23.525 10.653 1.00 68.12 786 THR A CA 1
ATOM 6250 C C . THR A 1 786 ? -14.414 22.566 9.952 1.00 68.12 786 THR A C 1
ATOM 6252 O O . THR A 1 786 ? -13.947 22.886 8.862 1.00 68.12 786 THR A O 1
ATOM 6255 N N . LEU A 1 787 ? -14.160 21.379 10.516 1.00 72.31 787 LEU A N 1
ATOM 6256 C CA . LEU A 1 787 ? -13.229 20.413 9.936 1.00 72.31 787 LEU A CA 1
ATOM 6257 C C . LEU A 1 787 ? -13.570 20.111 8.465 1.00 72.31 787 LEU A C 1
ATOM 6259 O O . LEU A 1 787 ? -12.681 20.056 7.615 1.00 72.31 787 LEU A O 1
ATOM 6263 N N . SER A 1 788 ? -14.867 20.020 8.146 1.00 63.94 788 SER A N 1
ATOM 6264 C CA . SER A 1 788 ? -15.389 19.891 6.777 1.00 63.94 788 SER A CA 1
ATOM 6265 C C . SER A 1 788 ? -14.980 21.048 5.866 1.00 63.94 788 SER A C 1
ATOM 6267 O O . SER A 1 788 ? -14.548 20.823 4.737 1.00 63.94 788 SER A O 1
ATOM 6269 N N . LYS A 1 789 ? -15.074 22.290 6.349 1.00 62.31 789 LYS A N 1
ATOM 6270 C CA . LYS A 1 789 ? -14.685 23.498 5.612 1.00 62.31 789 LYS A CA 1
ATOM 6271 C C . LYS A 1 789 ? -13.167 23.567 5.437 1.00 62.31 789 LYS A C 1
ATOM 6273 O O . LYS A 1 789 ? -12.709 23.830 4.328 1.00 62.31 789 LYS A O 1
ATOM 6278 N N . SER A 1 790 ? -12.402 23.262 6.484 1.00 64.62 790 SER A N 1
ATOM 6279 C CA . SER A 1 790 ? -10.934 23.317 6.489 1.00 64.62 790 SER A CA 1
ATOM 6280 C C . SER A 1 790 ? -10.285 22.259 5.593 1.00 64.62 790 SER A C 1
ATOM 6282 O O . SER A 1 790 ? -9.222 22.498 5.020 1.00 64.62 790 SER A O 1
ATOM 6284 N N . LEU A 1 791 ? -10.925 21.096 5.430 1.00 67.62 791 LEU A N 1
ATOM 6285 C CA . LEU A 1 791 ? -10.436 20.008 4.574 1.00 67.62 791 LEU A CA 1
ATOM 6286 C C . LEU A 1 791 ? -11.079 19.981 3.169 1.00 67.62 791 LEU A C 1
ATOM 6288 O O . LEU A 1 791 ? -10.652 19.184 2.334 1.00 67.62 791 LEU A O 1
ATOM 6292 N N . GLY A 1 792 ? -12.041 20.872 2.886 1.00 57.31 792 GLY A N 1
ATOM 6293 C CA . GLY A 1 792 ? -12.757 21.009 1.609 1.00 57.31 792 GLY A CA 1
ATOM 6294 C C . GLY A 1 792 ? -14.170 20.404 1.648 1.00 57.31 792 GLY A C 1
ATOM 6295 O O . GLY A 1 792 ? -14.341 19.198 1.522 1.00 57.31 792 GLY A O 1
ATOM 6296 N N . GLY A 1 793 ? -15.204 21.243 1.773 1.00 43.75 793 GLY A N 1
ATOM 6297 C CA . GLY A 1 793 ? -16.579 20.868 2.165 1.00 43.75 793 GLY A CA 1
ATOM 6298 C C . GLY A 1 793 ? -17.290 19.718 1.424 1.00 43.75 793 GLY A C 1
ATOM 6299 O O . GLY A 1 793 ? -18.239 19.166 1.970 1.00 43.75 793 GLY A O 1
ATOM 6300 N N . ALA A 1 794 ? -16.828 19.292 0.245 1.00 47.12 794 ALA A N 1
ATOM 6301 C CA . ALA A 1 794 ? -17.356 18.122 -0.468 1.00 47.12 794 ALA A CA 1
ATOM 6302 C C . ALA A 1 794 ? -16.928 16.762 0.139 1.00 47.12 794 ALA A C 1
ATOM 6304 O O . ALA A 1 794 ? -17.468 15.726 -0.233 1.00 47.12 794 ALA A O 1
ATOM 6305 N N . PHE A 1 795 ? -15.967 16.734 1.074 1.00 49.22 795 PHE A N 1
ATOM 6306 C CA . PHE A 1 795 ? -15.407 15.496 1.646 1.00 49.22 795 PHE A CA 1
ATOM 6307 C C . PHE A 1 795 ? -16.220 14.879 2.814 1.00 49.22 795 PHE A C 1
ATOM 6309 O O . PHE A 1 795 ? -15.870 13.781 3.270 1.00 49.22 795 PHE A O 1
ATOM 6316 N N . ILE A 1 796 ? -17.262 15.562 3.327 1.00 45.09 796 ILE A N 1
ATOM 6317 C CA . ILE A 1 796 ? -17.981 15.193 4.574 1.00 45.09 796 ILE A CA 1
ATOM 6318 C C . ILE A 1 796 ? -19.493 14.927 4.395 1.00 45.09 796 ILE A C 1
ATOM 6320 O O . ILE A 1 796 ? -20.091 14.372 5.312 1.00 45.09 796 ILE A O 1
ATOM 6324 N N . SER A 1 797 ? -20.118 15.200 3.240 1.00 39.47 797 SER A N 1
ATOM 6325 C CA . SER A 1 797 ? -21.565 14.932 3.056 1.00 39.47 797 SER A CA 1
ATOM 6326 C C . SER A 1 797 ? -21.952 13.476 3.363 1.00 39.47 797 SER A C 1
ATOM 6328 O O . SER A 1 797 ? -22.950 13.245 4.034 1.00 39.47 797 SER A O 1
ATOM 6330 N N . ASP A 1 798 ? -21.089 12.515 3.016 1.00 41.94 798 ASP A N 1
ATOM 6331 C CA . ASP A 1 798 ? -21.287 11.076 3.274 1.00 41.94 798 ASP A CA 1
ATOM 6332 C C . ASP A 1 798 ? -21.191 10.679 4.761 1.00 41.94 798 ASP A C 1
ATOM 6334 O O . ASP A 1 798 ? -21.457 9.538 5.133 1.00 41.94 798 ASP A O 1
ATOM 6338 N N . MET A 1 799 ? -20.719 11.575 5.633 1.00 38.66 799 MET A N 1
ATOM 6339 C CA . MET A 1 799 ? -20.484 11.272 7.046 1.00 38.66 799 MET A CA 1
ATOM 6340 C C . MET A 1 799 ? -21.691 11.610 7.924 1.00 38.66 799 MET A C 1
ATOM 6342 O O . MET A 1 799 ? -21.918 10.922 8.916 1.00 38.66 799 MET A O 1
ATOM 6346 N N . ASN A 1 800 ? -22.483 12.614 7.540 1.00 38.16 800 ASN A N 1
ATOM 6347 C CA . ASN A 1 800 ? -23.694 12.974 8.275 1.00 38.16 800 ASN A CA 1
ATOM 6348 C C . ASN A 1 800 ? -24.794 11.914 8.102 1.00 38.16 800 ASN A C 1
ATOM 6350 O O . ASN A 1 800 ? -25.447 11.578 9.083 1.00 38.16 800 ASN A O 1
ATOM 6354 N N . GLU A 1 801 ? -24.913 11.281 6.928 1.00 38.44 801 GLU A N 1
ATOM 6355 C CA . GLU A 1 801 ? -25.877 10.184 6.711 1.00 38.44 801 GLU A CA 1
ATOM 6356 C C . GLU A 1 801 ? -25.623 8.966 7.620 1.00 38.44 801 GLU A C 1
ATOM 6358 O O . GLU A 1 801 ? -26.563 8.346 8.112 1.00 38.44 801 GLU A O 1
ATOM 6363 N N . ALA A 1 802 ? -24.358 8.635 7.907 1.00 35.16 802 ALA A N 1
ATOM 6364 C CA . ALA A 1 802 ? -24.015 7.482 8.746 1.00 35.16 802 ALA A CA 1
ATOM 6365 C C . ALA A 1 802 ? -24.217 7.730 10.255 1.00 35.16 802 ALA A C 1
ATOM 6367 O O . ALA A 1 802 ? -24.373 6.771 11.015 1.00 35.16 802 ALA A O 1
ATOM 6368 N N . PHE A 1 803 ? -24.194 8.995 10.691 1.00 37.50 803 PHE A N 1
ATOM 6369 C CA . PHE A 1 803 ? -24.386 9.384 12.091 1.00 37.50 803 PHE A CA 1
ATOM 6370 C C . PHE A 1 803 ? -25.832 9.780 12.407 1.00 37.50 803 PHE A C 1
ATOM 6372 O O . PHE A 1 803 ? -26.300 9.471 13.501 1.00 37.50 803 PHE A O 1
ATOM 6379 N N . GLU A 1 804 ? -26.567 10.385 11.468 1.00 34.00 804 GLU A N 1
ATOM 6380 C CA . GLU A 1 804 ? -27.998 10.669 11.654 1.00 34.00 804 GLU A CA 1
ATOM 6381 C C . GLU A 1 804 ? -28.843 9.392 11.697 1.00 34.00 804 GLU A C 1
ATOM 6383 O O . GLU A 1 804 ? -29.829 9.353 12.419 1.00 34.00 804 GLU A O 1
ATOM 6388 N N . ALA A 1 805 ? -28.404 8.308 11.049 1.00 35.97 805 ALA A N 1
ATOM 6389 C CA . ALA A 1 805 ? -29.039 6.993 11.171 1.00 35.97 805 ALA A CA 1
ATOM 6390 C C . ALA A 1 805 ? -28.754 6.265 12.508 1.00 35.97 805 ALA A C 1
ATOM 6392 O O . ALA A 1 805 ? -29.255 5.160 12.716 1.00 35.97 805 ALA A O 1
ATOM 6393 N N . ARG A 1 806 ? -27.898 6.825 13.381 1.00 40.16 806 ARG A N 1
ATOM 6394 C CA . ARG A 1 806 ? -27.498 6.238 14.679 1.00 40.16 806 ARG A CA 1
ATOM 6395 C C . ARG A 1 806 ? -27.907 7.077 15.899 1.00 40.16 806 ARG A C 1
ATOM 6397 O O . ARG A 1 806 ? -27.601 6.666 17.018 1.00 40.16 806 ARG A O 1
ATOM 6404 N N . ARG A 1 807 ? -28.555 8.227 15.696 1.00 31.19 807 ARG A N 1
ATOM 6405 C CA . ARG A 1 807 ? -29.452 8.813 16.703 1.00 31.19 807 ARG A CA 1
ATOM 6406 C C . ARG A 1 807 ? -30.805 8.130 16.590 1.00 31.19 807 ARG A C 1
ATOM 6408 O O . ARG A 1 807 ? -31.445 7.986 17.651 1.00 31.19 807 ARG A O 1
#

Nearest PDB structures (foldseek):
  3e05-assembly1_A  TM=5.169E-01  e=1.145E-01  Geobacter metallireducens GS-15
  3mgg-assembly1_A  TM=5.150E-01  e=2.364E-01  Methanosarcina mazei
  5g02-assembly1_A  TM=6.698E-01  e=1.634E+00  Danio rerio
  5fub-assembly1_A-2  TM=6.398E-01  e=2.081E+00  Danio rerio
  5ful-assembly1_A  TM=4.849E-01  e=7.542E-01  Mus musculus

pLDDT: mean 82.81, std 16.66, range [24.33, 98.44]